Protein AF-0000000069315558 (afdb_homodimer)

Structure (mmCIF, N/CA/C/O backbone):
data_AF-0000000069315558-model_v1
#
loop_
_entity.id
_entity.type
_entity.pdbx_description
1 polymer 'Uncharacterized protein'
#
loop_
_atom_site.group_PDB
_atom_site.id
_atom_site.type_symbol
_atom_site.label_atom_id
_atom_site.label_alt_id
_atom_site.label_comp_id
_atom_site.label_asym_id
_atom_site.label_entity_id
_atom_site.label_seq_id
_atom_site.pdbx_PDB_ins_code
_atom_site.Cartn_x
_atom_site.Cartn_y
_atom_site.Cartn_z
_atom_site.occupancy
_atom_site.B_iso_or_equiv
_atom_site.auth_seq_id
_atom_site.auth_comp_id
_atom_site.auth_asym_id
_atom_site.auth_atom_id
_atom_site.pdbx_PDB_model_num
ATOM 1 N N . MET A 1 1 ? -27.031 -16.797 1.27 1 52.78 1 MET A N 1
ATOM 2 C CA . MET A 1 1 ? -25.75 -16.188 0.922 1 52.78 1 MET A CA 1
ATOM 3 C C . MET A 1 1 ? -25.75 -15.711 -0.525 1 52.78 1 MET A C 1
ATOM 5 O O . MET A 1 1 ? -26.234 -16.406 -1.415 1 52.78 1 MET A O 1
ATOM 9 N N . ARG A 1 2 ? -25.578 -14.453 -0.778 1 62.22 2 ARG A N 1
ATOM 10 C CA . ARG A 1 2 ? -25.625 -13.914 -2.133 1 62.22 2 ARG A CA 1
ATOM 11 C C . ARG A 1 2 ? -24.641 -14.641 -3.047 1 62.22 2 ARG A C 1
ATOM 13 O O . ARG A 1 2 ? -23.562 -15.023 -2.615 1 62.22 2 ARG A O 1
ATOM 20 N N . SER A 1 3 ? -25.109 -14.969 -4.176 1 79.94 3 SER A N 1
ATOM 21 C CA . SER A 1 3 ? -24.328 -15.586 -5.238 1 79.94 3 SER A CA 1
ATOM 22 C C . SER A 1 3 ? -23.109 -14.742 -5.578 1 79.94 3 SER A C 1
ATOM 24 O O . SER A 1 3 ? -23.156 -13.516 -5.547 1 79.94 3 SER A O 1
ATOM 26 N N . PRO A 1 4 ? -21.922 -15.477 -5.711 1 76.94 4 PRO A N 1
ATOM 27 C CA . PRO A 1 4 ? -20.703 -14.742 -6.102 1 76.94 4 PRO A CA 1
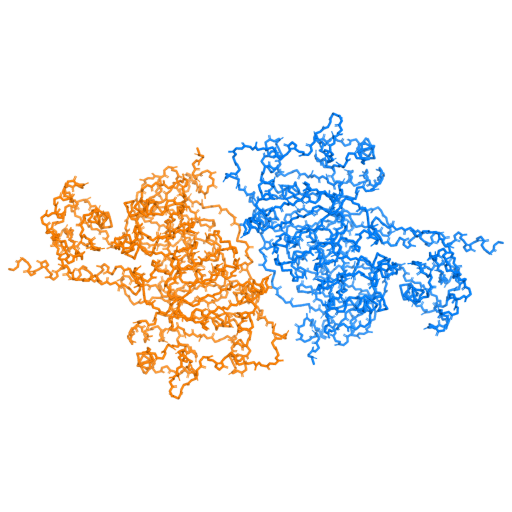ATOM 28 C C . PRO A 1 4 ? -20.938 -13.844 -7.312 1 76.94 4 PRO A C 1
ATOM 30 O O . PRO A 1 4 ? -20.25 -12.82 -7.461 1 76.94 4 PRO A O 1
ATOM 33 N N . ARG A 1 5 ? -21.859 -14.188 -8.172 1 81.06 5 ARG A N 1
ATOM 34 C CA . ARG A 1 5 ? -22.141 -13.438 -9.391 1 81.06 5 ARG A CA 1
ATOM 35 C C . ARG A 1 5 ? -22.641 -12.039 -9.062 1 81.06 5 ARG A C 1
ATOM 37 O O . ARG A 1 5 ? -22.562 -11.133 -9.898 1 81.06 5 ARG A O 1
ATOM 44 N N . ASP A 1 6 ? -23.031 -11.836 -7.918 1 79.81 6 ASP A N 1
ATOM 45 C CA . ASP A 1 6 ? -23.594 -10.539 -7.578 1 79.81 6 ASP A CA 1
ATOM 46 C C . ASP A 1 6 ? -22.656 -9.742 -6.676 1 79.81 6 ASP A C 1
ATOM 48 O O . ASP A 1 6 ? -22.969 -8.609 -6.293 1 79.81 6 ASP A O 1
ATOM 52 N N . ILE A 1 7 ? -21.562 -10.344 -6.41 1 82.31 7 ILE A N 1
ATOM 53 C CA . ILE A 1 7 ? -20.703 -9.68 -5.434 1 82.31 7 ILE A CA 1
ATOM 54 C C . ILE A 1 7 ? -19.281 -9.609 -5.973 1 82.31 7 ILE A C 1
ATOM 56 O O . ILE A 1 7 ? -18.609 -8.578 -5.852 1 82.31 7 ILE A O 1
ATOM 60 N N . PHE A 1 8 ? -18.859 -10.719 -6.629 1 85.94 8 PHE A N 1
ATOM 61 C CA . PHE A 1 8 ? -17.438 -10.828 -6.934 1 85.94 8 PHE A CA 1
ATOM 62 C C . PHE A 1 8 ? -17.219 -10.969 -8.438 1 85.94 8 PHE A C 1
ATOM 64 O O . PHE A 1 8 ? -16.141 -10.664 -8.945 1 85.94 8 PHE A O 1
ATOM 71 N N . THR A 1 9 ? -18.094 -11.555 -9.117 1 91.62 9 THR A N 1
ATOM 72 C CA . THR A 1 9 ? -18.047 -11.75 -10.562 1 91.62 9 THR A CA 1
ATOM 73 C C . THR A 1 9 ? -19.344 -11.258 -11.203 1 91.62 9 THR A C 1
ATOM 75 O O . THR A 1 9 ? -20.438 -11.453 -10.656 1 91.62 9 THR A O 1
ATOM 78 N N . PHE A 1 10 ? -19.188 -10.625 -12.367 1 93.5 10 PHE A N 1
ATOM 79 C CA . PHE A 1 10 ? -20.328 -10.023 -13.047 1 93.5 10 PHE A CA 1
ATOM 80 C C . PHE A 1 10 ? -20.406 -10.484 -14.492 1 93.5 10 PHE A C 1
ATOM 82 O O . PHE A 1 10 ? -19.375 -10.625 -15.156 1 93.5 10 PHE A O 1
ATOM 89 N N . TYR A 1 11 ? -21.641 -10.711 -14.938 1 96.06 11 TYR A N 1
ATOM 90 C CA . TYR A 1 11 ? -21.859 -11.203 -16.297 1 96.06 11 TYR A CA 1
ATOM 91 C C . TYR A 1 11 ? -22.672 -10.195 -17.109 1 96.06 11 TYR A C 1
ATOM 93 O O . TYR A 1 11 ? -23.703 -9.695 -16.641 1 96.06 11 TYR A O 1
ATOM 101 N N . ASP A 1 12 ? -22.219 -9.789 -18.281 1 95.88 12 ASP A N 1
ATOM 102 C CA . ASP A 1 12 ? -22.984 -9 -19.234 1 95.88 12 ASP A CA 1
ATOM 103 C C . ASP A 1 12 ? -23.641 -9.891 -20.281 1 95.88 12 ASP A C 1
ATOM 105 O O . ASP A 1 12 ? -22.984 -10.406 -21.188 1 95.88 12 ASP A O 1
ATOM 109 N N . PRO A 1 13 ? -24.938 -10.031 -20.219 1 94.69 13 PRO A N 1
ATOM 110 C CA . PRO A 1 13 ? -25.625 -10.961 -21.109 1 94.69 13 PRO A CA 1
ATOM 111 C C . PRO A 1 13 ? -25.562 -10.539 -22.578 1 94.69 13 PRO A C 1
ATOM 113 O O . PRO A 1 13 ? -25.75 -11.359 -23.484 1 94.69 13 PRO A O 1
ATOM 116 N N . THR A 1 14 ? -25.312 -9.281 -22.891 1 96.31 14 THR A N 1
ATOM 117 C CA . THR A 1 14 ? -25.234 -8.781 -24.25 1 96.31 14 THR A CA 1
ATOM 118 C C . THR A 1 14 ? -23.891 -9.164 -24.891 1 96.31 14 THR A C 1
ATOM 120 O O . THR A 1 14 ? -23.859 -9.727 -25.984 1 96.31 14 THR A O 1
ATOM 123 N N . THR A 1 15 ? -22.844 -8.953 -24.203 1 96.31 15 THR A N 1
ATOM 124 C CA . THR A 1 15 ? -21.516 -9.227 -24.734 1 96.31 15 THR A CA 1
ATOM 125 C C . THR A 1 15 ? -21.047 -10.625 -24.344 1 96.31 15 THR A C 1
ATOM 127 O O . THR A 1 15 ? -20.078 -11.141 -24.906 1 96.31 15 THR A O 1
ATOM 130 N N . LYS A 1 16 ? -21.703 -11.188 -23.297 1 97.62 16 LYS A N 1
ATOM 131 C CA . LYS A 1 16 ? -21.375 -12.492 -22.734 1 97.62 16 LYS A CA 1
ATOM 132 C C . LYS A 1 16 ? -19.984 -12.469 -22.078 1 97.62 16 LYS A C 1
ATOM 134 O O . LYS A 1 16 ? -19.281 -13.477 -22.094 1 97.62 16 LYS A O 1
ATOM 139 N N . ILE A 1 17 ? -19.578 -11.297 -21.656 1 97.75 17 ILE A N 1
ATOM 140 C CA . ILE A 1 17 ? -18.297 -11.109 -20.984 1 97.75 17 ILE A CA 1
ATOM 141 C C . ILE A 1 17 ? -18.5 -11.18 -19.469 1 97.75 17 ILE A C 1
ATOM 143 O O . ILE A 1 17 ? -19.469 -10.625 -18.938 1 97.75 17 ILE A O 1
ATOM 147 N N . TRP A 1 18 ? -17.641 -11.969 -18.844 1 97.69 18 TRP A N 1
ATOM 148 C CA . TRP A 1 18 ? -17.547 -12.008 -17.375 1 97.69 18 TRP A CA 1
ATOM 149 C C . TRP A 1 18 ? -16.484 -11.047 -16.875 1 97.69 18 TRP A C 1
ATOM 151 O O . TRP A 1 18 ? -15.422 -10.891 -17.5 1 97.69 18 TRP A O 1
ATOM 161 N N . ARG A 1 19 ? -16.766 -10.391 -15.766 1 95.88 19 ARG A N 1
ATOM 162 C CA . ARG A 1 19 ? -15.797 -9.461 -15.18 1 95.88 19 ARG A CA 1
ATOM 163 C C . ARG A 1 19 ? -15.719 -9.633 -13.672 1 95.88 19 ARG A C 1
ATOM 165 O O . ARG A 1 19 ? -16.734 -9.844 -13.008 1 95.88 19 ARG A O 1
ATOM 172 N N . GLY A 1 20 ? -14.438 -9.602 -13.109 1 93.75 20 GLY A N 1
ATOM 173 C CA . GLY A 1 20 ? -14.289 -9.445 -11.672 1 93.75 20 GLY A CA 1
ATOM 174 C C . GLY A 1 20 ? -14.57 -8.031 -11.195 1 93.75 20 GLY A C 1
ATOM 175 O O . GLY A 1 20 ? -15 -7.18 -11.977 1 93.75 20 GLY A O 1
ATOM 176 N N . THR A 1 21 ? -14.383 -7.816 -9.875 1 90.06 21 THR A N 1
ATOM 177 C CA . THR A 1 21 ? -14.57 -6.48 -9.32 1 90.06 21 THR A CA 1
ATOM 178 C C . THR A 1 21 ? -13.539 -5.508 -9.883 1 90.06 21 THR A C 1
ATOM 180 O O . THR A 1 21 ? -12.562 -5.922 -10.5 1 90.06 21 THR A O 1
ATOM 183 N N . ASN A 1 22 ? -13.82 -4.223 -9.758 1 89.56 22 ASN A N 1
ATOM 184 C CA . ASN A 1 22 ? -12.898 -3.195 -10.234 1 89.56 22 ASN A CA 1
ATOM 185 C C . ASN A 1 22 ? -12.047 -2.643 -9.094 1 89.56 22 ASN A C 1
ATOM 187 O O . ASN A 1 22 ? -11.578 -1.504 -9.156 1 89.56 22 ASN A O 1
ATOM 191 N N . THR A 1 23 ? -11.961 -3.494 -8.047 1 89.06 23 THR A N 1
ATOM 192 C CA . THR A 1 23 ? -11.148 -3.086 -6.906 1 89.06 23 THR A CA 1
ATOM 193 C C . THR A 1 23 ? -9.695 -2.863 -7.328 1 89.06 23 THR A C 1
ATOM 195 O O . THR A 1 23 ? -9.07 -3.75 -7.91 1 89.06 23 THR A O 1
ATOM 198 N N . GLN A 1 24 ? -9.156 -1.671 -7.012 1 92.31 24 GLN A N 1
ATOM 199 C CA . GLN A 1 24 ? -7.781 -1.321 -7.363 1 92.31 24 GLN A CA 1
ATOM 200 C C . GLN A 1 24 ? -6.789 -1.981 -6.414 1 92.31 24 GLN A C 1
ATOM 202 O O . GLN A 1 24 ? -7.125 -2.291 -5.27 1 92.31 24 GLN A O 1
ATOM 207 N N . PRO A 1 25 ? -5.578 -2.209 -6.953 1 93.81 25 PRO A N 1
ATOM 208 C CA . PRO A 1 25 ? -4.578 -2.787 -6.051 1 93.81 25 PRO A CA 1
ATOM 209 C C . PRO A 1 25 ? -4.262 -1.882 -4.863 1 93.81 25 PRO A C 1
ATOM 211 O O . PRO A 1 25 ? -4.25 -0.656 -5 1 93.81 25 PRO A O 1
ATOM 214 N N . LEU A 1 26 ? -3.984 -2.545 -3.76 1 94.75 26 LEU A N 1
ATOM 215 C CA . LEU A 1 26 ? -3.66 -1.837 -2.525 1 94.75 26 LEU A CA 1
ATOM 216 C C . LEU A 1 26 ? -2.424 -0.963 -2.707 1 94.75 26 LEU A C 1
ATOM 218 O O . LEU A 1 26 ? -2.432 0.216 -2.346 1 94.75 26 LEU A O 1
ATOM 222 N N . TYR A 1 27 ? -1.353 -1.533 -3.252 1 96.38 27 TYR A N 1
ATOM 223 C CA . TYR A 1 27 ? -0.1 -0.82 -3.475 1 96.38 27 TYR A CA 1
ATOM 224 C C . TYR A 1 27 ? -0.077 -0.174 -4.855 1 96.38 27 TYR A C 1
ATOM 226 O O . TYR A 1 27 ? -0.767 -0.628 -5.77 1 96.38 27 TYR A O 1
ATOM 234 N N . ASN A 1 28 ? 0.719 0.868 -4.988 1 96.38 28 ASN A N 1
ATOM 235 C CA . ASN A 1 28 ? 0.824 1.639 -6.223 1 96.38 28 ASN A CA 1
ATOM 236 C C . ASN A 1 28 ? 1.494 0.832 -7.332 1 96.38 28 ASN A C 1
ATOM 238 O O . ASN A 1 28 ? 2.682 0.515 -7.246 1 96.38 28 ASN A O 1
ATOM 242 N N . PRO A 1 29 ? 0.75 0.52 -8.414 1 96 29 PRO A N 1
ATOM 243 C CA . PRO A 1 29 ? 1.363 -0.253 -9.492 1 96 29 PRO A CA 1
ATOM 244 C C . PRO A 1 29 ? 2.359 0.566 -10.312 1 96 29 PRO A C 1
ATOM 246 O O . PRO A 1 29 ? 3.082 0.013 -11.148 1 96 29 PRO A O 1
ATOM 249 N N . ASN A 1 30 ? 2.482 1.852 -10.07 1 94.94 30 ASN A N 1
ATOM 250 C CA . ASN A 1 30 ? 3.393 2.721 -10.805 1 94.94 30 ASN A CA 1
ATOM 251 C C . ASN A 1 30 ? 4.688 2.961 -10.023 1 94.94 30 ASN A C 1
ATOM 253 O O . ASN A 1 30 ? 5.27 4.043 -10.109 1 94.94 30 ASN A O 1
ATOM 257 N N . GLN A 1 31 ? 5.105 2.002 -9.281 1 95.44 31 GLN A N 1
ATOM 258 C CA . GLN A 1 31 ? 6.395 2.041 -8.602 1 95.44 31 GLN A CA 1
ATOM 259 C C . GLN A 1 31 ? 7.211 0.785 -8.898 1 95.44 31 GLN A C 1
ATOM 261 O O . GLN A 1 31 ? 6.691 -0.178 -9.469 1 95.44 31 GLN A O 1
ATOM 266 N N . THR A 1 32 ? 8.492 0.788 -8.562 1 96.12 32 THR A N 1
ATOM 267 C CA . THR A 1 32 ? 9.312 -0.403 -8.758 1 96.12 32 THR A CA 1
ATOM 268 C C . THR A 1 32 ? 9.109 -1.395 -7.613 1 96.12 32 THR A C 1
ATOM 270 O O . THR A 1 32 ? 8.812 -0.997 -6.484 1 96.12 32 THR A O 1
ATOM 273 N N . LEU A 1 33 ? 9.289 -2.631 -7.906 1 97.38 33 LEU A N 1
ATOM 274 C CA . LEU A 1 33 ? 9.242 -3.656 -6.871 1 97.38 33 LEU A CA 1
ATOM 275 C C . LEU A 1 33 ? 10.273 -3.373 -5.781 1 97.38 33 LEU A C 1
ATOM 277 O O . LEU A 1 33 ? 10.016 -3.617 -4.602 1 97.38 33 LEU A O 1
ATOM 281 N N . GLY A 1 34 ? 11.438 -2.873 -6.227 1 96.88 34 GLY A N 1
ATOM 282 C CA . GLY A 1 34 ? 12.477 -2.543 -5.266 1 96.88 34 GLY A CA 1
ATOM 283 C C . GLY A 1 34 ? 12.039 -1.491 -4.262 1 96.88 34 GLY A C 1
ATOM 284 O O . GLY A 1 34 ? 12.266 -1.646 -3.059 1 96.88 34 GLY A O 1
ATOM 285 N N . ALA A 1 35 ? 11.438 -0.437 -4.773 1 95.44 35 ALA A N 1
ATOM 286 C CA . ALA A 1 35 ? 10.93 0.616 -3.895 1 95.44 35 ALA A CA 1
ATOM 287 C C . ALA A 1 35 ? 9.875 0.071 -2.936 1 95.44 35 ALA A C 1
ATOM 289 O O . ALA A 1 35 ? 9.906 0.363 -1.738 1 95.44 35 ALA A O 1
ATOM 290 N N . LEU A 1 36 ? 8.961 -0.723 -3.428 1 96.44 36 LEU A N 1
ATOM 291 C CA . LEU A 1 36 ? 7.887 -1.304 -2.623 1 96.44 36 LEU A CA 1
ATOM 292 C C . LEU A 1 36 ? 8.461 -2.197 -1.524 1 96.44 36 LEU A C 1
ATOM 294 O O . LEU A 1 36 ? 8.062 -2.086 -0.362 1 96.44 36 LEU A O 1
ATOM 298 N N . MET A 1 37 ? 9.414 -3.074 -1.869 1 97.38 37 MET A N 1
ATOM 299 C CA . MET A 1 37 ? 9.961 -4.012 -0.894 1 97.38 37 MET A CA 1
ATOM 300 C C . MET A 1 37 ? 10.719 -3.275 0.203 1 97.38 37 MET A C 1
ATOM 302 O O . MET A 1 37 ? 10.539 -3.562 1.389 1 97.38 37 MET A O 1
ATOM 306 N N . ILE A 1 38 ? 11.516 -2.346 -0.2 1 96.06 38 ILE A N 1
ATOM 307 C CA . ILE A 1 38 ? 12.305 -1.599 0.771 1 96.06 38 ILE A CA 1
ATOM 308 C C . ILE A 1 38 ? 11.383 -0.831 1.711 1 96.06 38 ILE A C 1
ATOM 310 O O . ILE A 1 38 ? 11.586 -0.827 2.928 1 96.06 38 ILE A O 1
ATOM 314 N N . ALA A 1 39 ? 10.367 -0.239 1.17 1 93.94 39 ALA A N 1
ATOM 315 C CA . ALA A 1 39 ? 9.43 0.529 1.981 1 93.94 39 ALA A CA 1
ATOM 316 C C . ALA A 1 39 ? 8.695 -0.373 2.967 1 93.94 39 ALA A C 1
ATOM 318 O O . ALA A 1 39 ? 8.531 -0.024 4.141 1 93.94 39 ALA A O 1
ATOM 319 N N . THR A 1 40 ? 8.203 -1.519 2.543 1 94.81 40 THR A N 1
ATOM 320 C CA . THR A 1 40 ? 7.426 -2.406 3.404 1 94.81 40 THR A CA 1
ATOM 321 C C . THR A 1 40 ? 8.312 -3.043 4.465 1 94.81 40 THR A C 1
ATOM 323 O O . THR A 1 40 ? 7.891 -3.23 5.609 1 94.81 40 THR A O 1
ATOM 326 N N . LEU A 1 41 ? 9.555 -3.365 4.102 1 96.5 41 LEU A N 1
ATOM 327 C CA . LEU A 1 41 ? 10.5 -3.906 5.074 1 96.5 41 LEU A CA 1
ATOM 328 C C . LEU A 1 41 ? 10.781 -2.895 6.18 1 96.5 41 LEU A C 1
ATOM 330 O O . LEU A 1 41 ? 11.07 -3.273 7.316 1 96.5 41 LEU A O 1
ATOM 334 N N . ASN A 1 42 ? 10.664 -1.7 5.832 1 93.12 42 ASN A N 1
ATOM 335 C CA . ASN A 1 42 ? 10.953 -0.636 6.785 1 93.12 42 ASN A CA 1
ATOM 336 C C . ASN A 1 42 ? 9.805 -0.435 7.77 1 93.12 42 ASN A C 1
ATOM 338 O O . ASN A 1 42 ? 9.969 0.226 8.797 1 93.12 42 ASN A O 1
ATOM 342 N N . ARG A 1 43 ? 8.641 -0.964 7.543 1 90.62 43 ARG A N 1
ATOM 343 C CA . ARG A 1 43 ? 7.441 -0.712 8.336 1 90.62 43 ARG A CA 1
ATOM 344 C C . ARG A 1 43 ? 7.535 -1.392 9.703 1 90.62 43 ARG A C 1
ATOM 346 O O . ARG A 1 43 ? 6.941 -0.926 10.672 1 90.62 43 ARG A O 1
ATOM 353 N N . ASN A 1 44 ? 8.156 -2.523 9.805 1 89.12 44 ASN A N 1
ATOM 354 C CA . ASN A 1 44 ? 8.375 -3.223 11.07 1 89.12 44 ASN A CA 1
ATOM 355 C C . ASN A 1 44 ? 9.75 -3.891 11.102 1 89.12 44 ASN A C 1
ATOM 357 O O . ASN A 1 44 ? 9.852 -5.113 10.977 1 89.12 44 ASN A O 1
ATOM 361 N N . PRO A 1 45 ? 10.742 -3.141 11.438 1 92.06 45 PRO A N 1
ATOM 362 C CA . PRO A 1 45 ? 12.117 -3.633 11.328 1 92.06 45 PRO A CA 1
ATOM 363 C C . PRO A 1 45 ? 12.398 -4.812 12.258 1 92.06 45 PRO A C 1
ATOM 365 O O . PRO A 1 45 ? 13.281 -5.629 11.977 1 92.06 45 PRO A O 1
ATOM 368 N N . GLN A 1 46 ? 11.656 -4.961 13.289 1 92.94 46 GLN A N 1
ATOM 369 C CA . GLN A 1 46 ? 11.953 -6 14.273 1 92.94 46 GLN A CA 1
ATOM 370 C C . GLN A 1 46 ? 11.203 -7.289 13.945 1 92.94 46 GLN A C 1
ATOM 372 O O . GLN A 1 46 ? 11.508 -8.344 14.508 1 92.94 46 GLN A O 1
ATOM 377 N N . GLN A 1 47 ? 10.266 -7.207 13.109 1 94.75 47 GLN A N 1
ATOM 378 C CA . GLN A 1 47 ? 9.508 -8.391 12.719 1 94.75 47 GLN A CA 1
ATOM 379 C C . GLN A 1 47 ? 10.367 -9.367 11.93 1 94.75 47 GLN A C 1
ATOM 381 O O . GLN A 1 47 ? 11.219 -8.953 11.141 1 94.75 47 GLN A O 1
ATOM 386 N N . ILE A 1 48 ? 10.141 -10.68 12.188 1 97.75 48 ILE A N 1
ATOM 387 C CA . ILE A 1 48 ? 10.883 -11.703 11.445 1 97.75 48 ILE A CA 1
ATOM 388 C C . ILE A 1 48 ? 10.328 -11.812 10.031 1 97.75 48 ILE A C 1
ATOM 390 O O . ILE A 1 48 ? 9.148 -12.102 9.836 1 97.75 48 ILE A O 1
ATOM 394 N N . ALA A 1 49 ? 11.164 -11.633 9.039 1 97.94 49 ALA A N 1
ATOM 395 C CA . ALA A 1 49 ? 10.766 -11.68 7.633 1 97.94 49 ALA A CA 1
ATOM 396 C C . ALA A 1 49 ? 10.938 -13.086 7.066 1 97.94 49 ALA A C 1
ATOM 398 O O . ALA A 1 49 ? 10.203 -13.492 6.164 1 97.94 49 ALA A O 1
ATOM 399 N N . GLN A 1 50 ? 11.914 -13.773 7.582 1 98.56 50 GLN A N 1
ATOM 400 C CA . GLN A 1 50 ? 12.266 -15.055 6.977 1 98.56 50 GLN A CA 1
ATOM 401 C C . GLN A 1 50 ? 12.945 -15.969 7.988 1 98.56 50 GLN A C 1
ATOM 403 O O . GLN A 1 50 ? 13.766 -15.516 8.789 1 98.56 50 GLN A O 1
ATOM 408 N N . ILE A 1 51 ? 12.641 -17.25 8 1 98.62 51 ILE A N 1
ATOM 409 C CA . ILE A 1 51 ? 13.305 -18.297 8.773 1 98.62 51 ILE A CA 1
ATOM 410 C C . ILE A 1 51 ? 13.766 -19.406 7.84 1 98.62 51 ILE A C 1
ATOM 412 O O . ILE A 1 51 ? 12.992 -19.891 7.008 1 98.62 51 ILE A O 1
ATOM 416 N N . SER A 1 52 ? 15.008 -19.781 7.883 1 98 52 SER A N 1
ATOM 417 C CA . SER A 1 52 ? 15.477 -20.969 7.18 1 98 52 SER A CA 1
ATOM 418 C C . SER A 1 52 ? 15.172 -22.234 7.973 1 98 52 SER A C 1
ATOM 420 O O . SER A 1 52 ? 15.688 -22.422 9.078 1 98 52 SER A O 1
ATOM 422 N N . ALA A 1 53 ? 14.359 -23.047 7.406 1 97.69 53 ALA A N 1
ATOM 423 C CA . ALA A 1 53 ? 14.07 -24.312 8.078 1 97.69 53 ALA A CA 1
ATOM 424 C C . ALA A 1 53 ? 15.312 -25.188 8.164 1 97.69 53 ALA A C 1
ATOM 426 O O . ALA A 1 53 ? 15.406 -26.062 9.031 1 97.69 53 ALA A O 1
ATOM 427 N N . ASP A 1 54 ? 16.234 -24.969 7.281 1 95.75 54 ASP A N 1
ATOM 428 C CA . ASP A 1 54 ? 17.469 -25.75 7.215 1 95.75 54 ASP A CA 1
ATOM 429 C C . ASP A 1 54 ? 18.422 -25.391 8.344 1 95.75 54 ASP A C 1
ATOM 431 O O . ASP A 1 54 ? 19.062 -26.266 8.938 1 95.75 54 ASP A O 1
ATOM 435 N N . THR A 1 55 ? 18.562 -24.109 8.664 1 95.38 55 THR A N 1
ATOM 436 C CA . THR A 1 55 ? 19.578 -23.625 9.586 1 95.38 55 THR A CA 1
ATOM 437 C C . THR A 1 55 ? 18.938 -22.969 10.805 1 95.38 55 THR A C 1
ATOM 439 O O . THR A 1 55 ? 19.625 -22.688 11.789 1 95.38 55 THR A O 1
ATOM 442 N N . CYS A 1 56 ? 17.688 -22.641 10.742 1 95.56 56 CYS A N 1
ATOM 443 C CA . CYS A 1 56 ? 16.906 -21.969 11.781 1 95.56 56 CYS A CA 1
ATOM 444 C C . CYS A 1 56 ? 17.328 -20.516 11.914 1 95.56 56 CYS A C 1
ATOM 446 O O . CYS A 1 56 ? 16.906 -19.828 12.852 1 95.56 56 CYS A O 1
ATOM 448 N N . VAL A 1 57 ? 18.125 -20.125 10.969 1 96.25 57 VAL A N 1
ATOM 449 C CA . VAL A 1 57 ? 18.5 -18.703 10.961 1 96.25 57 VAL A CA 1
ATOM 450 C C . VAL A 1 57 ? 17.25 -17.844 10.727 1 96.25 57 VAL A C 1
ATOM 452 O O . VAL A 1 57 ? 16.453 -18.141 9.836 1 96.25 57 VAL A O 1
ATOM 455 N N . ARG A 1 58 ? 17.141 -16.891 11.602 1 97.75 58 ARG A N 1
ATOM 456 C CA . ARG A 1 58 ? 16.047 -15.914 11.492 1 97.75 58 ARG A CA 1
ATOM 457 C C . ARG A 1 58 ? 16.562 -14.57 11.008 1 97.75 58 ARG A C 1
ATOM 459 O O . ARG A 1 58 ? 17.609 -14.094 11.469 1 97.75 58 ARG A O 1
ATOM 466 N N . VAL A 1 59 ? 15.898 -13.945 10.023 1 98.25 59 VAL A N 1
ATOM 467 C CA . VAL A 1 59 ? 16.234 -12.625 9.492 1 98.25 59 VAL A CA 1
ATOM 468 C C . VAL A 1 59 ? 15.055 -11.672 9.703 1 98.25 59 VAL A C 1
ATOM 470 O O . VAL A 1 59 ? 13.93 -11.969 9.289 1 98.25 59 VAL A O 1
ATOM 473 N N . THR A 1 60 ? 15.273 -10.539 10.398 1 98 60 THR A N 1
ATOM 474 C CA . THR A 1 60 ? 14.227 -9.547 10.625 1 98 60 THR A CA 1
ATOM 475 C C . THR A 1 60 ? 14.008 -8.695 9.375 1 98 60 THR A C 1
ATOM 477 O O . THR A 1 60 ? 14.82 -8.719 8.445 1 98 60 THR A O 1
ATOM 480 N N . CYS A 1 61 ? 12.906 -7.988 9.359 1 97.88 61 CYS A N 1
ATOM 481 C CA . CYS A 1 61 ? 12.625 -7.062 8.266 1 97.88 61 CYS A CA 1
ATOM 482 C C . CYS A 1 61 ? 13.734 -6.02 8.141 1 97.88 61 CYS A C 1
ATOM 484 O O . CYS A 1 61 ? 14.156 -5.695 7.031 1 97.88 61 CYS A O 1
ATOM 486 N N . GLY A 1 62 ? 14.203 -5.512 9.281 1 97.19 62 GLY A N 1
ATOM 487 C CA . GLY A 1 62 ? 15.289 -4.547 9.258 1 97.19 62 GLY A CA 1
ATOM 488 C C . GLY A 1 62 ? 16.578 -5.105 8.664 1 97.19 62 GLY A C 1
ATOM 489 O O . GLY A 1 62 ? 17.234 -4.438 7.875 1 97.19 62 GLY A O 1
ATOM 490 N N . GLU A 1 63 ? 16.922 -6.301 9.055 1 98.06 63 GLU A N 1
ATOM 491 C CA . GLU A 1 63 ? 18.094 -6.957 8.516 1 98.06 63 GLU A CA 1
ATOM 492 C C . GLU A 1 63 ? 17.953 -7.227 7.02 1 98.06 63 GLU A C 1
ATOM 494 O O . GLU A 1 63 ? 18.891 -7.035 6.246 1 98.06 63 GLU A O 1
ATOM 499 N N . MET A 1 64 ? 16.797 -7.73 6.621 1 98.44 64 MET A N 1
ATOM 500 C CA . MET A 1 64 ? 16.516 -7.977 5.211 1 98.44 64 MET A CA 1
ATOM 501 C C . MET A 1 64 ? 16.656 -6.695 4.395 1 98.44 64 MET A C 1
ATOM 503 O O . MET A 1 64 ? 17.234 -6.711 3.305 1 98.44 64 MET A O 1
ATOM 507 N N . ARG A 1 65 ? 16.156 -5.617 4.902 1 98.12 65 ARG A N 1
ATOM 508 C CA . ARG A 1 65 ? 16.266 -4.316 4.254 1 98.12 65 ARG A CA 1
ATOM 509 C C . ARG A 1 65 ? 17.719 -3.898 4.105 1 98.12 65 ARG A C 1
ATOM 511 O O . ARG A 1 65 ? 18.141 -3.447 3.039 1 98.12 65 ARG A O 1
ATOM 518 N N . LEU A 1 66 ? 18.453 -4.016 5.156 1 98.25 66 LEU A N 1
ATOM 519 C CA . LEU A 1 66 ? 19.859 -3.654 5.152 1 98.25 66 LEU A CA 1
ATOM 520 C C . LEU A 1 66 ? 20.625 -4.484 4.129 1 98.25 66 LEU A C 1
ATOM 522 O O . LEU A 1 66 ? 21.438 -3.947 3.363 1 98.25 66 LEU A O 1
ATOM 526 N N . ARG A 1 67 ? 20.406 -5.777 4.145 1 98.56 67 ARG A N 1
ATOM 527 C CA . ARG A 1 67 ? 21.047 -6.664 3.184 1 98.56 67 ARG A CA 1
ATOM 528 C C . ARG A 1 67 ? 20.688 -6.277 1.752 1 98.56 67 ARG A C 1
ATOM 530 O O . ARG A 1 67 ? 21.547 -6.309 0.862 1 98.56 67 ARG A O 1
ATOM 537 N N . THR A 1 68 ? 19.438 -5.953 1.504 1 98.62 68 THR A N 1
ATOM 538 C CA . THR A 1 68 ? 18.969 -5.508 0.192 1 98.62 68 THR A CA 1
ATOM 539 C C . THR A 1 68 ? 19.719 -4.258 -0.25 1 98.62 68 THR A C 1
ATOM 541 O O . THR A 1 68 ? 20.219 -4.195 -1.375 1 98.62 68 THR A O 1
ATOM 544 N N . ILE A 1 69 ? 19.844 -3.314 0.658 1 98.38 69 ILE A N 1
ATOM 545 C CA . ILE A 1 69 ? 20.5 -2.041 0.371 1 98.38 69 ILE A CA 1
ATOM 546 C C . ILE A 1 69 ? 21.984 -2.271 0.085 1 98.38 69 ILE A C 1
ATOM 548 O O . ILE A 1 69 ? 22.516 -1.742 -0.889 1 98.38 69 ILE A O 1
ATOM 552 N N . ARG A 1 70 ? 22.656 -3.08 0.876 1 98.75 70 ARG A N 1
ATOM 553 C CA . ARG A 1 70 ? 24.062 -3.395 0.668 1 98.75 70 ARG A CA 1
ATOM 554 C C . ARG A 1 70 ? 24.281 -4.07 -0.681 1 98.75 70 ARG A C 1
ATOM 556 O O . ARG A 1 70 ? 25.188 -3.699 -1.43 1 98.75 70 ARG A O 1
ATOM 563 N N . ALA A 1 71 ? 23.453 -5.051 -0.97 1 98.62 71 ALA A N 1
ATOM 564 C CA . ALA A 1 71 ? 23.562 -5.738 -2.256 1 98.62 71 ALA A CA 1
ATOM 565 C C . ALA A 1 71 ? 23.391 -4.762 -3.414 1 98.62 71 ALA A C 1
ATOM 567 O O . ALA A 1 71 ? 24.125 -4.812 -4.398 1 98.62 71 ALA A O 1
ATOM 568 N N . ALA A 1 72 ? 22.391 -3.879 -3.34 1 98.5 72 ALA A N 1
ATOM 569 C CA . ALA A 1 72 ? 22.141 -2.887 -4.379 1 98.5 72 ALA A CA 1
ATOM 570 C C . ALA A 1 72 ? 23.328 -1.958 -4.559 1 98.5 72 ALA A C 1
ATOM 572 O O . ALA A 1 72 ? 23.766 -1.701 -5.684 1 98.5 72 ALA A O 1
ATOM 573 N N . GLN A 1 73 ? 23.891 -1.484 -3.451 1 98.19 73 GLN A N 1
ATOM 574 C CA . GLN A 1 73 ? 25.016 -0.559 -3.498 1 98.19 73 GLN A CA 1
ATOM 575 C C . GLN A 1 73 ? 26.25 -1.233 -4.07 1 98.19 73 GLN A C 1
ATOM 577 O O . GLN A 1 73 ? 26.984 -0.632 -4.863 1 98.19 73 GLN A O 1
ATOM 582 N N . ASN A 1 74 ? 26.484 -2.434 -3.646 1 98.44 74 ASN A N 1
ATOM 583 C CA . ASN A 1 74 ? 27.641 -3.148 -4.164 1 98.44 74 ASN A CA 1
ATOM 584 C C . ASN A 1 74 ? 27.484 -3.482 -5.645 1 98.44 74 ASN A C 1
ATOM 586 O O . ASN A 1 74 ? 28.438 -3.377 -6.414 1 98.44 74 ASN A O 1
ATOM 590 N N . LEU A 1 75 ? 26.312 -3.912 -6.094 1 98.25 75 LEU A N 1
ATOM 591 C CA . LEU A 1 75 ? 26.062 -4.117 -7.516 1 98.25 75 LEU A CA 1
ATOM 592 C C . LEU A 1 75 ? 26.281 -2.83 -8.297 1 98.25 75 LEU A C 1
ATOM 594 O O . LEU A 1 75 ? 26.906 -2.844 -9.359 1 98.25 75 LEU A O 1
ATOM 598 N N . ALA A 1 76 ? 25.719 -1.742 -7.797 1 97.31 76 ALA A N 1
ATOM 599 C CA . ALA A 1 76 ? 25.891 -0.449 -8.453 1 97.31 76 ALA A CA 1
ATOM 600 C C . ALA A 1 76 ? 27.359 -0.075 -8.562 1 97.31 76 ALA A C 1
ATOM 602 O O . ALA A 1 76 ? 27.812 0.435 -9.594 1 97.31 76 ALA A O 1
ATOM 603 N N . ARG A 1 77 ? 28.156 -0.267 -7.52 1 96.56 77 ARG A N 1
ATOM 604 C CA . ARG A 1 77 ? 29.594 0.007 -7.504 1 96.56 77 ARG A CA 1
ATOM 605 C C . ARG A 1 77 ? 30.312 -0.801 -8.57 1 96.56 77 ARG A C 1
ATOM 607 O O . ARG A 1 77 ? 31.312 -0.346 -9.133 1 96.56 77 ARG A O 1
ATOM 614 N N . MET A 1 78 ? 29.812 -1.964 -8.812 1 96.81 78 MET A N 1
ATOM 615 C CA . MET A 1 78 ? 30.406 -2.834 -9.82 1 96.81 78 MET A CA 1
ATOM 616 C C . MET A 1 78 ? 30 -2.381 -11.227 1 96.81 78 MET A C 1
ATOM 618 O O . MET A 1 78 ? 30.469 -2.953 -12.219 1 96.81 78 MET A O 1
ATOM 622 N N . GLY A 1 79 ? 29.094 -1.389 -11.328 1 96.44 79 GLY A N 1
ATOM 623 C CA . GLY A 1 79 ? 28.734 -0.797 -12.609 1 96.44 79 GLY A CA 1
ATOM 624 C C . GLY A 1 79 ? 27.406 -1.302 -13.148 1 96.44 79 GLY A C 1
ATOM 625 O O . GLY A 1 79 ? 27.047 -1.026 -14.289 1 96.44 79 GLY A O 1
ATOM 626 N N . TYR A 1 80 ? 26.672 -2.035 -12.32 1 97.06 80 TYR A N 1
ATOM 627 C CA . TYR A 1 80 ? 25.406 -2.59 -12.789 1 97.06 80 TYR A CA 1
ATOM 628 C C . TYR A 1 80 ? 24.25 -1.651 -12.477 1 97.06 80 TYR A C 1
ATOM 630 O O . TYR A 1 80 ? 24.281 -0.931 -11.477 1 97.06 80 TYR A O 1
ATOM 638 N N . GLY A 1 81 ? 23.219 -1.647 -13.227 1 95.06 81 GLY A N 1
ATOM 639 C CA . GLY A 1 81 ? 22.047 -0.804 -13.086 1 95.06 81 GLY A CA 1
ATOM 640 C C . GLY A 1 81 ? 21.109 -0.87 -14.281 1 95.06 81 GLY A C 1
ATOM 641 O O . GLY A 1 81 ? 20.953 -1.931 -14.891 1 95.06 81 GLY A O 1
ATOM 642 N N . LYS A 1 82 ? 20.531 0.295 -14.547 1 90.94 82 LYS A N 1
ATOM 643 C CA . LYS A 1 82 ? 19.625 0.409 -15.688 1 90.94 82 LYS A CA 1
ATOM 644 C C . LYS A 1 82 ? 20.281 -0.103 -16.969 1 90.94 82 LYS A C 1
ATOM 646 O O . LYS A 1 82 ? 21.438 0.2 -17.234 1 90.94 82 LYS A O 1
ATOM 651 N N . GLY A 1 83 ? 19.547 -0.884 -17.719 1 91.81 83 GLY A N 1
ATOM 652 C CA . GLY A 1 83 ? 20.062 -1.417 -18.969 1 91.81 83 GLY A CA 1
ATOM 653 C C . GLY A 1 83 ? 20.578 -2.836 -18.844 1 91.81 83 GLY A C 1
ATOM 654 O O . GLY A 1 83 ? 20.766 -3.523 -19.844 1 91.81 83 GLY A O 1
ATOM 655 N N . ASN A 1 84 ? 20.828 -3.285 -17.688 1 96 84 ASN A N 1
ATOM 656 C CA . ASN A 1 84 ? 21.281 -4.656 -17.469 1 96 84 ASN A CA 1
ATOM 657 C C . ASN A 1 84 ? 20.109 -5.617 -17.328 1 96 84 ASN A C 1
ATOM 659 O O . ASN A 1 84 ? 18.984 -5.195 -17.031 1 96 84 ASN A O 1
ATOM 663 N N . ILE A 1 85 ? 20.375 -6.898 -17.562 1 97.38 85 ILE A N 1
ATOM 664 C CA . ILE A 1 85 ? 19.453 -8 -17.297 1 97.38 85 ILE A CA 1
ATOM 665 C C . ILE A 1 85 ? 20.219 -9.156 -16.641 1 97.38 85 ILE A C 1
ATOM 667 O O . ILE A 1 85 ? 21.344 -9.477 -17.062 1 97.38 85 ILE A O 1
ATOM 671 N N . PHE A 1 86 ? 19.734 -9.688 -15.609 1 98.5 86 PHE A N 1
ATOM 672 C CA . PHE A 1 86 ? 20.375 -10.773 -14.883 1 98.5 86 PHE A CA 1
ATOM 673 C C . PHE A 1 86 ? 19.562 -12.062 -15.008 1 98.5 86 PHE A C 1
ATOM 675 O O . PHE A 1 86 ? 18.406 -12.031 -15.414 1 98.5 86 PHE A O 1
ATOM 682 N N . THR A 1 87 ? 20.203 -13.188 -14.812 1 98 87 THR A N 1
ATOM 683 C CA . THR A 1 87 ? 19.547 -14.484 -14.695 1 98 87 THR A CA 1
ATOM 684 C C . THR A 1 87 ? 19.859 -15.125 -13.336 1 98 87 THR A C 1
ATOM 686 O O . THR A 1 87 ? 20.984 -15.062 -12.859 1 98 87 THR A O 1
ATOM 689 N N . MET A 1 88 ? 18.859 -15.633 -12.727 1 97.69 88 MET A N 1
ATOM 690 C CA . MET A 1 88 ? 19 -16.281 -11.422 1 97.69 88 MET A CA 1
ATOM 691 C C . MET A 1 88 ? 18.438 -17.703 -11.461 1 97.69 88 MET A C 1
ATOM 693 O O . MET A 1 88 ? 17.25 -17.891 -11.703 1 97.69 88 MET A O 1
ATOM 697 N N . ALA A 1 89 ? 19.266 -18.703 -11.336 1 95.75 89 ALA A N 1
ATOM 698 C CA . ALA A 1 89 ? 18.906 -20.109 -11.211 1 95.75 89 ALA A CA 1
ATOM 699 C C . ALA A 1 89 ? 19.344 -20.688 -9.867 1 95.75 89 ALA A C 1
ATOM 701 O O . ALA A 1 89 ? 20.359 -21.375 -9.781 1 95.75 89 ALA A O 1
ATOM 702 N N . VAL A 1 90 ? 18.531 -20.375 -8.883 1 96.25 90 VAL A N 1
ATOM 703 C CA . VAL A 1 90 ? 18.938 -20.703 -7.523 1 96.25 90 VAL A CA 1
ATOM 704 C C . VAL A 1 90 ? 17.75 -21.297 -6.766 1 96.25 90 VAL A C 1
ATOM 706 O O . VAL A 1 90 ? 16.609 -21.016 -7.078 1 96.25 90 VAL A O 1
ATOM 709 N N . ARG A 1 91 ? 18.016 -22.188 -5.809 1 93.75 91 ARG A N 1
ATOM 710 C CA . ARG A 1 91 ? 17.016 -22.688 -4.867 1 93.75 91 ARG A CA 1
ATOM 711 C C . ARG A 1 91 ? 16.734 -21.656 -3.775 1 93.75 91 ARG A C 1
ATOM 713 O O . ARG A 1 91 ? 17.359 -20.594 -3.742 1 93.75 91 ARG A O 1
ATOM 720 N N . ASN A 1 92 ? 15.68 -22 -2.947 1 94.56 92 ASN A N 1
ATOM 721 C CA . ASN A 1 92 ? 15.398 -21.125 -1.814 1 94.56 92 ASN A CA 1
ATOM 722 C C . ASN A 1 92 ? 16.547 -21.141 -0.804 1 94.56 92 ASN A C 1
ATOM 724 O O . ASN A 1 92 ? 16.906 -22.188 -0.278 1 94.56 92 ASN A O 1
ATOM 728 N N . GLU A 1 93 ? 17.062 -20.062 -0.616 1 94.31 93 GLU A N 1
ATOM 729 C CA . GLU A 1 93 ? 18.109 -19.938 0.397 1 94.31 93 GLU A CA 1
ATOM 730 C C . GLU A 1 93 ? 18.125 -18.516 0.973 1 94.31 93 GLU A C 1
ATOM 732 O O . GLU A 1 93 ? 17.484 -17.609 0.444 1 94.31 93 GLU A O 1
ATOM 737 N N . GLU A 1 94 ? 18.891 -18.297 1.99 1 94.81 94 GLU A N 1
ATOM 738 C CA . GLU A 1 94 ? 18.812 -17.156 2.893 1 94.81 94 GLU A CA 1
ATOM 739 C C . GLU A 1 94 ? 19.094 -15.852 2.156 1 94.81 94 GLU A C 1
ATOM 741 O O . GLU A 1 94 ? 18.484 -14.82 2.451 1 94.81 94 GLU A O 1
ATOM 746 N N . THR A 1 95 ? 19.938 -15.859 1.159 1 95.88 95 THR A N 1
ATOM 747 C CA . THR A 1 95 ? 20.422 -14.602 0.589 1 95.88 95 THR A CA 1
ATOM 748 C C . THR A 1 95 ? 19.703 -14.289 -0.716 1 95.88 95 THR A C 1
ATOM 750 O O . THR A 1 95 ? 19.922 -13.234 -1.313 1 95.88 95 THR A O 1
ATOM 753 N N . VAL A 1 96 ? 18.844 -15.133 -1.146 1 97.81 96 VAL A N 1
ATOM 754 C CA . VAL A 1 96 ? 18.188 -14.984 -2.441 1 97.81 96 VAL A CA 1
ATOM 755 C C . VAL A 1 96 ? 17.297 -13.75 -2.424 1 97.81 96 VAL A C 1
ATOM 757 O O . VAL A 1 96 ? 17.344 -12.914 -3.334 1 97.81 96 VAL A O 1
ATOM 760 N N . ALA A 1 97 ? 16.5 -13.555 -1.362 1 98.25 97 ALA A N 1
ATOM 761 C CA . ALA A 1 97 ? 15.523 -12.477 -1.292 1 98.25 97 ALA A CA 1
ATOM 762 C C . ALA A 1 97 ? 16.203 -11.109 -1.343 1 98.25 97 ALA A C 1
ATOM 764 O O . ALA A 1 97 ? 15.891 -10.289 -2.211 1 98.25 97 ALA A O 1
ATOM 765 N N . PRO A 1 98 ? 17.203 -10.859 -0.494 1 98.38 98 PRO A N 1
ATOM 766 C CA . PRO A 1 98 ? 17.812 -9.523 -0.523 1 98.38 98 PRO A CA 1
ATOM 767 C C . PRO A 1 98 ? 18.516 -9.219 -1.846 1 98.38 98 PRO A C 1
ATOM 769 O O . PRO A 1 98 ? 18.516 -8.07 -2.293 1 98.38 98 PRO A O 1
ATOM 772 N N . VAL A 1 99 ? 19.062 -10.234 -2.508 1 98.56 99 VAL A N 1
ATOM 773 C CA . VAL A 1 99 ? 19.75 -10.016 -3.779 1 98.56 99 VAL A CA 1
ATOM 774 C C . VAL A 1 99 ? 18.719 -9.711 -4.871 1 98.56 99 VAL A C 1
ATOM 776 O O . VAL A 1 99 ? 18.938 -8.82 -5.695 1 98.56 99 VAL A O 1
ATOM 779 N N . LEU A 1 100 ? 17.672 -10.469 -4.895 1 98.69 100 LEU A N 1
ATOM 780 C CA . LEU A 1 100 ? 16.609 -10.188 -5.859 1 98.69 100 LEU A CA 1
ATOM 781 C C . LEU A 1 100 ? 16.031 -8.789 -5.652 1 98.69 100 LEU A C 1
ATOM 783 O O . LEU A 1 100 ? 15.844 -8.047 -6.617 1 98.69 100 LEU A O 1
ATOM 787 N N . PHE A 1 101 ? 15.758 -8.43 -4.395 1 98.62 101 PHE A N 1
ATOM 788 C CA . PHE A 1 101 ? 15.227 -7.109 -4.086 1 98.62 101 PHE A CA 1
ATOM 789 C C . PHE A 1 101 ? 16.203 -6.02 -4.535 1 98.62 101 PHE A C 1
ATOM 791 O O . PHE A 1 101 ? 15.773 -4.957 -4.992 1 98.62 101 PHE A O 1
ATOM 798 N N . ALA A 1 102 ? 17.484 -6.293 -4.348 1 98.75 102 ALA A N 1
ATOM 799 C CA . ALA A 1 102 ? 18.516 -5.348 -4.781 1 98.75 102 ALA A CA 1
ATOM 800 C C . ALA A 1 102 ? 18.438 -5.117 -6.289 1 98.75 102 ALA A C 1
ATOM 802 O O . ALA A 1 102 ? 18.547 -3.98 -6.754 1 98.75 102 ALA A O 1
ATOM 803 N N . CYS A 1 103 ? 18.281 -6.207 -7.051 1 98.56 103 CYS A N 1
ATOM 804 C CA . CYS A 1 103 ? 18.125 -6.082 -8.492 1 98.56 103 CYS A CA 1
ATOM 805 C C . CYS A 1 103 ? 16.922 -5.207 -8.836 1 98.56 103 CYS A C 1
ATOM 807 O O . CYS A 1 103 ? 17.031 -4.281 -9.648 1 98.56 103 CYS A O 1
ATOM 809 N N . PHE A 1 104 ? 15.836 -5.414 -8.164 1 98 104 PHE A N 1
ATOM 810 C CA . PHE A 1 104 ? 14.633 -4.617 -8.383 1 98 104 PHE A CA 1
ATOM 811 C C . PHE A 1 104 ? 14.883 -3.156 -8.023 1 98 104 PHE A C 1
ATOM 813 O O . PHE A 1 104 ? 14.398 -2.256 -8.711 1 98 104 PHE A O 1
ATOM 820 N N . ALA A 1 105 ? 15.586 -2.951 -6.938 1 97.12 105 ALA A N 1
ATOM 821 C CA . ALA A 1 105 ? 15.844 -1.597 -6.457 1 97.12 105 ALA A CA 1
ATOM 822 C C . ALA A 1 105 ? 16.688 -0.81 -7.465 1 97.12 105 ALA A C 1
ATOM 824 O O . ALA A 1 105 ? 16.578 0.418 -7.535 1 97.12 105 ALA A O 1
ATOM 825 N N . LEU A 1 106 ? 17.469 -1.485 -8.227 1 97.25 106 LEU A N 1
ATOM 826 C CA . LEU A 1 106 ? 18.328 -0.86 -9.219 1 97.25 106 LEU A CA 1
ATOM 827 C C . LEU A 1 106 ? 17.656 -0.846 -10.594 1 97.25 106 LEU A C 1
ATOM 829 O O . LEU A 1 106 ? 18.234 -0.365 -11.57 1 97.25 106 LEU A O 1
ATOM 833 N N . GLY A 1 107 ? 16.406 -1.439 -10.664 1 96.5 107 GLY A N 1
ATOM 834 C CA . GLY A 1 107 ? 15.688 -1.494 -11.922 1 96.5 107 GLY A CA 1
ATOM 835 C C . GLY A 1 107 ? 16.219 -2.555 -12.867 1 96.5 107 GLY A C 1
ATOM 836 O O . GLY A 1 107 ? 16.078 -2.434 -14.086 1 96.5 107 GLY A O 1
ATOM 837 N N . ILE A 1 108 ? 16.859 -3.584 -12.352 1 98 108 ILE A N 1
ATOM 838 C CA . ILE A 1 108 ? 17.438 -4.656 -13.156 1 98 108 ILE A CA 1
ATOM 839 C C . ILE A 1 108 ? 16.438 -5.805 -13.266 1 98 108 ILE A C 1
ATOM 841 O O . ILE A 1 108 ? 16.109 -6.461 -12.273 1 98 108 ILE A O 1
ATOM 845 N N . PRO A 1 109 ? 15.898 -6.07 -14.453 1 98.06 109 PRO A N 1
ATOM 846 C CA . PRO A 1 109 ? 15.047 -7.25 -14.609 1 98.06 109 PRO A CA 1
ATOM 847 C C . PRO A 1 109 ? 15.805 -8.562 -14.398 1 98.06 109 PRO A C 1
ATOM 849 O O . PRO A 1 109 ? 16.984 -8.648 -14.727 1 98.06 109 PRO A O 1
ATOM 852 N N . VAL A 1 110 ? 15.109 -9.523 -13.914 1 98.5 110 VAL A N 1
ATOM 853 C CA . VAL A 1 110 ? 15.758 -10.797 -13.609 1 98.5 110 VAL A CA 1
ATOM 854 C C . VAL A 1 110 ? 15 -11.945 -14.266 1 98.5 110 VAL A C 1
ATOM 856 O O . VAL A 1 110 ? 13.781 -12.07 -14.102 1 98.5 110 VAL A O 1
ATOM 859 N N . ASN A 1 111 ? 15.742 -12.703 -15.062 1 97.75 111 ASN A N 1
ATOM 860 C CA . ASN A 1 111 ? 15.242 -13.969 -15.578 1 97.75 111 ASN A CA 1
ATOM 861 C C . ASN A 1 111 ? 15.391 -15.094 -14.555 1 97.75 111 ASN A C 1
ATOM 863 O O . ASN A 1 111 ? 16.516 -15.43 -14.156 1 97.75 111 ASN A O 1
ATOM 867 N N . LEU A 1 112 ? 14.289 -15.641 -14.156 1 96.25 112 LEU A N 1
ATOM 868 C CA . LEU A 1 112 ? 14.289 -16.672 -13.117 1 96.25 112 LEU A CA 1
ATOM 869 C C . LEU A 1 112 ? 14.188 -18.062 -13.727 1 96.25 112 LEU A C 1
ATOM 871 O O . LEU A 1 112 ? 13.219 -18.359 -14.43 1 96.25 112 LEU A O 1
ATOM 875 N N . LEU A 1 113 ? 15.148 -18.922 -13.383 1 92.06 113 LEU A N 1
ATOM 876 C CA . LEU A 1 113 ? 15.21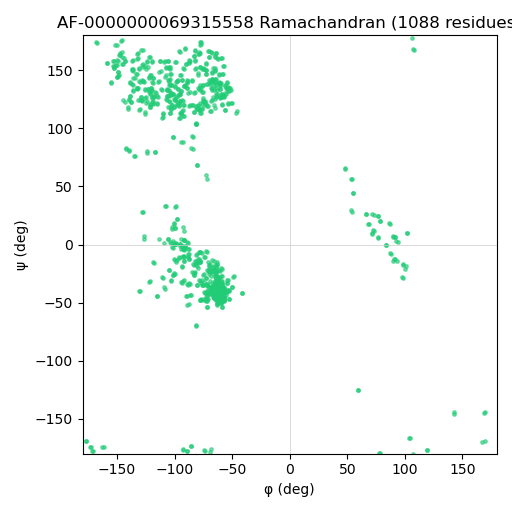1 -20.297 -13.891 1 92.06 113 LEU A CA 1
ATOM 877 C C . LEU A 1 113 ? 15.242 -21.297 -12.75 1 92.06 113 LEU A C 1
ATOM 879 O O . LEU A 1 113 ? 15.578 -20.953 -11.617 1 92.06 113 LEU A O 1
ATOM 883 N N . ASP A 1 114 ? 14.844 -22.516 -13.07 1 87.38 114 ASP A N 1
ATOM 884 C CA . ASP A 1 114 ? 14.906 -23.562 -12.062 1 87.38 114 ASP A CA 1
ATOM 885 C C . ASP A 1 114 ? 16.328 -24.078 -11.883 1 87.38 114 ASP A C 1
ATOM 887 O O . ASP A 1 114 ? 17.047 -24.281 -12.867 1 87.38 114 ASP A O 1
ATOM 891 N N . ALA A 1 115 ? 16.75 -24.203 -10.688 1 89.62 115 ALA A N 1
ATOM 892 C CA . ALA A 1 115 ? 18.094 -24.672 -10.391 1 89.62 115 ALA A CA 1
ATOM 893 C C . ALA A 1 115 ? 18.312 -26.109 -10.883 1 89.62 115 ALA A C 1
ATOM 895 O O . ALA A 1 115 ? 19.438 -26.531 -11.086 1 89.62 115 ALA A O 1
ATOM 896 N N . SER A 1 116 ? 17.234 -26.812 -11.141 1 82.5 116 SER A N 1
ATOM 897 C CA . SER A 1 116 ? 17.344 -28.219 -11.531 1 82.5 116 SER A CA 1
ATOM 898 C C . SER A 1 116 ? 17.406 -28.359 -13.047 1 82.5 116 SER A C 1
ATOM 900 O O . SER A 1 116 ? 17.562 -29.484 -13.555 1 82.5 116 SER A O 1
ATOM 902 N N . PHE A 1 117 ? 17.281 -27.281 -13.773 1 82.38 117 PHE A N 1
ATOM 903 C CA . PHE A 1 117 ? 17.359 -27.359 -15.227 1 82.38 117 PHE A CA 1
ATOM 904 C C . PHE A 1 117 ? 18.688 -27.953 -15.672 1 82.38 117 PHE A C 1
ATOM 906 O O . PHE A 1 117 ? 19.719 -27.734 -15.023 1 82.38 117 PHE A O 1
ATOM 913 N N . GLN A 1 118 ? 18.609 -28.656 -16.734 1 83.88 118 GLN A N 1
ATOM 914 C CA . GLN A 1 118 ? 19.844 -29.156 -17.359 1 83.88 118 GLN A CA 1
ATOM 915 C C . GLN A 1 118 ? 20.375 -28.172 -18.406 1 83.88 118 GLN A C 1
ATOM 917 O O . GLN A 1 118 ? 19.688 -27.203 -18.75 1 83.88 118 GLN A O 1
ATOM 922 N N . ARG A 1 119 ? 21.609 -28.453 -18.828 1 89.75 119 ARG A N 1
ATOM 923 C CA . ARG A 1 119 ? 22.359 -27.531 -19.656 1 89.75 119 ARG A CA 1
ATOM 924 C C . ARG A 1 119 ? 21.562 -27.125 -20.891 1 89.75 119 ARG A C 1
ATOM 926 O O . ARG A 1 119 ? 21.656 -25.984 -21.359 1 89.75 119 ARG A O 1
ATOM 933 N N . ASP A 1 120 ? 20.703 -27.953 -21.438 1 83.38 120 ASP A N 1
ATOM 934 C CA . ASP A 1 120 ? 19.953 -27.625 -22.641 1 83.38 120 ASP A CA 1
ATOM 935 C C . ASP A 1 120 ? 18.891 -26.578 -22.375 1 83.38 120 ASP A C 1
ATOM 937 O O . ASP A 1 120 ? 18.75 -25.625 -23.141 1 83.38 120 ASP A O 1
ATOM 941 N N . ASP A 1 121 ? 18.156 -26.828 -21.297 1 82.12 121 ASP A N 1
ATOM 942 C CA . ASP A 1 121 ? 17.141 -25.844 -20.922 1 82.12 121 ASP A CA 1
ATOM 943 C C . ASP A 1 121 ? 17.781 -24.516 -20.516 1 82.12 121 ASP A C 1
ATOM 945 O O . ASP A 1 121 ? 17.297 -23.453 -20.875 1 82.12 121 ASP A O 1
ATOM 949 N N . LEU A 1 122 ? 18.875 -24.641 -19.797 1 91.25 122 LEU A N 1
ATOM 950 C CA . LEU A 1 122 ? 19.594 -23.438 -19.391 1 91.25 122 LEU A CA 1
ATOM 951 C C . LEU A 1 122 ? 20.125 -22.672 -20.594 1 91.25 122 LEU A C 1
ATOM 953 O O . LEU A 1 122 ? 19.953 -21.453 -20.688 1 91.25 122 LEU A O 1
ATOM 957 N N . SER A 1 123 ? 20.75 -23.391 -21.547 1 92.44 123 SER A N 1
ATOM 958 C CA . SER A 1 123 ? 21.359 -22.766 -22.703 1 92.44 123 SER A CA 1
ATOM 959 C C . SER A 1 123 ? 20.297 -22.078 -23.578 1 92.44 123 SER A C 1
ATOM 961 O O . SER A 1 123 ? 20.562 -21.016 -24.156 1 92.44 123 SER A O 1
ATOM 963 N N . HIS A 1 124 ? 19.172 -22.703 -23.656 1 88.56 124 HIS A N 1
ATOM 964 C CA . HIS A 1 124 ? 18.094 -22.109 -24.438 1 88.56 124 HIS A CA 1
ATOM 965 C C . HIS A 1 124 ? 17.719 -20.734 -23.891 1 88.56 124 HIS A C 1
ATOM 967 O O . HIS A 1 124 ? 17.656 -19.75 -24.641 1 88.56 124 HIS A O 1
ATOM 973 N N . MET A 1 125 ? 17.484 -20.641 -22.625 1 91.75 125 MET A N 1
ATOM 974 C CA . MET A 1 125 ? 17.047 -19.391 -22.031 1 91.75 125 MET A CA 1
ATOM 975 C C . MET A 1 125 ? 18.188 -18.375 -21.984 1 91.75 125 MET A C 1
ATOM 977 O O . MET A 1 125 ? 17.969 -17.172 -22.156 1 91.75 125 MET A O 1
ATOM 981 N N . LEU A 1 126 ? 19.406 -18.859 -21.766 1 95.44 126 LEU A N 1
ATOM 982 C CA . LEU A 1 126 ? 20.562 -17.969 -21.781 1 95.44 126 LEU A CA 1
ATOM 983 C C . LEU A 1 126 ? 20.75 -17.344 -23.156 1 95.44 126 LEU A C 1
ATOM 985 O O . LEU A 1 126 ? 21.125 -16.188 -23.281 1 95.44 126 LEU A O 1
ATOM 989 N N . ASN A 1 127 ? 20.516 -18.125 -24.156 1 93.88 127 ASN A N 1
ATOM 990 C CA . ASN A 1 127 ? 20.609 -17.625 -25.516 1 93.88 127 ASN A CA 1
ATOM 991 C C . ASN A 1 127 ? 19.516 -16.609 -25.828 1 93.88 127 ASN A C 1
ATOM 993 O O . ASN A 1 127 ? 19.719 -15.688 -26.609 1 93.88 127 ASN A O 1
ATOM 997 N N . THR A 1 128 ? 18.406 -16.812 -25.234 1 91.94 128 THR A N 1
ATOM 998 C CA . THR A 1 128 ? 17.25 -15.945 -25.453 1 91.94 128 THR A CA 1
ATOM 999 C C . THR A 1 128 ? 17.453 -14.609 -24.734 1 91.94 128 THR A C 1
ATOM 1001 O O . THR A 1 128 ? 17.312 -13.547 -25.359 1 91.94 128 THR A O 1
ATOM 1004 N N . VAL A 1 129 ? 17.859 -14.609 -23.469 1 94.62 129 VAL A N 1
ATOM 1005 C CA . VAL A 1 129 ? 17.875 -13.43 -22.609 1 94.62 129 VAL A CA 1
ATOM 1006 C C . VAL A 1 129 ? 19.25 -12.773 -22.656 1 94.62 129 VAL A C 1
ATOM 1008 O O . VAL A 1 129 ? 19.359 -11.547 -22.547 1 94.62 129 VAL A O 1
ATOM 1011 N N . ARG A 1 130 ? 20.297 -13.516 -22.812 1 95.5 130 ARG A N 1
ATOM 1012 C CA . ARG A 1 130 ? 21.688 -13.102 -22.859 1 95.5 130 ARG A CA 1
ATOM 1013 C C . ARG A 1 130 ? 22.031 -12.164 -21.703 1 95.5 130 ARG A C 1
ATOM 1015 O O . ARG A 1 130 ? 22.375 -11 -21.922 1 95.5 130 ARG A O 1
ATOM 1022 N N . PRO A 1 131 ? 21.984 -12.641 -20.5 1 97.5 131 PRO A N 1
ATOM 1023 C CA . PRO A 1 131 ? 22.172 -11.82 -19.297 1 97.5 131 PRO A CA 1
ATOM 1024 C C . PRO A 1 131 ? 23.609 -11.398 -19.094 1 97.5 131 PRO A C 1
ATOM 1026 O O . PRO A 1 131 ? 24.531 -12.117 -19.484 1 97.5 131 PRO A O 1
ATOM 1029 N N . GLN A 1 132 ? 23.828 -10.242 -18.469 1 96.75 132 GLN A N 1
ATOM 1030 C CA . GLN A 1 132 ? 25.156 -9.773 -18.125 1 96.75 132 GLN A CA 1
ATOM 1031 C C . GLN A 1 132 ? 25.672 -10.469 -16.875 1 96.75 132 GLN A C 1
ATOM 1033 O O . GLN A 1 132 ? 26.891 -10.609 -16.688 1 96.75 132 GLN A O 1
ATOM 1038 N N . VAL A 1 133 ? 24.781 -10.844 -15.992 1 97.88 133 VAL A N 1
ATOM 1039 C CA . VAL A 1 133 ? 25.156 -11.5 -14.742 1 97.88 133 VAL A CA 1
ATOM 1040 C C . VAL A 1 133 ? 24.297 -12.75 -14.547 1 97.88 133 VAL A C 1
ATOM 1042 O O . VAL A 1 133 ? 23.109 -12.766 -14.898 1 97.88 133 VAL A O 1
ATOM 1045 N N . ILE A 1 134 ? 24.953 -13.812 -14.047 1 97.94 134 ILE A N 1
ATOM 1046 C CA . ILE A 1 134 ? 24.281 -15.055 -13.719 1 97.94 134 ILE A CA 1
ATOM 1047 C C . ILE A 1 134 ? 24.469 -15.383 -12.242 1 97.94 134 ILE A C 1
ATOM 1049 O O . ILE A 1 134 ? 25.578 -15.25 -11.711 1 97.94 134 ILE A O 1
ATOM 1053 N N . PHE A 1 135 ? 23.391 -15.664 -11.562 1 97.94 135 PHE A N 1
ATOM 1054 C CA . PHE A 1 135 ? 23.406 -16.219 -10.211 1 97.94 135 PHE A CA 1
ATOM 1055 C C . PHE A 1 135 ? 23.094 -17.719 -10.242 1 97.94 135 PHE A C 1
ATOM 1057 O O . PHE A 1 135 ? 22.109 -18.141 -10.852 1 97.94 135 PHE A O 1
ATOM 1064 N N . CYS A 1 136 ? 23.875 -18.547 -9.633 1 96.06 136 CYS A N 1
ATOM 1065 C CA . CYS A 1 136 ? 23.625 -19.984 -9.617 1 96.06 136 CYS A CA 1
ATOM 1066 C C . CYS A 1 136 ? 24.156 -20.625 -8.336 1 96.06 136 CYS A C 1
ATOM 1068 O O . CYS A 1 136 ? 24.953 -20 -7.617 1 96.06 136 CYS A O 1
ATOM 1070 N N . ASP A 1 137 ? 23.625 -21.781 -8.008 1 95.75 137 ASP A N 1
ATOM 1071 C CA . ASP A 1 137 ? 24.094 -22.516 -6.844 1 95.75 137 ASP A CA 1
ATOM 1072 C C . ASP A 1 137 ? 25.438 -23.203 -7.129 1 95.75 137 ASP A C 1
ATOM 1074 O O . ASP A 1 137 ? 25.703 -23.609 -8.266 1 95.75 137 ASP A O 1
ATOM 1078 N N . GLN A 1 138 ? 26.172 -23.359 -6.09 1 95.69 138 GLN A N 1
ATOM 1079 C CA . GLN A 1 138 ? 27.484 -23.984 -6.23 1 95.69 138 GLN A CA 1
ATOM 1080 C C . GLN A 1 138 ? 27.359 -25.406 -6.777 1 95.69 138 GLN A C 1
ATOM 1082 O O . GLN A 1 138 ? 28.188 -25.828 -7.59 1 95.69 138 GLN A O 1
ATOM 1087 N N . ASP A 1 139 ? 26.312 -26.109 -6.367 1 91.75 139 ASP A N 1
ATOM 1088 C CA . ASP A 1 139 ? 26.188 -27.516 -6.762 1 91.75 139 ASP A CA 1
ATOM 1089 C C . ASP A 1 139 ? 25.641 -27.641 -8.18 1 91.75 139 ASP A C 1
ATOM 1091 O O . ASP A 1 139 ? 25.766 -28.688 -8.805 1 91.75 139 ASP A O 1
ATOM 1095 N N . THR A 1 140 ? 25.031 -26.625 -8.711 1 92.12 140 THR A N 1
ATOM 1096 C CA . THR A 1 140 ? 24.484 -26.703 -10.055 1 92.12 140 THR A CA 1
ATOM 1097 C C . THR A 1 140 ? 25.375 -25.969 -11.055 1 92.12 140 THR A C 1
ATOM 1099 O O . THR A 1 140 ? 25.078 -25.953 -12.258 1 92.12 140 THR A O 1
ATOM 1102 N N . TRP A 1 141 ? 26.453 -25.422 -10.602 1 95 141 TRP A N 1
ATOM 1103 C CA . TRP A 1 141 ? 27.359 -24.641 -11.43 1 95 141 TRP A CA 1
ATOM 1104 C C . TRP A 1 141 ? 27.844 -25.438 -12.625 1 95 141 TRP A C 1
ATOM 1106 O O . TRP A 1 141 ? 27.906 -24.922 -13.75 1 95 141 TRP A O 1
ATOM 1116 N N . PRO A 1 142 ? 28.156 -26.719 -12.484 1 93.88 142 PRO A N 1
ATOM 1117 C CA . PRO A 1 142 ? 28.656 -27.469 -13.641 1 93.88 142 PRO A CA 1
ATOM 1118 C C . PRO A 1 142 ? 27.672 -27.453 -14.812 1 93.88 142 PRO A C 1
ATOM 1120 O O . PRO A 1 142 ? 28.078 -27.281 -15.969 1 93.88 142 PRO A O 1
ATOM 1123 N N . GLU A 1 143 ? 26.406 -27.656 -14.477 1 93 143 GLU A N 1
ATOM 1124 C CA . GLU A 1 143 ? 25.391 -27.609 -15.523 1 93 143 GLU A CA 1
ATOM 1125 C C . GLU A 1 143 ? 25.281 -26.203 -16.125 1 93 143 GLU A C 1
ATOM 1127 O O . GLU A 1 143 ? 25.141 -26.047 -17.344 1 93 143 GLU A O 1
ATOM 1132 N N . MET A 1 144 ? 25.328 -25.188 -15.328 1 95.94 144 MET A N 1
ATOM 1133 C CA . MET A 1 144 ? 25.266 -23.812 -15.773 1 95.94 144 MET A CA 1
ATOM 1134 C C . MET A 1 144 ? 26.469 -23.438 -16.625 1 95.94 144 MET A C 1
ATOM 1136 O O . MET A 1 144 ? 26.328 -22.812 -17.672 1 95.94 144 MET A O 1
ATOM 1140 N N . ALA A 1 145 ? 27.656 -23.828 -16.141 1 95.81 145 ALA A N 1
ATOM 1141 C CA . ALA A 1 145 ? 28.891 -23.562 -16.891 1 95.81 145 ALA A CA 1
ATOM 1142 C C . ALA A 1 145 ? 28.828 -24.172 -18.281 1 95.81 145 ALA A C 1
ATOM 1144 O O . ALA A 1 145 ? 29.25 -23.547 -19.266 1 95.81 145 ALA A O 1
ATOM 1145 N N . ALA A 1 146 ? 28.312 -25.359 -18.312 1 95.44 146 ALA A N 1
ATOM 1146 C CA . ALA A 1 146 ? 28.141 -26.031 -19.594 1 95.44 146 ALA A CA 1
ATOM 1147 C C . ALA A 1 146 ? 27.188 -25.25 -20.5 1 95.44 146 ALA A C 1
ATOM 1149 O O . ALA A 1 146 ? 27.438 -25.109 -21.703 1 95.44 146 ALA A O 1
ATOM 1150 N N . ALA A 1 147 ? 26.094 -24.828 -19.969 1 94.69 147 ALA A N 1
ATOM 1151 C CA . ALA A 1 147 ? 25.125 -24.062 -20.719 1 94.69 147 ALA A CA 1
ATOM 1152 C C . ALA A 1 147 ? 25.734 -22.766 -21.234 1 94.69 147 ALA A C 1
ATOM 1154 O O . ALA A 1 147 ? 25.484 -22.359 -22.375 1 94.69 147 ALA A O 1
ATOM 1155 N N . VAL A 1 148 ? 26.5 -22.078 -20.406 1 95.94 148 VAL A N 1
ATOM 1156 C CA . VAL A 1 148 ? 27.156 -20.828 -20.781 1 95.94 148 VAL A CA 1
ATOM 1157 C C . VAL A 1 148 ? 28.109 -21.094 -21.953 1 95.94 148 VAL A C 1
ATOM 1159 O O . VAL A 1 148 ? 28.141 -20.312 -22.906 1 95.94 148 VAL A O 1
ATOM 1162 N N . GLU A 1 149 ? 28.844 -22.094 -21.875 1 95.19 149 GLU A N 1
ATOM 1163 C CA . GLU A 1 149 ? 29.766 -22.469 -22.953 1 95.19 149 GLU A CA 1
ATOM 1164 C C . GLU A 1 149 ? 29.016 -22.75 -24.25 1 95.19 149 GLU A C 1
ATOM 1166 O O . GLU A 1 149 ? 29.453 -22.328 -25.328 1 95.19 149 GLU A O 1
ATOM 1171 N N . MET A 1 150 ? 27.938 -23.406 -24.094 1 94.25 150 MET A N 1
ATOM 1172 C CA . MET A 1 150 ? 27.141 -23.781 -25.266 1 94.25 150 MET A CA 1
ATOM 1173 C C . MET A 1 150 ? 26.625 -22.531 -25.984 1 94.25 150 MET A C 1
ATOM 1175 O O . MET A 1 150 ? 26.469 -22.562 -27.219 1 94.25 150 MET A O 1
ATOM 1179 N N . THR A 1 151 ? 26.344 -21.5 -25.297 1 93.81 151 THR A N 1
ATOM 1180 C CA . THR A 1 151 ? 25.734 -20.312 -25.859 1 93.81 151 THR A CA 1
ATOM 1181 C C . THR A 1 151 ? 26.812 -19.297 -26.266 1 93.81 151 THR A C 1
ATOM 1183 O O . THR A 1 151 ? 26.516 -18.297 -26.922 1 93.81 151 THR A O 1
ATOM 1186 N N . LYS A 1 152 ? 28.062 -19.438 -25.922 1 91.56 152 LYS A N 1
ATOM 1187 C CA . LYS A 1 152 ? 29.141 -18.469 -26.094 1 91.56 152 LYS A CA 1
ATOM 1188 C C . LYS A 1 152 ? 28.781 -17.125 -25.469 1 91.56 152 LYS A C 1
ATOM 1190 O O . LYS A 1 152 ? 29.094 -16.078 -26.047 1 91.56 152 LYS A O 1
ATOM 1195 N N . LEU A 1 153 ? 27.969 -17.297 -24.5 1 89.62 153 LEU A N 1
ATOM 1196 C CA . LEU A 1 153 ? 27.562 -16.109 -23.781 1 89.62 153 LEU A CA 1
ATOM 1197 C C . LEU A 1 153 ? 28.766 -15.461 -23.094 1 89.62 153 LEU A C 1
ATOM 1199 O O . LEU A 1 153 ? 29.594 -16.156 -22.484 1 89.62 153 LEU A O 1
ATOM 1203 N N . GLN A 1 154 ? 28.969 -14.172 -23.312 1 87.44 154 GLN A N 1
ATOM 1204 C CA . GLN A 1 154 ? 29.969 -13.398 -22.578 1 87.44 154 GLN A CA 1
ATOM 1205 C C . GLN A 1 154 ? 29.344 -12.703 -21.375 1 87.44 154 GLN A C 1
ATOM 1207 O O . GLN A 1 154 ? 28.859 -11.578 -21.484 1 87.44 154 GLN A O 1
ATOM 1212 N N . THR A 1 155 ? 29.328 -13.414 -20.266 1 84.06 155 THR A N 1
ATOM 1213 C CA . THR A 1 155 ? 28.797 -12.836 -19.031 1 84.06 155 THR A CA 1
ATOM 1214 C C . THR A 1 155 ? 29.875 -12.031 -18.312 1 84.06 155 THR A C 1
ATOM 1216 O O . THR A 1 155 ? 31.047 -12.406 -18.328 1 84.06 155 THR A O 1
ATOM 1219 N N . ASP A 1 156 ? 29.438 -10.906 -17.75 1 83.56 156 ASP A N 1
ATOM 1220 C CA . ASP A 1 156 ? 30.391 -10.07 -17.031 1 83.56 156 ASP A CA 1
ATOM 1221 C C . ASP A 1 156 ? 30.797 -10.711 -15.703 1 83.56 156 ASP A C 1
ATOM 1223 O O . ASP A 1 156 ? 31.984 -10.68 -15.336 1 83.56 156 ASP A O 1
ATOM 1227 N N . ASP A 1 157 ? 29.766 -11.266 -15.031 1 90.69 157 ASP A N 1
ATOM 1228 C CA . ASP A 1 157 ? 30.031 -11.867 -13.734 1 90.69 157 ASP A CA 1
ATOM 1229 C C . ASP A 1 157 ? 29.094 -13.039 -13.461 1 90.69 157 ASP A C 1
ATOM 1231 O O . ASP A 1 157 ? 27.984 -13.094 -14 1 90.69 157 ASP A O 1
ATOM 1235 N N . VAL A 1 158 ? 29.625 -13.961 -12.727 1 95.81 158 VAL A N 1
ATOM 1236 C CA . VAL A 1 158 ? 28.844 -15.062 -12.172 1 95.81 158 VAL A CA 1
ATOM 1237 C C . VAL A 1 158 ? 28.953 -15.062 -10.648 1 95.81 158 VAL A C 1
ATOM 1239 O O . VAL A 1 158 ? 30.062 -15.102 -10.102 1 95.81 158 VAL A O 1
ATOM 1242 N N . PHE A 1 159 ? 27.812 -14.938 -10.008 1 97.56 159 PHE A N 1
ATOM 1243 C CA . PHE A 1 159 ? 27.766 -15.023 -8.555 1 97.56 159 PHE A CA 1
ATOM 1244 C C . PHE A 1 159 ? 27.281 -16.391 -8.102 1 97.56 159 PHE A C 1
ATOM 1246 O O . PHE A 1 159 ? 26.203 -16.844 -8.516 1 97.56 159 PHE A O 1
ATOM 1253 N N . ILE A 1 160 ? 28.016 -16.984 -7.215 1 97.44 160 ILE A N 1
ATOM 1254 C CA . ILE A 1 160 ? 27.734 -18.328 -6.766 1 97.44 160 ILE A CA 1
ATOM 1255 C C . ILE A 1 160 ? 27.125 -18.297 -5.371 1 97.44 160 ILE A C 1
ATOM 1257 O O . ILE A 1 160 ? 27.656 -17.656 -4.461 1 97.44 160 ILE A O 1
ATOM 1261 N N . PHE A 1 161 ? 25.922 -18.906 -5.266 1 96.31 161 PHE A N 1
ATOM 1262 C CA . PHE A 1 161 ? 25.297 -19.141 -3.965 1 96.31 161 PHE A CA 1
ATOM 1263 C C . PHE A 1 161 ? 25.859 -20.406 -3.324 1 96.31 161 PHE A C 1
ATOM 1265 O O . PHE A 1 161 ? 26.328 -21.297 -4.023 1 96.31 161 PHE A O 1
ATOM 1272 N N . GLY A 1 162 ? 25.703 -20.469 -1.981 1 90.94 162 GLY A N 1
ATOM 1273 C CA . GLY A 1 162 ? 26.219 -21.609 -1.241 1 90.94 162 GLY A CA 1
ATOM 1274 C C . GLY A 1 162 ? 27.266 -21.234 -0.213 1 90.94 162 GLY A C 1
ATOM 1275 O O . GLY A 1 162 ? 27.562 -20.062 -0.02 1 90.94 162 GLY A O 1
ATOM 1276 N N . ASP A 1 163 ? 27.797 -22.234 0.411 1 85.19 163 ASP A N 1
ATOM 1277 C CA . ASP A 1 163 ? 28.672 -22 1.561 1 85.19 163 ASP A CA 1
ATOM 1278 C C . ASP A 1 163 ? 30.109 -21.766 1.12 1 85.19 163 ASP A C 1
ATOM 1280 O O . ASP A 1 163 ? 30.797 -20.891 1.658 1 85.19 163 ASP A O 1
ATOM 1284 N N . THR A 1 164 ? 30.609 -22.531 0.191 1 84.38 164 THR A N 1
ATOM 1285 C CA . THR A 1 164 ? 32.031 -22.531 -0.13 1 84.38 164 THR A CA 1
ATOM 1286 C C . THR A 1 164 ? 32.312 -21.719 -1.391 1 84.38 164 THR A C 1
ATOM 1288 O O . THR A 1 164 ? 33.406 -21.188 -1.566 1 84.38 164 THR A O 1
ATOM 1291 N N . GLY A 1 165 ? 31.422 -21.594 -2.24 1 88 165 GLY A N 1
ATOM 1292 C CA . GLY A 1 165 ? 31.641 -20.922 -3.514 1 88 165 GLY A CA 1
ATOM 1293 C C . GLY A 1 165 ? 32.375 -21.781 -4.527 1 88 165 GLY A C 1
ATOM 1294 O O . GLY A 1 165 ? 32.531 -22.984 -4.316 1 88 165 GLY A O 1
ATOM 1295 N N . VAL A 1 166 ? 32.625 -21.234 -5.734 1 91.75 166 VAL A N 1
ATOM 1296 C CA . VAL A 1 166 ? 33.375 -21.875 -6.812 1 91.75 166 VAL A CA 1
ATOM 1297 C C . VAL A 1 166 ? 34.594 -21.016 -7.191 1 91.75 166 VAL A C 1
ATOM 1299 O O . VAL A 1 166 ? 34.469 -19.797 -7.367 1 91.75 166 VAL A O 1
ATOM 1302 N N . GLU A 1 167 ? 35.719 -21.703 -7.273 1 90.88 167 GLU A N 1
ATOM 1303 C CA . GLU A 1 167 ? 36.938 -20.984 -7.613 1 90.88 167 GLU A CA 1
ATOM 1304 C C . GLU A 1 167 ? 36.781 -20.234 -8.93 1 90.88 167 GLU A C 1
ATOM 1306 O O . GLU A 1 167 ? 36.25 -20.75 -9.898 1 90.88 167 GLU A O 1
ATOM 1311 N N . GLY A 1 168 ? 37.281 -18.969 -8.977 1 91.88 168 GLY A N 1
ATOM 1312 C CA . GLY A 1 168 ? 37.281 -18.172 -10.195 1 91.88 168 GLY A CA 1
ATOM 1313 C C . GLY A 1 168 ? 36 -17.391 -10.383 1 91.88 168 GLY A C 1
ATOM 1314 O O . GLY A 1 168 ? 35.875 -16.609 -11.328 1 91.88 168 GLY A O 1
ATOM 1315 N N . HIS A 1 169 ? 35.062 -17.641 -9.562 1 94.5 169 HIS A N 1
ATOM 1316 C CA . HIS A 1 169 ? 33.812 -16.906 -9.648 1 94.5 169 HIS A CA 1
ATOM 1317 C C . HIS A 1 169 ? 33.5 -16.172 -8.344 1 94.5 169 HIS A C 1
ATOM 1319 O O . HIS A 1 169 ? 34.094 -16.5 -7.297 1 94.5 169 HIS A O 1
ATOM 1325 N N . ARG A 1 170 ? 32.656 -15.234 -8.406 1 95.94 170 ARG A N 1
ATOM 1326 C CA . ARG A 1 170 ? 32.312 -14.438 -7.23 1 95.94 170 ARG A CA 1
ATOM 1327 C C . ARG A 1 170 ? 31.328 -15.18 -6.336 1 95.94 170 ARG A C 1
ATOM 1329 O O . ARG A 1 170 ? 30.516 -15.969 -6.82 1 95.94 170 ARG A O 1
ATOM 1336 N N . HIS A 1 171 ? 31.453 -14.93 -5.059 1 97.19 171 HIS A N 1
ATOM 1337 C CA . HIS A 1 171 ? 30.469 -15.43 -4.105 1 97.19 171 HIS A CA 1
ATOM 1338 C C . HIS A 1 171 ? 29.406 -14.383 -3.805 1 97.19 171 HIS A C 1
ATOM 1340 O O . HIS A 1 171 ? 29.719 -13.195 -3.701 1 97.19 171 HIS A O 1
ATOM 1346 N N . VAL A 1 172 ? 28.203 -14.805 -3.576 1 97.5 172 VAL A N 1
ATOM 1347 C CA . VAL A 1 172 ? 27.078 -13.898 -3.412 1 97.5 172 VAL A CA 1
ATOM 1348 C C . VAL A 1 172 ? 27.281 -13.031 -2.172 1 97.5 172 VAL A C 1
ATOM 1350 O O . VAL A 1 172 ? 26.828 -11.883 -2.123 1 97.5 172 VAL A O 1
ATOM 1353 N N . ASN A 1 173 ? 27.969 -13.5 -1.17 1 96.81 173 ASN A N 1
ATOM 1354 C CA . ASN A 1 173 ? 28.219 -12.773 0.072 1 96.81 173 ASN A CA 1
ATOM 1355 C C . ASN A 1 173 ? 28.984 -11.477 -0.178 1 96.81 173 ASN A C 1
ATOM 1357 O O . ASN A 1 173 ? 28.953 -10.562 0.65 1 96.81 173 ASN A O 1
ATOM 1361 N N . GLU A 1 174 ? 29.688 -11.422 -1.272 1 96.94 174 GLU A N 1
ATOM 1362 C CA . GLU A 1 174 ? 30.391 -10.195 -1.634 1 96.94 174 GLU A CA 1
ATOM 1363 C C . GLU A 1 174 ? 29.422 -9.023 -1.784 1 96.94 174 GLU A C 1
ATOM 1365 O O . GLU A 1 174 ? 29.797 -7.871 -1.555 1 96.94 174 GLU A O 1
ATOM 1370 N N . LEU A 1 175 ? 28.25 -9.359 -2.107 1 98 175 LEU A N 1
ATOM 1371 C CA . LEU A 1 175 ? 27.25 -8.328 -2.332 1 98 175 LEU A CA 1
ATOM 1372 C C . LEU A 1 175 ? 26.688 -7.812 -1.009 1 98 175 LEU A C 1
ATOM 1374 O O . LEU A 1 175 ? 26.047 -6.766 -0.967 1 98 175 LEU A O 1
ATOM 1378 N N . LEU A 1 176 ? 26.891 -8.492 0.075 1 97.62 176 LEU A N 1
ATOM 1379 C CA . LEU A 1 176 ? 26.25 -8.172 1.345 1 97.62 176 LEU A CA 1
ATOM 1380 C C . LEU A 1 176 ? 27.219 -7.402 2.254 1 97.62 176 LEU A C 1
ATOM 1382 O O . LEU A 1 176 ? 26.844 -7.004 3.359 1 97.62 176 LEU A O 1
ATOM 1386 N N . VAL A 1 177 ? 28.391 -7.156 1.787 1 97.62 177 VAL A N 1
ATOM 1387 C CA . VAL A 1 177 ? 29.406 -6.461 2.578 1 97.62 177 VAL A CA 1
ATOM 1388 C C . VAL A 1 177 ? 28.953 -5.023 2.83 1 97.62 177 VAL A C 1
ATOM 1390 O O . VAL A 1 177 ? 28.406 -4.367 1.938 1 97.62 177 VAL A O 1
ATOM 1393 N N . ALA A 1 178 ? 29.219 -4.52 4.035 1 97.5 178 ALA A N 1
ATOM 1394 C CA . ALA A 1 178 ? 28.859 -3.156 4.422 1 97.5 178 ALA A CA 1
ATOM 1395 C C . ALA A 1 178 ? 29.547 -2.133 3.531 1 97.5 178 ALA A C 1
ATOM 1397 O O . ALA A 1 178 ? 30.734 -2.295 3.191 1 97.5 178 ALA A O 1
ATOM 1398 N N . THR A 1 179 ? 28.797 -1.125 3.172 1 96.38 179 THR A N 1
ATOM 1399 C CA . THR A 1 179 ? 29.344 -0.092 2.301 1 96.38 179 THR A CA 1
ATOM 1400 C C . THR A 1 179 ? 29.656 1.174 3.094 1 96.38 179 THR A C 1
ATOM 1402 O O . THR A 1 179 ? 30.406 2.029 2.633 1 96.38 179 THR A O 1
ATOM 1405 N N . GLY A 1 180 ? 29.047 1.391 4.246 1 93.62 180 GLY A N 1
ATOM 1406 C CA . GLY A 1 180 ? 29.172 2.6 5.043 1 93.62 180 GLY A CA 1
ATOM 1407 C C . GLY A 1 180 ? 28.25 3.717 4.594 1 93.62 180 GLY A C 1
ATOM 1408 O O . GLY A 1 180 ? 28.234 4.789 5.203 1 93.62 180 GLY A O 1
ATOM 1409 N N . LYS A 1 181 ? 27.5 3.482 3.59 1 91.5 181 LYS A N 1
ATOM 1410 C CA . LYS A 1 181 ? 26.625 4.508 3.037 1 91.5 181 LYS A CA 1
ATOM 1411 C C . LYS A 1 181 ? 25.188 4 2.916 1 91.5 181 LYS A C 1
ATOM 1413 O O . LYS A 1 181 ? 24.469 4.398 2.006 1 91.5 181 LYS A O 1
ATOM 1418 N N . GLU A 1 182 ? 24.828 3.074 3.76 1 93.88 182 GLU A N 1
ATOM 1419 C CA . GLU A 1 182 ? 23.516 2.436 3.65 1 93.88 182 GLU A CA 1
ATOM 1420 C C . GLU A 1 182 ? 22.391 3.445 3.854 1 93.88 182 GLU A C 1
ATOM 1422 O O . GLU A 1 182 ? 21.359 3.365 3.193 1 93.88 182 GLU A O 1
ATOM 1427 N N . ASP A 1 183 ? 22.547 4.441 4.656 1 84 183 ASP A N 1
ATOM 1428 C CA . ASP A 1 183 ? 21.516 5.414 5.016 1 84 183 ASP A CA 1
ATOM 1429 C C . ASP A 1 183 ? 21.25 6.387 3.867 1 84 183 ASP A C 1
ATOM 1431 O O . ASP A 1 183 ? 20.25 7.117 3.881 1 84 183 ASP A O 1
ATOM 1435 N N . GLU A 1 184 ? 22.094 6.332 2.898 1 83.56 184 GLU A N 1
ATOM 1436 C CA . GLU A 1 184 ? 21.984 7.254 1.773 1 83.56 184 GLU A CA 1
ATOM 1437 C C . GLU A 1 184 ? 21.297 6.586 0.581 1 83.56 184 GLU A C 1
ATOM 1439 O O . GLU A 1 184 ? 21.062 7.227 -0.447 1 83.56 184 GLU A O 1
ATOM 1444 N N . PHE A 1 185 ? 20.953 5.414 0.75 1 90.06 185 PHE A N 1
ATOM 1445 C CA . PHE A 1 185 ? 20.438 4.664 -0.39 1 90.06 185 PHE A CA 1
ATOM 1446 C C . PHE A 1 185 ? 19.016 5.09 -0.712 1 90.06 185 PHE A C 1
ATOM 1448 O O . PHE A 1 185 ? 18.172 5.195 0.184 1 90.06 185 PHE A O 1
ATOM 1455 N N . VAL A 1 186 ? 18.781 5.355 -1.961 1 85.31 186 VAL A N 1
ATOM 1456 C CA . VAL A 1 186 ? 17.453 5.594 -2.512 1 85.31 186 VAL A CA 1
ATOM 1457 C C . VAL A 1 186 ? 17.234 4.719 -3.744 1 85.31 186 VAL A C 1
ATOM 1459 O O . VAL A 1 186 ? 18.078 4.691 -4.648 1 85.31 186 VAL A O 1
ATOM 1462 N N . PRO A 1 187 ? 16.109 3.963 -3.697 1 90.19 187 PRO A N 1
ATOM 1463 C CA . PRO A 1 187 ? 15.852 3.172 -4.902 1 90.19 187 PRO A CA 1
ATOM 1464 C C . PRO A 1 187 ? 15.75 4.031 -6.16 1 90.19 187 PRO A C 1
ATOM 1466 O O . PRO A 1 187 ? 15.312 5.184 -6.094 1 90.19 187 PRO A O 1
ATOM 1469 N N . GLU A 1 188 ? 16.062 3.434 -7.301 1 87.56 188 GLU A N 1
ATOM 1470 C CA . GLU A 1 188 ? 16.016 4.148 -8.57 1 87.56 188 GLU A CA 1
ATOM 1471 C C . GLU A 1 188 ? 14.578 4.504 -8.953 1 87.56 188 GLU A C 1
ATOM 1473 O O . GLU A 1 188 ? 13.664 3.713 -8.727 1 87.56 188 GLU A O 1
ATOM 1478 N N . TYR A 1 189 ? 14.516 5.656 -9.477 1 85 189 TYR A N 1
ATOM 1479 C CA . TYR A 1 189 ? 13.227 6.133 -9.961 1 85 189 TYR A CA 1
ATOM 1480 C C . TYR A 1 189 ? 13.133 6.016 -11.477 1 85 189 TYR A C 1
ATOM 1482 O O . TYR A 1 189 ? 14.102 6.285 -12.188 1 85 189 TYR A O 1
ATOM 1490 N N . PHE A 1 190 ? 11.945 5.551 -11.922 1 91.12 190 PHE A N 1
ATOM 1491 C CA . PHE A 1 190 ? 11.641 5.504 -13.352 1 91.12 190 PHE A CA 1
ATOM 1492 C C . PHE A 1 190 ? 10.258 6.094 -13.625 1 91.12 190 PHE A C 1
ATOM 1494 O O . PHE A 1 190 ? 9.289 5.762 -12.938 1 91.12 190 PHE A O 1
ATOM 1501 N N . GLU A 1 191 ? 10.125 6.918 -14.602 1 87.94 191 GLU A N 1
ATOM 1502 C CA . GLU A 1 191 ? 8.836 7.488 -14.984 1 87.94 191 GLU A CA 1
ATOM 1503 C C . GLU A 1 191 ? 7.863 6.402 -15.438 1 87.94 191 GLU A C 1
ATOM 1505 O O . GLU A 1 191 ? 6.66 6.496 -15.188 1 87.94 191 GLU A O 1
ATOM 1510 N N . ASP A 1 192 ? 8.445 5.398 -16 1 92.94 192 ASP A N 1
ATOM 1511 C CA . ASP A 1 192 ? 7.633 4.305 -16.531 1 92.94 192 ASP A CA 1
ATOM 1512 C C . ASP A 1 192 ? 7.762 3.055 -15.664 1 92.94 192 ASP A C 1
ATOM 1514 O O . ASP A 1 192 ? 7.781 1.935 -16.172 1 92.94 192 ASP A O 1
ATOM 1518 N N . ALA A 1 193 ? 7.938 3.277 -14.328 1 93.38 193 ALA A N 1
ATOM 1519 C CA . ALA A 1 193 ? 8.219 2.164 -13.43 1 93.38 193 ALA A CA 1
ATOM 1520 C C . ALA A 1 193 ? 7.184 1.057 -13.578 1 93.38 193 ALA A C 1
ATOM 1522 O O . ALA A 1 193 ? 7.527 -0.127 -13.602 1 93.38 193 ALA A O 1
ATOM 1523 N N . GLY A 1 194 ? 5.93 1.392 -13.742 1 94.81 194 GLY A N 1
ATOM 1524 C CA . GLY A 1 194 ? 4.859 0.411 -13.828 1 94.81 194 GLY A CA 1
ATOM 1525 C C . GLY A 1 194 ? 4.988 -0.511 -15.031 1 94.81 194 GLY A C 1
ATOM 1526 O O . GLY A 1 194 ? 4.754 -1.717 -14.914 1 94.81 194 GLY A O 1
ATOM 1527 N N . SER A 1 195 ? 5.387 0.007 -16.172 1 95.75 195 SER A N 1
ATOM 1528 C CA . SER A 1 195 ? 5.434 -0.767 -17.406 1 95.75 195 SER A CA 1
ATOM 1529 C C . SER A 1 195 ? 6.809 -1.391 -17.609 1 95.75 195 SER A C 1
ATOM 1531 O O . SER A 1 195 ? 6.992 -2.207 -18.516 1 95.75 195 SER A O 1
ATOM 1533 N N . ARG A 1 196 ? 7.73 -1.102 -16.75 1 96.19 196 ARG A N 1
ATOM 1534 C CA . ARG A 1 196 ? 9.094 -1.597 -16.906 1 96.19 196 ARG A CA 1
ATOM 1535 C C . ARG A 1 196 ? 9.18 -3.076 -16.547 1 96.19 196 ARG A C 1
ATOM 1537 O O . ARG A 1 196 ? 8.586 -3.521 -15.562 1 96.19 196 ARG A O 1
ATOM 1544 N N . LEU A 1 197 ? 9.945 -3.82 -17.406 1 97.69 197 LEU A N 1
ATOM 1545 C CA . LEU A 1 197 ? 10.18 -5.246 -17.188 1 97.69 197 LEU A CA 1
ATOM 1546 C C . LEU A 1 197 ? 10.859 -5.484 -15.844 1 97.69 197 LEU A C 1
ATOM 1548 O O . LEU A 1 197 ? 11.836 -4.809 -15.508 1 97.69 197 LEU A O 1
ATOM 1552 N N . ALA A 1 198 ? 10.344 -6.363 -15.055 1 97.62 198 ALA A N 1
ATOM 1553 C CA . ALA A 1 198 ? 10.93 -6.68 -13.75 1 97.62 198 ALA A CA 1
ATOM 1554 C C . ALA A 1 198 ? 11.43 -8.125 -13.711 1 97.62 198 ALA A C 1
ATOM 1556 O O . ALA A 1 198 ? 12.531 -8.391 -13.234 1 97.62 198 ALA A O 1
ATOM 1557 N N . VAL A 1 199 ? 10.57 -9.023 -14.242 1 97.94 199 VAL A N 1
ATOM 1558 C CA . VAL A 1 199 ? 10.875 -10.445 -14.117 1 97.94 199 VAL A CA 1
ATOM 1559 C C . VAL A 1 199 ? 10.539 -11.164 -15.43 1 97.94 199 VAL A C 1
ATOM 1561 O O . VAL A 1 199 ? 9.57 -10.812 -16.109 1 97.94 199 VAL A O 1
ATOM 1564 N N . ILE A 1 200 ? 11.375 -12.07 -15.82 1 96.69 200 ILE A N 1
ATOM 1565 C CA . ILE A 1 200 ? 11.102 -13.023 -16.891 1 96.69 200 ILE A CA 1
ATOM 1566 C C . ILE A 1 200 ? 10.961 -14.43 -16.297 1 96.69 200 ILE A C 1
ATOM 1568 O O . ILE A 1 200 ? 11.93 -15 -15.805 1 96.69 200 ILE A O 1
ATOM 1572 N N . VAL A 1 201 ? 9.734 -14.938 -16.297 1 92.5 201 VAL A N 1
ATOM 1573 C CA . VAL A 1 201 ? 9.508 -16.297 -15.836 1 92.5 201 VAL A CA 1
ATOM 1574 C C . VAL A 1 201 ? 9.281 -17.234 -17.031 1 92.5 201 VAL A C 1
ATOM 1576 O O . VAL A 1 201 ? 8.898 -16.781 -18.109 1 92.5 201 VAL A O 1
ATOM 1579 N N . CYS A 1 202 ? 9.617 -18.5 -16.812 1 82.06 202 CYS A N 1
ATOM 1580 C CA . CYS A 1 202 ? 9.539 -19.406 -17.953 1 82.06 202 CYS A CA 1
ATOM 1581 C C . CYS A 1 202 ? 8.242 -20.203 -17.922 1 82.06 202 CYS A C 1
ATOM 1583 O O . CYS A 1 202 ? 7.773 -20.594 -16.844 1 82.06 202 CYS A O 1
ATOM 1585 N N . SER A 1 203 ? 7.516 -20.172 -19.016 1 74.19 203 SER A N 1
ATOM 1586 C CA . SER A 1 203 ? 6.324 -21 -19.156 1 74.19 203 SER A CA 1
ATOM 1587 C C . SER A 1 203 ? 6.652 -22.328 -19.844 1 74.19 203 SER A C 1
ATOM 1589 O O . SER A 1 203 ? 7.523 -22.375 -20.719 1 74.19 203 SER A O 1
ATOM 1591 N N . SER A 1 204 ? 6.324 -23.531 -19.203 1 55.38 204 SER A N 1
ATOM 1592 C CA . SER A 1 204 ? 6.625 -24.875 -19.719 1 55.38 204 SER A CA 1
ATOM 1593 C C . SER A 1 204 ? 5.734 -25.219 -20.891 1 55.38 204 SER A C 1
ATOM 1595 O O . SER A 1 204 ? 4.523 -25.406 -20.734 1 55.38 204 SER A O 1
ATOM 1597 N N . GLY A 1 205 ? 5.727 -24.531 -21.938 1 48.19 205 GLY A N 1
ATOM 1598 C CA . GLY A 1 205 ? 4.77 -24.859 -22.984 1 48.19 205 GLY A CA 1
ATOM 1599 C C . GLY A 1 205 ? 4.84 -26.312 -23.422 1 48.19 205 GLY A C 1
ATOM 1600 O O . GLY A 1 205 ? 5.887 -26.953 -23.297 1 48.19 205 GLY A O 1
ATOM 1601 N N . THR A 1 206 ? 3.725 -27.094 -23.297 1 40.34 206 THR A N 1
ATOM 1602 C CA . THR A 1 206 ? 3.566 -28.484 -23.703 1 40.34 206 THR A CA 1
ATOM 1603 C C . THR A 1 206 ? 4.234 -28.734 -25.062 1 40.34 206 THR A C 1
ATOM 1605 O O . THR A 1 206 ? 4.707 -29.844 -25.328 1 40.34 206 THR A O 1
ATOM 1608 N N . THR A 1 207 ? 4 -27.688 -25.953 1 43.31 207 THR A N 1
ATOM 1609 C CA . THR A 1 207 ? 4.273 -27.906 -27.359 1 43.31 207 THR A CA 1
ATOM 1610 C C . THR A 1 207 ? 5.695 -27.484 -27.719 1 43.31 207 THR A C 1
ATOM 1612 O O . THR A 1 207 ? 6.125 -27.609 -28.859 1 43.31 207 THR A O 1
ATOM 1615 N N . GLY A 1 208 ? 6.648 -27.188 -26.656 1 57.22 208 GLY A N 1
ATOM 1616 C CA . GLY A 1 208 ? 7.91 -26.703 -27.188 1 57.22 208 GLY A CA 1
ATOM 1617 C C . GLY A 1 208 ? 8.836 -26.156 -26.125 1 57.22 208 GLY A C 1
ATOM 1618 O O . GLY A 1 208 ? 8.641 -26.406 -24.938 1 57.22 208 GLY A O 1
ATOM 1619 N N . ARG A 1 209 ? 9.883 -25.5 -26.484 1 67.12 209 ARG A N 1
ATOM 1620 C CA . ARG A 1 209 ? 10.906 -24.875 -25.656 1 67.12 209 ARG A CA 1
ATOM 1621 C C . ARG A 1 209 ? 10.305 -23.766 -24.781 1 67.12 209 ARG A C 1
ATOM 1623 O O . ARG A 1 209 ? 9.391 -23.062 -25.203 1 67.12 209 ARG A O 1
ATOM 1630 N N . PRO A 1 210 ? 10.75 -23.719 -23.547 1 75.38 210 PRO A N 1
ATOM 1631 C CA . PRO A 1 210 ? 10.227 -22.703 -22.609 1 75.38 210 PRO A CA 1
ATOM 1632 C C . PRO A 1 210 ? 10.289 -21.297 -23.188 1 75.38 210 PRO A C 1
ATOM 1634 O O . PRO A 1 210 ? 11.227 -20.953 -23.906 1 75.38 210 PRO A O 1
ATOM 1637 N N . LYS A 1 211 ? 9.18 -20.5 -23.078 1 86.12 211 LYS A N 1
ATOM 1638 C CA . LYS A 1 211 ? 9.133 -19.094 -23.453 1 86.12 211 LYS A CA 1
ATOM 1639 C C . LYS A 1 211 ? 9.289 -18.188 -22.219 1 86.12 211 LYS A C 1
ATOM 1641 O O . LYS A 1 211 ? 8.805 -18.531 -21.141 1 86.12 211 LYS A O 1
ATOM 1646 N N . GLY A 1 212 ? 10.008 -17.141 -22.359 1 92.31 212 GLY A N 1
ATOM 1647 C CA . GLY A 1 212 ? 10.18 -16.172 -21.281 1 92.31 212 GLY A CA 1
ATOM 1648 C C . GLY A 1 212 ? 9.023 -15.203 -21.172 1 92.31 212 GLY A C 1
ATOM 1649 O O . GLY A 1 212 ? 8.914 -14.266 -21.953 1 92.31 212 GLY A O 1
ATOM 1650 N N . VAL A 1 213 ? 8.148 -15.406 -20.172 1 94.94 213 VAL A N 1
ATOM 1651 C CA . VAL A 1 213 ? 7.012 -14.523 -19.906 1 94.94 213 VAL A CA 1
ATOM 1652 C C . VAL A 1 213 ? 7.496 -13.25 -19.219 1 94.94 213 VAL A C 1
ATOM 1654 O O . VAL A 1 213 ? 8.023 -13.305 -18.094 1 94.94 213 VAL A O 1
ATOM 1657 N N . CYS A 1 214 ? 7.301 -12.109 -19.891 1 97.56 214 CYS A N 1
ATOM 1658 C CA . CYS A 1 214 ? 7.766 -10.828 -19.359 1 97.56 214 CYS A CA 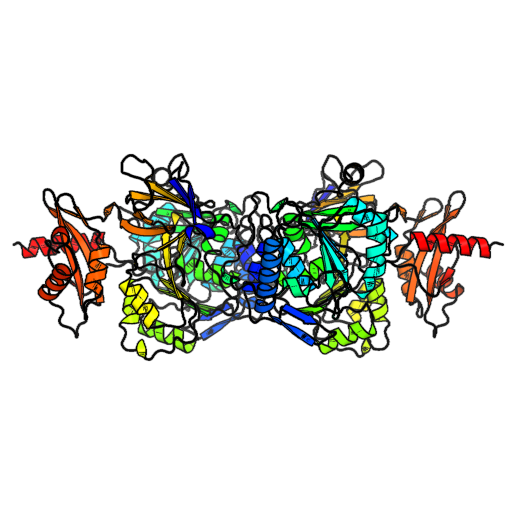1
ATOM 1659 C C . CYS A 1 214 ? 6.715 -10.203 -18.453 1 97.56 214 CYS A C 1
ATOM 1661 O O . CYS A 1 214 ? 5.59 -9.945 -18.875 1 97.56 214 CYS A O 1
ATOM 1663 N N . LEU A 1 215 ? 7.094 -10.016 -17.203 1 97.5 215 LEU A N 1
ATOM 1664 C CA . LEU A 1 215 ? 6.215 -9.383 -16.234 1 97.5 215 LEU A CA 1
ATOM 1665 C C . LEU A 1 215 ? 6.785 -8.047 -15.766 1 97.5 215 LEU A C 1
ATOM 1667 O O . LEU A 1 215 ? 7.953 -7.969 -15.383 1 97.5 215 LEU A O 1
ATOM 1671 N N . SER A 1 216 ? 5.973 -7.031 -15.867 1 97.81 216 SER A N 1
ATOM 1672 C CA . SER A 1 216 ? 6.379 -5.691 -15.453 1 97.81 216 SER A CA 1
ATOM 1673 C C . SER A 1 216 ? 6.219 -5.512 -13.945 1 97.81 216 SER A C 1
ATOM 1675 O O . SER A 1 216 ? 5.586 -6.332 -13.281 1 97.81 216 SER A O 1
ATOM 1677 N N . ASN A 1 217 ? 6.848 -4.371 -13.391 1 97.69 217 ASN A N 1
ATOM 1678 C CA . ASN A 1 217 ? 6.609 -4.016 -12 1 97.69 217 ASN A CA 1
ATOM 1679 C C . ASN A 1 217 ? 5.121 -3.924 -11.688 1 97.69 217 ASN A C 1
ATOM 1681 O O . ASN A 1 217 ? 4.645 -4.527 -10.719 1 97.69 217 ASN A O 1
ATOM 1685 N N . GLY A 1 218 ? 4.426 -3.254 -12.555 1 97.12 218 GLY A N 1
ATOM 1686 C CA . GLY A 1 218 ? 3.01 -3.008 -12.328 1 97.12 218 GLY A CA 1
ATOM 1687 C C . GLY A 1 218 ? 2.176 -4.277 -12.328 1 97.12 218 GLY A C 1
ATOM 1688 O O . GLY A 1 218 ? 1.293 -4.445 -11.484 1 97.12 218 GLY A O 1
ATOM 1689 N N . SER A 1 219 ? 2.426 -5.172 -13.266 1 96.69 219 SER A N 1
ATOM 1690 C CA . SER A 1 219 ? 1.66 -6.414 -13.328 1 96.69 219 SER A CA 1
ATOM 1691 C C . SER A 1 219 ? 1.901 -7.277 -12.094 1 96.69 219 SER A C 1
ATOM 1693 O O . SER A 1 219 ? 0.977 -7.914 -11.586 1 96.69 219 SER A O 1
ATOM 1695 N N . ILE A 1 220 ? 3.131 -7.293 -11.602 1 97.06 220 ILE A N 1
ATOM 1696 C CA . ILE A 1 220 ? 3.447 -8.094 -10.422 1 97.06 220 ILE A CA 1
ATOM 1697 C C . ILE A 1 220 ? 2.793 -7.473 -9.188 1 97.06 220 ILE A C 1
ATOM 1699 O O . ILE A 1 220 ? 2.193 -8.18 -8.375 1 97.06 220 ILE A O 1
ATOM 1703 N N . ILE A 1 221 ? 2.852 -6.168 -9.07 1 97 221 ILE A N 1
ATOM 1704 C CA . ILE A 1 221 ? 2.277 -5.488 -7.91 1 97 221 ILE A CA 1
ATOM 1705 C C . ILE A 1 221 ? 0.765 -5.688 -7.895 1 97 221 ILE A C 1
ATOM 1707 O O . ILE A 1 221 ? 0.186 -6.004 -6.852 1 97 221 ILE A O 1
ATOM 1711 N N . ALA A 1 222 ? 0.154 -5.617 -9.016 1 95.88 222 ALA A N 1
ATOM 1712 C CA . ALA A 1 222 ? -1.303 -5.641 -9.109 1 95.88 222 ALA A CA 1
ATOM 1713 C C . ALA A 1 222 ? -1.836 -7.066 -9.016 1 95.88 222 ALA A C 1
ATOM 1715 O O . ALA A 1 222 ? -2.908 -7.301 -8.453 1 95.88 222 ALA A O 1
ATOM 1716 N N . ASN A 1 223 ? -1.071 -7.98 -9.562 1 94.44 223 ASN A N 1
ATOM 1717 C CA . ASN A 1 223 ? -1.645 -9.312 -9.734 1 94.44 223 ASN A CA 1
ATOM 1718 C C . ASN A 1 223 ? -1.029 -10.312 -8.766 1 94.44 223 ASN A C 1
ATOM 1720 O O . ASN A 1 223 ? -1.721 -11.203 -8.266 1 94.44 223 ASN A O 1
ATOM 1724 N N . VAL A 1 224 ? 0.242 -10.203 -8.523 1 91.75 224 VAL A N 1
ATOM 1725 C CA . VAL A 1 224 ? 0.93 -11.188 -7.691 1 91.75 224 VAL A CA 1
ATOM 1726 C C . VAL A 1 224 ? 0.829 -10.773 -6.223 1 91.75 224 VAL A C 1
ATOM 1728 O O . VAL A 1 224 ? 0.309 -11.531 -5.398 1 91.75 224 VAL A O 1
ATOM 1731 N N . ILE A 1 225 ? 1.17 -9.602 -5.922 1 92.81 225 ILE A N 1
ATOM 1732 C CA . ILE A 1 225 ? 1.244 -9.148 -4.539 1 92.81 225 ILE A CA 1
ATOM 1733 C C . ILE A 1 225 ? -0.164 -8.977 -3.973 1 92.81 225 ILE A C 1
ATOM 1735 O O . ILE A 1 225 ? -0.403 -9.242 -2.793 1 92.81 225 ILE A O 1
ATOM 1739 N N . SER A 1 226 ? -1.128 -8.68 -4.809 1 85.12 226 SER A N 1
ATOM 1740 C CA . SER A 1 226 ? -2.488 -8.383 -4.371 1 85.12 226 SER A CA 1
ATOM 1741 C C . SER A 1 226 ? -3.402 -9.594 -4.551 1 85.12 226 SER A C 1
ATOM 1743 O O . SER A 1 226 ? -4.629 -9.461 -4.543 1 85.12 226 SER A O 1
ATOM 1745 N N . MET A 1 227 ? -2.875 -10.75 -4.699 1 81.19 227 MET A N 1
ATOM 1746 C CA . MET A 1 227 ? -3.623 -11.961 -5.043 1 81.19 227 MET A CA 1
ATOM 1747 C C . MET A 1 227 ? -4.574 -12.352 -3.916 1 81.19 227 MET A C 1
ATOM 1749 O O . MET A 1 227 ? -5.707 -12.758 -4.168 1 81.19 227 MET A O 1
ATOM 1753 N N . THR A 1 228 ? -4.098 -12.297 -2.736 1 80.69 228 THR A N 1
ATOM 1754 C CA . THR A 1 228 ? -4.883 -12.734 -1.584 1 80.69 228 THR A CA 1
ATOM 1755 C C . THR A 1 228 ? -4.535 -11.898 -0.351 1 80.69 228 THR A C 1
ATOM 1757 O O . THR A 1 228 ? -3.574 -11.133 -0.366 1 80.69 228 THR A O 1
ATOM 1760 N N . GLU A 1 229 ? -5.41 -12.062 0.523 1 84.44 229 GLU A N 1
ATOM 1761 C CA . GLU A 1 229 ? -5.172 -11.391 1.795 1 84.44 229 GLU A CA 1
ATOM 1762 C C . GLU A 1 229 ? -4.07 -12.086 2.59 1 84.44 229 GLU A C 1
ATOM 1764 O O . GLU A 1 229 ? -4.09 -13.305 2.752 1 84.44 229 GLU A O 1
ATOM 1769 N N . ASN A 1 230 ? -3.105 -11.367 2.908 1 91.31 230 ASN A N 1
ATOM 1770 C CA . ASN A 1 230 ? -2.021 -11.812 3.779 1 91.31 230 ASN A CA 1
ATOM 1771 C C . ASN A 1 230 ? -1.931 -10.953 5.039 1 91.31 230 ASN A C 1
ATOM 1773 O O . ASN A 1 230 ? -2.15 -9.742 4.988 1 91.31 230 ASN A O 1
ATOM 1777 N N . TYR A 1 231 ? -1.676 -11.617 6.141 1 93.25 231 TYR A N 1
ATOM 1778 C CA . TYR A 1 231 ? -1.562 -10.93 7.422 1 93.25 231 TYR A CA 1
ATOM 1779 C C . TYR A 1 231 ? -0.104 -10.82 7.852 1 93.25 231 TYR A C 1
ATOM 1781 O O . TYR A 1 231 ? 0.731 -11.633 7.457 1 93.25 231 TYR A O 1
ATOM 1789 N N . SER A 1 232 ? 0.212 -9.797 8.609 1 92.75 232 SER A N 1
ATOM 1790 C CA . SER A 1 232 ? 1.56 -9.656 9.156 1 92.75 232 SER A CA 1
ATOM 1791 C C . SER A 1 232 ? 1.891 -10.789 10.117 1 92.75 232 SER A C 1
ATOM 1793 O O . SER A 1 232 ? 3.062 -11.078 10.367 1 92.75 232 SER A O 1
ATOM 1795 N N . SER A 1 233 ? 0.842 -11.461 10.633 1 93.5 233 SER A N 1
ATOM 1796 C CA . SER A 1 233 ? 1.025 -12.555 11.578 1 93.5 233 SER A CA 1
ATOM 1797 C C . SER A 1 233 ? 1.224 -13.883 10.859 1 93.5 233 SER A C 1
ATOM 1799 O O . SER A 1 233 ? 1.476 -14.914 11.492 1 93.5 233 SER A O 1
ATOM 1801 N N . ASP A 1 234 ? 1.123 -13.852 9.539 1 96.81 234 ASP A N 1
ATOM 1802 C CA . ASP A 1 234 ? 1.21 -15.102 8.797 1 96.81 234 ASP A CA 1
ATOM 1803 C C . ASP A 1 234 ? 2.627 -15.664 8.836 1 96.81 234 ASP A C 1
ATOM 1805 O O . ASP A 1 234 ? 3.604 -14.914 8.836 1 96.81 234 ASP A O 1
ATOM 1809 N N . VAL A 1 235 ? 2.689 -16.969 8.953 1 98.38 235 VAL A N 1
ATOM 1810 C CA . VAL A 1 235 ? 3.873 -17.781 8.703 1 98.38 235 VAL A CA 1
ATOM 1811 C C . VAL A 1 235 ? 3.67 -18.609 7.438 1 98.38 235 VAL A C 1
ATOM 1813 O O . VAL A 1 235 ? 2.865 -19.547 7.426 1 98.38 235 VAL A O 1
ATOM 1816 N N . MET A 1 236 ? 4.453 -18.297 6.371 1 98.38 236 MET A N 1
ATOM 1817 C CA . MET A 1 236 ? 4.129 -18.766 5.027 1 98.38 236 MET A CA 1
ATOM 1818 C C . MET A 1 236 ? 5.145 -19.797 4.551 1 98.38 236 MET A C 1
ATOM 1820 O O . MET A 1 236 ? 6.352 -19.594 4.66 1 98.38 236 MET A O 1
ATOM 1824 N N . LEU A 1 237 ? 4.641 -20.891 4 1 98.38 237 LEU A N 1
ATOM 1825 C CA . LEU A 1 237 ? 5.496 -21.969 3.498 1 98.38 237 LEU A CA 1
ATOM 1826 C C . LEU A 1 237 ? 5.199 -22.25 2.031 1 98.38 237 LEU A C 1
ATOM 1828 O O . LEU A 1 237 ? 4.051 -22.5 1.663 1 98.38 237 LEU A O 1
ATOM 1832 N N . CYS A 1 238 ? 6.199 -22.156 1.233 1 95.19 238 CYS A N 1
ATOM 1833 C CA . CYS A 1 238 ? 6.164 -22.547 -0.173 1 95.19 238 CYS A CA 1
ATOM 1834 C C . CYS A 1 238 ? 7.5 -23.141 -0.607 1 95.19 238 CYS A C 1
ATOM 1836 O O . CYS A 1 238 ? 8.547 -22.516 -0.438 1 95.19 238 CYS A O 1
ATOM 1838 N N . PHE A 1 239 ? 7.465 -24.344 -1.13 1 93.44 239 PHE A N 1
ATOM 1839 C CA . PHE A 1 239 ? 8.688 -25.031 -1.541 1 93.44 239 PHE A CA 1
ATOM 1840 C C . PHE A 1 239 ? 9.125 -24.578 -2.924 1 93.44 239 PHE A C 1
ATOM 1842 O O . PHE A 1 239 ? 10.258 -24.828 -3.336 1 93.44 239 PHE A O 1
ATOM 1849 N N . SER A 1 240 ? 8.25 -23.906 -3.637 1 90.62 240 SER A N 1
ATOM 1850 C CA . SER A 1 240 ? 8.562 -23.469 -4.996 1 90.62 240 SER A CA 1
ATOM 1851 C C . SER A 1 240 ? 9.719 -22.484 -5.012 1 90.62 240 SER A C 1
ATOM 1853 O O . SER A 1 240 ? 9.797 -21.594 -4.168 1 90.62 240 SER A O 1
ATOM 1855 N N . SER A 1 241 ? 10.688 -22.719 -5.941 1 89.44 241 SER A N 1
ATOM 1856 C CA . SER A 1 241 ? 11.695 -21.688 -6.188 1 89.44 241 SER A CA 1
ATOM 1857 C C . SER A 1 241 ? 11.086 -20.469 -6.859 1 89.44 241 SER A C 1
ATOM 1859 O O . SER A 1 241 ? 9.875 -20.391 -7.055 1 89.44 241 SER A O 1
ATOM 1861 N N . LEU A 1 242 ? 11.938 -19.484 -7.211 1 92.5 242 LEU A N 1
ATOM 1862 C CA . LEU A 1 242 ? 11.461 -18.25 -7.824 1 92.5 242 LEU A CA 1
ATOM 1863 C C . LEU A 1 242 ? 11.172 -18.453 -9.305 1 92.5 242 LEU A C 1
ATOM 1865 O O . LEU A 1 242 ? 10.617 -17.578 -9.961 1 92.5 242 LEU A O 1
ATOM 1869 N N . TYR A 1 243 ? 11.523 -19.656 -9.797 1 88.19 243 TYR A N 1
ATOM 1870 C CA . TYR A 1 243 ? 11.164 -20.031 -11.156 1 88.19 243 TYR A CA 1
ATOM 1871 C C . TYR A 1 243 ? 9.648 -20.062 -11.336 1 88.19 243 TYR A C 1
ATOM 1873 O O . TYR A 1 243 ? 9.141 -19.719 -12.406 1 88.19 243 TYR A O 1
ATOM 1881 N N . TRP A 1 244 ? 8.992 -20.344 -10.234 1 86.19 244 TRP A N 1
ATOM 1882 C CA . TRP A 1 244 ? 7.539 -20.453 -10.266 1 86.19 244 TRP A CA 1
ATOM 1883 C C . TRP A 1 244 ? 6.891 -19.203 -9.664 1 86.19 244 TRP A C 1
ATOM 1885 O O . TRP A 1 244 ? 7.379 -18.656 -8.672 1 86.19 244 TRP A O 1
ATOM 1895 N N . LEU A 1 245 ? 5.715 -18.875 -10.234 1 90.44 245 LEU A N 1
ATOM 1896 C CA . LEU A 1 245 ? 5.016 -17.688 -9.75 1 90.44 245 LEU A CA 1
ATOM 1897 C C . LEU A 1 245 ? 4.605 -17.859 -8.289 1 90.44 245 LEU A C 1
ATOM 1899 O O . LEU A 1 245 ? 4.52 -16.891 -7.543 1 90.44 245 LEU A O 1
ATOM 1903 N N . SER A 1 246 ? 4.309 -19.141 -7.898 1 91.19 246 SER A N 1
ATOM 1904 C CA . SER A 1 246 ? 3.967 -19.391 -6.5 1 91.19 246 SER A CA 1
ATOM 1905 C C . SER A 1 246 ? 5.098 -18.953 -5.574 1 91.19 246 SER A C 1
ATOM 1907 O O . SER A 1 246 ? 4.852 -18.375 -4.512 1 91.19 246 SER A O 1
ATOM 1909 N N . GLY A 1 247 ? 6.34 -19.266 -5.988 1 93.5 247 GLY A N 1
ATOM 1910 C CA . GLY A 1 247 ? 7.484 -18.812 -5.215 1 93.5 247 GLY A CA 1
ATOM 1911 C C . GLY A 1 247 ? 7.598 -17.297 -5.141 1 93.5 247 GLY A C 1
ATOM 1912 O O . GLY A 1 247 ? 7.891 -16.75 -4.078 1 93.5 247 GLY A O 1
ATOM 1913 N N . LEU A 1 248 ? 7.383 -16.641 -6.285 1 94.62 248 LEU A N 1
ATOM 1914 C CA . LEU A 1 248 ? 7.418 -15.188 -6.328 1 94.62 248 LEU A CA 1
ATOM 1915 C C . LEU A 1 248 ? 6.324 -14.594 -5.449 1 94.62 248 LEU A C 1
ATOM 1917 O O . LEU A 1 248 ? 6.559 -13.609 -4.742 1 94.62 248 LEU A O 1
ATOM 1921 N N . PHE A 1 249 ? 5.164 -15.164 -5.48 1 93.75 249 PHE A N 1
ATOM 1922 C CA . PHE A 1 249 ? 4.047 -14.703 -4.664 1 93.75 249 PHE A CA 1
ATOM 1923 C C . PHE A 1 249 ? 4.402 -14.75 -3.184 1 93.75 249 PHE A C 1
ATOM 1925 O O . PHE A 1 249 ? 4.262 -13.75 -2.475 1 93.75 249 PHE A O 1
ATOM 1932 N N . PHE A 1 250 ? 4.84 -15.875 -2.717 1 96.38 250 PHE A N 1
ATOM 1933 C CA . PHE A 1 250 ? 5.121 -16.062 -1.299 1 96.38 250 PHE A CA 1
ATOM 1934 C C . PHE A 1 250 ? 6.254 -15.141 -0.852 1 96.38 250 PHE A C 1
ATOM 1936 O O . PHE A 1 250 ? 6.254 -14.648 0.278 1 96.38 250 PHE A O 1
ATOM 1943 N N . LEU A 1 251 ? 7.176 -14.922 -1.766 1 97.56 251 LEU A N 1
ATOM 1944 C CA . LEU A 1 251 ? 8.258 -14 -1.419 1 97.56 251 LEU A CA 1
ATOM 1945 C C . LEU A 1 251 ? 7.754 -12.562 -1.374 1 97.56 251 LEU A C 1
ATOM 1947 O O . LEU A 1 251 ? 7.879 -11.891 -0.35 1 97.56 251 LEU A O 1
ATOM 1951 N N . LEU A 1 252 ? 7.129 -12.117 -2.453 1 97.88 252 LEU A N 1
ATOM 1952 C CA . LEU A 1 252 ? 6.812 -10.703 -2.609 1 97.88 252 LEU A CA 1
ATOM 1953 C C . LEU A 1 252 ? 5.59 -10.32 -1.785 1 97.88 252 LEU A C 1
ATOM 1955 O O . LEU A 1 252 ? 5.602 -9.312 -1.08 1 97.88 252 LEU A O 1
ATOM 1959 N N . ALA A 1 253 ? 4.52 -11.102 -1.868 1 96.75 253 ALA A N 1
ATOM 1960 C CA . ALA A 1 253 ? 3.311 -10.812 -1.105 1 96.75 253 ALA A CA 1
ATOM 1961 C C . ALA A 1 253 ? 3.557 -10.961 0.394 1 96.75 253 ALA A C 1
ATOM 1963 O O . ALA A 1 253 ? 3.039 -10.172 1.194 1 96.75 253 ALA A O 1
ATOM 1964 N N . GLY A 1 254 ? 4.316 -12.016 0.775 1 96.75 254 GLY A N 1
ATOM 1965 C CA . GLY A 1 254 ? 4.68 -12.172 2.174 1 96.75 254 GLY A CA 1
ATOM 1966 C C . GLY A 1 254 ? 5.461 -10.992 2.727 1 96.75 254 GLY A C 1
ATOM 1967 O O . GLY A 1 254 ? 5.148 -10.484 3.805 1 96.75 254 GLY A O 1
ATOM 1968 N N . THR A 1 255 ? 6.453 -10.57 1.932 1 97.19 255 THR A N 1
ATOM 1969 C CA . THR A 1 255 ? 7.266 -9.438 2.355 1 97.19 255 THR A CA 1
ATOM 1970 C C . THR A 1 255 ? 6.422 -8.164 2.451 1 97.19 255 THR A C 1
ATOM 1972 O O . THR A 1 255 ? 6.496 -7.434 3.439 1 97.19 255 THR A O 1
ATOM 1975 N N . ALA A 1 256 ? 5.578 -7.938 1.483 1 95.88 256 ALA A N 1
ATOM 1976 C CA . ALA A 1 256 ? 4.734 -6.746 1.46 1 95.88 256 ALA A CA 1
ATOM 1977 C C . ALA A 1 256 ? 3.783 -6.723 2.652 1 95.88 256 ALA A C 1
ATOM 1979 O O . ALA A 1 256 ? 3.459 -5.656 3.178 1 95.88 256 ALA A O 1
ATOM 1980 N N . ALA A 1 257 ? 3.369 -7.879 3.152 1 94.69 257 ALA A N 1
ATOM 1981 C CA . ALA A 1 257 ? 2.412 -7.988 4.25 1 94.69 257 ALA A CA 1
ATOM 1982 C C . ALA A 1 257 ? 3.119 -7.949 5.602 1 94.69 257 ALA A C 1
ATOM 1984 O O . ALA A 1 257 ? 2.473 -7.801 6.641 1 94.69 257 ALA A O 1
ATOM 1985 N N . GLY A 1 258 ? 4.426 -8.086 5.562 1 94.44 258 GLY A N 1
ATOM 1986 C CA . GLY A 1 258 ? 5.168 -8.203 6.809 1 94.44 258 GLY A CA 1
ATOM 1987 C C . GLY A 1 258 ? 5.086 -9.594 7.418 1 94.44 258 GLY A C 1
ATOM 1988 O O . GLY A 1 258 ? 5.316 -9.766 8.617 1 94.44 258 GLY A O 1
ATOM 1989 N N . ALA A 1 259 ? 4.75 -10.586 6.625 1 96.31 259 ALA A N 1
ATOM 1990 C CA . ALA A 1 259 ? 4.641 -11.961 7.094 1 96.31 259 ALA A CA 1
ATOM 1991 C C . ALA A 1 259 ? 6.016 -12.617 7.207 1 96.31 259 ALA A C 1
ATOM 1993 O O . ALA A 1 259 ? 7.012 -12.055 6.746 1 96.31 259 ALA A O 1
ATOM 1994 N N . THR A 1 260 ? 6.055 -13.719 7.922 1 98.19 260 THR A N 1
ATOM 1995 C CA . THR A 1 260 ? 7.273 -14.516 8.039 1 98.19 260 THR A CA 1
ATOM 1996 C C . THR A 1 260 ? 7.281 -15.648 7.02 1 98.19 260 THR A C 1
ATOM 1998 O O . THR A 1 260 ? 6.348 -16.453 6.973 1 98.19 260 THR A O 1
ATOM 2001 N N . ARG A 1 261 ? 8.273 -15.695 6.219 1 98.25 261 ARG A N 1
ATOM 2002 C CA . ARG A 1 261 ? 8.43 -16.812 5.281 1 98.25 261 ARG A CA 1
ATOM 2003 C C . ARG A 1 261 ? 9.352 -17.875 5.848 1 98.25 261 ARG A C 1
ATOM 2005 O O . ARG A 1 261 ? 10.43 -17.562 6.367 1 98.25 261 ARG A O 1
ATOM 2012 N N . VAL A 1 262 ? 8.93 -19.078 5.824 1 98.75 262 VAL A N 1
ATOM 2013 C CA . VAL A 1 262 ? 9.797 -20.203 6.125 1 98.75 262 VAL A CA 1
ATOM 2014 C C . VAL A 1 262 ? 10.32 -20.812 4.828 1 98.75 262 VAL A C 1
ATOM 2016 O O . VAL A 1 262 ? 9.539 -21.234 3.969 1 98.75 262 VAL A O 1
ATOM 2019 N N . ILE A 1 263 ? 11.633 -20.875 4.695 1 97.94 263 ILE A N 1
ATOM 2020 C CA . ILE A 1 263 ? 12.203 -21.359 3.445 1 97.94 263 ILE A CA 1
ATOM 2021 C C . ILE A 1 263 ? 13.055 -22.594 3.711 1 97.94 263 ILE A C 1
ATOM 2023 O O . ILE A 1 263 ? 13.477 -22.828 4.848 1 97.94 263 ILE A O 1
ATOM 2027 N N . THR A 1 264 ? 13.258 -23.391 2.682 1 96.69 264 THR A N 1
ATOM 2028 C CA . THR A 1 264 ? 14.18 -24.531 2.693 1 96.69 264 THR A CA 1
ATOM 2029 C C . THR A 1 264 ? 14.773 -24.75 1.308 1 96.69 264 THR A C 1
ATOM 2031 O O . THR A 1 264 ? 14.102 -24.531 0.296 1 96.69 264 THR A O 1
ATOM 2034 N N . LYS A 1 265 ? 16 -25.172 1.263 1 92.62 265 LYS A N 1
ATOM 2035 C CA . LYS A 1 265 ? 16.672 -25.5 0.005 1 92.62 265 LYS A CA 1
ATOM 2036 C C . LYS A 1 265 ? 16.25 -26.891 -0.492 1 92.62 265 LYS A C 1
ATOM 2038 O O . LYS A 1 265 ? 16.5 -27.234 -1.65 1 92.62 265 LYS A O 1
ATOM 2043 N N . GLU A 1 266 ? 15.625 -27.625 0.329 1 90.56 266 GLU A N 1
ATOM 2044 C CA . GLU A 1 266 ? 15.227 -28.984 -0.011 1 90.56 266 GLU A CA 1
ATOM 2045 C C . GLU A 1 266 ? 14.07 -28.984 -1.005 1 90.56 266 GLU A C 1
ATOM 2047 O O . GLU A 1 266 ? 13.258 -28.062 -1.024 1 90.56 266 GLU A O 1
ATOM 2052 N N .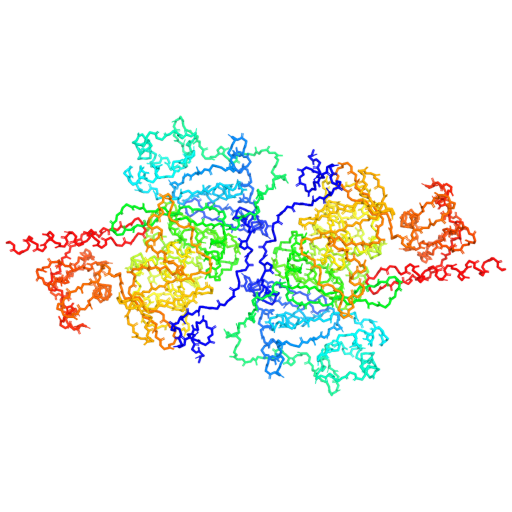 VAL A 1 267 ? 14.125 -30 -1.845 1 85.38 267 VAL A N 1
ATOM 2053 C CA . VAL A 1 267 ? 12.969 -30.234 -2.705 1 85.38 267 VAL A CA 1
ATOM 2054 C C . VAL A 1 267 ? 11.797 -30.75 -1.869 1 85.38 267 VAL A C 1
ATOM 2056 O O . VAL A 1 267 ? 11.992 -31.219 -0.745 1 85.38 267 VAL A O 1
ATOM 2059 N N . PHE A 1 268 ? 10.695 -30.672 -2.334 1 88.06 268 PHE A N 1
ATOM 2060 C CA . PHE A 1 268 ? 9.508 -31.094 -1.597 1 88.06 268 PHE A CA 1
ATOM 2061 C C . PHE A 1 268 ? 9.633 -32.531 -1.131 1 88.06 268 PHE A C 1
ATOM 2063 O O . PHE A 1 268 ? 10.062 -33.406 -1.896 1 88.06 268 PHE A O 1
ATOM 2070 N N . ASN A 1 269 ? 9.383 -32.656 0.047 1 86.31 269 ASN A N 1
ATOM 2071 C CA . ASN A 1 269 ? 9.258 -33.906 0.812 1 86.31 269 ASN A CA 1
ATOM 2072 C C . ASN A 1 269 ? 8.109 -33.812 1.816 1 86.31 269 ASN A C 1
ATOM 2074 O O . ASN A 1 269 ? 8.102 -32.938 2.693 1 86.31 269 ASN A O 1
ATOM 2078 N N . PRO A 1 270 ? 7.066 -34.812 1.543 1 91.69 270 PRO A N 1
ATOM 2079 C CA . PRO A 1 270 ? 5.898 -34.656 2.414 1 91.69 270 PRO A CA 1
ATOM 2080 C C . PRO A 1 270 ? 6.254 -34.719 3.896 1 91.69 270 PRO A C 1
ATOM 2082 O O . PRO A 1 270 ? 5.656 -34 4.711 1 91.69 270 PRO A O 1
ATOM 2085 N N . ALA A 1 271 ? 7.199 -35.594 4.234 1 95.44 271 ALA A N 1
ATOM 2086 C CA . ALA A 1 271 ? 7.621 -35.688 5.629 1 95.44 271 ALA A CA 1
ATOM 2087 C C . ALA A 1 271 ? 8.203 -34.344 6.109 1 95.44 271 ALA A C 1
ATOM 2089 O O . ALA A 1 271 ? 7.898 -33.906 7.215 1 95.44 271 ALA A O 1
ATOM 2090 N N . LEU A 1 272 ? 9.016 -33.781 5.312 1 96.25 272 LEU A N 1
ATOM 2091 C CA . LEU A 1 272 ? 9.633 -32.5 5.648 1 96.25 272 LEU A CA 1
ATOM 2092 C C . LEU A 1 272 ? 8.578 -31.391 5.75 1 96.25 272 LEU A C 1
ATOM 2094 O O . LEU A 1 272 ? 8.633 -30.562 6.652 1 96.25 272 LEU A O 1
ATOM 2098 N N . ALA A 1 273 ? 7.68 -31.375 4.84 1 97.44 273 ALA A N 1
ATOM 2099 C CA . ALA A 1 273 ? 6.609 -30.391 4.848 1 97.44 273 ALA A CA 1
ATOM 2100 C C . ALA A 1 273 ? 5.812 -30.453 6.148 1 97.44 273 ALA A C 1
ATOM 2102 O O . ALA A 1 273 ? 5.547 -29.422 6.773 1 97.44 273 ALA A O 1
ATOM 2103 N N . LEU A 1 274 ? 5.438 -31.656 6.551 1 98.06 274 LEU A N 1
ATOM 2104 C CA . LEU A 1 274 ? 4.668 -31.859 7.773 1 98.06 274 LEU A CA 1
ATOM 2105 C C . LEU A 1 274 ? 5.469 -31.406 8.992 1 98.06 274 LEU A C 1
ATOM 2107 O O . LEU A 1 274 ? 4.918 -30.781 9.906 1 98.06 274 LEU A O 1
ATOM 2111 N N . GLU A 1 275 ? 6.703 -31.688 8.969 1 98 275 GLU A N 1
ATOM 2112 C CA . GLU A 1 275 ? 7.582 -31.266 10.055 1 98 275 GLU A CA 1
ATOM 2113 C C . GLU A 1 275 ? 7.656 -29.75 10.156 1 98 275 GLU A C 1
ATOM 2115 O O . GLU A 1 275 ? 7.555 -29.188 11.242 1 98 275 GLU A O 1
ATOM 2120 N N . ILE A 1 276 ? 7.871 -29.078 9.07 1 98.38 276 ILE A N 1
ATOM 2121 C CA . ILE A 1 276 ? 7.992 -27.625 9.031 1 98.38 276 ILE A CA 1
ATOM 2122 C C . ILE A 1 276 ? 6.684 -26.984 9.492 1 98.38 276 ILE A C 1
ATOM 2124 O O . ILE A 1 276 ? 6.691 -26.031 10.273 1 98.38 276 ILE A O 1
ATOM 2128 N N . ILE A 1 277 ? 5.551 -27.484 9.023 1 98.25 277 ILE A N 1
ATOM 2129 C CA . ILE A 1 277 ? 4.234 -26.953 9.359 1 98.25 277 ILE A CA 1
ATOM 2130 C C . ILE A 1 277 ? 4.043 -26.984 10.875 1 98.25 277 ILE A C 1
ATOM 2132 O O . ILE A 1 277 ? 3.617 -25.984 11.477 1 98.25 277 ILE A O 1
ATOM 2136 N N . GLU A 1 278 ? 4.398 -28.094 11.469 1 97.69 278 GLU A N 1
ATOM 2137 C CA . GLU A 1 278 ? 4.223 -28.25 12.906 1 97.69 278 GLU A CA 1
ATOM 2138 C C . GLU A 1 278 ? 5.23 -27.406 13.688 1 97.69 278 GLU A C 1
ATOM 2140 O O . GLU A 1 278 ? 4.855 -26.672 14.602 1 97.69 278 GLU A O 1
ATOM 2145 N N . LYS A 1 279 ? 6.469 -27.484 13.344 1 97.88 279 LYS A N 1
ATOM 2146 C CA . LYS A 1 279 ? 7.562 -26.859 14.078 1 97.88 279 LYS A CA 1
ATOM 2147 C C . LYS A 1 279 ? 7.438 -25.328 14.07 1 97.88 279 LYS A C 1
ATOM 2149 O O . LYS A 1 279 ? 7.664 -24.672 15.086 1 97.88 279 LYS A O 1
ATOM 2154 N N . PHE A 1 280 ? 7.074 -24.781 12.938 1 98.38 280 PHE A N 1
ATOM 2155 C CA . PHE A 1 280 ? 7.09 -23.328 12.797 1 98.38 280 PHE A CA 1
ATOM 2156 C C . PHE A 1 280 ? 5.676 -22.766 12.828 1 98.38 280 PHE A C 1
ATOM 2158 O O . PHE A 1 280 ? 5.469 -21.562 12.602 1 98.38 280 PHE A O 1
ATOM 2165 N N . ARG A 1 281 ? 4.75 -23.609 13.055 1 98.12 281 ARG A N 1
ATOM 2166 C CA . ARG A 1 281 ? 3.348 -23.219 13.148 1 98.12 281 ARG A CA 1
ATOM 2167 C C . ARG A 1 281 ? 2.922 -22.422 11.922 1 98.12 281 ARG A C 1
ATOM 2169 O O . ARG A 1 281 ? 2.41 -21.312 12.039 1 98.12 281 ARG A O 1
ATOM 2176 N N . VAL A 1 282 ? 3.111 -23.031 10.766 1 98.5 282 VAL A N 1
ATOM 2177 C CA . VAL A 1 282 ? 2.795 -22.422 9.477 1 98.5 282 VAL A CA 1
ATOM 2178 C C . VAL A 1 282 ? 1.306 -22.094 9.414 1 98.5 282 VAL A C 1
ATOM 2180 O O . VAL A 1 282 ? 0.468 -22.891 9.836 1 98.5 282 VAL A O 1
ATOM 2183 N N . THR A 1 283 ? 0.987 -20.844 8.945 1 97.88 283 THR A N 1
ATOM 2184 C CA . THR A 1 283 ? -0.408 -20.422 8.867 1 97.88 283 THR A CA 1
ATOM 2185 C C . THR A 1 283 ? -0.915 -20.484 7.43 1 97.88 283 THR A C 1
ATOM 2187 O O . THR A 1 283 ? -2.121 -20.578 7.195 1 97.88 283 THR A O 1
ATOM 2190 N N . THR A 1 284 ? -0.059 -20.281 6.465 1 97.5 284 THR A N 1
ATOM 2191 C CA . THR A 1 284 ? -0.387 -20.281 5.043 1 97.5 284 THR A CA 1
ATOM 2192 C C . THR A 1 284 ? 0.618 -21.125 4.258 1 97.5 284 THR A C 1
ATOM 2194 O O . THR A 1 284 ? 1.828 -21 4.453 1 97.5 284 THR A O 1
ATOM 2197 N N . ALA A 1 285 ? 0.144 -21.938 3.391 1 97.62 285 ALA A N 1
ATOM 2198 C CA . ALA A 1 285 ? 1.03 -22.766 2.584 1 97.62 285 ALA A CA 1
ATOM 2199 C C . ALA A 1 285 ? 0.465 -22.969 1.182 1 97.62 285 ALA A C 1
ATOM 2201 O O . ALA A 1 285 ? -0.715 -22.719 0.937 1 97.62 285 ALA A O 1
ATOM 2202 N N . PHE A 1 286 ? 1.33 -23.344 0.309 1 95.88 286 PHE A N 1
ATOM 2203 C CA . PHE A 1 286 ? 0.951 -23.703 -1.052 1 95.88 286 PHE A CA 1
ATOM 2204 C C . PHE A 1 286 ? 1.464 -25.094 -1.404 1 95.88 286 PHE A C 1
ATOM 2206 O O . PHE A 1 286 ? 2.641 -25.391 -1.197 1 95.88 286 PHE A O 1
ATOM 2213 N N . PHE A 1 287 ? 0.567 -25.906 -1.997 1 93.06 287 PHE A N 1
ATOM 2214 C CA . PHE A 1 287 ? 0.931 -27.203 -2.562 1 93.06 287 PHE A CA 1
ATOM 2215 C C . PHE A 1 287 ? 0.203 -27.438 -3.881 1 93.06 287 PHE A C 1
ATOM 2217 O O . PHE A 1 287 ? -1.026 -27.375 -3.938 1 93.06 287 PHE A O 1
ATOM 2224 N N . PRO A 1 288 ? 1.014 -27.734 -4.973 1 87.19 288 PRO A N 1
ATOM 2225 C CA . PRO A 1 288 ? 0.324 -28.25 -6.156 1 87.19 288 PRO A CA 1
ATOM 2226 C C . PRO A 1 288 ? -0.44 -29.547 -5.871 1 87.19 288 PRO A C 1
ATOM 2228 O O . PRO A 1 288 ? -0.155 -30.234 -4.887 1 87.19 288 PRO A O 1
ATOM 2231 N N . PRO A 1 289 ? -1.373 -29.875 -6.684 1 85.69 289 PRO A N 1
ATOM 2232 C CA . PRO A 1 289 ? -2.215 -31.047 -6.418 1 85.69 289 PRO A CA 1
ATOM 2233 C C . PRO A 1 289 ? -1.4 -32.312 -6.203 1 85.69 289 PRO A C 1
ATOM 2235 O O . PRO A 1 289 ? -1.701 -33.094 -5.301 1 85.69 289 PRO A O 1
ATOM 2238 N N . ALA A 1 290 ? -0.356 -32.531 -6.977 1 76.56 290 ALA A N 1
ATOM 2239 C CA . ALA A 1 290 ? 0.461 -33.719 -6.848 1 76.56 290 ALA A CA 1
ATOM 2240 C C . ALA A 1 290 ? 1.129 -33.781 -5.477 1 76.56 290 ALA A C 1
ATOM 2242 O O . ALA A 1 290 ? 1.152 -34.844 -4.84 1 76.56 290 ALA A O 1
ATOM 2243 N N . THR A 1 291 ? 1.651 -32.688 -5.004 1 85.44 291 THR A N 1
ATOM 2244 C CA . THR A 1 291 ? 2.33 -32.656 -3.715 1 85.44 291 THR A CA 1
ATOM 2245 C C . THR A 1 291 ? 1.319 -32.656 -2.57 1 85.44 291 THR A C 1
ATOM 2247 O O . THR A 1 291 ? 1.581 -33.219 -1.509 1 85.44 291 THR A O 1
ATOM 2250 N N . ALA A 1 292 ? 0.181 -32.031 -2.797 1 91.62 292 ALA A N 1
ATOM 2251 C CA . ALA A 1 292 ? -0.891 -32.062 -1.806 1 91.62 292 ALA A CA 1
ATOM 2252 C C . ALA A 1 292 ? -1.362 -33.5 -1.562 1 91.62 292 ALA A C 1
ATOM 2254 O O . ALA A 1 292 ? -1.629 -33.875 -0.421 1 91.62 292 ALA A O 1
ATOM 2255 N N . LEU A 1 293 ? -1.478 -34.219 -2.641 1 84.69 293 LEU A N 1
ATOM 2256 C CA . LEU A 1 293 ? -1.893 -35.625 -2.543 1 84.69 293 LEU A CA 1
ATOM 2257 C C . LEU A 1 293 ? -0.871 -36.438 -1.761 1 84.69 293 LEU A C 1
ATOM 2259 O O . LEU A 1 293 ? -1.241 -37.281 -0.942 1 84.69 293 LEU A O 1
ATOM 2263 N N . GLN A 1 294 ? 0.398 -36.156 -2.021 1 82.81 294 GLN A N 1
ATOM 2264 C CA . GLN A 1 294 ? 1.456 -36.844 -1.282 1 82.81 294 GLN A CA 1
ATOM 2265 C C . GLN A 1 294 ? 1.384 -36.531 0.207 1 82.81 294 GLN A C 1
ATOM 2267 O O . GLN A 1 294 ? 1.589 -37.406 1.051 1 82.81 294 GLN A O 1
ATOM 2272 N N . LEU A 1 295 ? 1.128 -35.312 0.485 1 89.44 295 LEU A N 1
ATOM 2273 C CA . LEU A 1 295 ? 0.988 -34.875 1.869 1 89.44 295 LEU A CA 1
ATOM 2274 C C . LEU A 1 295 ? -0.178 -35.562 2.549 1 89.44 295 LEU A C 1
ATOM 2276 O O . LEU A 1 295 ? -0.039 -36.062 3.668 1 89.44 295 LEU A O 1
ATOM 2280 N N . LEU A 1 296 ? -1.276 -35.656 1.894 1 90.62 296 LEU A N 1
ATOM 2281 C CA . LEU A 1 296 ? -2.508 -36.25 2.393 1 90.62 296 LEU A CA 1
ATOM 2282 C C . LEU A 1 296 ? -2.301 -37.75 2.707 1 90.62 296 LEU A C 1
ATOM 2284 O O . LEU A 1 296 ? -2.84 -38.25 3.691 1 90.62 296 LEU A O 1
ATOM 2288 N N . LYS A 1 297 ? -1.567 -38.375 1.962 1 86.5 297 LYS A N 1
ATOM 2289 C CA . LYS A 1 297 ? -1.428 -39.812 2.045 1 86.5 297 LYS A CA 1
ATOM 2290 C C . LYS A 1 297 ? -0.279 -40.219 2.969 1 86.5 297 LYS A C 1
ATOM 2292 O O . LYS A 1 297 ? -0.116 -41.375 3.305 1 86.5 297 LYS A O 1
ATOM 2297 N N . HIS A 1 298 ? 0.464 -39.25 3.314 1 90.06 298 HIS A N 1
ATOM 2298 C CA . HIS A 1 298 ? 1.591 -39.531 4.191 1 90.06 298 HIS A CA 1
ATOM 2299 C C . HIS A 1 298 ? 1.113 -40.031 5.547 1 90.06 298 HIS A C 1
ATOM 2301 O O . HIS A 1 298 ? 0.134 -39.531 6.094 1 90.06 298 HIS A O 1
ATOM 2307 N N . ARG A 1 299 ? 1.829 -40.969 6.117 1 92.31 299 ARG A N 1
ATOM 2308 C CA . ARG A 1 299 ? 1.431 -41.688 7.34 1 92.31 299 ARG A CA 1
ATOM 2309 C C . ARG A 1 299 ? 1.362 -40.719 8.516 1 92.31 299 ARG A C 1
ATOM 2311 O O . ARG A 1 299 ? 0.574 -40.906 9.445 1 92.31 299 ARG A O 1
ATOM 2318 N N . ARG A 1 300 ? 2.109 -39.656 8.484 1 94.75 300 ARG A N 1
ATOM 2319 C CA . ARG A 1 300 ? 2.189 -38.719 9.602 1 94.75 300 ARG A CA 1
ATOM 2320 C C . ARG A 1 300 ? 1.121 -37.656 9.484 1 94.75 300 ARG A C 1
ATOM 2322 O O . ARG A 1 300 ? 0.887 -36.906 10.438 1 94.75 300 ARG A O 1
ATOM 2329 N N . ALA A 1 301 ? 0.453 -37.531 8.43 1 94.69 301 ALA A N 1
ATOM 2330 C CA . ALA A 1 301 ? -0.465 -36.438 8.156 1 94.69 301 ALA A CA 1
ATOM 2331 C C . ALA A 1 301 ? -1.56 -36.344 9.211 1 94.69 301 ALA A C 1
ATOM 2333 O O . ALA A 1 301 ? -1.803 -35.281 9.781 1 94.69 301 ALA A O 1
ATOM 2334 N N . PRO A 1 302 ? -2.137 -37.5 9.609 1 93.56 302 PRO A N 1
ATOM 2335 C CA . PRO A 1 302 ? -3.225 -37.438 10.586 1 93.56 302 PRO A CA 1
ATOM 2336 C C . PRO A 1 302 ? -2.748 -37 11.969 1 93.56 302 PRO A C 1
ATOM 2338 O O . PRO A 1 302 ? -3.537 -36.469 12.766 1 93.56 302 PRO A O 1
ATOM 2341 N N . GLU A 1 303 ? -1.49 -37.188 12.234 1 95.38 303 GLU A N 1
ATOM 2342 C CA . GLU A 1 303 ? -0.955 -36.875 13.562 1 95.38 303 GLU A CA 1
ATOM 2343 C C . GLU A 1 303 ? -0.329 -35.5 13.602 1 95.38 303 GLU A C 1
ATOM 2345 O O . GLU A 1 303 ? 0.022 -35 14.68 1 95.38 303 GLU A O 1
ATOM 2350 N N . THR A 1 304 ? -0.172 -34.938 12.516 1 96.5 304 THR A N 1
ATOM 2351 C CA . THR A 1 304 ? 0.451 -33.625 12.43 1 96.5 304 THR A CA 1
ATOM 2352 C C . THR A 1 304 ? -0.491 -32.531 12.961 1 96.5 304 THR A C 1
ATOM 2354 O O . THR A 1 304 ? -1.698 -32.594 12.719 1 96.5 304 THR A O 1
ATOM 2357 N N . ASP A 1 305 ? 0.034 -31.594 13.719 1 97.62 305 ASP A N 1
ATOM 2358 C CA . ASP A 1 305 ? -0.749 -30.469 14.242 1 97.62 305 ASP A CA 1
ATOM 2359 C C . ASP A 1 305 ? -0.904 -29.375 13.203 1 97.62 305 ASP A C 1
ATOM 2361 O O . ASP A 1 305 ? -0.009 -28.547 13.031 1 97.62 305 ASP A O 1
ATOM 2365 N N . PHE A 1 306 ? -2.047 -29.266 12.594 1 97.5 306 PHE A N 1
ATOM 2366 C CA . PHE A 1 306 ? -2.34 -28.266 11.578 1 97.5 306 PHE A CA 1
ATOM 2367 C C . PHE A 1 306 ? -3.111 -27.094 12.18 1 97.5 306 PHE A C 1
ATOM 2369 O O . PHE A 1 306 ? -3.674 -26.266 11.453 1 97.5 306 PHE A O 1
ATOM 2376 N N . SER A 1 307 ? -3.191 -26.922 13.492 1 96.81 307 SER A N 1
ATOM 2377 C CA . SER A 1 307 ? -4.098 -25.984 14.156 1 96.81 307 SER A CA 1
ATOM 2378 C C . SER A 1 307 ? -3.73 -24.531 13.844 1 96.81 307 SER A C 1
ATOM 2380 O O . SER A 1 307 ? -4.551 -23.641 14.008 1 96.81 307 SER A O 1
ATOM 2382 N N . SER A 1 308 ? -2.484 -24.297 13.398 1 97.06 308 SER A N 1
ATOM 2383 C CA . SER A 1 308 ? -2.057 -22.938 13.07 1 97.06 308 SER A CA 1
ATOM 2384 C C . SER A 1 308 ? -2.48 -22.562 11.656 1 97.06 308 SER A C 1
ATOM 2386 O O . SER A 1 308 ? -2.439 -21.375 11.289 1 97.06 308 SER A O 1
ATOM 2388 N N . MET A 1 309 ? -2.834 -23.5 10.828 1 97 309 MET A N 1
ATOM 2389 C CA . MET A 1 309 ? -3.084 -23.281 9.406 1 97 309 MET A CA 1
ATOM 2390 C C . MET A 1 309 ? -4.434 -22.594 9.195 1 97 309 MET A C 1
ATOM 2392 O O . MET A 1 309 ? -5.465 -23.094 9.648 1 97 309 MET A O 1
ATOM 2396 N N . ARG A 1 310 ? -4.41 -21.469 8.523 1 94.31 310 ARG A N 1
ATOM 2397 C CA . ARG A 1 310 ? -5.668 -20.797 8.211 1 94.31 310 ARG A CA 1
ATOM 2398 C C . ARG A 1 310 ? -5.977 -20.875 6.723 1 94.31 310 ARG A C 1
ATOM 2400 O O . ARG A 1 310 ? -7.145 -20.844 6.324 1 94.31 310 ARG A O 1
ATOM 2407 N N . LEU A 1 311 ? -4.855 -20.953 5.902 1 95.38 311 LEU A N 1
ATOM 2408 C CA . LEU A 1 311 ? -5.039 -20.906 4.457 1 95.38 311 LEU A CA 1
ATOM 2409 C C . LEU A 1 311 ? -4.125 -21.922 3.764 1 95.38 311 LEU A C 1
ATOM 2411 O O . LEU A 1 311 ? -2.92 -21.953 4.023 1 95.38 311 LEU A O 1
ATOM 2415 N N . LEU A 1 312 ? -4.672 -22.719 2.949 1 96.06 312 LEU A N 1
ATOM 2416 C CA . LEU A 1 312 ? -3.934 -23.641 2.082 1 96.06 312 LEU A CA 1
ATOM 2417 C C . LEU A 1 312 ? -4.262 -23.375 0.615 1 96.06 312 LEU A C 1
ATOM 2419 O O . LEU A 1 312 ? -5.426 -23.453 0.211 1 96.06 312 LEU A O 1
ATOM 2423 N N . PHE A 1 313 ? -3.279 -23.016 -0.138 1 95 313 PHE A N 1
ATOM 2424 C CA . PHE A 1 313 ? -3.459 -22.828 -1.571 1 95 313 PHE A CA 1
ATOM 2425 C C . PHE A 1 313 ? -3.154 -24.109 -2.336 1 95 313 PHE A C 1
ATOM 2427 O O . PHE A 1 313 ? -2.193 -24.812 -2.021 1 95 313 PHE A O 1
ATOM 2434 N N . CYS A 1 314 ? -3.947 -24.406 -3.246 1 93.44 314 CYS A N 1
ATOM 2435 C CA . CYS A 1 314 ? -3.742 -25.531 -4.141 1 93.44 314 CYS A CA 1
ATOM 2436 C C . CYS A 1 314 ? -4.078 -25.156 -5.582 1 93.44 314 CYS A C 1
ATOM 2438 O O . CYS A 1 314 ? -5.168 -24.656 -5.855 1 93.44 314 CYS A O 1
ATOM 2440 N N . GLY A 1 315 ? -3.15 -25.312 -6.391 1 89.88 315 GLY A N 1
ATOM 2441 C CA . GLY A 1 315 ? -3.303 -24.953 -7.793 1 89.88 315 GLY A CA 1
ATOM 2442 C C . GLY A 1 315 ? -2.078 -25.281 -8.625 1 89.88 315 GLY A C 1
ATOM 2443 O O . GLY A 1 315 ? -1.189 -26 -8.18 1 89.88 315 GLY A O 1
ATOM 2444 N N . GLY A 1 316 ? -2.027 -24.766 -9.906 1 81.88 316 GLY A N 1
ATOM 2445 C CA . GLY A 1 316 ? -0.957 -25.062 -10.844 1 81.88 316 GLY A CA 1
ATOM 2446 C C . GLY A 1 31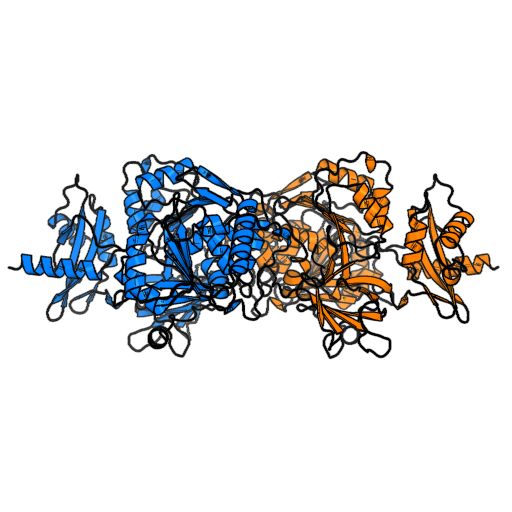6 ? -1.312 -26.156 -11.82 1 81.88 316 GLY A C 1
ATOM 2447 O O . GLY A 1 316 ? -0.695 -26.281 -12.883 1 81.88 316 GLY A O 1
ATOM 2448 N N . SER A 1 317 ? -2.131 -27 -11.43 1 79.88 317 SER A N 1
ATOM 2449 C CA . SER A 1 317 ? -2.799 -28.016 -12.242 1 79.88 317 SER A CA 1
ATOM 2450 C C . SER A 1 317 ? -4.211 -28.297 -11.734 1 79.88 317 SER A C 1
ATOM 2452 O O . SER A 1 317 ? -4.672 -27.656 -10.789 1 79.88 317 SER A O 1
ATOM 2454 N N . ALA A 1 318 ? -4.926 -29.141 -12.477 1 81.75 318 ALA A N 1
ATOM 2455 C CA . ALA A 1 318 ? -6.316 -29.406 -12.117 1 81.75 318 ALA A CA 1
ATOM 2456 C C . ALA A 1 318 ? -6.426 -29.922 -10.688 1 81.75 318 ALA A C 1
ATOM 2458 O O . ALA A 1 318 ? -5.684 -30.828 -10.289 1 81.75 318 ALA A O 1
ATOM 2459 N N . VAL A 1 319 ? -7.27 -29.281 -9.922 1 87.5 319 VAL A N 1
ATOM 2460 C CA . VAL A 1 319 ? -7.57 -29.719 -8.562 1 87.5 319 VAL A CA 1
ATOM 2461 C C . VAL A 1 319 ? -8.945 -30.391 -8.531 1 87.5 319 VAL A C 1
ATOM 2463 O O . VAL A 1 319 ? -9.969 -29.719 -8.703 1 87.5 319 VAL A O 1
ATOM 2466 N N . SER A 1 320 ? -8.953 -31.703 -8.266 1 85.56 320 SER A N 1
ATOM 2467 C CA . SER A 1 320 ? -10.227 -32.406 -8.219 1 85.56 320 SER A CA 1
ATOM 2468 C C . SER A 1 320 ? -11.023 -32.062 -6.973 1 85.56 320 SER A C 1
ATOM 2470 O O . SER A 1 320 ? -10.453 -31.609 -5.973 1 85.56 320 SER A O 1
ATOM 2472 N N . ALA A 1 321 ? -12.375 -32.219 -7.078 1 90.06 321 ALA A N 1
ATOM 2473 C CA . ALA A 1 321 ? -13.234 -32 -5.91 1 90.06 321 ALA A CA 1
ATOM 2474 C C . ALA A 1 321 ? -12.828 -32.938 -4.766 1 90.06 321 ALA A C 1
ATOM 2476 O O . ALA A 1 321 ? -12.82 -32.531 -3.602 1 90.06 321 ALA A O 1
ATOM 2477 N N . GLU A 1 322 ? -12.461 -34.156 -5.129 1 86.38 322 GLU A N 1
ATOM 2478 C CA . GLU A 1 322 ? -12.086 -35.156 -4.137 1 86.38 322 GLU A CA 1
ATOM 2479 C C . GLU A 1 322 ? -10.859 -34.719 -3.346 1 86.38 322 GLU A C 1
ATOM 2481 O O . GLU A 1 322 ? -10.828 -34.812 -2.119 1 86.38 322 GLU A O 1
ATOM 2486 N N . LEU A 1 323 ? -9.883 -34.219 -4.074 1 88.5 323 LEU A N 1
ATOM 2487 C CA . LEU A 1 323 ? -8.68 -33.75 -3.412 1 88.5 323 LEU A CA 1
ATOM 2488 C C . LEU A 1 323 ? -8.992 -32.594 -2.49 1 88.5 323 LEU A C 1
ATOM 2490 O O . LEU A 1 323 ? -8.562 -32.562 -1.335 1 88.5 323 LEU A O 1
ATOM 2494 N N . LYS A 1 324 ? -9.727 -31.641 -2.967 1 94.12 324 LYS A N 1
ATOM 2495 C CA . LYS A 1 324 ? -10.094 -30.453 -2.193 1 94.12 324 LYS A CA 1
ATOM 2496 C C . LYS A 1 324 ? -10.82 -30.844 -0.91 1 94.12 324 LYS A C 1
ATOM 2498 O O . LYS A 1 324 ? -10.484 -30.359 0.173 1 94.12 324 LYS A O 1
ATOM 2503 N N . TYR A 1 325 ? -11.781 -31.688 -0.983 1 93.06 325 TYR A N 1
ATOM 2504 C CA . TYR A 1 325 ? -12.555 -32.094 0.181 1 93.06 325 TYR A CA 1
ATOM 2505 C C . TYR A 1 325 ? -11.695 -32.906 1.156 1 93.06 325 TYR A C 1
ATOM 2507 O O . TYR A 1 325 ? -11.875 -32.812 2.373 1 93.06 325 TYR A O 1
ATOM 2515 N N . ALA A 1 326 ? -10.82 -33.719 0.608 1 92.69 326 ALA A N 1
ATOM 2516 C CA . ALA A 1 326 ? -9.906 -34.469 1.467 1 92.69 326 ALA A CA 1
ATOM 2517 C C . ALA A 1 326 ? -9 -33.531 2.252 1 92.69 326 ALA A C 1
ATOM 2519 O O . ALA A 1 326 ? -8.719 -33.781 3.43 1 92.69 326 ALA A O 1
ATOM 2520 N N . LEU A 1 327 ? -8.523 -32.5 1.636 1 94.75 327 LEU A N 1
ATOM 2521 C CA . LEU A 1 327 ? -7.688 -31.5 2.295 1 94.75 327 LEU A CA 1
ATOM 2522 C C . LEU A 1 327 ? -8.469 -30.75 3.365 1 94.75 327 LEU A C 1
ATOM 2524 O O . LEU A 1 327 ? -7.949 -30.484 4.449 1 94.75 327 LEU A O 1
ATOM 2528 N N . ASP A 1 328 ? -9.719 -30.438 3.057 1 94.94 328 ASP A N 1
ATOM 2529 C CA . ASP A 1 328 ? -10.586 -29.781 4.039 1 94.94 328 ASP A CA 1
ATOM 2530 C C . ASP A 1 328 ? -10.75 -30.656 5.285 1 94.94 328 ASP A C 1
ATOM 2532 O O . ASP A 1 328 ? -10.812 -30.141 6.402 1 94.94 328 ASP A O 1
ATOM 2536 N N . LYS A 1 329 ? -10.875 -31.875 5.059 1 94.5 329 LYS A N 1
ATOM 2537 C CA . LYS A 1 329 ? -11.039 -32.812 6.168 1 94.5 329 LYS A CA 1
ATOM 2538 C C . LYS A 1 329 ? -9.766 -32.906 6.996 1 94.5 329 LYS A C 1
ATOM 2540 O O . LYS A 1 329 ? -9.82 -33.031 8.227 1 94.5 329 LYS A O 1
ATOM 2545 N N . LEU A 1 330 ? -8.648 -32.969 6.324 1 94.56 330 LEU A N 1
ATOM 2546 C CA . LEU A 1 330 ? -7.363 -33.062 7.008 1 94.56 330 LEU A CA 1
ATOM 2547 C C . LEU A 1 330 ? -7.086 -31.844 7.863 1 94.56 330 LEU A C 1
ATOM 2549 O O . LEU A 1 330 ? -6.52 -31.953 8.953 1 94.56 330 LEU A O 1
ATOM 2553 N N . ILE A 1 331 ? -7.406 -30.672 7.348 1 95.5 331 ILE A N 1
ATOM 2554 C CA . ILE A 1 331 ? -7.145 -29.406 8.023 1 95.5 331 ILE A CA 1
ATOM 2555 C C . ILE A 1 331 ? -8.445 -28.625 8.18 1 95.5 331 ILE A C 1
ATOM 2557 O O . ILE A 1 331 ? -8.633 -27.594 7.527 1 95.5 331 ILE A O 1
ATOM 2561 N N . PRO A 1 332 ? -9.25 -28.891 9.062 1 91.75 332 PRO A N 1
ATOM 2562 C CA . PRO A 1 332 ? -10.617 -28.359 9.125 1 91.75 332 PRO A CA 1
ATOM 2563 C C . PRO A 1 332 ? -10.656 -26.875 9.469 1 91.75 332 PRO A C 1
ATOM 2565 O O . PRO A 1 332 ? -11.633 -26.188 9.141 1 91.75 332 PRO A O 1
ATOM 2568 N N . GLN A 1 333 ? -9.68 -26.391 10.07 1 91.19 333 GLN A N 1
ATOM 2569 C CA . GLN A 1 333 ? -9.711 -24.984 10.469 1 91.19 333 GLN A CA 1
ATOM 2570 C C . GLN A 1 333 ? -9.203 -24.078 9.352 1 91.19 333 GLN A C 1
ATOM 2572 O O . GLN A 1 333 ? -9.273 -22.859 9.453 1 91.19 333 GLN A O 1
ATOM 2577 N N . SER A 1 334 ? -8.688 -24.672 8.336 1 91.5 334 SER A N 1
ATOM 2578 C CA . SER A 1 334 ? -8.141 -23.906 7.219 1 91.5 334 SER A CA 1
ATOM 2579 C C . SER A 1 334 ? -9.125 -23.828 6.059 1 91.5 334 SER A C 1
ATOM 2581 O O . SER A 1 334 ? -10.062 -24.641 5.977 1 91.5 334 SER A O 1
ATOM 2583 N N . THR A 1 335 ? -8.914 -22.797 5.27 1 90.69 335 THR A N 1
ATOM 2584 C CA . THR A 1 335 ? -9.578 -22.75 3.973 1 90.69 335 THR A CA 1
ATOM 2585 C C . THR A 1 335 ? -8.625 -23.172 2.859 1 90.69 335 THR A C 1
ATOM 2587 O O . THR A 1 335 ? -7.562 -22.578 2.682 1 90.69 335 THR A O 1
ATOM 2590 N N . CYS A 1 336 ? -8.969 -24.234 2.188 1 93.62 336 CYS A N 1
ATOM 2591 C CA . CYS A 1 336 ? -8.227 -24.609 0.99 1 93.62 336 CYS A CA 1
ATOM 2592 C C . CYS A 1 336 ? -8.719 -23.828 -0.225 1 93.62 336 CYS A C 1
ATOM 2594 O O . CYS A 1 336 ? -9.859 -24.016 -0.667 1 93.62 336 CYS A O 1
ATOM 2596 N N . MET A 1 337 ? -7.914 -23.031 -0.728 1 94.75 337 MET A N 1
ATOM 2597 C CA . MET A 1 337 ? -8.266 -22.203 -1.877 1 94.75 337 MET A CA 1
ATOM 2598 C C . MET A 1 337 ? -7.715 -22.797 -3.168 1 94.75 337 MET A C 1
ATOM 2600 O O . MET A 1 337 ? -6.508 -23.031 -3.289 1 94.75 337 MET A O 1
ATOM 2604 N N . VAL A 1 338 ? -8.602 -23.016 -4.078 1 95.12 338 VAL A N 1
ATOM 2605 C CA . VAL A 1 338 ? -8.227 -23.5 -5.398 1 95.12 338 VAL A CA 1
ATOM 2606 C C . VAL A 1 338 ? -8.086 -22.328 -6.371 1 95.12 338 VAL A C 1
ATOM 2608 O O . VAL A 1 338 ? -8.977 -21.484 -6.461 1 95.12 338 VAL A O 1
ATOM 2611 N N . GLY A 1 339 ? -6.941 -22.312 -7.055 1 93.44 339 GLY A N 1
ATOM 2612 C CA . GLY A 1 339 ? -6.68 -21.219 -7.969 1 93.44 339 GLY A CA 1
ATOM 2613 C C . GLY A 1 339 ? -6.418 -21.672 -9.391 1 93.44 339 GLY A C 1
ATOM 2614 O O . GLY A 1 339 ? -5.859 -22.75 -9.609 1 93.44 339 GLY A O 1
ATOM 2615 N N . TYR A 1 340 ? -6.895 -20.859 -10.359 1 94.31 340 TYR A N 1
ATOM 2616 C CA . TYR A 1 340 ? -6.602 -21.031 -11.781 1 94.31 340 TYR A CA 1
ATOM 2617 C C . TYR A 1 340 ? -5.895 -19.797 -12.336 1 94.31 340 TYR A C 1
ATOM 2619 O O . TYR A 1 340 ? -6.328 -18.672 -12.109 1 94.31 340 TYR A O 1
ATOM 2627 N N . GLY A 1 341 ? -4.812 -20.062 -12.938 1 91.19 341 GLY A N 1
ATOM 2628 C CA . GLY A 1 341 ? -4.055 -18.984 -13.547 1 91.19 341 GLY A CA 1
ATOM 2629 C C . GLY A 1 341 ? -2.9 -19.484 -14.398 1 91.19 341 GLY A C 1
ATOM 2630 O O . GLY A 1 341 ? -2.795 -20.672 -14.68 1 91.19 341 GLY A O 1
ATOM 2631 N N . MET A 1 342 ? -2.162 -18.594 -14.93 1 88.44 342 MET A N 1
ATOM 2632 C CA . MET A 1 342 ? -0.975 -18.828 -15.742 1 88.44 342 MET A CA 1
ATOM 2633 C C . MET A 1 342 ? -0.008 -17.656 -15.656 1 88.44 342 MET A C 1
ATOM 2635 O O . MET A 1 342 ? -0.393 -16.562 -15.25 1 88.44 342 MET A O 1
ATOM 2639 N N . SER A 1 343 ? 1.213 -17.922 -15.953 1 89.5 343 SER A N 1
ATOM 2640 C CA . SER A 1 343 ? 2.246 -16.891 -15.844 1 89.5 343 SER A CA 1
ATOM 2641 C C . SER A 1 343 ? 1.875 -15.648 -16.641 1 89.5 343 SER A C 1
ATOM 2643 O O . SER A 1 343 ? 2.178 -14.523 -16.234 1 89.5 343 SER A O 1
ATOM 2645 N N . GLU A 1 344 ? 1.169 -15.883 -17.781 1 91.56 344 GLU A N 1
ATOM 2646 C CA . GLU A 1 344 ? 0.84 -14.797 -18.703 1 91.56 344 GLU A CA 1
ATOM 2647 C C . GLU A 1 344 ? -0.196 -13.859 -18.109 1 91.56 344 GLU A C 1
ATOM 2649 O O . GLU A 1 344 ? -0.35 -12.719 -18.562 1 91.56 344 GLU A O 1
ATOM 2654 N N . VAL A 1 345 ? -0.914 -14.289 -17.078 1 90.12 345 VAL A N 1
ATOM 2655 C CA . VAL A 1 345 ? -1.858 -13.422 -16.375 1 90.12 345 VAL A CA 1
ATOM 2656 C C . VAL A 1 345 ? -1.188 -12.805 -15.156 1 90.12 345 VAL A C 1
ATOM 2658 O O . VAL A 1 345 ? -1.784 -11.969 -14.461 1 90.12 345 VAL A O 1
ATOM 2661 N N . ALA A 1 346 ? 0.105 -13.133 -14.945 1 86.56 346 ALA A N 1
ATOM 2662 C CA . ALA A 1 346 ? 0.892 -12.68 -13.805 1 86.56 346 ALA A CA 1
ATOM 2663 C C . ALA A 1 346 ? 0.208 -13.039 -12.492 1 86.56 346 ALA A C 1
ATOM 2665 O O . ALA A 1 346 ? 0.036 -12.18 -11.617 1 86.56 346 ALA A O 1
ATOM 2666 N N . GLY A 1 347 ? -0.26 -14.234 -12.453 1 88 347 GLY A N 1
ATOM 2667 C CA . GLY A 1 347 ? -0.925 -14.672 -11.234 1 88 347 GLY A CA 1
ATOM 2668 C C . GLY A 1 347 ? -2.123 -15.57 -11.5 1 88 347 GLY A C 1
ATOM 2669 O O . GLY A 1 347 ? -2.061 -16.469 -12.336 1 88 347 GLY A O 1
ATOM 2670 N N . VAL A 1 348 ? -3.137 -15.383 -10.625 1 91.94 348 VAL A N 1
ATOM 2671 C CA . VAL A 1 348 ? -4.332 -16.219 -10.719 1 91.94 348 VAL A CA 1
ATOM 2672 C C . VAL A 1 348 ? -5.484 -15.398 -11.305 1 91.94 348 VAL A C 1
ATOM 2674 O O . VAL A 1 348 ? -5.613 -14.203 -11.023 1 91.94 348 VAL A O 1
ATOM 2677 N N . ALA A 1 349 ? -6.25 -16.062 -12.141 1 94.62 349 ALA A N 1
ATOM 2678 C CA . ALA A 1 349 ? -7.438 -15.438 -12.727 1 94.62 349 ALA A CA 1
ATOM 2679 C C . ALA A 1 349 ? -8.664 -15.656 -11.844 1 94.62 349 ALA A C 1
ATOM 2681 O O . ALA A 1 349 ? -9.562 -14.82 -11.805 1 94.62 349 ALA A O 1
ATOM 2682 N N . THR A 1 350 ? -8.703 -16.812 -11.203 1 95.19 350 THR A N 1
ATOM 2683 C CA . THR A 1 350 ? -9.805 -17.125 -10.289 1 95.19 350 THR A CA 1
ATOM 2684 C C . THR A 1 350 ? -9.281 -17.766 -9.008 1 95.19 350 THR A C 1
ATOM 2686 O O . THR A 1 350 ? -8.211 -18.375 -9.008 1 95.19 350 THR A O 1
ATOM 2689 N N . PHE A 1 351 ? -10 -17.562 -7.949 1 92.56 351 PHE A N 1
ATOM 2690 C CA . PHE A 1 351 ? -9.781 -18.234 -6.676 1 92.56 351 PHE A CA 1
ATOM 2691 C C . PHE A 1 351 ? -11.102 -18.688 -6.07 1 92.56 351 PHE A C 1
ATOM 2693 O O . PHE A 1 351 ? -12.102 -17.984 -6.156 1 92.56 351 PHE A O 1
ATOM 2700 N N . SER A 1 352 ? -10.992 -19.828 -5.461 1 91.5 352 SER A N 1
ATOM 2701 C CA . SER A 1 352 ? -12.156 -20.266 -4.715 1 91.5 352 SER A CA 1
ATOM 2702 C C . SER A 1 352 ? -12.203 -19.641 -3.324 1 91.5 352 SER A C 1
ATOM 2704 O O . SER A 1 352 ? -11.242 -19 -2.896 1 91.5 352 SER A O 1
ATOM 2706 N N . ASP A 1 353 ? -13.305 -19.672 -2.732 1 82.88 353 ASP A N 1
ATOM 2707 C CA . ASP A 1 353 ? -13.445 -19.25 -1.34 1 82.88 353 ASP A CA 1
ATOM 2708 C C . ASP A 1 353 ? -14.227 -20.297 -0.537 1 82.88 353 ASP A C 1
ATOM 2710 O O . ASP A 1 353 ? -14.836 -21.203 -1.11 1 82.88 353 ASP A O 1
ATOM 2714 N N . ALA A 1 354 ? -14.125 -20.156 0.766 1 78.44 354 ALA A N 1
ATOM 2715 C CA . ALA A 1 354 ? -14.688 -21.172 1.665 1 78.44 354 ALA A CA 1
ATOM 2716 C C . ALA A 1 354 ? -16.203 -21.203 1.559 1 78.44 354 ALA A C 1
ATOM 2718 O O . ALA A 1 354 ? -16.828 -22.266 1.735 1 78.44 354 ALA A O 1
ATOM 2719 N N . HIS A 1 355 ? -16.766 -20.125 1.176 1 79.44 355 HIS A N 1
ATOM 2720 C CA . HIS A 1 355 ? -18.219 -20.047 1.317 1 79.44 355 HIS A CA 1
ATOM 2721 C C . HIS A 1 355 ? -18.922 -20.312 -0.009 1 79.44 355 HIS A C 1
ATOM 2723 O O . HIS A 1 355 ? -20.094 -20.672 -0.031 1 79.44 355 HIS A O 1
ATOM 2729 N N . THR A 1 356 ? -18.141 -20.297 -1.075 1 83.5 356 THR A N 1
ATOM 2730 C CA . THR A 1 356 ? -18.844 -20.375 -2.357 1 83.5 356 THR A CA 1
ATOM 2731 C C . THR A 1 356 ? -18.281 -21.516 -3.205 1 83.5 356 THR A C 1
ATOM 2733 O O . THR A 1 356 ? -18.688 -21.672 -4.359 1 83.5 356 THR A O 1
ATOM 2736 N N . TYR A 1 357 ? -17.453 -22.266 -2.633 1 91.31 357 TYR A N 1
ATOM 2737 C CA . TYR A 1 357 ? -16.812 -23.328 -3.406 1 91.31 357 TYR A CA 1
ATOM 2738 C C . TYR A 1 357 ? -17.828 -24.375 -3.809 1 91.31 357 TYR A C 1
ATOM 2740 O O . TYR A 1 357 ? -18.641 -24.812 -2.988 1 91.31 357 TYR A O 1
ATOM 2748 N N . LYS A 1 358 ? -17.828 -24.797 -5.07 1 93.75 358 LYS A N 1
ATOM 2749 C CA . LYS A 1 358 ? -18.516 -25.969 -5.625 1 93.75 358 LYS A CA 1
ATOM 2750 C C . LYS A 1 358 ? -17.516 -26.953 -6.211 1 93.75 358 LYS A C 1
ATOM 2752 O O . LYS A 1 358 ? -16.5 -26.562 -6.793 1 93.75 358 LYS A O 1
ATOM 2757 N N . GLY A 1 359 ? -17.812 -28.203 -6.043 1 91.62 359 GLY A N 1
ATOM 2758 C CA . GLY A 1 359 ? -16.891 -29.234 -6.453 1 91.62 359 GLY A CA 1
ATOM 2759 C C . GLY A 1 359 ? -16.391 -29.078 -7.875 1 91.62 359 GLY A C 1
ATOM 2760 O O . GLY A 1 359 ? -17.188 -28.984 -8.812 1 91.62 359 GLY A O 1
ATOM 2761 N N . GLY A 1 360 ? -14.992 -28.984 -7.973 1 90.25 360 GLY A N 1
ATOM 2762 C CA . GLY A 1 360 ? -14.359 -28.922 -9.281 1 90.25 360 GLY A CA 1
ATOM 2763 C C . GLY A 1 360 ? -14.172 -27.5 -9.789 1 90.25 360 GLY A C 1
ATOM 2764 O O . GLY A 1 360 ? -13.5 -27.281 -10.797 1 90.25 360 GLY A O 1
ATOM 2765 N N . SER A 1 361 ? -14.82 -26.547 -9.133 1 94.25 361 SER A N 1
ATOM 2766 C CA . SER A 1 361 ? -14.695 -25.156 -9.555 1 94.25 361 SER A CA 1
ATOM 2767 C C . SER A 1 361 ? -13.336 -24.578 -9.156 1 94.25 361 SER A C 1
ATOM 2769 O O . SER A 1 361 ? -12.711 -25.047 -8.211 1 94.25 361 SER A O 1
ATOM 2771 N N . THR A 1 362 ? -12.898 -23.625 -9.945 1 95.31 362 THR A N 1
ATOM 2772 C CA . THR A 1 362 ? -11.68 -22.891 -9.602 1 95.31 362 THR A CA 1
ATOM 2773 C C . THR A 1 362 ? -12.008 -21.547 -8.953 1 95.31 362 THR A C 1
ATOM 2775 O O . THR A 1 362 ? -11.109 -20.766 -8.656 1 95.31 362 THR A O 1
ATOM 2778 N N . GLY A 1 363 ? -13.266 -21.266 -8.805 1 95.19 363 GLY A N 1
ATOM 2779 C CA . GLY A 1 363 ? -13.68 -20.078 -8.07 1 95.19 363 GLY A CA 1
ATOM 2780 C C . GLY A 1 363 ? -14.141 -18.938 -8.961 1 95.19 363 GLY A C 1
ATOM 2781 O O . GLY A 1 363 ? -14.562 -19.172 -10.094 1 95.19 363 GLY A O 1
ATOM 2782 N N . TYR A 1 364 ? -14.281 -17.734 -8.414 1 94.25 364 TYR A N 1
ATOM 2783 C CA . TYR A 1 364 ? -14.758 -16.562 -9.125 1 94.25 364 TYR A CA 1
ATOM 2784 C C . TYR A 1 364 ? -13.586 -15.727 -9.633 1 94.25 364 TYR A C 1
ATOM 2786 O O . TYR A 1 364 ? -12.445 -15.945 -9.234 1 94.25 364 TYR A O 1
ATOM 2794 N N . LEU A 1 365 ? -13.836 -14.797 -10.5 1 95.38 365 LEU A N 1
ATOM 2795 C CA . LEU A 1 365 ? -12.805 -13.977 -11.133 1 95.38 365 LEU A CA 1
ATOM 2796 C C . LEU A 1 365 ? -12.18 -13.023 -10.117 1 95.38 365 LEU A C 1
ATOM 2798 O O . LEU A 1 365 ? -12.883 -12.438 -9.289 1 95.38 365 LEU A O 1
ATOM 2802 N N . ARG A 1 366 ? -10.914 -12.891 -10.195 1 93.38 366 ARG A N 1
ATOM 2803 C CA . ARG A 1 366 ? -10.211 -11.883 -9.406 1 93.38 366 ARG A CA 1
ATOM 2804 C C . ARG A 1 366 ? -10.562 -10.477 -9.883 1 93.38 366 ARG A C 1
ATOM 2806 O O . ARG A 1 366 ? -11.07 -10.297 -10.992 1 93.38 366 ARG A O 1
ATOM 2813 N N . SER A 1 367 ? -10.203 -9.523 -9.016 1 91.19 367 SER A N 1
ATOM 2814 C CA . SER A 1 367 ? -10.43 -8.125 -9.375 1 91.19 367 SER A CA 1
ATOM 2815 C C . SER A 1 367 ? -9.672 -7.75 -10.641 1 91.19 367 SER A C 1
ATOM 2817 O O . SER A 1 367 ? -8.531 -8.18 -10.836 1 91.19 367 SER A O 1
ATOM 2819 N N . MET A 1 368 ? -10.312 -7.023 -11.5 1 92.12 368 MET A N 1
ATOM 2820 C CA . MET A 1 368 ? -9.727 -6.375 -12.672 1 92.12 368 MET A CA 1
ATOM 2821 C C . MET A 1 368 ? -9.367 -7.402 -13.734 1 92.12 368 MET A C 1
ATOM 2823 O O . MET A 1 368 ? -8.414 -7.203 -14.5 1 92.12 368 MET A O 1
ATOM 2827 N N . VAL A 1 369 ? -10.047 -8.516 -13.727 1 95.38 369 VAL A N 1
ATOM 2828 C CA . VAL A 1 369 ? -9.883 -9.539 -14.758 1 95.38 369 VAL A CA 1
ATOM 2829 C C . VAL A 1 369 ? -11.219 -9.766 -15.469 1 95.38 369 VAL A C 1
ATOM 2831 O O . VAL A 1 369 ? -12.266 -9.836 -14.828 1 95.38 369 VAL A O 1
ATOM 2834 N N . GLN A 1 370 ? -11.172 -9.797 -16.766 1 97.31 370 GLN A N 1
ATOM 2835 C CA . GLN A 1 370 ? -12.312 -10.18 -17.609 1 97.31 370 GLN A CA 1
ATOM 2836 C C . GLN A 1 370 ? -12.102 -11.555 -18.219 1 97.31 370 GLN A C 1
ATOM 2838 O O . GLN A 1 370 ? -10.969 -12.008 -18.375 1 97.31 370 GLN A O 1
ATOM 2843 N N . ALA A 1 371 ? -13.195 -12.188 -18.469 1 98.06 371 ALA A N 1
ATOM 2844 C CA . ALA A 1 371 ? -13.133 -13.5 -19.109 1 98.06 371 ALA A CA 1
ATOM 2845 C C . ALA A 1 371 ? -14.312 -13.695 -20.062 1 98.06 371 ALA A C 1
ATOM 2847 O O . ALA A 1 371 ? -15.359 -13.055 -19.906 1 98.06 371 ALA A O 1
ATOM 2848 N N . LYS A 1 372 ? -14.156 -14.523 -21 1 98.25 372 LYS A N 1
ATOM 2849 C CA . LYS A 1 372 ? -15.25 -15.047 -21.812 1 98.25 372 LYS A CA 1
ATOM 2850 C C . LYS A 1 372 ? -14.938 -16.453 -22.312 1 98.25 372 LYS A C 1
ATOM 2852 O O . LYS A 1 372 ? -13.781 -16.875 -22.312 1 98.25 372 LYS A O 1
ATOM 2857 N N . ILE A 1 373 ? -16 -17.172 -22.562 1 98.19 373 ILE A N 1
ATOM 2858 C CA . ILE A 1 373 ? -15.906 -18.516 -23.141 1 98.19 373 ILE A CA 1
ATOM 2859 C C . ILE A 1 373 ? -16.281 -18.453 -24.625 1 98.19 373 ILE A C 1
ATOM 2861 O O . ILE A 1 373 ? -17.312 -17.891 -25 1 98.19 373 ILE A O 1
ATOM 2865 N N . VAL A 1 374 ? -15.398 -19.047 -25.422 1 97.44 374 VAL A N 1
ATOM 2866 C CA . VAL A 1 374 ? -15.688 -18.922 -26.844 1 97.44 374 VAL A CA 1
ATOM 2867 C C . VAL A 1 374 ? -15.727 -20.297 -27.5 1 97.44 374 VAL A C 1
ATOM 2869 O O . VAL A 1 374 ? -15.055 -21.234 -27.031 1 97.44 374 VAL A O 1
ATOM 2872 N N . ASP A 1 375 ? -16.453 -20.406 -28.547 1 95.19 375 ASP A N 1
ATOM 2873 C CA . ASP A 1 375 ? -16.469 -21.625 -29.344 1 95.19 375 ASP A CA 1
ATOM 2874 C C . ASP A 1 375 ? -15.352 -21.625 -30.375 1 95.19 375 ASP A C 1
ATOM 2876 O O . ASP A 1 375 ? -14.469 -20.766 -30.344 1 95.19 375 ASP A O 1
ATOM 2880 N N . SER A 1 376 ? -15.344 -22.609 -31.234 1 89.94 376 SER A N 1
ATOM 2881 C CA . SER A 1 376 ? -14.273 -22.781 -32.219 1 89.94 376 SER A CA 1
ATOM 2882 C C . SER A 1 376 ? -14.258 -21.641 -33.219 1 89.94 376 SER A C 1
ATOM 2884 O O . SER A 1 376 ? -13.219 -21.359 -33.844 1 89.94 376 SER A O 1
ATOM 2886 N N . ASP A 1 377 ? -15.352 -20.953 -33.375 1 92.38 377 ASP A N 1
ATOM 2887 C CA . ASP A 1 377 ? -15.461 -19.859 -34.344 1 92.38 377 ASP A CA 1
ATOM 2888 C C . ASP A 1 377 ? -15.156 -18.516 -33.656 1 92.38 377 ASP A C 1
ATOM 2890 O O . ASP A 1 377 ? -15.18 -17.469 -34.312 1 92.38 377 ASP A O 1
ATOM 2894 N N . GLY A 1 378 ? -14.945 -18.578 -32.406 1 93.19 378 GLY A N 1
ATOM 2895 C CA . GLY A 1 378 ? -14.578 -17.359 -31.688 1 93.19 378 GLY A CA 1
ATOM 2896 C C . GLY A 1 378 ? -15.773 -16.641 -31.078 1 93.19 378 GLY A C 1
ATOM 2897 O O . GLY A 1 378 ? -15.625 -15.539 -30.531 1 93.19 378 GLY A O 1
ATOM 2898 N N . ASN A 1 379 ? -16.922 -17.203 -31.219 1 95.38 379 ASN A N 1
ATOM 2899 C CA . ASN A 1 379 ? -18.109 -16.578 -30.656 1 95.38 379 ASN A CA 1
ATOM 2900 C C . ASN A 1 379 ? -18.203 -16.812 -29.156 1 95.38 379 ASN A C 1
ATOM 2902 O O . ASN A 1 379 ? -17.984 -17.938 -28.688 1 95.38 379 ASN A O 1
ATOM 2906 N N . ALA A 1 380 ? -18.531 -15.742 -28.453 1 97.5 380 ALA A N 1
ATOM 2907 C CA . ALA A 1 380 ? -18.734 -15.867 -27.016 1 97.5 380 ALA A CA 1
ATOM 2908 C C . ALA A 1 380 ? -19.938 -16.75 -26.703 1 97.5 380 ALA A C 1
ATOM 2910 O O . ALA A 1 380 ? -20.969 -16.672 -27.375 1 97.5 380 ALA A O 1
ATOM 2911 N N . LEU A 1 381 ? -19.828 -17.562 -25.734 1 97.69 381 LEU A N 1
ATOM 2912 C CA . LEU A 1 381 ? -20.844 -18.547 -25.375 1 97.69 381 LEU A CA 1
ATOM 2913 C C . LEU A 1 381 ? -21.594 -18.125 -24.125 1 97.69 381 LEU A C 1
ATOM 2915 O O . LEU A 1 381 ? -21.094 -17.344 -23.328 1 97.69 381 LEU A O 1
ATOM 2919 N N . ASP A 1 382 ? -22.781 -18.703 -24.016 1 96.94 382 ASP A N 1
ATOM 2920 C CA . ASP A 1 382 ? -23.625 -18.422 -22.859 1 96.94 382 ASP A CA 1
ATOM 2921 C C . ASP A 1 382 ? -23.156 -19.188 -21.625 1 96.94 382 ASP A C 1
ATOM 2923 O O . ASP A 1 382 ? -22.25 -20.016 -21.719 1 96.94 382 ASP A O 1
ATOM 2927 N N . ILE A 1 383 ? -23.812 -18.875 -20.547 1 96.56 383 ILE A N 1
ATOM 2928 C CA . ILE A 1 383 ? -23.562 -19.531 -19.281 1 96.56 383 ILE A CA 1
ATOM 2929 C C . ILE A 1 383 ? -23.703 -21.047 -19.438 1 96.56 383 ILE A C 1
ATOM 2931 O O . ILE A 1 383 ? -24.578 -21.531 -20.156 1 96.56 383 ILE A O 1
ATOM 2935 N N . ASP A 1 384 ? -22.828 -21.828 -18.812 1 95.62 384 ASP A N 1
ATOM 2936 C CA . ASP A 1 384 ? -22.812 -23.281 -18.688 1 95.62 384 ASP A CA 1
ATOM 2937 C C . ASP A 1 384 ? -22.422 -23.938 -20.016 1 95.62 384 ASP A C 1
ATOM 2939 O O . ASP A 1 384 ? -22.531 -25.156 -20.172 1 95.62 384 ASP A O 1
ATOM 2943 N N . ARG A 1 385 ? -21.953 -23.125 -20.922 1 95.31 385 ARG A N 1
ATOM 2944 C CA . ARG A 1 385 ? -21.453 -23.672 -22.172 1 95.31 385 ARG A CA 1
ATOM 2945 C C . ARG A 1 385 ? -19.922 -23.766 -22.172 1 95.31 385 ARG A C 1
ATOM 2947 O O . ARG A 1 385 ? -19.25 -22.828 -21.766 1 95.31 385 ARG A O 1
ATOM 2954 N N . GLU A 1 386 ? -19.438 -24.891 -22.641 1 93.38 386 GLU A N 1
ATOM 2955 C CA . GLU A 1 386 ? -18 -25.141 -22.609 1 93.38 386 GLU A CA 1
ATOM 2956 C C . GLU A 1 386 ? -17.328 -24.625 -23.875 1 93.38 386 GLU A C 1
ATOM 2958 O O . GLU A 1 386 ? -17.875 -24.75 -24.969 1 93.38 386 GLU A O 1
ATOM 2963 N N . GLY A 1 387 ? -16.25 -24.078 -23.766 1 95.5 387 GLY A N 1
ATOM 2964 C CA . GLY A 1 387 ? -15.391 -23.547 -24.812 1 95.5 387 GLY A CA 1
ATOM 2965 C C . GLY A 1 387 ? -14.047 -23.078 -24.312 1 95.5 387 GLY A C 1
ATOM 2966 O O . GLY A 1 387 ? -13.672 -23.344 -23.156 1 95.5 387 GLY A O 1
ATOM 2967 N N . GLU A 1 388 ? -13.273 -22.484 -25.188 1 96.06 388 GLU A N 1
ATOM 2968 C CA . GLU A 1 388 ? -11.977 -21.984 -24.766 1 96.06 388 GLU A CA 1
ATOM 2969 C C . GLU A 1 388 ? -12.133 -20.797 -23.812 1 96.06 388 GLU A C 1
ATOM 2971 O O . GLU A 1 388 ? -12.938 -19.891 -24.078 1 96.06 388 GLU A O 1
ATOM 2976 N N . ILE A 1 389 ? -11.391 -20.828 -22.766 1 97.5 389 ILE A N 1
ATOM 2977 C CA . ILE A 1 389 ? -11.359 -19.703 -21.828 1 97.5 389 ILE A CA 1
ATOM 2978 C C . ILE A 1 389 ? -10.461 -18.594 -22.359 1 97.5 389 ILE A C 1
ATOM 2980 O O . ILE A 1 389 ? -9.281 -18.828 -22.641 1 97.5 389 ILE A O 1
ATOM 2984 N N . LEU A 1 390 ? -10.969 -17.438 -22.578 1 97.88 390 LEU A N 1
ATOM 2985 C CA . LEU A 1 390 ? -10.172 -16.234 -22.844 1 97.88 390 LEU A CA 1
ATOM 2986 C C . LEU A 1 390 ? -10.141 -15.328 -21.625 1 97.88 390 LEU A C 1
ATOM 2988 O O . LEU A 1 390 ? -11.148 -15.172 -20.938 1 97.88 390 LEU A O 1
ATOM 2992 N N . LEU A 1 391 ? -9.023 -14.812 -21.328 1 97.75 391 LEU A N 1
ATOM 2993 C CA . LEU A 1 391 ? -8.828 -13.922 -20.188 1 97.75 391 LEU A CA 1
ATOM 2994 C C . LEU A 1 391 ? -8.305 -12.562 -20.641 1 97.75 391 LEU A C 1
ATOM 2996 O O . LEU A 1 391 ? -7.582 -12.477 -21.641 1 97.75 391 LEU A O 1
ATOM 3000 N N . LYS A 1 392 ? -8.688 -11.547 -20 1 96.25 392 LYS A N 1
ATOM 3001 C CA . LYS A 1 392 ? -8.195 -10.195 -20.25 1 96.25 392 LYS A CA 1
ATOM 3002 C C . LYS A 1 392 ? -7.984 -9.445 -18.938 1 96.25 392 LYS A C 1
ATOM 3004 O O . LYS A 1 392 ? -8.828 -8.648 -18.516 1 96.25 392 LYS A O 1
ATOM 3009 N N . PRO A 1 393 ? -6.867 -9.672 -18.25 1 95.31 393 PRO A N 1
ATOM 3010 C CA . PRO A 1 393 ? -6.52 -8.867 -17.078 1 95.31 393 PRO A CA 1
ATOM 3011 C C . PRO A 1 393 ? -6.199 -7.418 -17.422 1 95.31 393 PRO A C 1
ATOM 3013 O O . PRO A 1 393 ? -5.668 -7.141 -18.5 1 95.31 393 PRO A O 1
ATOM 3016 N N . GLU A 1 394 ? -6.516 -6.473 -16.5 1 93.19 394 GLU A N 1
ATOM 3017 C CA . GLU A 1 394 ? -6.156 -5.07 -16.688 1 93.19 394 GLU A CA 1
ATOM 3018 C C . GLU A 1 394 ? -4.641 -4.895 -16.766 1 93.19 394 GLU A C 1
ATOM 3020 O O . GLU A 1 394 ? -4.141 -4.129 -17.578 1 93.19 394 GLU A O 1
ATOM 3025 N N . PHE A 1 395 ? -3.951 -5.594 -15.922 1 93.56 395 PHE A N 1
ATOM 3026 C CA . PHE A 1 395 ? -2.494 -5.582 -15.906 1 93.56 395 PHE A CA 1
ATOM 3027 C C . PHE A 1 395 ? -1.938 -6.824 -16.594 1 93.56 395 PHE A C 1
ATOM 3029 O O . PHE A 1 395 ? -1.711 -7.848 -15.938 1 93.56 395 PHE A O 1
ATOM 3036 N N . LYS A 1 396 ? -1.668 -6.727 -17.844 1 90.38 396 LYS A N 1
ATOM 3037 C CA . LYS A 1 396 ? -1.251 -7.848 -18.672 1 90.38 396 LYS A CA 1
ATOM 3038 C C . LYS A 1 396 ? 0.262 -8.039 -18.625 1 90.38 396 LYS A C 1
ATOM 3040 O O . LYS A 1 396 ? 0.994 -7.141 -18.203 1 90.38 396 LYS A O 1
ATOM 3045 N N . PHE A 1 397 ? 0.64 -9.281 -18.938 1 93.38 397 PHE A N 1
ATOM 3046 C CA . PHE A 1 397 ? 2.072 -9.469 -19.141 1 93.38 397 PHE A CA 1
ATOM 3047 C C . PHE A 1 397 ? 2.557 -8.656 -20.344 1 93.38 397 PHE A C 1
ATOM 3049 O O . PHE A 1 397 ? 1.751 -8.195 -21.156 1 93.38 397 PHE A O 1
ATOM 3056 N N . SER A 1 398 ? 3.84 -8.469 -20.484 1 94.62 398 SER A N 1
ATOM 3057 C CA . SER A 1 398 ? 4.41 -7.594 -21.5 1 94.62 398 SER A CA 1
ATOM 3058 C C . SER A 1 398 ? 4.734 -8.367 -22.766 1 94.62 398 SER A C 1
ATOM 3060 O O . SER A 1 398 ? 5.305 -7.809 -23.719 1 94.62 398 SER A O 1
ATOM 3062 N N . GLY A 1 399 ? 4.395 -9.617 -22.797 1 95.44 399 GLY A N 1
ATOM 3063 C CA . GLY A 1 399 ? 4.719 -10.477 -23.938 1 95.44 399 GLY A CA 1
ATOM 3064 C C . GLY A 1 399 ? 5.832 -11.461 -23.625 1 95.44 399 GLY A C 1
ATOM 3065 O O . GLY A 1 399 ? 6.285 -11.562 -22.484 1 95.44 399 GLY A O 1
ATOM 3066 N N . TYR A 1 400 ? 6.125 -12.258 -24.703 1 94.88 400 TYR A N 1
ATOM 3067 C CA . TYR A 1 400 ? 7.234 -13.195 -24.578 1 94.88 400 TYR A CA 1
ATOM 3068 C C . TYR A 1 400 ? 8.547 -12.547 -24.984 1 94.88 400 TYR A C 1
ATOM 3070 O O . TYR A 1 400 ? 8.625 -11.883 -26.016 1 94.88 400 TYR A O 1
ATOM 3078 N N . TYR A 1 401 ? 9.531 -12.719 -24.109 1 96.25 401 TYR A N 1
ATOM 3079 C CA . TYR A 1 401 ? 10.812 -12.062 -24.328 1 96.25 401 TYR A CA 1
ATOM 3080 C C . TYR A 1 401 ? 11.391 -12.438 -25.688 1 96.25 401 TYR A C 1
ATOM 3082 O O . TYR A 1 401 ? 11.648 -13.609 -25.969 1 96.25 401 TYR A O 1
ATOM 3090 N N . GLY A 1 402 ? 11.547 -11.5 -26.594 1 93.31 402 GLY A N 1
ATOM 3091 C CA . GLY A 1 402 ? 12.141 -11.711 -27.906 1 93.31 402 GLY A CA 1
ATOM 3092 C C . GLY A 1 402 ? 11.289 -12.57 -28.812 1 93.31 402 GLY A C 1
ATOM 3093 O O . GLY A 1 402 ? 11.797 -13.18 -29.766 1 93.31 402 GLY A O 1
ATOM 3094 N N . ASN A 1 403 ? 10.117 -12.727 -28.531 1 93.25 403 ASN A N 1
ATOM 3095 C CA . ASN A 1 403 ? 9.25 -13.609 -29.297 1 93.25 403 ASN A CA 1
ATOM 3096 C C . ASN A 1 403 ? 7.906 -12.953 -29.609 1 93.25 403 ASN A C 1
ATOM 3098 O O . ASN A 1 403 ? 6.867 -13.383 -29.094 1 93.25 403 ASN A O 1
ATOM 3102 N N . ALA A 1 404 ? 7.895 -12.086 -30.516 1 94 404 ALA A N 1
ATOM 3103 C CA . ALA A 1 404 ? 6.711 -11.312 -30.875 1 94 404 ALA A CA 1
ATOM 3104 C C . ALA A 1 404 ? 5.645 -12.203 -31.5 1 94 404 ALA A C 1
ATOM 3106 O O . ALA A 1 404 ? 4.445 -11.984 -31.297 1 94 404 ALA A O 1
ATOM 3107 N N . ALA A 1 405 ? 6.109 -13.141 -32.219 1 92.75 405 ALA A N 1
ATOM 3108 C CA . ALA A 1 405 ? 5.176 -14.039 -32.906 1 92.75 405 ALA A CA 1
ATOM 3109 C C . ALA A 1 405 ? 4.336 -14.812 -31.891 1 92.75 405 ALA A C 1
ATOM 3111 O O . ALA A 1 405 ? 3.107 -14.859 -32 1 92.75 405 ALA A O 1
ATOM 3112 N N . ALA A 1 406 ? 4.988 -15.43 -30.922 1 90.25 406 ALA A N 1
ATOM 3113 C CA . ALA A 1 406 ? 4.273 -16.172 -29.891 1 90.25 406 ALA A CA 1
ATOM 3114 C C . ALA A 1 406 ? 3.354 -15.258 -29.078 1 90.25 406 ALA A C 1
ATOM 3116 O O . ALA A 1 406 ? 2.273 -15.664 -28.656 1 90.25 406 ALA A O 1
ATOM 3117 N N . THR A 1 407 ? 3.773 -14.031 -28.922 1 94.5 407 THR A N 1
ATOM 3118 C CA . THR A 1 407 ? 2.965 -13.062 -28.188 1 94.5 407 THR A CA 1
ATOM 3119 C C . THR A 1 407 ? 1.673 -12.758 -28.953 1 94.5 407 THR A C 1
ATOM 3121 O O . THR A 1 407 ? 0.595 -12.719 -28.344 1 94.5 407 THR A O 1
ATOM 3124 N N . ALA A 1 408 ? 1.819 -12.609 -30.219 1 93.69 408 ALA A N 1
ATOM 3125 C CA . ALA A 1 408 ? 0.664 -12.289 -31.047 1 93.69 408 ALA A CA 1
ATOM 3126 C C . ALA A 1 408 ? -0.292 -13.477 -31.141 1 93.69 408 ALA A C 1
ATOM 3128 O O . ALA A 1 408 ? -1.491 -13.305 -31.359 1 93.69 408 ALA A O 1
ATOM 3129 N N . GLU A 1 409 ? 0.259 -14.617 -30.969 1 91 409 GLU A N 1
ATOM 3130 C CA . GLU A 1 409 ? -0.551 -15.828 -31.031 1 91 409 GLU A CA 1
ATOM 3131 C C . GLU A 1 409 ? -1.447 -15.953 -29.797 1 91 409 GLU A C 1
ATOM 3133 O O . GLU A 1 409 ? -2.609 -16.344 -29.906 1 91 409 GLU A O 1
ATOM 3138 N N . ILE A 1 410 ? -0.947 -15.633 -28.703 1 92.5 410 ILE A N 1
ATOM 3139 C CA . ILE A 1 410 ? -1.704 -15.836 -27.469 1 92.5 410 ILE A CA 1
ATOM 3140 C C . ILE A 1 410 ? -2.596 -14.617 -27.203 1 92.5 410 ILE A C 1
ATOM 3142 O O . ILE A 1 410 ? -3.691 -14.758 -26.656 1 92.5 410 ILE A O 1
ATOM 3146 N N . LEU A 1 411 ? -2.135 -13.438 -27.562 1 94.38 411 LEU A N 1
ATOM 3147 C CA . LEU A 1 411 ? -2.887 -12.203 -27.406 1 94.38 411 LEU A CA 1
ATOM 3148 C C . LEU A 1 411 ? -3.49 -11.742 -28.719 1 94.38 411 LEU A C 1
ATOM 3150 O O . LEU A 1 411 ? -2.76 -11.422 -29.656 1 94.38 411 LEU A O 1
ATOM 3154 N N . ASP A 1 412 ? -4.77 -11.633 -28.75 1 94 412 ASP A N 1
ATOM 3155 C CA . ASP A 1 412 ? -5.379 -11.227 -30.016 1 94 412 ASP A CA 1
ATOM 3156 C C . ASP A 1 412 ? -5.492 -9.703 -30.109 1 94 412 ASP A C 1
ATOM 3158 O O . ASP A 1 412 ? -5.039 -8.984 -29.203 1 94 412 ASP A O 1
ATOM 3162 N N . GLU A 1 413 ? -6.039 -9.195 -31.125 1 92.5 413 GLU A N 1
ATOM 3163 C CA . GLU A 1 413 ? -6.051 -7.766 -31.422 1 92.5 413 GLU A CA 1
ATOM 3164 C C . GLU A 1 413 ? -6.918 -6.996 -30.438 1 92.5 413 GLU A C 1
ATOM 3166 O O . GLU A 1 413 ? -6.711 -5.797 -30.219 1 92.5 413 GLU A O 1
ATOM 3171 N N . GLU A 1 414 ? -7.848 -7.715 -29.844 1 93.69 414 GLU A N 1
ATOM 3172 C CA . GLU A 1 414 ? -8.719 -7.059 -28.875 1 93.69 414 GLU A CA 1
ATOM 3173 C C . GLU A 1 414 ? -8.141 -7.152 -27.453 1 93.69 414 GLU A C 1
ATOM 3175 O O . GLU A 1 414 ? -8.719 -6.617 -26.516 1 93.69 414 GLU A O 1
ATOM 3180 N N . GLY A 1 415 ? -7.043 -7.793 -27.344 1 93.94 415 GLY A N 1
ATOM 3181 C CA . GLY A 1 415 ? -6.375 -7.879 -26.062 1 93.94 415 GLY A CA 1
ATOM 3182 C C . GLY A 1 415 ? -6.777 -9.102 -25.25 1 93.94 415 GLY A C 1
ATOM 3183 O O . GLY A 1 415 ? -6.422 -9.227 -24.078 1 93.94 415 GLY A O 1
ATOM 3184 N N . TRP A 1 416 ? -7.551 -9.984 -25.828 1 96.94 416 TRP A N 1
ATOM 3185 C CA . TRP A 1 416 ? -7.922 -11.227 -25.172 1 96.94 416 TRP A CA 1
ATOM 3186 C C . TRP A 1 416 ? -6.789 -12.25 -25.266 1 96.94 416 TRP A C 1
ATOM 3188 O O . TRP A 1 416 ? -6.172 -12.414 -26.312 1 96.94 416 TRP A O 1
ATOM 3198 N N . MET A 1 417 ? -6.512 -12.875 -24.203 1 96.38 417 MET A N 1
ATOM 3199 C CA . MET A 1 417 ? -5.508 -13.938 -24.141 1 96.38 417 MET A CA 1
ATOM 3200 C C . MET A 1 417 ? -6.152 -15.305 -24.359 1 96.38 417 MET A C 1
ATOM 3202 O O . MET A 1 417 ? -7.031 -15.711 -23.594 1 96.38 417 MET A O 1
ATOM 3206 N N . HIS A 1 418 ? -5.73 -15.93 -25.328 1 94.75 418 HIS A N 1
ATOM 3207 C CA . HIS A 1 418 ? -6.137 -17.312 -25.562 1 94.75 418 HIS A CA 1
ATOM 3208 C C . HIS A 1 418 ? -5.383 -18.266 -24.656 1 94.75 418 HIS A C 1
ATOM 3210 O O . HIS A 1 418 ? -4.18 -18.484 -24.828 1 94.75 418 HIS A O 1
ATOM 3216 N N . THR A 1 419 ? -6.133 -18.891 -23.719 1 93.44 419 THR A N 1
ATOM 3217 C CA . THR A 1 419 ? -5.465 -19.688 -22.703 1 93.44 419 THR A CA 1
ATOM 3218 C C . THR A 1 419 ? -5.133 -21.078 -23.219 1 93.44 419 THR A C 1
ATOM 3220 O O . THR A 1 419 ? -4.262 -21.75 -22.672 1 93.44 419 THR A O 1
ATOM 3223 N N . GLY A 1 420 ? -5.859 -21.516 -24.203 1 90.62 420 GLY A N 1
ATOM 3224 C CA . GLY A 1 420 ? -5.742 -22.891 -24.656 1 90.62 420 GLY A CA 1
ATOM 3225 C C . GLY A 1 420 ? -6.426 -23.875 -23.734 1 90.62 420 GLY A C 1
ATOM 3226 O O . GLY A 1 420 ? -6.332 -25.094 -23.938 1 90.62 420 GLY A O 1
ATOM 3227 N N . ASP A 1 421 ? -7.145 -23.391 -22.719 1 91.25 421 ASP A N 1
ATOM 3228 C CA . ASP A 1 421 ? -7.902 -24.219 -21.797 1 91.25 421 ASP A CA 1
ATOM 3229 C C . ASP A 1 421 ? -9.398 -24.156 -22.094 1 91.25 421 ASP A C 1
ATOM 3231 O O . ASP A 1 421 ? -9.922 -23.109 -22.453 1 91.25 421 ASP A O 1
ATOM 3235 N N . ILE A 1 422 ? -9.992 -25.312 -21.922 1 92.31 422 ILE A N 1
ATOM 3236 C CA . ILE A 1 422 ? -11.438 -25.406 -22.109 1 92.31 422 ILE A CA 1
ATOM 3237 C C . ILE A 1 422 ? -12.141 -25.312 -20.75 1 92.31 422 ILE A C 1
ATOM 3239 O O . ILE A 1 422 ? -11.695 -25.938 -19.781 1 92.31 422 ILE A O 1
ATOM 3243 N N . GLY A 1 423 ? -13.172 -24.5 -20.703 1 95.31 423 GLY A N 1
ATOM 3244 C CA . GLY A 1 423 ? -13.914 -24.375 -19.453 1 95.31 423 GLY A CA 1
ATOM 3245 C C . GLY A 1 423 ? -15.281 -23.75 -19.641 1 95.31 423 GLY A C 1
ATOM 3246 O O . GLY A 1 423 ? -15.773 -23.641 -20.766 1 95.31 423 GLY A O 1
ATOM 3247 N N . ARG A 1 424 ? -15.969 -23.5 -18.547 1 96.19 424 ARG A N 1
ATOM 3248 C CA . ARG A 1 424 ? -17.281 -22.875 -18.516 1 96.19 424 ARG A CA 1
ATOM 3249 C C . ARG A 1 424 ? -17.516 -22.141 -17.203 1 96.19 424 ARG A C 1
ATOM 3251 O O . ARG A 1 424 ? -16.906 -22.469 -16.188 1 96.19 424 ARG A O 1
ATOM 3258 N N . PHE A 1 425 ? -18.344 -21.094 -17.25 1 96.88 425 PHE A N 1
ATOM 3259 C CA . PHE A 1 425 ? -18.875 -20.469 -16.047 1 96.88 425 PHE A CA 1
ATOM 3260 C C . PHE A 1 425 ? -20.266 -21.016 -15.742 1 96.88 425 PHE A C 1
ATOM 3262 O O . PHE A 1 425 ? -21.078 -21.219 -16.656 1 96.88 425 PHE A O 1
ATOM 3269 N N . ASP A 1 426 ? -20.547 -21.219 -14.469 1 95.88 426 ASP A N 1
ATOM 3270 C CA . ASP A 1 426 ? -21.906 -21.609 -14.102 1 95.88 426 ASP A CA 1
ATOM 3271 C C . ASP A 1 426 ? -22.766 -20.391 -13.75 1 95.88 426 ASP A C 1
ATOM 3273 O O . ASP A 1 426 ? -22.328 -19.25 -13.93 1 95.88 426 ASP A O 1
ATOM 3277 N N . GLU A 1 427 ? -23.984 -20.625 -13.344 1 94.31 427 GLU A N 1
ATOM 3278 C CA . GLU A 1 427 ? -24.969 -19.562 -13.078 1 94.31 427 GLU A CA 1
ATOM 3279 C C . GLU A 1 427 ? -24.516 -18.688 -11.914 1 94.31 427 GLU A C 1
ATOM 3281 O O . GLU A 1 427 ? -24.906 -17.516 -11.836 1 94.31 427 GLU A O 1
ATOM 3286 N N . ASP A 1 428 ? -23.688 -19.266 -11.086 1 93.94 428 ASP A N 1
ATOM 3287 C CA . ASP A 1 428 ? -23.234 -18.531 -9.906 1 93.94 428 ASP A CA 1
ATOM 3288 C C . ASP A 1 428 ? -21.953 -17.766 -10.195 1 93.94 428 ASP A C 1
ATOM 3290 O O . ASP A 1 428 ? -21.422 -17.078 -9.32 1 93.94 428 ASP A O 1
ATOM 3294 N N . GLY A 1 429 ? -21.422 -17.906 -11.398 1 94.94 429 GLY A N 1
ATOM 3295 C CA . GLY A 1 429 ? -20.25 -17.172 -11.797 1 94.94 429 GLY A CA 1
ATOM 3296 C C . GLY A 1 429 ? -18.953 -17.859 -11.43 1 94.94 429 GLY A C 1
ATOM 3297 O O . GLY A 1 429 ? -17.906 -17.219 -11.312 1 94.94 429 GLY A O 1
ATOM 3298 N N . LEU A 1 430 ? -19.062 -19.125 -11.156 1 96.19 430 LEU A N 1
ATOM 3299 C CA . LEU A 1 430 ? -17.875 -19.922 -10.852 1 96.19 430 LEU A CA 1
ATOM 3300 C C . LEU A 1 430 ? -17.297 -20.547 -12.117 1 96.19 430 LEU A C 1
ATOM 3302 O O . LEU A 1 430 ? -18.047 -21.047 -12.961 1 96.19 430 LEU A O 1
ATOM 3306 N N . LEU A 1 431 ? -16.016 -20.484 -12.234 1 96.94 431 LEU A N 1
ATOM 3307 C CA . LEU A 1 431 ? -15.344 -21.062 -13.391 1 96.94 431 LEU A CA 1
ATOM 3308 C C . LEU A 1 431 ? -14.984 -22.516 -13.141 1 96.94 431 LEU A C 1
ATOM 3310 O O . LEU A 1 431 ? -14.516 -22.875 -12.062 1 96.94 431 LEU A O 1
ATOM 3314 N N . TYR A 1 432 ? -15.258 -23.328 -14.102 1 94.88 432 TYR A N 1
ATOM 3315 C CA . TYR A 1 432 ? -14.82 -24.719 -14.172 1 94.88 432 TYR A CA 1
ATOM 3316 C C . TYR A 1 432 ? -13.867 -24.938 -15.336 1 94.88 432 TYR A C 1
ATOM 3318 O O . TYR A 1 432 ? -14.195 -24.625 -16.484 1 94.88 432 TYR A O 1
ATOM 3326 N N . VAL A 1 433 ? -12.68 -25.391 -15.047 1 92.5 433 VAL A N 1
ATOM 3327 C CA . VAL A 1 433 ? -11.703 -25.703 -16.078 1 92.5 433 VAL A CA 1
ATOM 3328 C C . VAL A 1 433 ? -11.719 -27.203 -16.375 1 92.5 433 VAL A C 1
ATOM 3330 O O . VAL A 1 433 ? -11.523 -28.031 -15.477 1 92.5 433 VAL A O 1
ATOM 3333 N N . VAL A 1 434 ? -11.984 -27.547 -17.531 1 83.19 434 VAL A N 1
ATOM 3334 C CA . VAL A 1 434 ? -12.094 -28.938 -17.938 1 83.19 434 VAL A CA 1
ATOM 3335 C C . VAL A 1 434 ? -10.703 -29.516 -18.203 1 83.19 434 VAL A C 1
ATOM 3337 O O . VAL A 1 434 ? -10.258 -30.422 -17.5 1 83.19 434 VAL A O 1
ATOM 3340 N N . ASP A 1 435 ? -10.047 -29.094 -19.234 1 82.56 435 ASP A N 1
ATOM 3341 C CA . ASP A 1 435 ? -8.68 -29.5 -19.562 1 82.56 435 ASP A CA 1
ATOM 3342 C C . ASP A 1 435 ? -8.102 -28.609 -20.656 1 82.56 435 ASP A C 1
ATOM 3344 O O . ASP A 1 435 ? -8.781 -27.703 -21.156 1 82.56 435 ASP A O 1
ATOM 3348 N N . ARG A 1 436 ? -6.793 -28.875 -20.906 1 83.56 436 ARG A N 1
ATOM 3349 C CA . ARG A 1 436 ? -6.168 -28.188 -22.031 1 83.56 436 ARG A CA 1
ATOM 3350 C C . ARG A 1 436 ? -6.793 -28.625 -23.344 1 83.56 436 ARG A C 1
ATOM 3352 O O . ARG A 1 436 ? -7.102 -29.812 -23.531 1 83.56 436 ARG A O 1
ATOM 3359 N N . LYS A 1 437 ? -7.004 -27.656 -24.141 1 77.12 437 LYS A N 1
ATOM 3360 C CA . LYS A 1 437 ? -7.566 -27.938 -25.469 1 77.12 437 LYS A CA 1
ATOM 3361 C C . LYS A 1 437 ? -6.789 -29.031 -26.172 1 77.12 437 LYS A C 1
ATOM 3363 O O . LYS A 1 437 ? -7.383 -29.938 -26.781 1 77.12 437 LYS A O 1
ATOM 3368 N N . LYS A 1 438 ? -5.508 -28.984 -25.938 1 74.31 438 LYS A N 1
ATOM 3369 C CA . LYS A 1 438 ? -4.641 -29.922 -26.656 1 74.31 438 LYS A CA 1
ATOM 3370 C C . LYS A 1 438 ? -4.641 -31.297 -25.969 1 74.31 438 LYS A C 1
ATOM 3372 O O . LYS A 1 438 ? -4.223 -32.281 -26.578 1 74.31 438 LYS A O 1
ATOM 3377 N N . ASP A 1 439 ? -5.09 -31.344 -24.781 1 78.94 439 ASP A N 1
ATOM 3378 C CA . ASP A 1 439 ? -5.02 -32.562 -24 1 78.94 439 ASP A CA 1
ATOM 3379 C C . ASP A 1 439 ? -6.355 -33.312 -24.031 1 78.94 439 ASP A C 1
ATOM 3381 O O . ASP A 1 439 ? -6.43 -34.5 -23.672 1 78.94 439 ASP A O 1
ATOM 3385 N N . ILE A 1 440 ? -7.285 -32.625 -24.438 1 77.44 440 ILE A N 1
ATOM 3386 C CA . ILE A 1 440 ? -8.602 -33.25 -24.484 1 77.44 440 ILE A CA 1
ATOM 3387 C C . ILE A 1 440 ? -8.562 -34.469 -25.375 1 77.44 440 ILE A C 1
ATOM 3389 O O . ILE A 1 440 ? -7.965 -34.469 -26.453 1 77.44 440 ILE A O 1
ATOM 3393 N N . ILE A 1 441 ? -9.055 -35.656 -24.844 1 84.06 441 ILE A N 1
ATOM 3394 C CA . ILE A 1 441 ? -9.094 -36.906 -25.578 1 84.06 441 ILE A CA 1
ATOM 3395 C C . ILE A 1 441 ? -10.359 -36.969 -26.422 1 84.06 441 ILE A C 1
ATOM 3397 O O . ILE A 1 441 ? -11.469 -36.812 -25.922 1 84.06 441 ILE A O 1
ATOM 3401 N N . LYS A 1 442 ? -10.148 -37.094 -27.719 1 83.94 442 LYS A N 1
ATOM 3402 C CA . LYS A 1 442 ? -11.273 -37.219 -28.641 1 83.94 442 LYS A CA 1
ATOM 3403 C C . LYS A 1 442 ? -11.578 -38.656 -28.953 1 83.94 442 LYS A C 1
ATOM 3405 O O . LYS A 1 442 ? -10.758 -39.375 -29.562 1 83.94 442 LYS A O 1
ATOM 3410 N N . TYR A 1 443 ? -12.719 -39.156 -28.531 1 81.44 443 TYR A N 1
ATOM 3411 C CA . TYR A 1 443 ? -13.156 -40.531 -28.766 1 81.44 443 TYR A CA 1
ATOM 3412 C C . TYR A 1 443 ? -14.578 -40.562 -29.312 1 81.44 443 TYR A C 1
ATOM 3414 O O . TYR A 1 443 ? -15.531 -40.219 -28.609 1 81.44 443 TYR A O 1
ATOM 3422 N N . GLY A 1 444 ? -14.711 -41.031 -30.5 1 73.69 444 GLY A N 1
ATOM 3423 C CA . GLY A 1 444 ? -16 -40.875 -31.156 1 73.69 444 GLY A CA 1
ATOM 3424 C C . GLY A 1 444 ? -16.453 -39.438 -31.312 1 73.69 444 GLY A C 1
ATOM 3425 O O . GLY A 1 444 ? -15.703 -38.625 -31.828 1 73.69 444 GLY A O 1
ATOM 3426 N N . ASN A 1 445 ? -17.609 -39.125 -30.844 1 68.5 445 ASN A N 1
ATOM 3427 C CA . ASN A 1 445 ? -18.141 -37.75 -30.859 1 68.5 445 ASN A CA 1
ATOM 3428 C C . ASN A 1 445 ? -18.016 -37.094 -29.484 1 68.5 445 ASN A C 1
ATOM 3430 O O . ASN A 1 445 ? -18.672 -36.094 -29.219 1 68.5 445 ASN A O 1
ATOM 3434 N N . TYR A 1 446 ? -17.156 -37.812 -28.672 1 72.44 446 TYR A N 1
ATOM 3435 C CA . TYR A 1 446 ? -17.047 -37.344 -27.297 1 72.44 446 TYR A CA 1
ATOM 3436 C C . TYR A 1 446 ? -15.695 -36.688 -27.062 1 72.44 446 TYR A C 1
ATOM 3438 O O . TYR A 1 446 ? -14.711 -37.031 -27.719 1 72.44 446 TYR A O 1
ATOM 3446 N N . GLN A 1 447 ? -15.719 -35.688 -26.266 1 78.12 447 GLN A N 1
ATOM 3447 C CA . GLN A 1 447 ? -14.508 -35.094 -25.688 1 78.12 447 GLN A CA 1
ATOM 3448 C C . GLN A 1 447 ? -14.352 -35.5 -24.219 1 78.12 447 GLN A C 1
ATOM 3450 O O . GLN A 1 447 ? -15.273 -35.312 -23.422 1 78.12 447 GLN A O 1
ATOM 3455 N N . ILE A 1 448 ? -13.234 -36.188 -23.984 1 79.75 448 ILE A N 1
ATOM 3456 C CA . ILE A 1 448 ? -13 -36.75 -22.641 1 79.75 448 ILE A CA 1
ATOM 3457 C C . ILE A 1 448 ? -11.906 -35.938 -21.953 1 79.75 448 ILE A C 1
ATOM 3459 O O . ILE A 1 448 ? -10.836 -35.719 -22.516 1 79.75 448 ILE A O 1
ATOM 3463 N N . SER A 1 449 ? -12.18 -35.438 -20.812 1 81.06 449 SER A N 1
ATOM 3464 C CA . SER A 1 449 ? -11.203 -34.719 -19.984 1 81.06 449 SER A CA 1
ATOM 3465 C C . SER A 1 449 ? -10.289 -35.688 -19.25 1 81.06 449 SER A C 1
ATOM 3467 O O . SER A 1 449 ? -10.734 -36.438 -18.375 1 81.06 449 SER A O 1
ATOM 3469 N N . PRO A 1 450 ? -8.969 -35.625 -19.609 1 88.75 450 PRO A N 1
ATOM 3470 C CA . PRO A 1 450 ? -8.062 -36.531 -18.875 1 88.75 450 PRO A CA 1
ATOM 3471 C C . PRO A 1 450 ? -8.078 -36.281 -17.375 1 88.75 450 PRO A C 1
ATOM 3473 O O . PRO A 1 450 ? -8.016 -37.219 -16.578 1 88.75 450 PRO A O 1
ATOM 3476 N N . SER A 1 451 ? -8.219 -35.062 -16.984 1 85.19 451 SER A N 1
ATOM 3477 C CA . SER A 1 451 ? -8.172 -34.688 -15.57 1 85.19 451 SER A CA 1
ATOM 3478 C C . SER A 1 451 ? -9.359 -35.312 -14.82 1 85.19 451 SER A C 1
ATOM 3480 O O . SER A 1 451 ? -9.234 -35.656 -13.641 1 85.19 451 SER A O 1
ATOM 3482 N N . GLU A 1 452 ? -10.484 -35.344 -15.406 1 79.25 452 GLU A N 1
ATOM 3483 C CA . GLU A 1 452 ? -11.641 -36 -14.797 1 79.25 452 GLU A CA 1
ATOM 3484 C C . GLU A 1 452 ? -11.344 -37.469 -14.477 1 79.25 452 GLU A C 1
ATOM 3486 O O . GLU A 1 452 ? -11.648 -37.938 -13.383 1 79.25 452 GLU A O 1
ATOM 3491 N N . LEU A 1 453 ? -10.742 -38.125 -15.43 1 87.75 453 LEU A N 1
ATOM 3492 C CA . LEU A 1 453 ? -10.383 -39.531 -15.227 1 87.75 453 LEU A CA 1
ATOM 3493 C C . LEU A 1 453 ? -9.352 -39.656 -14.117 1 87.75 453 LEU A C 1
ATOM 3495 O O . LEU A 1 453 ? -9.453 -40.562 -13.273 1 87.75 453 LEU A O 1
ATOM 3499 N N . GLU A 1 454 ? -8.422 -38.781 -14.164 1 90.19 454 GLU A N 1
ATOM 3500 C CA . GLU A 1 454 ? -7.383 -38.781 -13.141 1 90.19 454 GLU A CA 1
ATOM 3501 C C . GLU A 1 454 ? -7.977 -38.594 -11.75 1 90.19 454 GLU A C 1
ATOM 3503 O O . GLU A 1 454 ? -7.555 -39.25 -10.789 1 90.19 454 GLU A O 1
ATOM 3508 N N . GLY A 1 455 ? -8.898 -37.75 -11.609 1 84.81 455 GLY A N 1
ATOM 3509 C CA . GLY A 1 455 ? -9.562 -37.5 -10.336 1 84.81 455 GLY A CA 1
ATOM 3510 C C . GLY A 1 455 ? -10.203 -38.781 -9.773 1 84.81 455 GLY A C 1
ATOM 3511 O O . GLY A 1 455 ? -10.109 -39.031 -8.57 1 84.81 455 GLY A O 1
ATOM 3512 N N . VAL A 1 456 ? -10.859 -39.562 -10.609 1 84.06 456 VAL A N 1
ATOM 3513 C CA . VAL A 1 456 ? -11.508 -40.781 -10.203 1 84.06 456 VAL A CA 1
ATOM 3514 C C . VAL A 1 456 ? -10.453 -41.844 -9.828 1 84.06 456 VAL A C 1
ATOM 3516 O O . VAL A 1 456 ? -10.57 -42.5 -8.797 1 84.06 456 VAL A O 1
ATOM 3519 N N . ILE A 1 457 ? -9.391 -41.875 -10.609 1 91 457 ILE A N 1
ATOM 3520 C CA . ILE A 1 457 ? -8.344 -42.875 -10.383 1 91 457 ILE A CA 1
ATOM 3521 C C . ILE A 1 457 ? -7.656 -42.594 -9.047 1 91 457 ILE A C 1
ATOM 3523 O O . ILE A 1 457 ? -7.309 -43.531 -8.32 1 91 457 ILE A O 1
ATOM 3527 N N . GLN A 1 458 ? -7.527 -41.375 -8.758 1 88 458 GLN A N 1
ATOM 3528 C CA . GLN A 1 458 ? -6.801 -40.969 -7.559 1 88 458 GLN A CA 1
ATOM 3529 C C . GLN A 1 458 ? -7.562 -41.344 -6.293 1 88 458 GLN A C 1
ATOM 3531 O O . GLN A 1 458 ? -6.988 -41.375 -5.207 1 88 458 GLN A O 1
ATOM 3536 N N . THR A 1 459 ? -8.867 -41.656 -6.375 1 83.62 459 THR A N 1
ATOM 3537 C CA . THR A 1 459 ? -9.656 -42.062 -5.219 1 83.62 459 THR A CA 1
ATOM 3538 C C . THR A 1 459 ? -9.375 -43.5 -4.848 1 83.62 459 THR A C 1
ATOM 3540 O O . THR A 1 459 ? -9.734 -43.969 -3.76 1 83.62 459 THR A O 1
ATOM 3543 N N . ILE A 1 460 ? -8.742 -44.25 -5.691 1 86.94 460 ILE A N 1
ATOM 3544 C CA . ILE A 1 460 ? -8.438 -45.656 -5.453 1 86.94 460 ILE A CA 1
ATOM 3545 C C . ILE A 1 460 ? -7.316 -45.781 -4.422 1 86.94 460 ILE A C 1
ATOM 3547 O O . ILE A 1 460 ? -6.227 -45.219 -4.613 1 86.94 460 ILE A O 1
ATOM 3551 N N . PRO A 1 461 ? -7.633 -46.438 -3.328 1 86.19 461 PRO A N 1
ATOM 3552 C CA . PRO A 1 461 ? -6.559 -46.656 -2.354 1 86.19 461 PRO A CA 1
ATOM 3553 C C . PRO A 1 461 ? -5.316 -47.312 -2.973 1 86.19 461 PRO A C 1
ATOM 3555 O O . PRO A 1 461 ? -5.43 -48.25 -3.748 1 86.19 461 PRO A O 1
ATOM 3558 N N . GLY A 1 462 ? -4.195 -46.75 -2.689 1 87.5 462 GLY A N 1
ATOM 3559 C CA . GLY A 1 462 ? -2.943 -47.281 -3.195 1 87.5 462 GLY A CA 1
ATOM 3560 C C . GLY A 1 462 ? -2.398 -46.531 -4.383 1 87.5 462 GLY A C 1
ATOM 3561 O O . GLY A 1 462 ? -1.226 -46.656 -4.734 1 87.5 462 GLY A O 1
ATOM 3562 N N . VAL A 1 463 ? -3.26 -45.75 -5.055 1 90.44 463 VAL A N 1
ATOM 3563 C CA . VAL A 1 463 ? -2.789 -44.906 -6.141 1 90.44 463 VAL A CA 1
ATOM 3564 C C . VAL A 1 463 ? -2.115 -43.656 -5.57 1 90.44 463 VAL A C 1
ATOM 3566 O O . VAL A 1 463 ? -2.734 -42.906 -4.82 1 90.44 463 VAL A O 1
ATOM 3569 N N . VAL A 1 464 ? -0.866 -43.469 -5.926 1 85.56 464 VAL A N 1
ATOM 3570 C CA . VAL A 1 464 ? -0.077 -42.344 -5.449 1 85.56 464 VAL A CA 1
ATOM 3571 C C . VAL A 1 464 ? -0.237 -41.156 -6.406 1 85.56 464 VAL A C 1
ATOM 3573 O O . VAL A 1 464 ? -0.315 -40.031 -5.973 1 85.56 464 VAL A O 1
ATOM 3576 N N . ASN A 1 465 ? -0.179 -41.438 -7.668 1 88.75 465 ASN A N 1
ATOM 3577 C CA . ASN A 1 465 ? -0.295 -40.438 -8.742 1 88.75 465 ASN A CA 1
ATOM 3578 C C . ASN A 1 465 ? -0.704 -41.094 -10.055 1 88.75 465 ASN A C 1
ATOM 3580 O O . ASN A 1 465 ? -0.626 -42.312 -10.195 1 88.75 465 ASN A O 1
ATOM 3584 N N . CYS A 1 466 ? -1.273 -40.375 -10.914 1 91 466 CYS A N 1
ATOM 3585 C CA . CYS A 1 466 ? -1.637 -40.969 -12.203 1 91 466 CYS A CA 1
ATOM 3586 C C . CYS A 1 466 ? -1.682 -39.906 -13.289 1 91 466 CYS A C 1
ATOM 3588 O O . CYS A 1 466 ? -1.786 -38.719 -12.984 1 91 466 CYS A O 1
ATOM 3590 N N . CYS A 1 467 ? -1.484 -40.219 -14.438 1 92.75 467 CYS A N 1
ATOM 3591 C CA . CYS A 1 467 ? -1.613 -39.406 -15.641 1 92.75 467 CYS A CA 1
ATOM 3592 C C . CYS A 1 467 ? -2.434 -40.125 -16.703 1 92.75 467 CYS A C 1
ATOM 3594 O O . CYS A 1 467 ? -2.148 -41.281 -17.047 1 92.75 467 CYS A O 1
ATOM 3596 N N . VAL A 1 468 ? -3.479 -39.5 -17.156 1 92.38 468 VAL A N 1
ATOM 3597 C CA . VAL A 1 468 ? -4.301 -40.031 -18.234 1 92.38 468 VAL A CA 1
ATOM 3598 C C . VAL A 1 468 ? -4.039 -39.281 -19.531 1 92.38 468 VAL A C 1
ATOM 3600 O O . VAL A 1 468 ? -3.914 -38.031 -19.516 1 92.38 468 VAL A O 1
ATOM 3603 N N . ALA A 1 469 ? -3.865 -39.938 -20.547 1 93.12 469 ALA A N 1
ATOM 3604 C CA . ALA A 1 469 ? -3.688 -39.344 -21.875 1 93.12 469 ALA A CA 1
ATOM 3605 C C . ALA A 1 469 ? -4.363 -40.188 -22.953 1 93.12 469 ALA A C 1
ATOM 3607 O O . ALA A 1 469 ? -4.695 -41.344 -22.719 1 93.12 469 ALA A O 1
ATOM 3608 N N . GLY A 1 470 ? -4.656 -39.531 -24.094 1 92.38 470 GLY A N 1
ATOM 3609 C CA . GLY A 1 470 ? -5.289 -40.219 -25.219 1 92.38 470 GLY A CA 1
ATOM 3610 C C . GLY A 1 470 ? -4.297 -40.781 -26.219 1 92.38 470 GLY A C 1
ATOM 3611 O O . GLY A 1 470 ? -3.645 -40 -26.938 1 92.38 470 GLY A O 1
ATOM 3612 N N . ILE A 1 471 ? -4.199 -42.094 -26.281 1 92.38 471 ILE A N 1
ATOM 3613 C CA . ILE A 1 471 ? -3.352 -42.719 -27.297 1 92.38 471 ILE A CA 1
ATOM 3614 C C . ILE A 1 471 ? -3.992 -42.562 -28.672 1 92.38 471 ILE A C 1
ATOM 3616 O O . ILE A 1 471 ? -5.113 -43.031 -28.891 1 92.38 471 ILE A O 1
ATOM 3620 N N . PRO A 1 472 ? -3.303 -41.906 -29.562 1 91.12 472 PRO A N 1
ATOM 3621 C CA . PRO A 1 472 ? -3.895 -41.688 -30.875 1 91.12 472 PRO A CA 1
ATOM 3622 C C . PRO A 1 472 ? -4.047 -43 -31.672 1 91.12 472 PRO A C 1
ATOM 3624 O O . PRO A 1 472 ? -3.084 -43.75 -31.828 1 91.12 472 PRO A O 1
ATOM 3627 N N . VAL A 1 473 ? -5.281 -43.312 -32.125 1 86 473 VAL A N 1
ATOM 3628 C CA . VAL A 1 473 ? -5.586 -44.375 -33.094 1 86 473 VAL A CA 1
ATOM 3629 C C . VAL A 1 473 ? -6.438 -43.812 -34.219 1 86 473 VAL A C 1
ATOM 3631 O O . VAL A 1 473 ? -6.961 -42.688 -34.125 1 86 473 VAL A O 1
ATOM 3634 N N . PRO A 1 474 ? -6.34 -44.469 -35.375 1 79.5 474 PRO A N 1
ATOM 3635 C CA . PRO A 1 474 ? -7.109 -43.938 -36.5 1 79.5 474 PRO A CA 1
ATOM 3636 C C . PRO A 1 474 ? -8.547 -43.594 -36.094 1 79.5 474 PRO A C 1
ATOM 3638 O O . PRO A 1 474 ? -9.312 -44.469 -35.688 1 79.5 474 PRO A O 1
ATOM 3641 N N . GLY A 1 475 ? -8.922 -42.375 -36.125 1 75.31 475 GLY A N 1
ATOM 3642 C CA . GLY A 1 475 ? -10.273 -41.875 -35.906 1 75.31 475 GLY A CA 1
ATOM 3643 C C . GLY A 1 475 ? -10.586 -41.562 -34.469 1 75.31 475 GLY A C 1
ATOM 3644 O O . GLY A 1 475 ? -11.656 -41.031 -34.156 1 75.31 475 GLY A O 1
ATOM 3645 N N . ASN A 1 476 ? -9.703 -42.062 -33.5 1 84.06 476 ASN A N 1
ATOM 3646 C CA . ASN A 1 476 ? -10.008 -41.844 -32.094 1 84.06 476 ASN A CA 1
ATOM 3647 C C . ASN A 1 476 ? -8.742 -41.688 -31.25 1 84.06 476 ASN A C 1
ATOM 3649 O O . ASN A 1 476 ? -7.637 -41.938 -31.734 1 84.06 476 ASN A O 1
ATOM 3653 N N . ASP A 1 477 ? -8.914 -41.156 -30.047 1 91.25 477 ASP A N 1
ATOM 3654 C CA . ASP A 1 477 ? -7.945 -41.281 -28.969 1 91.25 477 ASP A CA 1
ATOM 3655 C C . ASP A 1 477 ? -8.438 -42.25 -27.891 1 91.25 477 ASP A C 1
ATOM 3657 O O . ASP A 1 477 ? -9.594 -42.188 -27.469 1 91.25 477 ASP A O 1
ATOM 3661 N N . LEU A 1 478 ? -7.629 -43.188 -27.562 1 91.88 478 LEU A N 1
ATOM 3662 C CA . LEU A 1 478 ? -7.988 -44.156 -26.531 1 91.88 478 LEU A CA 1
ATOM 3663 C C . LEU A 1 478 ? -7.469 -43.688 -25.172 1 91.88 478 LEU A C 1
ATOM 3665 O O . LEU A 1 478 ? -6.258 -43.625 -24.953 1 91.88 478 LEU A O 1
ATOM 3669 N N . PRO A 1 479 ? -8.344 -43.406 -24.266 1 93.75 479 PRO A N 1
ATOM 3670 C CA . PRO A 1 479 ? -7.875 -43.031 -22.938 1 93.75 479 PRO A CA 1
ATOM 3671 C C . PRO A 1 479 ? -7.039 -44.125 -22.266 1 93.75 479 PRO A C 1
ATOM 3673 O O . PRO A 1 479 ? -7.449 -45.281 -22.234 1 93.75 479 PRO A O 1
ATOM 3676 N N . ALA A 1 480 ? -5.879 -43.75 -21.828 1 95.25 480 ALA A N 1
ATOM 3677 C CA . ALA A 1 480 ? -4.973 -44.656 -21.125 1 95.25 480 ALA A CA 1
ATOM 3678 C C . ALA A 1 480 ? -4.418 -44 -19.875 1 95.25 480 ALA A C 1
ATOM 3680 O O . ALA A 1 480 ? -4.285 -42.781 -19.812 1 95.25 480 ALA A O 1
ATOM 3681 N N . ALA A 1 481 ? -4.191 -44.812 -18.875 1 95.69 481 ALA A N 1
ATOM 3682 C CA . ALA A 1 481 ? -3.701 -44.281 -17.594 1 95.69 481 ALA A CA 1
ATOM 3683 C C . ALA A 1 481 ? -2.312 -44.812 -17.281 1 95.69 481 ALA A C 1
ATOM 3685 O O . ALA A 1 481 ? -2.041 -46 -17.484 1 95.69 481 ALA A O 1
ATOM 3686 N N . LEU A 1 482 ? -1.499 -43.969 -16.969 1 94.62 482 LEU A N 1
ATOM 3687 C CA . LEU A 1 482 ? -0.208 -44.281 -16.359 1 94.62 482 LEU A CA 1
ATOM 3688 C C . LEU A 1 482 ? -0.229 -44 -14.859 1 94.62 482 LEU A C 1
ATOM 3690 O O . LEU A 1 482 ? -0.416 -42.875 -14.445 1 94.62 482 LEU A O 1
ATOM 3694 N N . ILE A 1 483 ? -0.048 -45.062 -13.992 1 94.31 483 ILE A N 1
ATOM 3695 C CA . ILE A 1 483 ? -0.362 -44.938 -12.57 1 94.31 483 ILE A CA 1
ATOM 3696 C C . ILE A 1 483 ? 0.873 -45.281 -11.742 1 94.31 483 ILE A C 1
ATOM 3698 O O . ILE A 1 483 ? 1.586 -46.25 -12.047 1 94.31 483 ILE A O 1
ATOM 3702 N N . VAL A 1 484 ? 1.128 -44.438 -10.766 1 91.5 484 VAL A N 1
ATOM 3703 C CA . VAL A 1 484 ? 2.098 -44.75 -9.719 1 91.5 484 VAL A CA 1
ATOM 3704 C C . VAL A 1 484 ? 1.376 -45.312 -8.492 1 91.5 484 VAL A C 1
ATOM 3706 O O . VAL A 1 484 ? 0.485 -44.656 -7.941 1 91.5 484 VAL A O 1
ATOM 3709 N N . ARG A 1 485 ? 1.645 -46.531 -8.07 1 88.62 485 ARG A N 1
ATOM 3710 C CA . ARG A 1 485 ? 0.979 -47.156 -6.926 1 88.62 485 ARG A CA 1
ATOM 3711 C C . ARG A 1 485 ? 1.954 -47.344 -5.77 1 88.62 485 ARG A C 1
ATOM 3713 O O . ARG A 1 485 ? 3.17 -47.375 -5.969 1 88.62 485 ARG A O 1
ATOM 3720 N N . ASN A 1 486 ? 1.425 -47.281 -4.566 1 81.5 486 ASN A N 1
ATOM 3721 C CA . ASN A 1 486 ? 2.193 -47.531 -3.357 1 81.5 486 ASN A CA 1
ATOM 3722 C C . ASN A 1 486 ? 2.74 -48.969 -3.352 1 81.5 486 ASN A C 1
ATOM 3724 O O . ASN A 1 486 ? 2.082 -49.906 -3.836 1 81.5 486 ASN A O 1
ATOM 3728 N N . SER A 1 487 ? 3.949 -49.188 -2.928 1 69.56 487 SER A N 1
ATOM 3729 C CA . SER A 1 487 ? 4.602 -50.469 -2.902 1 69.56 487 SER A CA 1
ATOM 3730 C C . SER A 1 487 ? 3.82 -51.469 -2.051 1 69.56 487 SER A C 1
ATOM 3732 O O . SER A 1 487 ? 3.85 -52.688 -2.309 1 69.56 487 SER A O 1
ATOM 3734 N N . GLU A 1 488 ? 3.203 -50.938 -1.102 1 67.19 488 GLU A N 1
ATOM 3735 C CA . GLU A 1 488 ? 2.561 -51.812 -0.123 1 67.19 488 GLU A CA 1
ATOM 3736 C C . GLU A 1 488 ? 1.181 -52.281 -0.6 1 67.19 488 GLU A C 1
ATOM 3738 O O . GLU A 1 488 ? 0.631 -53.25 -0.099 1 67.19 488 GLU A O 1
ATOM 3743 N N . GLU A 1 489 ? 0.587 -51.438 -1.464 1 67.06 489 GLU A N 1
ATOM 3744 C CA . GLU A 1 489 ? -0.781 -51.719 -1.874 1 67.06 489 GLU A CA 1
ATOM 3745 C C . GLU A 1 489 ? -0.824 -52.281 -3.299 1 67.06 489 GLU A C 1
ATOM 3747 O O . GLU A 1 489 ? -0.036 -51.844 -4.152 1 67.06 489 GLU A O 1
ATOM 3752 N N . LYS A 1 490 ? -1.465 -53.375 -3.492 1 77.62 490 LYS A N 1
ATOM 3753 C CA . LYS A 1 490 ? -1.542 -53.969 -4.82 1 77.62 490 LYS A CA 1
ATOM 3754 C C . LYS A 1 490 ? -2.688 -53.375 -5.629 1 77.62 490 LYS A C 1
ATOM 3756 O O . LYS A 1 490 ? -3.846 -53.75 -5.453 1 77.62 490 LYS A O 1
ATOM 3761 N N . VAL A 1 491 ? -2.523 -52.25 -6.262 1 86.62 491 VAL A N 1
ATOM 3762 C CA . VAL A 1 491 ? -3.477 -51.75 -7.242 1 86.62 491 VAL A CA 1
ATOM 3763 C C . VAL A 1 491 ? -3.279 -52.438 -8.578 1 86.62 491 VAL A C 1
ATOM 3765 O O . VAL A 1 491 ? -2.162 -52.5 -9.102 1 86.62 491 VAL A O 1
ATOM 3768 N N . ILE A 1 492 ? -4.32 -53.156 -9.016 1 90.38 492 ILE A N 1
ATOM 3769 C CA . ILE A 1 492 ? -4.203 -53.844 -10.289 1 90.38 492 ILE A CA 1
ATOM 3770 C C . ILE A 1 492 ? -5.074 -53.156 -11.336 1 90.38 492 ILE A C 1
ATOM 3772 O O . ILE A 1 492 ? -5.996 -52.406 -10.992 1 90.38 492 ILE A O 1
ATOM 3776 N N . ALA A 1 493 ? -4.734 -53.375 -12.57 1 93 493 ALA A N 1
ATOM 3777 C CA . ALA A 1 493 ? -5.41 -52.688 -13.688 1 93 493 ALA A CA 1
ATOM 3778 C C . ALA A 1 493 ? -6.914 -52.969 -13.648 1 93 493 ALA A C 1
ATOM 3780 O O . ALA A 1 493 ? -7.711 -52.062 -13.945 1 93 493 ALA A O 1
ATOM 3781 N N . GLU A 1 494 ? -7.258 -54.125 -13.281 1 92.19 494 GLU A N 1
ATOM 3782 C CA . GLU A 1 494 ? -8.664 -54.531 -13.242 1 92.19 494 GLU A CA 1
ATOM 3783 C C . GLU A 1 494 ? -9.445 -53.656 -12.258 1 92.19 494 GLU A C 1
ATOM 3785 O O . GLU A 1 494 ? -10.594 -53.281 -12.531 1 92.19 494 GLU A O 1
ATOM 3790 N N . GLU A 1 495 ? -8.812 -53.375 -11.203 1 92.5 495 GLU A N 1
ATOM 3791 C CA . GLU A 1 495 ? -9.445 -52.531 -10.195 1 92.5 495 GLU A CA 1
ATOM 3792 C C . GLU A 1 495 ? -9.672 -51.125 -10.719 1 92.5 495 GLU A C 1
ATOM 3794 O O . GLU A 1 495 ? -10.719 -50.531 -10.469 1 92.5 495 GLU A O 1
ATOM 3799 N N . VAL A 1 496 ? -8.719 -50.656 -11.43 1 94.75 496 VAL A N 1
ATOM 3800 C CA . VAL A 1 496 ? -8.812 -49.312 -11.992 1 94.75 496 VAL A CA 1
ATOM 3801 C C . VAL A 1 496 ? -9.938 -49.25 -13.023 1 94.75 496 VAL A C 1
ATOM 3803 O O . VAL A 1 496 ? -10.766 -48.344 -13.008 1 94.75 496 VAL A O 1
ATOM 3806 N N . HIS A 1 497 ? -9.977 -50.25 -13.852 1 94 497 HIS A N 1
ATOM 3807 C CA . HIS A 1 497 ? -11.047 -50.344 -14.836 1 94 497 HIS A CA 1
ATOM 3808 C C . HIS A 1 497 ? -12.414 -50.375 -14.164 1 94 497 HIS A C 1
ATOM 3810 O O . HIS A 1 497 ? -13.352 -49.719 -14.602 1 94 497 HIS A O 1
ATOM 3816 N N . LYS A 1 498 ? -12.469 -51.156 -13.195 1 92.25 498 LYS A N 1
ATOM 3817 C CA . LYS A 1 498 ? -13.727 -51.312 -12.484 1 92.25 498 LYS A CA 1
ATOM 3818 C C . LYS A 1 498 ? -14.211 -50 -11.914 1 92.25 498 LYS A C 1
ATOM 3820 O O . LYS A 1 498 ? -15.391 -49.656 -12.039 1 92.25 498 LYS A O 1
ATOM 3825 N N . VAL A 1 499 ? -13.32 -49.312 -11.312 1 92.56 499 VAL A N 1
ATOM 3826 C CA . VAL A 1 499 ? -13.68 -48.062 -10.68 1 92.56 499 VAL A CA 1
ATOM 3827 C C . VAL A 1 499 ? -14.102 -47.031 -11.75 1 92.56 499 VAL A C 1
ATOM 3829 O O . VAL A 1 499 ? -15.094 -46.344 -11.594 1 92.56 499 VAL A O 1
ATOM 3832 N N . ILE A 1 500 ? -13.359 -46.969 -12.82 1 91.56 500 ILE A N 1
ATOM 3833 C CA . ILE A 1 500 ? -13.672 -46.062 -13.906 1 91.56 500 ILE A CA 1
ATOM 3834 C C . ILE A 1 500 ? -15 -46.438 -14.547 1 91.56 500 ILE A C 1
ATOM 3836 O O . ILE A 1 500 ? -15.844 -45.562 -14.805 1 91.56 500 ILE A O 1
ATOM 3840 N N . ASN A 1 501 ? -15.211 -47.719 -14.727 1 87.25 501 ASN A N 1
ATOM 3841 C CA . ASN A 1 501 ? -16.422 -48.219 -15.359 1 87.25 501 ASN A CA 1
ATOM 3842 C C . ASN A 1 501 ? -17.656 -47.906 -14.508 1 87.25 501 ASN A C 1
ATOM 3844 O O . ASN A 1 501 ? -18.734 -47.656 -15.047 1 87.25 501 ASN A O 1
ATOM 3848 N N . SER A 1 502 ? -17.453 -47.938 -13.312 1 88.56 502 SER A N 1
ATOM 3849 C CA . SER A 1 502 ? -18.578 -47.719 -12.398 1 88.56 502 SER A CA 1
ATOM 3850 C C . SER A 1 502 ? -18.859 -46.25 -12.18 1 88.56 502 SER A C 1
ATOM 3852 O O . SER A 1 502 ? -19.984 -45.875 -11.859 1 88.56 502 SER A O 1
ATOM 3854 N N . SER A 1 503 ? -17.875 -45.469 -12.375 1 86.31 503 SER A N 1
ATOM 3855 C CA . SER A 1 503 ? -17.969 -44.094 -11.992 1 86.31 503 SER A CA 1
ATOM 3856 C C . SER A 1 503 ? -18.281 -43.188 -13.203 1 86.31 503 SER A C 1
ATOM 3858 O O . SER A 1 503 ? -18.797 -42.094 -13.055 1 86.31 503 SER A O 1
ATOM 3860 N N . LEU A 1 504 ? -17.891 -43.688 -14.375 1 86 504 LEU A N 1
ATOM 3861 C CA . LEU A 1 504 ? -17.969 -42.812 -15.539 1 86 504 LEU A CA 1
ATOM 3862 C C . LEU A 1 504 ? -18.641 -43.5 -16.719 1 86 504 LEU A C 1
ATOM 3864 O O . LEU A 1 504 ? -18.75 -44.75 -16.719 1 86 504 LEU A O 1
ATOM 3868 N N . GLY A 1 505 ? -19.125 -42.75 -17.672 1 77.19 505 GLY A N 1
ATOM 3869 C CA . GLY A 1 505 ? -19.797 -43.281 -18.844 1 77.19 505 GLY A CA 1
ATOM 3870 C C . GLY A 1 505 ? -18.891 -44.156 -19.719 1 77.19 505 GLY A C 1
ATOM 3871 O O . GLY A 1 505 ? -17.672 -44.062 -19.609 1 77.19 505 GLY A O 1
ATOM 3872 N N . ASN A 1 506 ? -19.5 -44.969 -20.531 1 81.62 506 ASN A N 1
ATOM 3873 C CA . ASN A 1 506 ? -18.812 -45.938 -21.359 1 81.62 506 ASN A CA 1
ATOM 3874 C C . ASN A 1 506 ? -17.766 -45.281 -22.25 1 81.62 506 ASN A C 1
ATOM 3876 O O . ASN A 1 506 ? -16.703 -45.844 -22.5 1 81.62 506 ASN A O 1
ATOM 3880 N N . TYR A 1 507 ? -18.094 -44.125 -22.781 1 79.12 507 TYR A N 1
ATOM 3881 C CA . TYR A 1 507 ? -17.188 -43.438 -23.719 1 79.12 507 TYR A CA 1
ATOM 3882 C C . TYR A 1 507 ? -15.93 -42.969 -23 1 79.12 507 TYR A C 1
ATOM 3884 O O . TYR A 1 507 ? -14.938 -42.625 -23.656 1 79.12 507 TYR A O 1
ATOM 3892 N N . LYS A 1 508 ? -15.82 -42.938 -21.672 1 86.94 508 LYS A N 1
ATOM 3893 C CA . LYS A 1 508 ? -14.688 -42.438 -20.891 1 86.94 508 LYS A CA 1
ATOM 3894 C C . LYS A 1 508 ? -13.828 -43.594 -20.391 1 86.94 508 LYS A C 1
ATOM 3896 O O . LYS A 1 508 ? -12.891 -43.375 -19.609 1 86.94 508 LYS A O 1
ATOM 3901 N N . GLN A 1 509 ? -14.18 -44.781 -20.781 1 89.25 509 GLN A N 1
ATOM 3902 C CA . GLN A 1 509 ? -13.469 -45.938 -20.266 1 89.25 509 GLN A CA 1
ATOM 3903 C C . GLN A 1 509 ? -12.016 -45.969 -20.75 1 89.25 509 GLN A C 1
ATOM 3905 O O . GLN A 1 509 ? -11.719 -45.469 -21.828 1 89.25 509 GLN A O 1
ATOM 3910 N N . LEU A 1 510 ? -11.078 -46.531 -20.047 1 94.56 510 LEU A N 1
ATOM 3911 C CA . LEU A 1 510 ? -9.648 -46.562 -20.328 1 94.56 510 LEU A CA 1
ATOM 3912 C C . LEU A 1 510 ? -9.336 -47.656 -21.359 1 94.56 510 LEU A C 1
ATOM 3914 O O . LEU A 1 510 ? -8.594 -48.594 -21.078 1 94.56 510 LEU A O 1
ATOM 3918 N N . ARG A 1 511 ? -9.805 -47.375 -22.547 1 91.31 511 ARG A N 1
ATOM 3919 C CA . ARG A 1 511 ? -9.688 -48.312 -23.641 1 91.31 511 ARG A CA 1
ATOM 3920 C C . ARG A 1 511 ? -8.234 -48.469 -24.094 1 91.31 511 ARG A C 1
ATOM 3922 O O . ARG A 1 511 ? -7.867 -49.469 -24.719 1 91.31 511 ARG A O 1
ATOM 3929 N N . GLY A 1 512 ? -7.441 -47.438 -23.797 1 93.19 512 GLY A N 1
ATOM 3930 C CA . GLY A 1 512 ? -6.023 -47.5 -24.109 1 93.19 512 GLY A CA 1
ATOM 3931 C C . GLY A 1 512 ? -5.215 -48.281 -23.094 1 93.19 512 GLY A C 1
ATOM 3932 O O . GLY A 1 512 ? -4.023 -48.531 -23.297 1 93.19 512 GLY A O 1
ATOM 3933 N N . GLY A 1 513 ? -5.844 -48.656 -22 1 93.44 513 GLY A N 1
ATOM 3934 C CA . GLY A 1 513 ? -5.18 -49.5 -21.016 1 93.44 513 GLY A CA 1
ATOM 3935 C C . GLY A 1 513 ? -4.801 -48.75 -19.75 1 93.44 513 GLY A C 1
ATOM 3936 O O . GLY A 1 513 ? -4.965 -47.531 -19.656 1 93.44 513 GLY A O 1
ATOM 3937 N N . VAL A 1 514 ? -4.43 -49.562 -18.766 1 95.62 514 VAL A N 1
ATOM 3938 C CA . VAL A 1 514 ? -3.9 -49.094 -17.484 1 95.62 514 VAL A CA 1
ATOM 3939 C C . VAL A 1 514 ? -2.486 -49.625 -17.281 1 95.62 514 VAL A C 1
ATOM 3941 O O . VAL A 1 514 ? -2.266 -50.844 -17.344 1 95.62 514 VAL A O 1
ATOM 3944 N N . PHE A 1 515 ? -1.615 -48.75 -17.141 1 95 515 PHE A N 1
ATOM 3945 C CA . PHE A 1 515 ? -0.217 -49.125 -16.969 1 95 515 PHE A CA 1
ATOM 3946 C C . PHE A 1 515 ? 0.355 -48.562 -15.688 1 95 515 PHE A C 1
ATOM 3948 O O . PHE A 1 515 ? -0.167 -47.562 -15.156 1 95 515 PHE A O 1
ATOM 3955 N N . PHE A 1 516 ? 1.34 -49.219 -15.141 1 93.5 516 PHE A N 1
ATOM 3956 C CA . PHE A 1 516 ? 1.943 -48.812 -13.883 1 93.5 516 PHE A CA 1
ATOM 3957 C C . PHE A 1 516 ? 3.393 -48.375 -14.094 1 93.5 516 PHE A C 1
ATOM 3959 O O . PHE A 1 516 ? 4.086 -48.938 -14.953 1 93.5 516 PHE A O 1
ATOM 3966 N N . THR A 1 517 ? 3.752 -47.375 -13.438 1 92.31 517 THR A N 1
ATOM 3967 C CA . THR A 1 517 ? 5.121 -46.844 -13.477 1 92.31 517 THR A CA 1
ATOM 3968 C C . THR A 1 517 ? 5.598 -46.469 -12.078 1 92.31 517 THR A C 1
ATOM 3970 O O . THR A 1 517 ? 4.793 -46.344 -11.156 1 92.31 517 THR A O 1
ATOM 3973 N N . LYS A 1 518 ? 6.883 -46.406 -11.875 1 88.75 518 LYS A N 1
ATOM 3974 C CA . LYS A 1 518 ? 7.457 -46.062 -10.578 1 88.75 518 LYS A CA 1
ATOM 3975 C C . LYS A 1 518 ? 7.328 -44.562 -10.32 1 88.75 518 LYS A C 1
ATOM 3977 O O . LYS A 1 518 ? 7.188 -44.125 -9.172 1 88.75 518 LYS A O 1
ATOM 3982 N N . GLN A 1 519 ? 7.445 -43.844 -11.398 1 89.38 519 GLN A N 1
ATOM 3983 C CA . GLN A 1 519 ? 7.352 -42.375 -11.281 1 89.38 519 GLN A CA 1
ATOM 3984 C C . GLN A 1 519 ? 6.781 -41.75 -12.555 1 89.38 519 GLN A C 1
ATOM 3986 O O . GLN A 1 519 ? 6.961 -42.312 -13.648 1 89.38 519 GLN A O 1
ATOM 3991 N N . LEU A 1 520 ? 6.012 -40.719 -12.375 1 90.62 520 LEU A N 1
ATOM 3992 C CA . LEU A 1 520 ? 5.535 -39.969 -13.523 1 90.62 520 LEU A CA 1
ATOM 3993 C C . LEU A 1 520 ? 6.523 -38.844 -13.883 1 90.62 520 LEU A C 1
ATOM 3995 O O . LEU A 1 520 ? 7.156 -38.281 -13 1 90.62 520 LEU A O 1
ATOM 3999 N N . PRO A 1 521 ? 6.645 -38.688 -15.203 1 86.94 521 PRO A N 1
ATOM 4000 C CA . PRO A 1 521 ? 7.402 -37.469 -15.57 1 86.94 521 PRO A CA 1
ATOM 4001 C C . PRO A 1 521 ? 6.777 -36.188 -15.031 1 86.94 521 PRO A C 1
ATOM 4003 O O . PRO A 1 521 ? 5.605 -35.906 -15.289 1 86.94 521 PRO A O 1
ATOM 4006 N N . MET A 1 522 ? 7.523 -35.531 -14.273 1 81.75 522 MET A N 1
ATOM 4007 C CA . MET A 1 522 ? 7.016 -34.312 -13.672 1 81.75 522 MET A CA 1
ATOM 4008 C C . MET A 1 522 ? 8 -33.156 -13.852 1 81.75 522 MET A C 1
ATOM 4010 O O . MET A 1 522 ? 9.211 -33.406 -13.961 1 81.75 522 MET A O 1
ATOM 4014 N N . THR A 1 523 ? 7.418 -32 -13.906 1 72.5 523 THR A N 1
ATOM 4015 C CA . THR A 1 523 ? 8.266 -30.828 -13.852 1 72.5 523 THR A CA 1
ATOM 4016 C C . THR A 1 523 ? 8.867 -30.656 -12.461 1 72.5 523 THR A C 1
ATOM 4018 O O . THR A 1 523 ? 8.43 -31.297 -11.508 1 72.5 523 THR A O 1
ATOM 4021 N N . PRO A 1 524 ? 9.805 -29.828 -12.445 1 62.62 524 PRO A N 1
ATOM 4022 C CA . PRO A 1 524 ? 10.391 -29.562 -11.133 1 62.62 524 PRO A CA 1
ATOM 4023 C C . PRO A 1 524 ? 9.383 -29.031 -10.125 1 62.62 524 PRO A C 1
ATOM 4025 O O . PRO A 1 524 ? 9.562 -29.172 -8.914 1 62.62 524 PRO A O 1
ATOM 4028 N N . SER A 1 525 ? 8.352 -28.516 -10.664 1 60.38 525 SER A N 1
ATOM 4029 C CA . SER A 1 525 ? 7.336 -27.938 -9.789 1 60.38 525 SER A CA 1
ATOM 4030 C C . SER A 1 525 ? 6.312 -28.984 -9.367 1 60.38 525 SER A C 1
ATOM 4032 O O . SER A 1 525 ? 5.383 -28.688 -8.609 1 60.38 525 SER A O 1
ATOM 4034 N N . GLY A 1 526 ? 6.547 -30.188 -9.836 1 66.31 526 GLY A N 1
ATOM 4035 C CA . GLY A 1 526 ? 5.645 -31.266 -9.445 1 66.31 526 GLY A CA 1
ATOM 4036 C C . GLY A 1 526 ? 4.465 -31.422 -10.391 1 66.31 526 GLY A C 1
ATOM 4037 O O . GLY A 1 526 ? 3.518 -32.156 -10.094 1 66.31 526 GLY A O 1
ATOM 4038 N N . LYS A 1 527 ? 4.539 -30.672 -11.484 1 75.62 527 LYS A N 1
ATOM 4039 C CA . LYS A 1 527 ? 3.457 -30.812 -12.453 1 75.62 527 LYS A CA 1
ATOM 4040 C C . LYS A 1 527 ? 3.695 -32 -13.367 1 75.62 527 LYS A C 1
ATOM 4042 O O . LYS A 1 527 ? 4.809 -32.219 -13.859 1 75.62 527 LYS A O 1
ATOM 4047 N N . VAL A 1 528 ? 2.732 -32.844 -13.539 1 81.06 528 VAL A N 1
ATOM 4048 C CA . VAL A 1 528 ? 2.832 -34 -14.406 1 81.06 528 VAL A CA 1
ATOM 4049 C C . VAL A 1 528 ? 2.986 -33.562 -15.859 1 81.06 528 VAL A C 1
ATOM 4051 O O . VAL A 1 528 ? 2.281 -32.656 -16.312 1 81.06 528 VAL A O 1
ATOM 4054 N N . GLN A 1 529 ? 4.004 -34.031 -16.516 1 83.56 529 GLN A N 1
ATOM 4055 C CA . GLN A 1 529 ? 4.207 -33.781 -17.938 1 83.56 529 GLN A CA 1
ATOM 4056 C C . GLN A 1 529 ? 3.428 -34.75 -18.797 1 83.56 529 GLN A C 1
ATOM 4058 O O . GLN A 1 529 ? 3.955 -35.812 -19.188 1 83.56 529 GLN A O 1
ATOM 4063 N N . ARG A 1 530 ? 2.213 -34.375 -19.188 1 87.06 530 ARG A N 1
ATOM 4064 C CA . ARG A 1 530 ? 1.278 -35.281 -19.844 1 87.06 530 ARG A CA 1
ATOM 4065 C C . ARG A 1 530 ? 1.796 -35.719 -21.203 1 87.06 530 ARG A C 1
ATOM 4067 O O . ARG A 1 530 ? 1.562 -36.875 -21.625 1 87.06 530 ARG A O 1
ATOM 4074 N N . ARG A 1 531 ? 2.482 -34.875 -21.891 1 84.81 531 ARG A N 1
ATOM 4075 C CA . ARG A 1 531 ? 3.025 -35.25 -23.203 1 84.81 531 ARG A CA 1
ATOM 4076 C C . ARG A 1 531 ? 3.977 -36.438 -23.078 1 84.81 531 ARG A C 1
ATOM 4078 O O . ARG A 1 531 ? 3.916 -37.375 -23.891 1 84.81 531 ARG A O 1
ATOM 4085 N N . LEU A 1 532 ? 4.82 -36.312 -22.078 1 89.19 532 LEU A N 1
ATOM 4086 C CA . LEU A 1 532 ? 5.766 -37.406 -21.859 1 89.19 532 LEU A CA 1
ATOM 4087 C C . LEU A 1 532 ? 5.047 -38.656 -21.391 1 89.19 532 LEU A C 1
ATOM 4089 O O . LEU A 1 532 ? 5.422 -39.75 -21.781 1 89.19 532 LEU A O 1
ATOM 4093 N N . CYS A 1 533 ? 4.07 -38.5 -20.609 1 92.31 533 CYS A N 1
ATOM 4094 C CA . CYS A 1 533 ? 3.266 -39.656 -20.188 1 92.31 533 CYS A CA 1
ATOM 4095 C C . CYS A 1 533 ? 2.617 -40.344 -21.391 1 92.31 533 CYS A C 1
ATOM 4097 O O . CYS A 1 533 ? 2.547 -41.562 -21.453 1 92.31 533 CYS A O 1
ATOM 4099 N N . LEU A 1 534 ? 2.139 -39.469 -22.312 1 91.69 534 LEU A N 1
ATOM 4100 C CA . LEU A 1 534 ? 1.509 -40 -23.5 1 91.69 534 LEU A CA 1
ATOM 4101 C C . LEU A 1 534 ? 2.498 -40.844 -24.312 1 91.69 534 LEU A C 1
ATOM 4103 O O . LEU A 1 534 ? 2.15 -41.938 -24.797 1 91.69 534 LEU A O 1
ATOM 4107 N N . GLU A 1 535 ? 3.734 -40.312 -24.422 1 92.38 535 GLU A N 1
ATOM 4108 C CA . GLU A 1 535 ? 4.758 -41.094 -25.125 1 92.38 535 GLU A CA 1
ATOM 4109 C C . GLU A 1 535 ? 4.988 -42.438 -24.484 1 92.38 535 GLU A C 1
ATOM 4111 O O . GLU A 1 535 ? 5.082 -43.469 -25.172 1 92.38 535 GLU A O 1
ATOM 4116 N N . ILE A 1 536 ? 5.055 -42.469 -23.219 1 93.44 536 ILE A N 1
ATOM 4117 C CA . ILE A 1 536 ? 5.23 -43.688 -22.453 1 93.44 536 ILE A CA 1
ATOM 4118 C C . ILE A 1 536 ? 4.035 -44.625 -22.703 1 93.44 536 ILE A C 1
ATOM 4120 O O . ILE A 1 536 ? 4.207 -45.812 -22.938 1 93.44 536 ILE A O 1
ATOM 4124 N N . LEU A 1 537 ? 2.912 -44 -22.656 1 94.06 537 LEU A N 1
ATOM 4125 C CA . LEU A 1 537 ? 1.683 -44.781 -22.812 1 94.06 537 LEU A CA 1
ATOM 4126 C C . LEU A 1 537 ? 1.606 -45.406 -24.203 1 94.06 537 LEU A C 1
ATOM 4128 O O . LEU A 1 537 ? 1.179 -46.562 -24.359 1 94.06 537 LEU A O 1
ATOM 4132 N N . ILE A 1 538 ? 2.023 -44.656 -25.203 1 93.25 538 ILE A N 1
ATOM 4133 C CA . ILE A 1 538 ? 2.014 -45.156 -26.578 1 93.25 538 ILE A CA 1
ATOM 4134 C C . ILE A 1 538 ? 2.943 -46.375 -26.688 1 93.25 538 ILE A C 1
ATOM 4136 O O . ILE A 1 538 ? 2.574 -47.406 -27.266 1 93.25 538 ILE A O 1
ATOM 4140 N N . ASP A 1 539 ? 4.129 -46.219 -26.078 1 93.19 539 ASP A N 1
ATOM 4141 C CA . ASP A 1 539 ? 5.102 -47.312 -26.109 1 93.19 539 ASP A CA 1
ATOM 4142 C C . ASP A 1 539 ? 4.555 -48.531 -25.406 1 93.19 539 ASP A C 1
ATOM 4144 O O . ASP A 1 539 ? 4.691 -49.656 -25.906 1 93.19 539 ASP A O 1
ATOM 4148 N N . LEU A 1 540 ? 3.979 -48.344 -24.281 1 92.5 540 LEU A N 1
ATOM 4149 C CA . LEU A 1 540 ? 3.441 -49.469 -23.484 1 92.5 540 LEU A CA 1
ATOM 4150 C C . LEU A 1 540 ? 2.256 -50.094 -24.203 1 92.5 540 LEU A C 1
ATOM 4152 O O . LEU A 1 540 ? 2.109 -51.344 -24.188 1 92.5 540 LEU A O 1
ATOM 4156 N N . TYR A 1 541 ? 1.463 -49.25 -24.75 1 91.5 541 TYR A N 1
ATOM 4157 C CA . TYR A 1 541 ? 0.301 -49.75 -25.5 1 91.5 541 TYR A CA 1
ATOM 4158 C C . TYR A 1 541 ? 0.725 -50.594 -26.688 1 91.5 541 TYR A C 1
ATOM 4160 O O . TYR A 1 541 ? 0.155 -51.656 -26.922 1 91.5 541 TYR A O 1
ATOM 4168 N N . ASN A 1 542 ? 1.721 -50.094 -27.453 1 89.75 542 ASN A N 1
ATOM 4169 C CA . ASN A 1 542 ? 2.217 -50.812 -28.625 1 89.75 542 ASN A CA 1
ATOM 4170 C C . ASN A 1 542 ? 2.869 -52.125 -28.234 1 89.75 542 ASN A C 1
ATOM 4172 O O . ASN A 1 542 ? 2.775 -53.125 -28.984 1 89.75 542 ASN A O 1
ATOM 4176 N N . ASN A 1 543 ? 3.492 -52.094 -27.094 1 87.56 543 ASN A N 1
ATOM 4177 C CA . ASN A 1 543 ? 4.156 -53.312 -26.625 1 87.56 543 ASN A CA 1
ATOM 4178 C C . ASN A 1 543 ? 3.15 -54.344 -26.109 1 87.56 543 ASN A C 1
ATOM 4180 O O . ASN A 1 543 ? 3.43 -55.531 -26.094 1 87.56 543 ASN A O 1
ATOM 4184 N N . SER A 1 544 ? 2.127 -53.812 -25.578 1 78.44 544 SER A N 1
ATOM 4185 C CA . SER A 1 544 ? 1.105 -54.719 -25.062 1 78.44 544 SER A CA 1
ATOM 4186 C C . SER A 1 544 ? 0.303 -55.344 -26.188 1 78.44 544 SER A C 1
ATOM 4188 O O . SER A 1 544 ? -0.318 -56.406 -26 1 78.44 544 SER A O 1
ATOM 4190 N N . ASN A 1 545 ? 0.215 -54.719 -27.328 1 65.44 545 ASN A N 1
ATOM 4191 C CA . ASN A 1 545 ? -0.543 -55.219 -28.469 1 65.44 545 ASN A CA 1
ATOM 4192 C C . ASN A 1 545 ? 0.34 -56 -29.422 1 65.44 545 ASN A C 1
ATOM 4194 O O . ASN A 1 545 ? -0.081 -56.344 -30.531 1 65.44 545 ASN A O 1
ATOM 4198 N N . ILE A 1 546 ? 1.617 -56.219 -29.078 1 55.41 546 ILE A N 1
ATOM 4199 C CA . ILE A 1 546 ? 2.465 -57.188 -29.781 1 55.41 546 ILE A CA 1
ATOM 4200 C C . ILE A 1 546 ? 2.418 -58.531 -29.078 1 55.41 546 ILE A C 1
ATOM 4202 O O . ILE A 1 546 ? 2.498 -58.594 -27.859 1 55.41 546 ILE A O 1
ATOM 4206 N N . MET B 1 1 ? 28.828 13.938 4.84 1 52.34 1 MET B N 1
ATOM 4207 C CA . MET B 1 1 ? 27.453 13.586 4.547 1 52.34 1 MET B CA 1
ATOM 4208 C C . MET B 1 1 ? 26.938 14.328 3.316 1 52.34 1 MET B C 1
ATOM 4210 O O . MET B 1 1 ? 27.203 15.523 3.162 1 52.34 1 MET B O 1
ATOM 4214 N N . ARG B 1 2 ? 26.578 13.648 2.271 1 61.72 2 ARG B N 1
ATOM 4215 C CA . ARG B 1 2 ? 26.156 14.297 1.037 1 61.72 2 ARG B CA 1
ATOM 4216 C C . ARG B 1 2 ? 25.031 15.297 1.309 1 61.72 2 ARG B C 1
ATOM 4218 O O . ARG B 1 2 ? 24.188 15.07 2.178 1 61.72 2 ARG B O 1
ATOM 4225 N N . SER B 1 3 ? 25.172 16.422 0.721 1 79.56 3 SER B N 1
ATOM 4226 C CA . SER B 1 3 ? 24.188 17.484 0.762 1 79.56 3 SER B CA 1
ATOM 4227 C C . SER B 1 3 ? 22.812 17 0.312 1 79.56 3 SER B C 1
ATOM 4229 O O . SER B 1 3 ? 22.719 16.156 -0.585 1 79.56 3 SER B O 1
ATOM 4231 N N . PRO B 1 4 ? 21.766 17.391 1.121 1 77 4 PRO B N 1
ATOM 4232 C CA . PRO B 1 4 ? 20.406 17.016 0.715 1 77 4 PRO B CA 1
ATOM 4233 C C . PRO B 1 4 ? 20.109 17.344 -0.747 1 77 4 PRO B C 1
ATOM 4235 O O . PRO B 1 4 ? 19.281 16.688 -1.378 1 77 4 PRO B O 1
ATOM 4238 N N . ARG B 1 5 ? 20.781 18.344 -1.295 1 80.69 5 ARG B N 1
ATOM 4239 C CA . ARG B 1 5 ? 20.547 18.797 -2.662 1 80.69 5 ARG B CA 1
ATOM 4240 C C . ARG B 1 5 ? 20.891 17.703 -3.666 1 80.69 5 ARG B C 1
ATOM 4242 O O . ARG B 1 5 ? 20.406 17.703 -4.797 1 80.69 5 ARG B O 1
ATOM 4249 N N . ASP B 1 6 ? 21.562 16.75 -3.264 1 79.5 6 ASP B N 1
ATOM 4250 C CA . ASP B 1 6 ? 21.969 15.734 -4.227 1 79.5 6 ASP B CA 1
ATOM 4251 C C . ASP B 1 6 ? 21.297 14.398 -3.938 1 79.5 6 ASP B C 1
ATOM 4253 O O . ASP B 1 6 ? 21.562 13.406 -4.613 1 79.5 6 ASP B O 1
ATOM 4257 N N . ILE B 1 7 ? 20.469 14.461 -2.998 1 82.38 7 ILE B N 1
ATOM 4258 C CA . ILE B 1 7 ? 19.875 13.188 -2.615 1 82.38 7 ILE B CA 1
ATOM 4259 C C . ILE B 1 7 ? 18.359 13.328 -2.545 1 82.38 7 ILE B C 1
ATOM 4261 O O . ILE B 1 7 ? 17.625 12.453 -3.021 1 82.38 7 ILE B O 1
ATOM 4265 N N . PHE B 1 8 ? 17.922 14.5 -2.008 1 85.81 8 PHE B N 1
ATOM 4266 C CA . PHE B 1 8 ? 16.5 14.602 -1.688 1 85.81 8 PHE B CA 1
ATOM 4267 C C . PHE B 1 8 ? 15.867 15.773 -2.42 1 85.81 8 PHE B C 1
ATOM 4269 O O . PHE B 1 8 ? 14.648 15.789 -2.641 1 85.81 8 PHE B O 1
ATOM 4276 N N . THR B 1 9 ? 16.562 16.781 -2.65 1 91.38 9 THR B N 1
ATOM 4277 C CA . THR B 1 9 ? 16.125 17.969 -3.371 1 91.38 9 THR B CA 1
ATOM 4278 C C . THR B 1 9 ? 17.078 18.297 -4.52 1 91.38 9 THR B C 1
ATOM 4280 O O . THR B 1 9 ? 18.297 18.156 -4.383 1 91.38 9 THR B O 1
ATOM 4283 N N . PHE B 1 10 ? 16.469 18.703 -5.645 1 93.44 10 PHE B N 1
ATOM 4284 C CA . PHE B 1 10 ? 17.25 18.953 -6.848 1 93.44 10 PHE B CA 1
ATOM 4285 C C . PHE B 1 10 ? 16.953 20.344 -7.402 1 93.44 10 PHE B C 1
ATOM 4287 O O . PHE B 1 10 ? 15.797 20.797 -7.379 1 93.44 10 PHE B O 1
ATOM 4294 N N . TYR B 1 11 ? 18 20.984 -7.875 1 95.94 11 TYR B N 1
ATOM 4295 C CA . TYR B 1 11 ? 17.875 22.344 -8.398 1 95.94 11 TYR B CA 1
ATOM 4296 C C . TYR B 1 11 ? 18.25 22.406 -9.875 1 95.94 11 TYR B C 1
ATOM 4298 O O . TYR B 1 11 ? 19.281 21.859 -10.281 1 95.94 11 TYR B O 1
ATOM 4306 N N . ASP B 1 12 ? 17.406 22.938 -10.742 1 95.81 12 ASP B N 1
ATOM 4307 C CA . ASP B 1 12 ? 17.719 23.234 -12.141 1 95.81 12 ASP B CA 1
ATOM 4308 C C . ASP B 1 12 ? 18.156 24.688 -12.305 1 95.81 12 ASP B C 1
ATOM 4310 O O . ASP B 1 12 ? 17.328 25.594 -12.266 1 95.81 12 ASP B O 1
ATOM 4314 N N . PRO B 1 13 ? 19.406 24.906 -12.57 1 94.62 13 PRO B N 1
ATOM 4315 C CA . PRO B 1 13 ? 19.922 26.281 -12.633 1 94.62 13 PRO B CA 1
ATOM 4316 C C . PRO B 1 13 ? 19.344 27.078 -13.805 1 94.62 13 PRO B C 1
ATOM 4318 O O . PRO B 1 13 ? 19.359 28.312 -13.789 1 94.62 13 PRO B O 1
ATOM 4321 N N . THR B 1 14 ? 18.844 26.438 -14.836 1 96.12 14 THR B N 1
ATOM 4322 C CA . THR B 1 14 ? 18.281 27.109 -16 1 96.12 14 THR B CA 1
ATOM 4323 C C . THR B 1 14 ? 16.875 27.656 -15.703 1 96.12 14 THR B C 1
ATOM 4325 O O . THR B 1 14 ? 16.594 28.828 -15.938 1 96.12 14 THR B O 1
ATOM 4328 N N . THR B 1 15 ? 16.062 26.844 -15.109 1 96.19 15 THR B N 1
ATOM 4329 C CA . THR B 1 15 ? 14.695 27.234 -14.828 1 96.19 15 THR B CA 1
ATOM 4330 C C . THR B 1 15 ? 14.57 27.812 -13.422 1 96.19 15 THR B C 1
ATOM 4332 O O . THR B 1 15 ? 13.555 28.422 -13.078 1 96.19 15 THR B O 1
ATOM 4335 N N . LYS B 1 16 ? 15.578 27.5 -12.57 1 97.56 16 LYS B N 1
ATOM 4336 C CA . LYS B 1 16 ? 15.625 27.891 -11.164 1 97.56 16 LYS B CA 1
ATOM 4337 C C . LYS B 1 16 ? 14.523 27.203 -10.367 1 97.56 16 LYS B C 1
ATOM 4339 O O . LYS B 1 16 ? 13.992 27.781 -9.414 1 97.56 16 LYS B O 1
ATOM 4344 N N . ILE B 1 17 ? 14.102 26.062 -10.852 1 97.75 17 ILE B N 1
ATOM 4345 C CA . ILE B 1 17 ? 13.078 25.266 -10.195 1 97.75 17 ILE B CA 1
ATOM 4346 C C . ILE B 1 17 ? 13.742 24.219 -9.297 1 97.75 17 ILE B C 1
ATOM 4348 O O . ILE B 1 17 ? 14.734 23.594 -9.688 1 97.75 17 ILE B O 1
ATOM 4352 N N . TRP B 1 18 ? 13.234 24.156 -8.07 1 97.69 18 TRP B N 1
ATOM 4353 C CA . TRP B 1 18 ? 13.602 23.094 -7.137 1 97.69 18 TRP B CA 1
ATOM 4354 C C . TRP B 1 18 ? 12.617 21.938 -7.215 1 97.69 18 TRP B C 1
ATOM 4356 O O . TRP B 1 18 ? 11.406 22.141 -7.375 1 97.69 18 TRP B O 1
ATOM 4366 N N . ARG B 1 19 ? 13.125 20.719 -7.121 1 95.81 19 ARG B N 1
ATOM 4367 C CA . ARG B 1 19 ? 12.266 19.547 -7.164 1 95.81 19 ARG B CA 1
ATOM 4368 C C . ARG B 1 19 ? 12.672 18.531 -6.105 1 95.81 19 ARG B C 1
ATOM 4370 O O . ARG B 1 19 ? 13.859 18.328 -5.855 1 95.81 19 ARG B O 1
ATOM 4377 N N . GLY B 1 20 ? 11.633 17.922 -5.395 1 93.69 20 GLY B N 1
ATOM 4378 C CA . GLY B 1 20 ? 11.898 16.734 -4.598 1 93.69 20 GLY B CA 1
ATOM 4379 C C . GLY B 1 20 ? 12.109 15.484 -5.434 1 93.69 20 GLY B C 1
ATOM 4380 O O . GLY B 1 20 ? 12.156 15.555 -6.664 1 93.69 20 GLY B O 1
ATOM 4381 N N . THR B 1 21 ? 12.305 14.336 -4.734 1 90.12 21 THR B N 1
ATOM 4382 C CA . THR B 1 21 ? 12.469 13.07 -5.441 1 90.12 21 THR B CA 1
ATOM 4383 C C . THR B 1 21 ? 11.195 12.695 -6.191 1 90.12 21 THR B C 1
ATOM 4385 O O . THR B 1 21 ? 10.133 13.289 -5.957 1 90.12 21 THR B O 1
ATOM 4388 N N . ASN B 1 22 ? 11.32 11.797 -7.152 1 89.75 22 ASN B N 1
ATOM 4389 C CA . ASN B 1 22 ? 10.164 11.336 -7.918 1 89.75 22 ASN B CA 1
ATOM 4390 C C . ASN B 1 22 ? 9.625 10.016 -7.375 1 89.75 22 ASN B C 1
ATOM 4392 O O . ASN B 1 22 ? 8.992 9.25 -8.109 1 89.75 22 ASN B O 1
ATOM 4396 N N . THR B 1 23 ? 9.977 9.797 -6.09 1 89.19 23 THR B N 1
ATOM 4397 C CA . THR B 1 23 ? 9.5 8.57 -5.457 1 89.19 23 THR B CA 1
ATOM 4398 C C . THR B 1 23 ? 7.977 8.531 -5.434 1 89.19 23 THR B C 1
ATOM 4400 O O . THR B 1 23 ? 7.332 9.461 -4.941 1 89.19 23 THR B O 1
ATOM 4403 N N . GLN B 1 24 ? 7.402 7.434 -5.957 1 92.31 24 GLN B N 1
ATOM 4404 C CA . GLN B 1 24 ? 5.953 7.27 -6.008 1 92.31 24 GLN B CA 1
ATOM 4405 C C . GLN B 1 24 ? 5.398 6.867 -4.648 1 92.31 24 GLN B C 1
ATOM 4407 O O . GLN B 1 24 ? 6.105 6.273 -3.832 1 92.31 24 GLN B O 1
ATOM 4412 N N . PRO B 1 25 ? 4.117 7.25 -4.438 1 93.81 25 PRO B N 1
ATOM 4413 C CA . PRO B 1 25 ? 3.527 6.824 -3.168 1 93.81 25 PRO B CA 1
ATOM 4414 C C . PRO B 1 25 ? 3.471 5.305 -3.027 1 93.81 25 PRO B C 1
ATOM 4416 O O . PRO B 1 25 ? 3.248 4.598 -4.012 1 93.81 25 PRO B O 1
ATOM 4419 N N . LEU B 1 26 ? 3.643 4.891 -1.785 1 94.81 26 LEU B N 1
ATOM 4420 C CA . LEU B 1 26 ? 3.617 3.465 -1.469 1 94.81 26 LEU B CA 1
ATOM 4421 C C . LEU B 1 26 ? 2.275 2.848 -1.848 1 94.81 26 LEU B C 1
ATOM 4423 O O . LEU B 1 26 ? 2.23 1.807 -2.506 1 94.81 26 LEU B O 1
ATOM 4427 N N . TYR B 1 27 ? 1.178 3.469 -1.426 1 96.44 27 TYR B N 1
ATOM 4428 C CA . TYR B 1 27 ? -0.17 2.984 -1.705 1 96.44 27 TYR B CA 1
ATOM 4429 C C . TYR B 1 27 ? -0.702 3.572 -3.006 1 96.44 27 TYR B C 1
ATOM 4431 O O . TYR B 1 27 ? -0.272 4.648 -3.432 1 96.44 27 TYR B O 1
ATOM 4439 N N . ASN B 1 28 ? -1.633 2.871 -3.617 1 96.38 28 ASN B N 1
ATOM 4440 C CA . ASN B 1 28 ? -2.217 3.26 -4.895 1 96.38 28 ASN B CA 1
ATOM 4441 C C . ASN B 1 28 ? -3.07 4.516 -4.762 1 96.38 28 ASN B C 1
ATOM 4443 O O . ASN B 1 28 ? -4.117 4.496 -4.113 1 96.38 28 ASN B O 1
ATOM 4447 N N . PRO B 1 29 ? -2.65 5.621 -5.402 1 96 29 PRO B N 1
ATOM 4448 C CA . PRO B 1 29 ? -3.449 6.844 -5.293 1 96 29 PRO B CA 1
ATOM 4449 C C . PRO B 1 29 ? -4.754 6.766 -6.082 1 96 29 PRO B C 1
ATOM 4451 O O . PRO B 1 29 ? -5.613 7.641 -5.953 1 96 29 PRO B O 1
ATOM 4454 N N . ASN B 1 30 ? -4.98 5.727 -6.859 1 94.88 30 ASN B N 1
ATOM 4455 C CA . ASN B 1 30 ? -6.191 5.562 -7.66 1 94.88 30 ASN B CA 1
ATOM 4456 C C . ASN B 1 30 ? -7.199 4.652 -6.969 1 94.88 30 ASN B C 1
ATOM 4458 O O . ASN B 1 30 ? -7.914 3.895 -7.633 1 94.88 30 ASN B O 1
ATOM 4462 N N . GLN B 1 31 ? -7.238 4.695 -5.688 1 95.44 31 GLN B N 1
ATOM 4463 C CA . GLN B 1 31 ? -8.242 3.979 -4.91 1 95.44 31 GLN B CA 1
ATOM 4464 C C . GLN B 1 31 ? -8.93 4.906 -3.908 1 95.44 31 GLN B C 1
ATOM 4466 O O . GLN B 1 31 ? -8.492 6.039 -3.705 1 95.44 31 GLN B O 1
ATOM 4471 N N . THR B 1 32 ? -10.031 4.465 -3.305 1 96.12 32 THR B N 1
ATOM 4472 C CA . THR B 1 32 ? -10.703 5.277 -2.293 1 96.12 32 THR B CA 1
ATOM 4473 C C . THR B 1 32 ? -10.023 5.113 -0.936 1 96.12 32 THR B C 1
ATOM 4475 O O . THR B 1 32 ? -9.453 4.062 -0.642 1 96.12 32 THR B O 1
ATOM 4478 N N . LEU B 1 33 ? -10.109 6.121 -0.148 1 97.38 33 LEU B N 1
ATOM 4479 C CA . LEU B 1 33 ? -9.609 6.039 1.221 1 97.38 33 LEU B CA 1
ATOM 4480 C C . LEU B 1 33 ? -10.289 4.902 1.978 1 97.38 33 LEU B C 1
ATOM 4482 O O . LEU B 1 33 ? -9.656 4.227 2.793 1 97.38 33 LEU B O 1
ATOM 4486 N N . GLY B 1 34 ? -11.586 4.738 1.695 1 96.88 34 GLY B N 1
ATOM 4487 C CA . GLY B 1 34 ? -12.32 3.664 2.344 1 96.88 34 GLY B CA 1
ATOM 4488 C C . GLY B 1 34 ? -11.75 2.289 2.041 1 96.88 34 GLY B C 1
ATOM 4489 O O . GLY B 1 34 ? -11.578 1.474 2.949 1 96.88 34 GLY B O 1
ATOM 4490 N N . ALA B 1 35 ? -11.484 2.059 0.765 1 95.38 35 ALA B N 1
ATOM 4491 C CA . ALA B 1 35 ? -10.891 0.789 0.364 1 95.38 35 ALA B CA 1
ATOM 4492 C C . ALA B 1 35 ? -9.523 0.593 1.021 1 95.38 35 ALA B C 1
ATOM 4494 O O . ALA B 1 35 ? -9.227 -0.487 1.537 1 95.38 35 ALA B O 1
ATOM 4495 N N . LEU B 1 36 ? -8.703 1.61 1.033 1 96.44 36 LEU B N 1
ATOM 4496 C CA . LEU B 1 36 ? -7.367 1.554 1.619 1 96.44 36 LEU B CA 1
ATOM 4497 C C . LEU B 1 36 ? -7.441 1.252 3.111 1 96.44 36 LEU B C 1
ATOM 4499 O O . LEU B 1 36 ? -6.727 0.376 3.609 1 96.44 36 LEU B O 1
ATOM 4503 N N . MET B 1 37 ? -8.32 1.945 3.848 1 97.44 37 MET B N 1
ATOM 4504 C CA . MET B 1 37 ? -8.406 1.765 5.293 1 97.44 37 MET B CA 1
ATOM 4505 C C . MET B 1 37 ? -8.891 0.359 5.641 1 97.44 37 MET B C 1
ATOM 4507 O O . MET B 1 37 ? -8.312 -0.302 6.504 1 97.44 37 MET B O 1
ATOM 4511 N N . ILE B 1 38 ? -9.891 -0.062 4.961 1 96 38 ILE B N 1
ATOM 4512 C CA . ILE B 1 38 ? -10.445 -1.384 5.234 1 96 38 ILE B CA 1
ATOM 4513 C C . ILE B 1 38 ? -9.391 -2.453 4.949 1 96 38 ILE B C 1
ATOM 4515 O O . ILE B 1 38 ? -9.211 -3.383 5.738 1 96 38 ILE B O 1
ATOM 4519 N N . ALA B 1 39 ? -8.695 -2.301 3.869 1 93.88 39 ALA B N 1
ATOM 4520 C CA . ALA B 1 39 ? -7.668 -3.273 3.5 1 93.88 39 ALA B CA 1
ATOM 4521 C C . ALA B 1 39 ? -6.543 -3.303 4.531 1 93.88 39 ALA B C 1
ATOM 4523 O O . ALA B 1 39 ? -6.086 -4.379 4.93 1 93.88 39 ALA B O 1
ATOM 4524 N N . THR B 1 40 ? -6.043 -2.168 4.977 1 94.81 40 THR B N 1
ATOM 4525 C CA . THR B 1 40 ? -4.926 -2.109 5.91 1 94.81 40 THR B CA 1
ATOM 4526 C C . THR B 1 40 ? -5.348 -2.6 7.289 1 94.81 40 THR B C 1
ATOM 4528 O O . THR B 1 40 ? -4.574 -3.262 7.984 1 94.81 40 THR B O 1
ATOM 4531 N N . LEU B 1 41 ? -6.586 -2.289 7.695 1 96.5 41 LEU B N 1
ATOM 4532 C CA . LEU B 1 41 ? -7.098 -2.783 8.969 1 96.5 41 LEU B CA 1
ATOM 4533 C C . LEU B 1 41 ? -7.172 -4.305 8.969 1 96.5 41 LEU B C 1
ATOM 4535 O O . LEU B 1 41 ? -7.039 -4.938 10.023 1 96.5 41 LEU B O 1
ATOM 4539 N N . ASN B 1 42 ? -7.34 -4.812 7.844 1 93.12 42 ASN B N 1
ATOM 4540 C CA . ASN B 1 42 ? -7.477 -6.258 7.719 1 93.12 42 ASN B CA 1
ATOM 4541 C C . ASN B 1 42 ? -6.121 -6.957 7.812 1 93.12 42 ASN B C 1
ATOM 4543 O O . ASN B 1 42 ? -6.059 -8.172 7.996 1 93.12 42 ASN B O 1
ATOM 4547 N N . ARG B 1 43 ? -5.02 -6.289 7.699 1 90.62 43 ARG B N 1
ATOM 4548 C CA . ARG B 1 43 ? -3.688 -6.875 7.621 1 90.62 43 ARG B CA 1
ATOM 4549 C C . ARG B 1 43 ? -3.26 -7.441 8.977 1 90.62 43 ARG B C 1
ATOM 4551 O O . ARG B 1 43 ? -2.467 -8.383 9.031 1 90.62 43 ARG B O 1
ATOM 4558 N N . ASN B 1 44 ? -3.646 -6.852 10.062 1 89.19 44 ASN B N 1
ATOM 4559 C CA . ASN B 1 44 ? -3.365 -7.348 11.406 1 89.19 44 ASN B CA 1
ATOM 4560 C C . ASN B 1 44 ? -4.551 -7.129 12.344 1 89.19 44 ASN B C 1
ATOM 4562 O O . ASN B 1 44 ? -4.508 -6.25 13.203 1 89.19 44 ASN B O 1
ATOM 4566 N N . PRO B 1 45 ? -5.496 -8 12.297 1 92 45 PRO B N 1
ATOM 4567 C CA . PRO B 1 45 ? -6.754 -7.793 13.023 1 92 45 PRO B CA 1
ATOM 4568 C C . PRO B 1 45 ? -6.562 -7.738 14.539 1 92 45 PRO B C 1
ATOM 4570 O O . PRO B 1 45 ? -7.363 -7.121 15.242 1 92 45 PRO B O 1
ATOM 4573 N N . GLN B 1 46 ? -5.523 -8.297 15.039 1 92.88 46 GLN B N 1
ATOM 4574 C CA . GLN B 1 46 ? -5.355 -8.383 16.484 1 92.88 46 GLN B CA 1
ATOM 4575 C C . GLN B 1 46 ? -4.566 -7.188 17.016 1 92.88 46 GLN B C 1
ATOM 4577 O O . GLN B 1 46 ? -4.531 -6.949 18.219 1 92.88 46 GLN B O 1
ATOM 4582 N N . GLN B 1 47 ? -3.951 -6.492 16.156 1 94.75 47 GLN B N 1
ATOM 4583 C CA . GLN B 1 47 ? -3.184 -5.32 16.562 1 94.75 47 GLN B CA 1
ATOM 4584 C C . GLN B 1 47 ? -4.098 -4.215 17.078 1 94.75 47 GLN B C 1
ATOM 4586 O O . GLN B 1 47 ? -5.195 -4.016 16.547 1 94.75 47 GLN B O 1
ATOM 4591 N N . ILE B 1 48 ? -3.625 -3.5 18.141 1 97.75 48 ILE B N 1
ATOM 4592 C CA . ILE B 1 48 ? -4.398 -2.389 18.672 1 97.75 48 ILE B CA 1
ATOM 4593 C C . ILE B 1 48 ? -4.297 -1.188 17.734 1 97.75 48 ILE B C 1
ATOM 4595 O O . ILE B 1 48 ? -3.201 -0.687 17.484 1 97.75 48 ILE B O 1
ATOM 4599 N N . ALA B 1 49 ? -5.414 -0.696 17.25 1 97.88 49 ALA B N 1
ATOM 4600 C CA . ALA B 1 49 ? -5.457 0.433 16.328 1 97.88 49 ALA B CA 1
ATOM 4601 C C . ALA B 1 49 ? -5.598 1.754 17.078 1 97.88 49 ALA B C 1
ATOM 4603 O O . ALA B 1 49 ? -5.133 2.795 16.609 1 97.88 49 ALA B O 1
ATOM 4604 N N . GLN B 1 50 ? -6.258 1.683 18.203 1 98.56 50 GLN B N 1
ATOM 4605 C CA . GLN B 1 50 ? -6.598 2.924 18.891 1 98.56 50 GLN B CA 1
ATOM 4606 C C . GLN B 1 50 ? -6.797 2.686 20.391 1 98.56 50 GLN B C 1
ATOM 4608 O O . GLN B 1 50 ? -7.383 1.679 20.781 1 98.56 50 GLN B O 1
ATOM 4613 N N . ILE B 1 51 ? -6.324 3.564 21.234 1 98.69 51 ILE B N 1
ATOM 4614 C CA . ILE B 1 51 ? -6.559 3.59 22.672 1 98.69 51 ILE B CA 1
ATOM 4615 C C . ILE B 1 51 ? -7.117 4.953 23.078 1 98.69 51 ILE B C 1
ATOM 4617 O O . ILE B 1 51 ? -6.57 5.992 22.703 1 98.69 51 ILE B O 1
ATOM 4621 N N . SER B 1 52 ? -8.227 4.996 23.75 1 98 52 SER B N 1
ATOM 4622 C CA . SER B 1 52 ? -8.711 6.234 24.359 1 98 52 SER B CA 1
ATOM 4623 C C . SER B 1 52 ? -8 6.523 25.672 1 98 52 SER B C 1
ATOM 4625 O O . SER B 1 52 ? -8.125 5.762 26.641 1 98 52 SER B O 1
ATOM 4627 N N . ALA B 1 53 ? -7.293 7.594 25.688 1 97.69 53 ALA B N 1
ATOM 4628 C CA . ALA B 1 53 ? -6.637 7.977 26.922 1 97.69 53 ALA B CA 1
ATOM 4629 C C . ALA B 1 53 ? -7.66 8.305 28.016 1 97.69 53 ALA B C 1
ATOM 4631 O O . ALA B 1 53 ? -7.359 8.219 29.203 1 97.69 53 ALA B O 1
ATOM 4632 N N . ASP B 1 54 ? -8.836 8.68 27.594 1 95.75 54 ASP B N 1
ATOM 4633 C CA . ASP B 1 54 ? -9.898 9.078 28.516 1 95.75 54 ASP B CA 1
ATOM 4634 C C . ASP B 1 54 ? -10.5 7.867 29.219 1 95.75 54 ASP B C 1
ATOM 4636 O O . ASP B 1 54 ? -10.797 7.918 30.422 1 95.75 54 ASP B O 1
ATOM 4640 N N . THR B 1 55 ? -10.711 6.773 28.5 1 95.38 55 THR B N 1
ATOM 4641 C CA . THR B 1 55 ? -11.461 5.633 29.016 1 95.38 55 THR B CA 1
ATOM 4642 C C . THR B 1 55 ? -10.586 4.387 29.062 1 95.38 55 THR B C 1
ATOM 4644 O O . THR B 1 55 ? -10.969 3.375 29.656 1 95.38 55 THR B O 1
ATOM 4647 N N . CYS B 1 56 ? -9.477 4.387 28.406 1 95.62 56 CYS B N 1
ATOM 4648 C CA . CYS B 1 56 ? -8.523 3.285 28.297 1 95.62 56 CYS B CA 1
ATOM 4649 C C . CYS B 1 56 ? -9.086 2.17 27.422 1 95.62 56 CYS B C 1
ATOM 4651 O O . CYS B 1 56 ? -8.508 1.082 27.344 1 95.62 56 CYS B O 1
ATOM 4653 N N . VAL B 1 57 ? -10.188 2.494 26.812 1 96.19 57 VAL B N 1
ATOM 4654 C CA . VAL B 1 57 ? -10.734 1.521 25.875 1 96.19 57 VAL B CA 1
ATOM 4655 C C . VAL B 1 57 ? -9.758 1.302 24.719 1 96.19 57 VAL B C 1
ATOM 4657 O O . VAL B 1 57 ? -9.219 2.262 24.156 1 96.19 57 VAL B O 1
ATOM 4660 N N . ARG B 1 58 ? -9.523 0.035 24.5 1 97.75 58 ARG B N 1
ATOM 4661 C CA . ARG B 1 58 ? -8.664 -0.374 23.391 1 97.75 58 ARG B CA 1
ATOM 4662 C C . ARG B 1 58 ? -9.484 -0.981 22.266 1 97.75 58 ARG B C 1
ATOM 4664 O O . ARG B 1 58 ? -10.391 -1.785 22.5 1 97.75 58 ARG B O 1
ATOM 4671 N N . VAL B 1 59 ? -9.242 -0.568 21.016 1 98.25 59 VAL B N 1
ATOM 4672 C CA . VAL B 1 59 ? -9.898 -1.094 19.812 1 98.25 59 VAL B CA 1
ATOM 4673 C C . VAL B 1 59 ? -8.859 -1.71 18.891 1 98.25 59 VAL B C 1
ATOM 4675 O O . VAL B 1 59 ? -7.883 -1.053 18.516 1 98.25 59 VAL B O 1
ATOM 4678 N N . THR B 1 60 ? -9.016 -3 18.516 1 98 60 THR B N 1
ATOM 4679 C CA . THR B 1 60 ? -8.102 -3.67 17.609 1 98 60 THR B CA 1
ATOM 4680 C C . THR B 1 60 ? -8.398 -3.283 16.156 1 98 60 THR B C 1
ATOM 4682 O O . THR B 1 60 ? -9.445 -2.699 15.875 1 98 60 THR B O 1
ATOM 4685 N N . CYS B 1 61 ? -7.469 -3.584 15.289 1 97.88 61 CYS B N 1
ATOM 4686 C CA . CYS B 1 61 ? -7.676 -3.352 13.867 1 97.88 61 CYS B CA 1
ATOM 4687 C C . CYS B 1 61 ? -8.906 -4.098 13.367 1 97.88 61 CYS B C 1
ATOM 4689 O O . CYS B 1 61 ? -9.695 -3.555 12.586 1 97.88 61 CYS B O 1
ATOM 4691 N N . GLY B 1 62 ? -9.07 -5.34 13.82 1 97.19 62 GLY B N 1
ATOM 4692 C CA . GLY B 1 62 ? -10.242 -6.117 13.43 1 97.19 62 GLY B CA 1
ATOM 4693 C C . GLY B 1 62 ? -11.547 -5.488 13.883 1 97.19 62 GLY B C 1
ATOM 4694 O O . GLY B 1 62 ? -12.516 -5.445 13.125 1 97.19 62 GLY B O 1
ATOM 4695 N N . GLU B 1 63 ? -11.578 -5.031 15.102 1 98.06 63 GLU B N 1
ATOM 4696 C CA . GLU B 1 63 ? -12.758 -4.363 15.625 1 98.06 63 GLU B CA 1
ATOM 4697 C C . GLU B 1 63 ? -13.039 -3.062 14.883 1 98.06 63 GLU B C 1
ATOM 4699 O O . GLU B 1 63 ? -14.188 -2.754 14.562 1 98.06 63 GLU B O 1
ATOM 4704 N N . MET B 1 64 ? -12 -2.279 14.656 1 98.44 64 MET B N 1
ATOM 4705 C CA . MET B 1 64 ? -12.133 -1.035 13.906 1 98.44 64 MET B CA 1
ATOM 4706 C C . MET B 1 64 ? -12.711 -1.299 12.516 1 98.44 64 MET B C 1
ATOM 4708 O O . MET B 1 64 ? -13.586 -0.565 12.055 1 98.44 64 MET B O 1
ATOM 4712 N N . ARG B 1 65 ? -12.227 -2.316 11.875 1 98.12 65 ARG B N 1
ATOM 4713 C CA . ARG B 1 65 ? -12.719 -2.709 10.555 1 98.12 65 ARG B CA 1
ATOM 4714 C C . ARG B 1 65 ? -14.195 -3.08 10.609 1 98.12 65 ARG B C 1
ATOM 4716 O O . ARG B 1 65 ? -14.984 -2.648 9.766 1 98.12 65 ARG B O 1
ATOM 4723 N N . LEU B 1 66 ? -14.547 -3.883 11.555 1 98.25 66 LEU B N 1
ATOM 4724 C CA . LEU B 1 66 ? -15.93 -4.316 11.719 1 98.25 66 LEU B CA 1
ATOM 4725 C C . LEU B 1 66 ? -16.844 -3.121 11.961 1 98.25 66 LEU B C 1
ATOM 4727 O O . LEU B 1 66 ? -17.906 -3.021 11.352 1 98.25 66 LEU B O 1
ATOM 4731 N N . ARG B 1 67 ? -16.438 -2.246 12.852 1 98.56 67 ARG B N 1
ATOM 4732 C CA . ARG B 1 67 ? -17.219 -1.041 13.125 1 98.56 67 ARG B CA 1
ATOM 4733 C C . ARG B 1 67 ? -17.375 -0.192 11.867 1 98.56 67 ARG B C 1
ATOM 4735 O O . ARG B 1 67 ? -18.438 0.367 11.625 1 98.56 67 ARG B O 1
ATOM 4742 N N . THR B 1 68 ? -16.312 -0.044 11.102 1 98.62 68 THR B N 1
ATOM 4743 C CA . THR B 1 68 ? -16.344 0.695 9.844 1 98.62 68 THR B CA 1
ATOM 4744 C C . THR B 1 68 ? -17.375 0.09 8.891 1 98.62 68 THR B C 1
ATOM 4746 O O . THR B 1 68 ? -18.203 0.808 8.32 1 98.62 68 THR B O 1
ATOM 4749 N N . ILE B 1 69 ? -17.359 -1.222 8.773 1 98.38 69 ILE B N 1
ATOM 4750 C CA . ILE B 1 69 ? -18.234 -1.941 7.863 1 98.38 69 ILE B CA 1
ATOM 4751 C C . ILE B 1 69 ? -19.688 -1.786 8.32 1 98.38 69 ILE B C 1
ATOM 4753 O O . ILE B 1 69 ? -20.562 -1.49 7.512 1 98.38 69 ILE B O 1
ATOM 4757 N N . ARG B 1 70 ? -19.953 -1.935 9.594 1 98.75 70 ARG B N 1
ATOM 4758 C CA . ARG B 1 70 ? -21.297 -1.769 10.141 1 98.75 70 ARG B CA 1
ATOM 4759 C C . ARG B 1 70 ? -21.828 -0.356 9.891 1 98.75 70 ARG B C 1
ATOM 4761 O O . ARG B 1 70 ? -22.953 -0.174 9.453 1 98.75 70 ARG B O 1
ATOM 4768 N N . ALA B 1 71 ? -20.984 0.624 10.188 1 98.69 71 ALA B N 1
ATOM 4769 C CA . ALA B 1 71 ? -21.391 2.01 9.953 1 98.69 71 ALA B CA 1
ATOM 4770 C C . ALA B 1 71 ? -21.719 2.246 8.484 1 98.69 71 ALA B C 1
ATOM 4772 O O . ALA B 1 71 ? -22.703 2.904 8.156 1 98.69 71 ALA B O 1
ATOM 4773 N N . ALA B 1 72 ? -20.875 1.747 7.578 1 98.5 72 ALA B N 1
ATOM 4774 C CA . ALA B 1 72 ? -21.109 1.896 6.141 1 98.5 72 ALA B CA 1
ATOM 4775 C C . ALA B 1 72 ? -22.422 1.246 5.723 1 98.5 72 ALA B C 1
ATOM 4777 O O . ALA B 1 72 ? -23.219 1.846 4.988 1 98.5 72 ALA B O 1
ATOM 4778 N N . GLN B 1 73 ? -22.672 0.044 6.207 1 98.19 73 GLN B N 1
ATOM 4779 C CA . GLN B 1 73 ? -23.875 -0.69 5.844 1 98.19 73 GLN B CA 1
ATOM 4780 C C . GLN B 1 73 ? -25.125 0.006 6.379 1 98.19 73 GLN B C 1
ATOM 4782 O O . GLN B 1 73 ? -26.141 0.091 5.684 1 98.19 73 GLN B O 1
ATOM 4787 N N . ASN B 1 74 ? -25.031 0.452 7.59 1 98.44 74 ASN B N 1
ATOM 4788 C CA . ASN B 1 74 ? -26.188 1.146 8.164 1 98.44 74 ASN B CA 1
ATOM 4789 C C . ASN B 1 74 ? -26.438 2.48 7.465 1 98.44 74 ASN B C 1
ATOM 4791 O O . ASN B 1 74 ? -27.594 2.846 7.215 1 98.44 74 ASN B O 1
ATOM 4795 N N . LEU B 1 75 ? -25.422 3.252 7.141 1 98.25 75 LEU B N 1
ATOM 4796 C CA . LEU B 1 75 ? -25.578 4.469 6.355 1 98.25 75 LEU B CA 1
ATOM 4797 C C . LEU B 1 75 ? -26.219 4.164 5.004 1 98.25 75 LEU B C 1
ATOM 4799 O O . LEU B 1 75 ? -27.125 4.867 4.566 1 98.25 75 LEU B O 1
ATOM 4803 N N . ALA B 1 76 ? -25.688 3.158 4.336 1 97.31 76 ALA B N 1
ATOM 4804 C CA . ALA B 1 76 ? -26.234 2.764 3.039 1 97.31 76 ALA B CA 1
ATOM 4805 C C . ALA B 1 76 ? -27.703 2.389 3.156 1 97.31 76 ALA B C 1
ATOM 4807 O O . ALA B 1 76 ? -28.516 2.752 2.299 1 97.31 76 ALA B O 1
ATOM 4808 N N . ARG B 1 77 ? -28.109 1.637 4.164 1 96.56 77 ARG B N 1
ATOM 4809 C CA . ARG B 1 77 ? -29.484 1.243 4.414 1 96.56 77 ARG B CA 1
ATOM 4810 C C . ARG B 1 77 ? -30.391 2.467 4.586 1 96.56 77 ARG B C 1
ATOM 4812 O O . ARG B 1 77 ? -31.562 2.438 4.223 1 96.56 77 ARG B O 1
ATOM 4819 N N . MET B 1 78 ? -29.828 3.482 5.145 1 96.81 78 MET B N 1
ATOM 4820 C CA . MET B 1 78 ? -30.562 4.727 5.352 1 96.81 78 MET B CA 1
ATOM 4821 C C . MET B 1 78 ? -30.688 5.512 4.051 1 96.81 78 MET B C 1
ATOM 4823 O O . MET B 1 78 ? -31.328 6.562 4.012 1 96.81 78 MET B O 1
ATOM 4827 N N . GLY B 1 79 ? -30 5.055 2.975 1 96.38 79 GLY B N 1
ATOM 4828 C CA . GLY B 1 79 ? -30.141 5.652 1.657 1 96.38 79 GLY B CA 1
ATOM 4829 C C . GLY B 1 79 ? -28.984 6.566 1.296 1 96.38 79 GLY B C 1
ATOM 4830 O O . GLY B 1 79 ? -29.031 7.273 0.288 1 96.38 79 GLY B O 1
ATOM 4831 N N . TYR B 1 80 ? -27.922 6.547 2.107 1 97.06 80 TYR B N 1
ATOM 4832 C CA . TYR B 1 80 ? -26.797 7.438 1.844 1 97.06 80 TYR B CA 1
ATOM 4833 C C . TYR B 1 80 ? -25.75 6.75 0.986 1 97.06 80 TYR B C 1
ATOM 4835 O O . TYR B 1 80 ? -25.562 5.531 1.07 1 97.06 80 TYR B O 1
ATOM 4843 N N . GLY B 1 81 ? -25 7.441 0.213 1 95 81 GLY B N 1
ATOM 4844 C CA . GLY B 1 81 ? -23.969 6.945 -0.685 1 95 81 GLY B CA 1
ATOM 4845 C C . GLY B 1 81 ? -23.469 8 -1.647 1 95 81 GLY B C 1
ATOM 4846 O O . GLY B 1 81 ? -23.344 9.172 -1.285 1 95 81 GLY B O 1
ATOM 4847 N N . LYS B 1 82 ? -23.156 7.5 -2.836 1 90.88 82 LYS B N 1
ATOM 4848 C CA . LYS B 1 82 ? -22.672 8.383 -3.889 1 90.88 82 LYS B CA 1
ATOM 4849 C C . LYS B 1 82 ? -23.609 9.57 -4.082 1 90.88 82 LYS B C 1
ATOM 4851 O O . LYS B 1 82 ? -24.828 9.406 -4.109 1 90.88 82 LYS B O 1
ATOM 4856 N N . GLY B 1 83 ? -23.031 10.758 -4.199 1 91.69 83 GLY B N 1
ATOM 4857 C CA . GLY B 1 83 ? -23.828 11.961 -4.406 1 91.69 83 GLY B CA 1
ATOM 4858 C C . GLY B 1 83 ? -24.078 12.734 -3.127 1 91.69 83 GLY B C 1
ATOM 4859 O O . GLY B 1 83 ? -24.469 13.906 -3.172 1 91.69 83 GLY B O 1
ATOM 4860 N N . ASN B 1 84 ? -23.891 12.141 -2.006 1 95.94 84 ASN B N 1
ATOM 4861 C CA . ASN B 1 84 ? -24.047 12.82 -0.728 1 95.94 84 ASN B CA 1
ATOM 4862 C C . ASN B 1 84 ? -22.766 13.523 -0.298 1 95.94 84 ASN B C 1
ATOM 4864 O O . ASN B 1 84 ? -21.672 13.18 -0.771 1 95.94 84 ASN B O 1
ATOM 4868 N N . ILE B 1 85 ? -22.922 14.516 0.583 1 97.38 85 ILE B N 1
ATOM 4869 C CA . ILE B 1 85 ? -21.812 15.164 1.278 1 97.38 85 ILE B CA 1
ATOM 4870 C C . ILE B 1 85 ? -22.172 15.352 2.752 1 97.38 85 ILE B C 1
ATOM 4872 O O . ILE B 1 85 ? -23.297 15.711 3.082 1 97.38 85 ILE B O 1
ATOM 4876 N N . PHE B 1 86 ? -21.312 15.008 3.623 1 98.44 86 PHE B N 1
ATOM 4877 C CA . PHE B 1 86 ? -21.531 15.109 5.059 1 98.44 86 PHE B CA 1
ATOM 4878 C C . PHE B 1 86 ? -20.625 16.156 5.684 1 98.44 86 PHE B C 1
ATOM 4880 O O . PHE B 1 86 ? -19.672 16.609 5.051 1 98.44 86 PHE B O 1
ATOM 4887 N N . THR B 1 87 ? -21 16.656 6.832 1 98 87 THR B N 1
ATOM 4888 C CA . THR B 1 87 ? -20.172 17.516 7.664 1 98 87 THR B CA 1
ATOM 4889 C C . THR B 1 87 ? -19.953 16.891 9.039 1 98 87 THR B C 1
ATOM 4891 O O . THR B 1 87 ? -20.875 16.344 9.625 1 98 87 THR B O 1
ATOM 4894 N N . MET B 1 88 ? -18.734 16.922 9.484 1 97.69 88 MET B N 1
ATOM 4895 C CA . MET B 1 88 ? -18.391 16.375 10.789 1 97.69 88 MET B CA 1
ATOM 4896 C C . MET B 1 88 ? -17.672 17.422 11.641 1 97.69 88 MET B C 1
ATOM 4898 O O . MET B 1 88 ? -16.594 17.906 11.258 1 97.69 88 MET B O 1
ATOM 4902 N N . ALA B 1 89 ? -18.25 17.875 12.719 1 95.62 89 ALA B N 1
ATOM 4903 C CA . ALA B 1 89 ? -17.672 18.766 13.719 1 95.62 89 ALA B CA 1
ATOM 4904 C C . ALA B 1 89 ? -17.594 18.078 15.078 1 95.62 89 ALA B C 1
ATOM 4906 O O . ALA B 1 89 ? -18.438 18.328 15.953 1 95.62 89 ALA B O 1
ATOM 4907 N N . VAL B 1 90 ? -16.578 17.266 15.195 1 96.19 90 VAL B N 1
ATOM 4908 C CA . VAL B 1 90 ? -16.5 16.438 16.391 1 96.19 90 VAL B CA 1
ATOM 4909 C C . VAL B 1 90 ? -15.07 16.422 16.922 1 96.19 90 VAL B C 1
ATOM 4911 O O . VAL B 1 90 ? -14.117 16.625 16.172 1 96.19 90 VAL B O 1
ATOM 4914 N N . ARG B 1 91 ? -14.906 16.25 18.234 1 93.56 91 ARG B N 1
ATOM 4915 C CA . ARG B 1 91 ? -13.609 16.031 18.875 1 93.56 91 ARG B CA 1
ATOM 4916 C C . ARG B 1 91 ? -13.148 14.586 18.688 1 93.56 91 ARG B C 1
ATOM 4918 O O . ARG B 1 91 ? -13.875 13.773 18.109 1 93.56 91 ARG B O 1
ATOM 4925 N N . ASN B 1 92 ? -11.852 14.359 19.109 1 94.5 92 ASN B N 1
ATOM 4926 C CA . ASN B 1 92 ? -11.359 12.984 19.062 1 94.5 92 ASN B CA 1
ATOM 4927 C C . ASN B 1 92 ? -12.117 12.078 20.031 1 94.5 92 ASN B C 1
ATOM 4929 O O . ASN B 1 92 ? -12.133 12.328 21.234 1 94.5 92 ASN B O 1
ATOM 4933 N N . GLU B 1 93 ? -12.719 11.18 19.516 1 94.25 93 GLU B N 1
ATOM 4934 C CA . GLU B 1 93 ? -13.398 10.195 20.344 1 94.25 93 GLU B CA 1
ATOM 4935 C C . GLU B 1 93 ? -13.461 8.836 19.656 1 94.25 93 GLU B C 1
ATOM 4937 O O . GLU B 1 93 ? -13.133 8.719 18.469 1 94.25 93 GLU B O 1
ATOM 4942 N N . GLU B 1 94 ? -13.898 7.82 20.344 1 94.88 94 GLU B N 1
ATOM 4943 C CA . GLU B 1 94 ? -13.703 6.41 20 1 94.88 94 GLU B CA 1
ATOM 4944 C C . GLU B 1 94 ? -14.383 6.055 18.688 1 94.88 94 GLU B C 1
ATOM 4946 O O . GLU B 1 94 ? -13.867 5.246 17.922 1 94.88 94 GLU B O 1
ATOM 4951 N N . THR B 1 95 ? -15.484 6.68 18.359 1 95.94 95 THR B N 1
ATOM 4952 C CA . THR B 1 95 ? -16.297 6.211 17.234 1 95.94 95 THR B CA 1
ATOM 4953 C C . THR B 1 95 ? -16.047 7.066 15.992 1 95.94 95 THR B C 1
ATOM 4955 O O . THR B 1 95 ? -16.578 6.777 14.914 1 95.94 95 THR B O 1
ATOM 4958 N N . VAL B 1 96 ? -15.258 8.062 16.094 1 97.81 96 VAL B N 1
ATOM 4959 C CA . VAL B 1 96 ? -15.055 9.008 15 1 97.81 96 VAL B CA 1
ATOM 4960 C C . VAL B 1 96 ? -14.383 8.305 13.828 1 97.81 96 VAL B C 1
ATOM 4962 O O . VAL B 1 96 ? -14.836 8.422 12.688 1 97.81 96 VAL B O 1
ATOM 4965 N N . ALA B 1 97 ? -13.344 7.496 14.078 1 98.25 97 ALA B N 1
ATOM 4966 C CA . ALA B 1 97 ? -12.547 6.867 13.023 1 98.25 97 ALA B CA 1
ATOM 4967 C C . ALA B 1 97 ? -13.398 5.91 12.195 1 98.25 97 ALA B C 1
ATOM 4969 O O . ALA B 1 97 ? -13.492 6.055 10.969 1 98.25 97 ALA B O 1
ATOM 4970 N N . PRO B 1 98 ? -14.125 4.988 12.836 1 98.38 98 PRO B N 1
ATOM 4971 C CA . PRO B 1 98 ? -14.891 4.043 12.016 1 98.38 98 PRO B CA 1
ATOM 4972 C C . PRO B 1 98 ? -16 4.723 11.211 1 98.38 98 PRO B C 1
ATOM 4974 O O . PRO B 1 98 ? -16.297 4.293 10.094 1 98.38 98 PRO B O 1
ATOM 4977 N N . VAL B 1 99 ? -16.578 5.793 11.734 1 98.56 99 VAL B N 1
ATOM 4978 C CA . VAL B 1 99 ? -17.641 6.492 11.016 1 98.56 99 VAL B CA 1
ATOM 4979 C C . VAL B 1 99 ? -17.062 7.242 9.82 1 98.56 99 VAL B C 1
ATOM 4981 O O . VAL B 1 99 ? -17.641 7.23 8.734 1 98.56 99 VAL B O 1
ATOM 4984 N N . LEU B 1 100 ? -15.969 7.902 10.031 1 98.69 100 LEU B N 1
ATOM 4985 C CA . LEU B 1 100 ? -15.312 8.586 8.922 1 98.69 100 LEU B CA 1
ATOM 4986 C C . LEU B 1 100 ? -14.906 7.59 7.84 1 98.69 100 LEU B C 1
ATOM 4988 O O . LEU B 1 100 ? -15.125 7.832 6.648 1 98.69 100 LEU B O 1
ATOM 4992 N N . PHE B 1 101 ? -14.305 6.461 8.242 1 98.62 101 PHE B N 1
ATOM 4993 C CA . PHE B 1 101 ? -13.898 5.434 7.293 1 98.62 101 PHE B CA 1
ATOM 4994 C C . PHE B 1 101 ? -15.102 4.91 6.52 1 98.62 101 PHE B C 1
ATOM 4996 O O . PHE B 1 101 ? -15 4.602 5.328 1 98.62 101 PHE B O 1
ATOM 5003 N N . ALA B 1 102 ? -16.219 4.773 7.227 1 98.75 102 ALA B N 1
ATOM 5004 C CA . ALA B 1 102 ? -17.453 4.324 6.586 1 98.75 102 ALA B CA 1
ATOM 5005 C C . ALA B 1 102 ? -17.875 5.297 5.488 1 98.75 102 ALA B C 1
ATOM 5007 O O . ALA B 1 102 ? -18.281 4.871 4.402 1 98.75 102 ALA B O 1
ATOM 5008 N N . CYS B 1 103 ? -17.812 6.59 5.781 1 98.56 103 CYS B N 1
ATOM 5009 C CA . CYS B 1 103 ? -18.125 7.598 4.77 1 98.56 103 CYS B CA 1
ATOM 5010 C C . CYS B 1 103 ? -17.219 7.438 3.551 1 98.56 103 CYS B C 1
ATOM 5012 O O . CYS B 1 103 ? -17.703 7.406 2.418 1 98.56 103 CYS B O 1
ATOM 5014 N N . PHE B 1 104 ? -15.961 7.23 3.77 1 98 104 PHE B N 1
ATOM 5015 C CA . PHE B 1 104 ? -15.016 7.035 2.682 1 98 104 PHE B CA 1
ATOM 5016 C C . PHE B 1 104 ? -15.344 5.773 1.894 1 98 104 PHE B C 1
ATOM 5018 O O . PHE B 1 104 ? -15.227 5.754 0.667 1 98 104 PHE B O 1
ATOM 5025 N N . ALA B 1 105 ? -15.703 4.742 2.623 1 97.12 105 ALA B N 1
ATOM 5026 C CA . ALA B 1 105 ? -15.992 3.455 1.991 1 97.12 105 ALA B CA 1
ATOM 5027 C C . ALA B 1 105 ? -17.203 3.559 1.064 1 97.12 105 ALA B C 1
ATOM 5029 O O . ALA B 1 105 ? -17.312 2.816 0.086 1 97.12 105 ALA B O 1
ATOM 5030 N N . LEU B 1 106 ? -18.094 4.453 1.349 1 97.31 106 LEU B N 1
ATOM 5031 C CA . LEU B 1 106 ? -19.297 4.656 0.552 1 97.31 106 LEU B CA 1
ATOM 5032 C C . LEU B 1 106 ? -19.078 5.746 -0.491 1 97.31 106 LEU B C 1
ATOM 5034 O O . LEU B 1 106 ? -19.984 6.066 -1.257 1 97.31 106 LEU B O 1
ATOM 5038 N N . GLY B 1 107 ? -17.844 6.363 -0.488 1 96.5 107 GLY B N 1
ATOM 5039 C CA . GLY B 1 107 ? -17.531 7.43 -1.432 1 96.5 107 GLY B CA 1
ATOM 5040 C C . GLY B 1 107 ? -18.172 8.758 -1.059 1 96.5 107 GLY B C 1
ATOM 5041 O O . GLY B 1 107 ? -18.438 9.586 -1.928 1 96.5 107 GLY B O 1
ATOM 5042 N N . ILE B 1 108 ? -18.469 8.961 0.213 1 98 108 ILE B N 1
ATOM 5043 C CA . ILE B 1 108 ? -19.109 10.188 0.69 1 98 108 ILE B CA 1
ATOM 5044 C C . ILE B 1 108 ? -18.031 11.172 1.161 1 98 108 ILE B C 1
ATOM 5046 O O . ILE B 1 108 ? -17.344 10.914 2.148 1 98 108 ILE B O 1
ATOM 5050 N N . PRO B 1 109 ? -17.859 12.297 0.474 1 98.06 109 PRO B N 1
ATOM 5051 C CA . PRO B 1 109 ? -16.938 13.305 0.991 1 98.06 109 PRO B CA 1
ATOM 5052 C C . PRO B 1 109 ? -17.406 13.914 2.312 1 98.06 109 PRO B C 1
ATOM 5054 O O . PRO B 1 109 ? -18.609 14.047 2.541 1 98.06 109 PRO B O 1
ATOM 5057 N N . VAL B 1 110 ? -16.469 14.305 3.109 1 98.44 110 VAL B N 1
ATOM 5058 C CA . VAL B 1 110 ? -16.797 14.82 4.43 1 98.44 110 VAL B CA 1
ATOM 5059 C C . VAL B 1 110 ? -16.125 16.172 4.645 1 98.44 110 VAL B C 1
ATOM 5061 O O . VAL B 1 110 ? -14.914 16.297 4.465 1 98.44 110 VAL B O 1
ATOM 5064 N N . ASN B 1 111 ? -16.969 17.156 4.949 1 97.69 111 ASN B N 1
ATOM 5065 C CA . ASN B 1 111 ? -16.469 18.438 5.418 1 97.69 111 ASN B CA 1
ATOM 5066 C C . ASN B 1 111 ? -16.141 18.406 6.906 1 97.69 111 ASN B C 1
ATOM 5068 O O . ASN B 1 111 ? -17.016 18.172 7.738 1 97.69 111 ASN B O 1
ATOM 5072 N N . LEU B 1 112 ? -14.898 18.641 7.223 1 96.19 112 LEU B N 1
ATOM 5073 C CA . LEU B 1 112 ? -14.43 18.547 8.602 1 96.19 112 LEU B CA 1
ATOM 5074 C C . LEU B 1 112 ? -14.32 19.938 9.234 1 96.19 112 LEU B C 1
ATOM 5076 O O . LEU B 1 112 ? -13.578 20.781 8.742 1 96.19 112 LEU B O 1
ATOM 5080 N N . LEU B 1 113 ? -14.992 20.109 10.375 1 91.94 113 LEU B N 1
ATOM 5081 C CA . LEU B 1 113 ? -15.016 21.375 11.094 1 91.94 113 LEU B CA 1
ATOM 5082 C C . LEU B 1 113 ? -14.539 21.188 12.531 1 91.94 113 LEU B C 1
ATOM 5084 O O . LEU B 1 113 ? -14.562 20.078 13.055 1 91.94 113 LEU B O 1
ATOM 5088 N N . ASP B 1 114 ? -14.086 22.266 13.109 1 87.19 114 ASP B N 1
ATOM 5089 C CA . ASP B 1 114 ? -13.672 22.203 14.508 1 87.19 114 ASP B CA 1
ATOM 5090 C C . ASP B 1 114 ? -14.891 22.203 15.438 1 87.19 114 ASP B C 1
ATOM 5092 O O . ASP B 1 114 ? -15.836 22.969 15.227 1 87.19 114 ASP B O 1
ATOM 5096 N N . ALA B 1 115 ? -14.891 21.375 16.391 1 89.5 115 ALA B N 1
ATOM 5097 C CA . ALA B 1 115 ? -16 21.266 17.328 1 89.5 115 ALA B CA 1
ATOM 5098 C C . ALA B 1 115 ? -16.141 22.547 18.156 1 89.5 115 ALA B C 1
ATOM 5100 O O . ALA B 1 115 ? -17.219 22.828 18.703 1 89.5 115 ALA B O 1
ATOM 5101 N N . SER B 1 116 ? -15.109 23.359 18.188 1 82.44 116 SER B N 1
ATOM 5102 C CA . SER B 1 116 ? -15.117 24.547 19.016 1 82.44 116 SER B CA 1
ATOM 5103 C C . SER B 1 116 ? -15.633 25.766 18.25 1 82.44 116 SER B C 1
ATOM 5105 O O . SER B 1 116 ? -15.781 26.844 18.797 1 82.44 116 SER B O 1
ATOM 5107 N N . PHE B 1 117 ? -15.898 25.594 16.969 1 82.19 117 PHE B N 1
ATOM 5108 C CA . PHE B 1 117 ? -16.406 26.719 16.172 1 82.19 117 PHE B CA 1
ATOM 5109 C C . PHE B 1 117 ? -17.703 27.25 16.75 1 82.19 117 PHE B C 1
ATOM 5111 O O . PHE B 1 117 ? -18.5 26.484 17.297 1 82.19 117 PHE B O 1
ATOM 5118 N N . GLN B 1 118 ? -17.859 28.516 16.609 1 83.69 118 GLN B N 1
ATOM 5119 C CA . GLN B 1 118 ? -19.125 29.125 16.984 1 83.69 118 GLN B CA 1
ATOM 5120 C C . GLN B 1 118 ? -20.078 29.172 15.797 1 83.69 118 GLN B C 1
ATOM 5122 O O . GLN B 1 118 ? -19.703 28.875 14.664 1 83.69 118 GLN B O 1
ATOM 5127 N N . ARG B 1 119 ? -21.344 29.516 16.125 1 89.62 119 ARG B N 1
ATOM 5128 C CA . ARG B 1 119 ? -22.438 29.406 15.18 1 89.62 119 ARG B CA 1
ATOM 5129 C C . ARG B 1 119 ? -22.125 30.156 13.891 1 89.62 119 ARG B C 1
ATOM 5131 O O . ARG B 1 119 ? -22.516 29.734 12.805 1 89.62 119 ARG B O 1
ATOM 5138 N N . ASP B 1 120 ? -21.359 31.234 13.914 1 83.38 120 ASP B N 1
ATOM 5139 C CA . ASP B 1 120 ? -21.094 32.031 12.719 1 83.38 120 ASP B CA 1
ATOM 5140 C C . ASP B 1 120 ? -20.156 31.266 11.773 1 83.38 120 ASP B C 1
ATOM 5142 O O . ASP B 1 120 ? -20.391 31.234 10.562 1 83.38 120 ASP B O 1
ATOM 5146 N N . ASP B 1 121 ? -19.094 30.734 12.367 1 82.06 121 ASP B N 1
ATOM 5147 C CA . ASP B 1 121 ? -18.172 29.953 11.562 1 82.06 121 ASP B CA 1
ATOM 5148 C C . ASP B 1 121 ? -18.828 28.688 11.023 1 82.06 121 ASP B C 1
ATOM 5150 O O . ASP B 1 121 ? -18.641 28.328 9.859 1 82.06 121 ASP B O 1
ATOM 5154 N N . LEU B 1 122 ? -19.641 28.094 11.875 1 91.19 122 LEU B N 1
ATOM 5155 C CA . LEU B 1 122 ? -20.359 26.891 11.461 1 91.19 122 LEU B CA 1
ATOM 5156 C C . LEU B 1 122 ? -21.328 27.219 10.336 1 91.19 122 LEU B C 1
ATOM 5158 O O . LEU B 1 122 ? -21.375 26.5 9.328 1 91.19 122 LEU B O 1
ATOM 5162 N N . SER B 1 123 ? -22.094 28.297 10.5 1 92.38 123 SER B N 1
ATOM 5163 C CA . SER B 1 123 ? -23.125 28.656 9.523 1 92.38 123 SER B CA 1
ATOM 5164 C C . SER B 1 123 ? -22.5 29 8.172 1 92.38 123 SER B C 1
ATOM 5166 O O . SER B 1 123 ? -23.078 28.688 7.129 1 92.38 123 SER B O 1
ATOM 5168 N N . HIS B 1 124 ? -21.375 29.625 8.219 1 88.44 124 HIS B N 1
ATOM 5169 C CA . HIS B 1 124 ? -20.688 29.953 6.98 1 88.44 124 HIS B CA 1
ATOM 5170 C C . HIS B 1 124 ? -20.359 28.703 6.176 1 88.44 124 HIS B C 1
ATOM 5172 O O . HIS B 1 124 ? -20.688 28.625 4.988 1 88.44 124 HIS B O 1
ATOM 5178 N N . MET B 1 125 ? -19.766 27.75 6.797 1 91.75 125 MET B N 1
ATOM 5179 C CA . MET B 1 125 ? -19.344 26.531 6.102 1 91.75 125 MET B CA 1
ATOM 5180 C C . MET B 1 125 ? -20.562 25.672 5.734 1 91.75 125 MET B C 1
ATOM 5182 O O . MET B 1 125 ? -20.578 25.031 4.676 1 91.75 125 MET B O 1
ATOM 5186 N N . LEU B 1 126 ? -21.562 25.656 6.594 1 95.44 126 LEU B N 1
ATOM 5187 C CA . LEU B 1 126 ? -22.797 24.922 6.285 1 95.44 126 LEU B CA 1
ATOM 5188 C C . LEU B 1 126 ? -23.484 25.5 5.059 1 95.44 126 LEU B C 1
ATOM 5190 O O . LEU B 1 126 ? -24.047 24.766 4.246 1 95.44 126 LEU B O 1
ATOM 5194 N N . ASN B 1 127 ? -23.438 26.781 4.961 1 93.88 127 ASN B N 1
ATOM 5195 C CA . ASN B 1 127 ? -24.031 27.438 3.801 1 93.88 127 ASN B CA 1
ATOM 5196 C C . ASN B 1 127 ? -23.234 27.156 2.529 1 93.88 127 ASN B C 1
ATOM 5198 O O . ASN B 1 127 ? -23.812 27.109 1.437 1 93.88 127 ASN B O 1
ATOM 5202 N N . THR B 1 128 ? -21.984 27 2.688 1 91.88 128 THR B N 1
ATOM 5203 C CA . THR B 1 128 ? -21.094 26.75 1.558 1 91.88 128 THR B CA 1
ATOM 5204 C C . THR B 1 128 ? -21.25 25.312 1.061 1 91.88 128 THR B C 1
ATOM 5206 O O . THR B 1 128 ? -21.469 25.078 -0.13 1 91.88 128 THR B O 1
ATOM 5209 N N . VAL B 1 129 ? -21.25 24.312 1.954 1 94.62 129 VAL B N 1
ATOM 5210 C CA . VAL B 1 129 ? -21.172 22.891 1.609 1 94.62 129 VAL B CA 1
ATOM 5211 C C . VAL B 1 129 ? -22.578 22.297 1.521 1 94.62 129 VAL B C 1
ATOM 5213 O O . VAL B 1 129 ? -22.812 21.406 0.715 1 94.62 129 VAL B O 1
ATOM 5216 N N . ARG B 1 130 ? -23.5 22.766 2.289 1 95.56 130 ARG B N 1
ATOM 5217 C CA . ARG B 1 130 ? -24.891 22.328 2.377 1 95.56 130 ARG B CA 1
ATOM 5218 C C . ARG B 1 130 ? -24.984 20.812 2.49 1 95.56 130 ARG B C 1
ATOM 5220 O O . ARG B 1 130 ? -25.531 20.156 1.611 1 95.56 130 ARG B O 1
ATOM 5227 N N . PRO B 1 131 ? -24.5 20.25 3.559 1 97.44 131 PRO B N 1
ATOM 5228 C CA . PRO B 1 131 ? -24.422 18.797 3.732 1 97.44 131 PRO B CA 1
ATOM 5229 C C . PRO B 1 131 ? -25.781 18.156 3.988 1 97.44 131 PRO B C 1
ATOM 5231 O O . PRO B 1 131 ? -26.672 18.797 4.574 1 97.44 131 PRO B O 1
ATOM 5234 N N . GLN B 1 132 ? -25.953 16.922 3.578 1 96.75 132 GLN B N 1
ATOM 5235 C CA . GLN B 1 132 ? -27.172 16.156 3.855 1 96.75 132 GLN B CA 1
ATOM 5236 C C . GLN B 1 132 ? -27.172 15.625 5.285 1 96.75 132 GLN B C 1
ATOM 5238 O O . GLN B 1 132 ? -28.234 15.398 5.867 1 96.75 132 GLN B O 1
ATOM 5243 N N . VAL B 1 133 ? -26.016 15.344 5.809 1 97.81 133 VAL B N 1
ATOM 5244 C CA . VAL B 1 133 ? -25.875 14.797 7.156 1 97.81 133 VAL B CA 1
ATOM 5245 C C . VAL B 1 133 ? -24.844 15.602 7.938 1 97.81 133 VAL B C 1
ATOM 5247 O O . VAL B 1 133 ? -23.828 16.031 7.375 1 97.81 133 VAL B O 1
ATOM 5250 N N . ILE B 1 134 ? -25.156 15.844 9.227 1 97.94 134 ILE B N 1
ATOM 5251 C CA . ILE B 1 134 ? -24.234 16.516 10.125 1 97.94 134 ILE B CA 1
ATOM 5252 C C . ILE B 1 134 ? -23.922 15.617 11.312 1 97.94 134 ILE B C 1
ATOM 5254 O O . ILE B 1 134 ? -24.812 14.992 11.883 1 97.94 134 ILE B O 1
ATOM 5258 N N . PHE B 1 135 ? -22.641 15.445 11.609 1 97.94 135 PHE B N 1
ATOM 5259 C CA . PHE B 1 135 ? -22.172 14.82 12.836 1 97.94 135 PHE B CA 1
ATOM 5260 C C . PHE B 1 135 ? -21.672 15.875 13.82 1 97.94 135 PHE B C 1
ATOM 5262 O O . PHE B 1 135 ? -20.859 16.734 13.461 1 97.94 135 PHE B O 1
ATOM 5269 N N . CYS B 1 136 ? -22.109 15.859 15.039 1 96.06 136 CYS B N 1
ATOM 5270 C CA . CYS B 1 136 ? -21.672 16.844 16.031 1 96.06 136 CYS B CA 1
ATOM 5271 C C . CYS B 1 136 ? -21.672 16.25 17.422 1 96.06 136 CYS B C 1
ATOM 5273 O O . CYS B 1 136 ? -22.297 15.203 17.656 1 96.06 136 CYS B O 1
ATOM 5275 N N . ASP B 1 137 ? -20.891 16.844 18.312 1 95.69 137 ASP B N 1
ATOM 5276 C CA . ASP B 1 137 ? -20.875 16.406 19.703 1 95.69 137 ASP B CA 1
ATOM 5277 C C . ASP B 1 137 ? -22.109 16.875 20.453 1 95.69 137 ASP B C 1
ATOM 5279 O O . ASP B 1 137 ? -22.656 17.953 20.156 1 95.69 137 ASP B O 1
ATOM 5283 N N . GLN B 1 138 ? -22.469 16.125 21.438 1 95.69 138 GLN B N 1
ATOM 5284 C CA . GLN B 1 138 ? -23.641 16.469 22.219 1 95.69 138 GLN B CA 1
ATOM 5285 C C . GLN B 1 138 ? -23.469 17.828 22.906 1 95.69 138 GLN B C 1
ATOM 5287 O O . GLN B 1 138 ? -24.422 18.594 23 1 95.69 138 GLN B O 1
ATOM 5292 N N . ASP B 1 139 ? -22.266 18.125 23.328 1 91.62 139 ASP B N 1
ATOM 5293 C CA . ASP B 1 139 ? -22.031 19.359 24.094 1 91.62 139 ASP B CA 1
ATOM 5294 C C . ASP B 1 139 ? -21.953 20.562 23.156 1 91.62 139 ASP B C 1
ATOM 5296 O O . ASP B 1 139 ? -22.141 21.703 23.609 1 91.62 139 ASP B O 1
ATOM 5300 N N . THR B 1 140 ? -21.703 20.359 21.906 1 92 140 THR B N 1
ATOM 5301 C CA . THR B 1 140 ? -21.594 21.5 21 1 92 140 THR B CA 1
ATOM 5302 C C . THR B 1 140 ? -22.844 21.625 20.141 1 92 140 THR B C 1
ATOM 5304 O O . THR B 1 140 ? -22.938 22.531 19.312 1 92 140 THR B O 1
ATOM 5307 N N . TRP B 1 141 ? -23.797 20.781 20.344 1 94.94 141 TRP B N 1
ATOM 5308 C CA . TRP B 1 141 ? -25.031 20.734 19.562 1 94.94 141 TRP B CA 1
ATOM 5309 C C . TRP B 1 141 ? -25.734 22.078 19.578 1 94.94 141 TRP B C 1
ATOM 5311 O O . TRP B 1 141 ? -26.203 22.562 18.531 1 94.94 141 TRP B O 1
ATOM 5321 N N . PRO B 1 142 ? -25.797 22.781 20.703 1 93.94 142 PRO B N 1
ATOM 5322 C CA . PRO B 1 142 ? -26.516 24.062 20.703 1 93.94 142 PRO B CA 1
ATOM 5323 C C . PRO B 1 142 ? -25.953 25.047 19.688 1 93.94 142 PRO B C 1
ATOM 5325 O O . PRO B 1 142 ? -26.719 25.719 18.984 1 93.94 142 PRO B O 1
ATOM 5328 N N . GLU B 1 143 ? -24.625 25.109 19.641 1 92.88 143 GLU B N 1
ATOM 5329 C CA . GLU B 1 143 ? -24 26 18.656 1 92.88 143 GLU B CA 1
ATOM 5330 C C . GLU B 1 143 ? -24.297 25.531 17.234 1 92.88 143 GLU B C 1
ATOM 5332 O O . GLU B 1 143 ? -24.547 26.344 16.359 1 92.88 143 GLU B O 1
ATOM 5337 N N . MET B 1 144 ? -24.25 24.266 16.984 1 95.88 144 MET B N 1
ATOM 5338 C CA . MET B 1 144 ? -24.516 23.688 15.672 1 95.88 144 MET B CA 1
ATOM 5339 C C . MET B 1 144 ? -25.969 23.906 15.266 1 95.88 144 MET B C 1
ATOM 5341 O O . MET B 1 144 ? -26.25 24.266 14.133 1 95.88 144 MET B O 1
ATOM 5345 N N . ALA B 1 145 ? -26.875 23.641 16.219 1 95.81 145 ALA B N 1
ATOM 5346 C CA . ALA B 1 145 ? -28.297 23.844 15.953 1 95.81 145 ALA B CA 1
ATOM 5347 C C . ALA B 1 145 ? -28.594 25.281 15.539 1 95.81 145 ALA B C 1
ATOM 5349 O O . ALA B 1 145 ? -29.375 25.531 14.617 1 95.81 145 ALA B O 1
ATOM 5350 N N . ALA B 1 146 ? -27.938 26.156 16.234 1 95.44 146 ALA B N 1
ATOM 5351 C CA . ALA B 1 146 ? -28.078 27.578 15.898 1 95.44 146 ALA B CA 1
ATOM 5352 C C . ALA B 1 146 ? -27.578 27.859 14.484 1 95.44 146 ALA B C 1
ATOM 5354 O O . ALA B 1 146 ? -28.203 28.625 13.742 1 95.44 146 ALA B O 1
ATOM 5355 N N . ALA B 1 147 ? -26.438 27.328 14.164 1 94.62 147 ALA B N 1
ATOM 5356 C CA . ALA B 1 147 ? -25.875 27.516 12.836 1 94.62 147 ALA B CA 1
ATOM 5357 C C . ALA B 1 147 ? -26.797 26.953 11.758 1 94.62 147 ALA B C 1
ATOM 5359 O O . ALA B 1 147 ? -26.969 27.562 10.703 1 94.62 147 ALA B O 1
ATOM 5360 N N . VAL B 1 148 ? -27.359 25.781 11.984 1 95.88 148 VAL B N 1
ATOM 5361 C CA . VAL B 1 148 ? -28.281 25.141 11.055 1 95.88 148 VAL B CA 1
ATOM 5362 C C . VAL B 1 148 ? -29.484 26.047 10.836 1 95.88 148 VAL B C 1
ATOM 5364 O O . VAL B 1 148 ? -29.938 26.234 9.703 1 95.88 148 VAL B O 1
ATOM 5367 N N . GLU B 1 149 ? -30 26.547 11.844 1 95.12 149 GLU B N 1
ATOM 5368 C CA . GLU B 1 149 ? -31.156 27.453 11.758 1 95.12 149 GLU B CA 1
ATOM 5369 C C . GLU B 1 149 ? -30.812 28.703 10.953 1 95.12 149 GLU B C 1
ATOM 5371 O O . GLU B 1 149 ? -31.609 29.156 10.141 1 95.12 149 GLU B O 1
ATOM 5376 N N . MET B 1 150 ? -29.656 29.188 11.18 1 94.25 150 MET B N 1
ATOM 5377 C CA . MET B 1 150 ? -29.203 30.391 10.508 1 94.25 150 MET B CA 1
ATOM 5378 C C . MET B 1 150 ? -29.141 30.188 9 1 94.25 150 MET B C 1
ATOM 5380 O O . MET B 1 150 ? -29.359 31.125 8.234 1 94.25 150 MET B O 1
ATOM 5384 N N . THR B 1 151 ? -28.797 29.031 8.57 1 93.81 151 THR B N 1
ATOM 5385 C CA . THR B 1 151 ? -28.578 28.75 7.156 1 93.81 151 THR B CA 1
ATOM 5386 C C . THR B 1 151 ? -29.859 28.219 6.504 1 93.81 151 THR B C 1
ATOM 5388 O O . THR B 1 151 ? -29.922 28.078 5.281 1 93.81 151 THR B O 1
ATOM 5391 N N . LYS B 1 152 ? -30.891 27.891 7.188 1 91.56 152 LYS B N 1
ATOM 5392 C CA . LYS B 1 152 ? -32.094 27.219 6.715 1 91.56 152 LYS B CA 1
ATOM 5393 C C . LYS B 1 152 ? -31.781 25.938 5.977 1 91.56 152 LYS B C 1
ATOM 5395 O O . LYS B 1 152 ? -32.375 25.625 4.953 1 91.56 152 LYS B O 1
ATOM 5400 N N . LEU B 1 153 ? -30.688 25.438 6.449 1 89.62 153 LEU B N 1
ATOM 5401 C CA . LEU B 1 153 ? -30.266 24.172 5.879 1 89.62 153 LEU B CA 1
ATOM 5402 C C . LEU B 1 153 ? -31.266 23.062 6.184 1 89.62 153 LEU B C 1
ATOM 5404 O O . LEU B 1 153 ? -31.75 22.953 7.309 1 89.62 153 LEU B O 1
ATOM 5408 N N . GLN B 1 154 ? -31.719 22.359 5.164 1 87.44 154 GLN B N 1
ATOM 5409 C CA . GLN B 1 154 ? -32.531 21.156 5.344 1 87.44 154 GLN B CA 1
ATOM 5410 C C . GLN B 1 154 ? -31.688 19.906 5.367 1 87.44 154 GLN B C 1
ATOM 5412 O O . GLN B 1 154 ? -31.422 19.297 4.32 1 87.44 154 GLN B O 1
ATOM 5417 N N . THR B 1 155 ? -31.234 19.562 6.539 1 84.12 155 THR B N 1
ATOM 5418 C CA . THR B 1 155 ? -30.438 18.344 6.695 1 84.12 155 THR B CA 1
ATOM 5419 C C . THR B 1 155 ? -31.344 17.125 6.871 1 84.12 155 THR B C 1
ATOM 5421 O O . THR B 1 155 ? -32.406 17.219 7.496 1 84.12 155 THR B O 1
ATOM 5424 N N . ASP B 1 156 ? -30.922 16.031 6.25 1 83.69 156 ASP B N 1
ATOM 5425 C CA . ASP B 1 156 ? -31.719 14.812 6.352 1 83.69 156 ASP B CA 1
ATOM 5426 C C . ASP B 1 156 ? -31.609 14.203 7.746 1 83.69 156 ASP B C 1
ATOM 5428 O O . ASP B 1 156 ? -32.594 13.727 8.305 1 83.69 156 ASP B O 1
ATOM 5432 N N . ASP B 1 157 ? -30.344 14.227 8.234 1 90.88 157 ASP B N 1
ATOM 5433 C CA . ASP B 1 157 ? -30.109 13.625 9.547 1 90.88 157 ASP B CA 1
ATOM 5434 C C . ASP B 1 157 ? -28.984 14.328 10.281 1 90.88 157 ASP B C 1
ATOM 5436 O O . ASP B 1 157 ? -28.094 14.914 9.656 1 90.88 157 ASP B O 1
ATOM 5440 N N . VAL B 1 158 ? -29.109 14.336 11.57 1 95.88 158 VAL B N 1
ATOM 5441 C CA . VAL B 1 158 ? -28.047 14.758 12.477 1 95.88 158 VAL B CA 1
ATOM 5442 C C . VAL B 1 158 ? -27.688 13.625 13.43 1 95.88 158 VAL B C 1
ATOM 5444 O O . VAL B 1 158 ? -28.562 13.094 14.125 1 95.88 158 VAL B O 1
ATOM 5447 N N . PHE B 1 159 ? -26.438 13.219 13.375 1 97.56 159 PHE B N 1
ATOM 5448 C CA . PHE B 1 159 ? -25.938 12.203 14.297 1 97.56 159 PHE B CA 1
ATOM 5449 C C . PHE B 1 159 ? -25.141 12.844 15.43 1 97.56 159 PHE B C 1
ATOM 5451 O O . PHE B 1 159 ? -24.188 13.586 15.18 1 97.56 159 PHE B O 1
ATOM 5458 N N . ILE B 1 160 ? -25.484 12.484 16.625 1 97.44 160 ILE B N 1
ATOM 5459 C CA . ILE B 1 160 ? -24.891 13.086 17.812 1 97.44 160 ILE B CA 1
ATOM 5460 C C . ILE B 1 160 ? -23.875 12.117 18.438 1 97.44 160 ILE B C 1
ATOM 5462 O O . ILE B 1 160 ? -24.203 10.953 18.672 1 97.44 160 ILE B O 1
ATOM 5466 N N . PHE B 1 161 ? -22.625 12.602 18.562 1 96.31 161 PHE B N 1
ATOM 5467 C CA . PHE B 1 161 ? -21.609 11.883 19.328 1 96.31 161 PHE B CA 1
ATOM 5468 C C . PHE B 1 161 ? -21.75 12.172 20.812 1 96.31 161 PHE B C 1
ATOM 5470 O O . PHE B 1 161 ? -22.281 13.219 21.203 1 96.31 161 PHE B O 1
ATOM 5477 N N . GLY B 1 162 ? -21.203 11.25 21.625 1 90.88 162 GLY B N 1
ATOM 5478 C CA . GLY B 1 162 ? -21.281 11.398 23.062 1 90.88 162 GLY B CA 1
ATOM 5479 C C . GLY B 1 162 ? -22.016 10.25 23.734 1 90.88 162 GLY B C 1
ATOM 5480 O O . GLY B 1 162 ? -22.406 9.289 23.078 1 90.88 162 GLY B O 1
ATOM 5481 N N . ASP B 1 163 ? -22.172 10.367 25.016 1 85.06 163 ASP B N 1
ATOM 5482 C CA . ASP B 1 163 ? -22.672 9.25 25.812 1 85.06 163 ASP B CA 1
ATOM 5483 C C . ASP B 1 163 ? -24.203 9.219 25.828 1 85.06 163 ASP B C 1
ATOM 5485 O O . ASP B 1 163 ? -24.812 8.148 25.734 1 85.06 163 ASP B O 1
ATOM 5489 N N . THR B 1 164 ? -24.859 10.336 25.984 1 84.12 164 THR B N 1
ATOM 5490 C CA . THR B 1 164 ? -26.297 10.383 26.25 1 84.12 164 THR B CA 1
ATOM 5491 C C . THR B 1 164 ? -27.062 10.727 24.969 1 84.12 164 THR B C 1
ATOM 5493 O O . THR B 1 164 ? -28.219 10.359 24.828 1 84.12 164 THR B O 1
ATOM 5496 N N . GLY B 1 165 ? -26.5 11.375 24.078 1 87.88 165 GLY B N 1
ATOM 5497 C CA . GLY B 1 165 ? -27.203 11.836 22.891 1 87.88 165 GLY B CA 1
ATOM 5498 C C . GLY B 1 165 ? -28.062 13.055 23.141 1 87.88 165 GLY B C 1
ATOM 5499 O O . GLY B 1 165 ? -28 13.664 24.219 1 87.88 165 GLY B O 1
ATOM 5500 N N . VAL B 1 166 ? -28.766 13.547 22.094 1 91.56 166 VAL B N 1
ATOM 5501 C CA . VAL B 1 166 ? -29.703 14.664 22.141 1 91.56 166 VAL B CA 1
ATOM 5502 C C . VAL B 1 166 ? -31.078 14.211 21.656 1 91.56 166 VAL B C 1
ATOM 5504 O O . VAL B 1 166 ? -31.188 13.562 20.609 1 91.56 166 VAL B O 1
ATOM 5507 N N . GLU B 1 167 ? -32.062 14.57 22.453 1 90.81 167 GLU B N 1
ATOM 5508 C CA . GLU B 1 167 ? -33.438 14.18 22.109 1 90.81 167 GLU B CA 1
ATOM 5509 C C . GLU B 1 167 ? -33.812 14.672 20.703 1 90.81 167 GLU B C 1
ATOM 5511 O O . GLU B 1 167 ? -33.5 15.812 20.344 1 90.81 167 GLU B O 1
ATOM 5516 N N . GLY B 1 168 ? -34.469 13.805 19.906 1 91.81 168 GLY B N 1
ATOM 5517 C CA . GLY B 1 168 ? -34.938 14.188 18.578 1 91.81 168 GLY B CA 1
ATOM 5518 C C . GLY B 1 168 ? -33.906 13.984 17.484 1 91.81 168 GLY B C 1
ATOM 5519 O O . GLY B 1 168 ? -34.188 14.188 16.312 1 91.81 168 GLY B O 1
ATOM 5520 N N . HIS B 1 169 ? -32.75 13.664 17.875 1 94.44 169 HIS B N 1
ATOM 5521 C CA . HIS B 1 169 ? -31.688 13.422 16.906 1 94.44 169 HIS B CA 1
ATOM 5522 C C . HIS B 1 169 ? -31.125 12.016 17.062 1 94.44 169 HIS B C 1
ATOM 5524 O O . HIS B 1 169 ? -31.281 11.383 18.094 1 94.44 169 HIS B O 1
ATOM 5530 N N . ARG B 1 170 ? -30.469 11.555 16.062 1 95.88 170 ARG B N 1
ATOM 5531 C CA . ARG B 1 170 ? -29.891 10.211 16.062 1 95.88 170 ARG B CA 1
ATOM 5532 C C . ARG B 1 170 ? -28.578 10.18 16.844 1 95.88 170 ARG B C 1
ATOM 5534 O O . ARG B 1 170 ? -27.859 11.172 16.875 1 95.88 170 ARG B O 1
ATOM 5541 N N . HIS B 1 171 ? -28.344 9.07 17.484 1 97.19 171 HIS B N 1
ATOM 5542 C CA . HIS B 1 171 ? -27.062 8.836 18.125 1 97.19 171 HIS B CA 1
ATOM 5543 C C . HIS B 1 171 ? -26.125 8.062 17.203 1 97.19 171 HIS B C 1
ATOM 5545 O O . HIS B 1 171 ? -26.547 7.156 16.484 1 97.19 171 HIS B O 1
ATOM 5551 N N . VAL B 1 172 ? -24.844 8.336 17.281 1 97.5 172 VAL B N 1
ATOM 5552 C CA . VAL B 1 172 ? -23.875 7.77 16.359 1 97.5 172 VAL B CA 1
ATOM 5553 C C . VAL B 1 172 ? -23.812 6.254 16.531 1 97.5 172 VAL B C 1
ATOM 5555 O O . VAL B 1 172 ? -23.531 5.523 15.57 1 97.5 172 VAL B O 1
ATOM 5558 N N . ASN B 1 173 ? -24.094 5.734 17.688 1 96.81 173 ASN B N 1
ATOM 5559 C CA . ASN B 1 173 ? -24.047 4.301 17.969 1 96.81 173 ASN B CA 1
ATOM 5560 C C . ASN B 1 173 ? -25.031 3.523 17.109 1 96.81 173 ASN B C 1
ATOM 5562 O O . ASN B 1 173 ? -24.875 2.314 16.922 1 96.81 173 ASN B O 1
ATOM 5566 N N . GLU B 1 174 ? -26.031 4.199 16.625 1 96.94 174 GLU B N 1
ATOM 5567 C CA . GLU B 1 174 ? -26.984 3.555 15.727 1 96.94 174 GLU B CA 1
ATOM 5568 C C . GLU B 1 174 ? -26.281 3.029 14.477 1 96.94 174 GLU B C 1
ATOM 5570 O O . GLU B 1 174 ? -26.734 2.049 13.875 1 96.94 174 GLU B O 1
ATOM 5575 N N . LEU B 1 175 ? -25.234 3.648 14.156 1 98 175 LEU B N 1
ATOM 5576 C CA . LEU B 1 175 ? -24.5 3.27 12.945 1 98 175 LEU B CA 1
ATOM 5577 C C . LEU B 1 175 ? -23.641 2.033 13.188 1 98 175 LEU B C 1
ATOM 5579 O O . LEU B 1 175 ? -23.172 1.404 12.242 1 98 175 LEU B O 1
ATOM 5583 N N . LEU B 1 176 ? -23.406 1.652 14.414 1 97.62 176 LEU B N 1
ATOM 5584 C CA . LEU B 1 176 ? -22.469 0.591 14.742 1 97.62 176 LEU B CA 1
ATOM 5585 C C . LEU B 1 176 ? -23.188 -0.719 15.023 1 97.62 176 L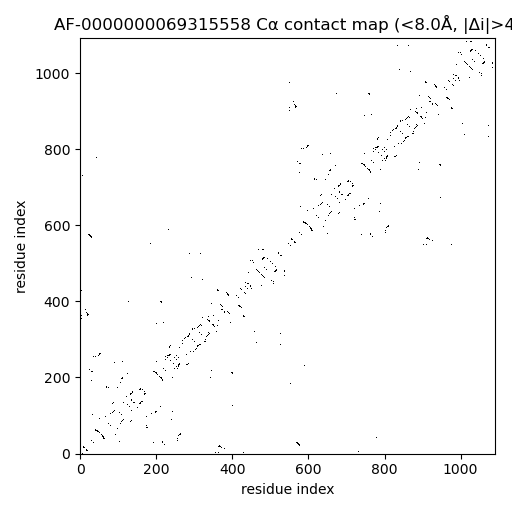EU B C 1
ATOM 5587 O O . LEU B 1 176 ? -22.562 -1.743 15.289 1 97.62 176 LEU B O 1
ATOM 5591 N N . VAL B 1 177 ? -24.484 -0.689 14.922 1 97.62 177 VAL B N 1
ATOM 5592 C CA . VAL B 1 177 ? -25.297 -1.875 15.195 1 97.62 177 VAL B CA 1
ATOM 5593 C C . VAL B 1 177 ? -25 -2.949 14.148 1 97.62 177 VAL B C 1
ATOM 5595 O O . VAL B 1 177 ? -24.859 -2.645 12.961 1 97.62 177 VAL B O 1
ATOM 5598 N N . ALA B 1 178 ? -24.953 -4.219 14.578 1 97.5 178 ALA B N 1
ATOM 5599 C CA . ALA B 1 178 ? -24.688 -5.352 13.695 1 97.5 178 ALA B CA 1
ATOM 5600 C C . ALA B 1 178 ? -25.766 -5.465 12.625 1 97.5 178 ALA B C 1
ATOM 5602 O O . ALA B 1 178 ? -26.953 -5.273 12.906 1 97.5 178 ALA B O 1
ATOM 5603 N N . THR B 1 179 ? -25.312 -5.758 11.438 1 96.44 179 THR B N 1
ATOM 5604 C CA . THR B 1 179 ? -26.25 -5.875 10.328 1 96.44 179 THR B CA 1
ATOM 5605 C C . THR B 1 179 ? -26.484 -7.34 9.961 1 96.44 179 THR B C 1
ATOM 5607 O O . THR B 1 179 ? -27.469 -7.672 9.289 1 96.44 179 THR B O 1
ATOM 5610 N N . GLY B 1 180 ? -25.578 -8.242 10.312 1 93.75 180 GLY B N 1
ATOM 5611 C CA . GLY B 1 180 ? -25.641 -9.648 9.938 1 93.75 180 GLY B CA 1
ATOM 5612 C C . GLY B 1 180 ? -25.078 -9.93 8.555 1 93.75 180 GLY B C 1
ATOM 5613 O O . GLY B 1 180 ? -25.016 -11.078 8.125 1 93.75 180 GLY B O 1
ATOM 5614 N N . LYS B 1 181 ? -24.641 -8.922 7.895 1 91.5 181 LYS B N 1
ATOM 5615 C CA . LYS B 1 181 ? -24.141 -9.07 6.531 1 91.5 181 LYS B CA 1
ATOM 5616 C C . LYS B 1 181 ? -22.75 -8.445 6.391 1 91.5 181 LYS B C 1
ATOM 5618 O O . LYS B 1 181 ? -22.406 -7.934 5.324 1 91.5 181 LYS B O 1
ATOM 5623 N N . GLU B 1 182 ? -22.016 -8.414 7.469 1 93.88 182 GLU B N 1
ATOM 5624 C CA . GLU B 1 182 ? -20.719 -7.738 7.473 1 93.88 182 GLU B CA 1
ATOM 5625 C C . GLU B 1 182 ? -19.75 -8.398 6.5 1 93.88 182 GLU B C 1
ATOM 5627 O O . GLU B 1 182 ? -18.953 -7.719 5.844 1 93.88 182 GLU B O 1
ATOM 5632 N N . ASP B 1 183 ? -19.797 -9.672 6.297 1 83.81 183 ASP B N 1
ATOM 5633 C CA . ASP B 1 183 ? -18.859 -10.438 5.473 1 83.81 183 ASP B CA 1
ATOM 5634 C C . ASP B 1 183 ? -19.109 -10.188 3.988 1 83.81 183 ASP B C 1
ATOM 5636 O O . ASP B 1 183 ? -18.281 -10.539 3.148 1 83.81 183 ASP B O 1
ATOM 5640 N N . GLU B 1 184 ? -20.188 -9.562 3.707 1 83 184 GLU B N 1
ATOM 5641 C CA . GLU B 1 184 ? -20.562 -9.312 2.316 1 83 184 GLU B CA 1
ATOM 5642 C C . GLU B 1 184 ? -20.188 -7.898 1.888 1 83 184 GLU B C 1
ATOM 5644 O O . GLU B 1 184 ? -20.375 -7.527 0.728 1 83 184 GLU B O 1
ATOM 5649 N N . PHE B 1 185 ? -19.609 -7.203 2.77 1 90.19 185 PHE B N 1
ATOM 5650 C CA . PHE B 1 185 ? -19.359 -5.797 2.475 1 90.19 185 PHE B CA 1
ATOM 5651 C C . PHE B 1 185 ? -18.188 -5.645 1.522 1 90.19 185 PHE B C 1
ATOM 5653 O O . PHE B 1 185 ? -17.141 -6.266 1.72 1 90.19 185 PHE B O 1
ATOM 5660 N N . VAL B 1 186 ? -18.406 -4.867 0.494 1 84.88 186 VAL B N 1
ATOM 5661 C CA . VAL B 1 186 ? -17.359 -4.438 -0.426 1 84.88 186 VAL B CA 1
ATOM 5662 C C . VAL B 1 186 ? -17.406 -2.92 -0.59 1 84.88 186 VAL B C 1
ATOM 5664 O O . VAL B 1 186 ? -18.469 -2.35 -0.859 1 84.88 186 VAL B O 1
ATOM 5667 N N . PRO B 1 187 ? -16.219 -2.297 -0.357 1 90.06 187 PRO B N 1
ATOM 5668 C CA . PRO B 1 187 ? -16.219 -0.851 -0.583 1 90.06 187 PRO B CA 1
ATOM 5669 C C . PRO B 1 187 ? -16.641 -0.477 -2.004 1 90.06 187 PRO B C 1
ATOM 5671 O O . PRO B 1 187 ? -16.375 -1.231 -2.945 1 90.06 187 PRO B O 1
ATOM 5674 N N . GLU B 1 188 ? -17.188 0.718 -2.15 1 87.75 188 GLU B N 1
ATOM 5675 C CA . GLU B 1 188 ? -17.625 1.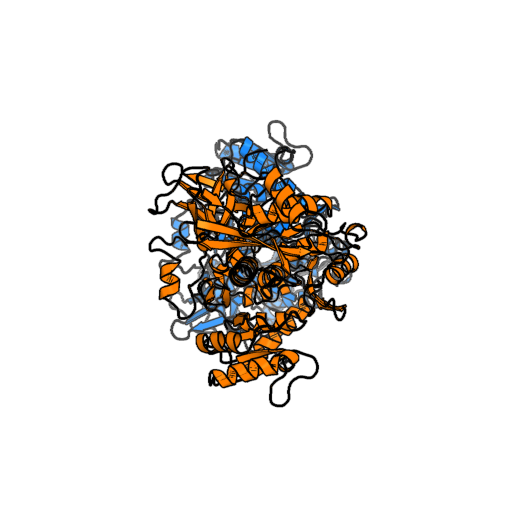191 -3.459 1 87.75 188 GLU B CA 1
ATOM 5676 C C . GLU B 1 188 ? -16.438 1.432 -4.391 1 87.75 188 GLU B C 1
ATOM 5678 O O . GLU B 1 188 ? -15.398 1.917 -3.957 1 87.75 188 GLU B O 1
ATOM 5683 N N . TYR B 1 189 ? -16.719 1.071 -5.574 1 84.88 189 TYR B N 1
ATOM 5684 C CA . TYR B 1 189 ? -15.719 1.284 -6.613 1 84.88 189 TYR B CA 1
ATOM 5685 C C . TYR B 1 189 ? -16.078 2.492 -7.473 1 84.88 189 TYR B C 1
ATOM 5687 O O . TYR B 1 189 ? -17.234 2.707 -7.801 1 84.88 189 TYR B O 1
ATOM 5695 N N . PHE B 1 190 ? -15.023 3.297 -7.766 1 91 190 PHE B N 1
ATOM 5696 C CA . PHE B 1 190 ? -15.164 4.422 -8.688 1 91 190 PHE B CA 1
ATOM 5697 C C . PHE B 1 190 ? -14.039 4.422 -9.711 1 91 190 PHE B C 1
ATOM 5699 O O . PHE B 1 190 ? -12.867 4.258 -9.359 1 91 190 PHE B O 1
ATOM 5706 N N . GLU B 1 191 ? -14.32 4.613 -10.953 1 87.62 191 GLU B N 1
ATOM 5707 C CA . GLU B 1 191 ? -13.312 4.695 -12 1 87.62 191 GLU B CA 1
ATOM 5708 C C . GLU B 1 191 ? -12.375 5.879 -11.773 1 87.62 191 GLU B C 1
ATOM 5710 O O . GLU B 1 191 ? -11.18 5.797 -12.062 1 87.62 191 GLU B O 1
ATOM 5715 N N . ASP B 1 192 ? -12.953 6.887 -11.195 1 92.94 192 ASP B N 1
ATOM 5716 C CA . ASP B 1 192 ? -12.195 8.109 -10.961 1 92.94 192 ASP B CA 1
ATOM 5717 C C . ASP B 1 192 ? -11.867 8.273 -9.477 1 92.94 192 ASP B C 1
ATOM 5719 O O . ASP B 1 192 ? -11.891 9.383 -8.953 1 92.94 192 ASP B O 1
ATOM 5723 N N . ALA B 1 193 ? -11.648 7.117 -8.781 1 93.38 193 ALA B N 1
ATOM 5724 C CA . ALA B 1 193 ? -11.477 7.145 -7.332 1 93.38 193 ALA B CA 1
ATOM 5725 C C . ALA B 1 193 ? -10.398 8.141 -6.922 1 93.38 193 ALA B C 1
ATOM 5727 O O . ALA B 1 193 ? -10.57 8.883 -5.957 1 93.38 193 ALA B O 1
ATOM 5728 N N . GLY B 1 194 ? -9.305 8.227 -7.656 1 94.81 194 GLY B N 1
ATOM 5729 C CA . GLY B 1 194 ? -8.188 9.086 -7.305 1 94.81 194 GLY B CA 1
ATOM 5730 C C . GLY B 1 194 ? -8.547 10.562 -7.312 1 94.81 194 GLY B C 1
ATOM 5731 O O . GLY B 1 194 ? -8.133 11.312 -6.426 1 94.81 194 GLY B O 1
ATOM 5732 N N . SER B 1 195 ? -9.344 11.008 -8.266 1 95.75 195 SER B N 1
ATOM 5733 C CA . SER B 1 195 ? -9.656 12.422 -8.43 1 95.75 195 SER B CA 1
ATOM 5734 C C . SER B 1 195 ? -10.93 12.797 -7.68 1 95.75 195 SER B C 1
ATOM 5736 O O . SER B 1 195 ? -11.266 13.977 -7.57 1 95.75 195 SER B O 1
ATOM 5738 N N . ARG B 1 196 ? -11.57 11.844 -7.078 1 96.19 196 ARG B N 1
ATOM 5739 C CA . ARG B 1 196 ? -12.828 12.094 -6.387 1 96.19 196 ARG B CA 1
ATOM 5740 C C . ARG B 1 196 ? -12.594 12.797 -5.059 1 96.19 196 ARG B C 1
ATOM 5742 O O . ARG B 1 196 ? -11.672 12.453 -4.32 1 96.19 196 ARG B O 1
ATOM 5749 N N . LEU B 1 197 ? -13.477 13.82 -4.785 1 97.69 197 LEU B N 1
ATOM 5750 C CA . LEU B 1 197 ? -13.43 14.57 -3.535 1 97.69 197 LEU B CA 1
ATOM 5751 C C . LEU B 1 197 ? -13.625 13.641 -2.34 1 97.69 197 LEU B C 1
ATOM 5753 O O . LEU B 1 197 ? -14.531 12.812 -2.336 1 97.69 197 LEU B O 1
ATOM 5757 N N . ALA B 1 198 ? -12.766 13.711 -1.365 1 97.62 198 ALA B N 1
ATOM 5758 C CA . ALA B 1 198 ? -12.875 12.883 -0.17 1 97.62 198 ALA B CA 1
ATOM 5759 C C . ALA B 1 198 ? -13.125 13.734 1.071 1 97.62 198 ALA B C 1
ATOM 5761 O O . ALA B 1 198 ? -13.977 13.398 1.897 1 97.62 198 ALA B O 1
ATOM 5762 N N . VAL B 1 199 ? -12.352 14.844 1.155 1 97.94 199 VAL B N 1
ATOM 5763 C CA . VAL B 1 199 ? -12.398 15.648 2.371 1 97.94 199 VAL B CA 1
ATOM 5764 C C . VAL B 1 199 ? -12.383 17.141 2.008 1 97.94 199 VAL B C 1
ATOM 5766 O O . VAL B 1 199 ? -11.734 17.531 1.042 1 97.94 199 VAL B O 1
ATOM 5769 N N . ILE B 1 200 ? -13.164 17.906 2.695 1 96.62 200 ILE B N 1
ATOM 5770 C CA . ILE B 1 200 ? -13.086 19.375 2.674 1 96.62 200 ILE B CA 1
ATOM 5771 C C . ILE B 1 200 ? -12.57 19.875 4.016 1 96.62 200 ILE B C 1
ATOM 5773 O O . ILE B 1 200 ? -13.25 19.75 5.039 1 96.62 200 ILE B O 1
ATOM 5777 N N . VAL B 1 201 ? -11.344 20.391 4.012 1 92.31 201 VAL B N 1
ATOM 5778 C CA . VAL B 1 201 ? -10.797 20.969 5.234 1 92.31 201 VAL B CA 1
ATOM 5779 C C . VAL B 1 201 ? -10.82 22.5 5.133 1 92.31 201 VAL B C 1
ATOM 5781 O O . VAL B 1 201 ? -10.852 23.047 4.031 1 92.31 201 VAL B O 1
ATOM 5784 N N . CYS B 1 202 ? -10.898 23.141 6.285 1 81.56 202 CYS B N 1
ATOM 5785 C CA . CYS B 1 202 ? -11.039 24.594 6.258 1 81.56 202 CYS B CA 1
ATOM 5786 C C . CYS B 1 202 ? -9.695 25.281 6.473 1 81.56 202 CYS B C 1
ATOM 5788 O O . CYS B 1 202 ? -8.875 24.812 7.262 1 81.56 202 CYS B O 1
ATOM 5790 N N . SER B 1 203 ? -9.344 26.172 5.57 1 73.81 203 SER B N 1
ATOM 5791 C CA . SER B 1 203 ? -8.148 26.984 5.727 1 73.81 203 SER B CA 1
ATOM 5792 C C . SER B 1 203 ? -8.461 28.312 6.41 1 73.81 203 SER B C 1
ATOM 5794 O O . SER B 1 203 ? -9.547 28.875 6.215 1 73.81 203 SER B O 1
ATOM 5796 N N . SER B 1 204 ? -7.785 28.656 7.594 1 54.62 204 SER B N 1
ATOM 5797 C CA . SER B 1 204 ? -8.023 29.859 8.383 1 54.62 204 SER B CA 1
ATOM 5798 C C . SER B 1 204 ? -7.5 31.094 7.668 1 54.62 204 SER B C 1
ATOM 5800 O O . SER B 1 204 ? -6.285 31.297 7.57 1 54.62 204 SER B O 1
ATOM 5802 N N . GLY B 1 205 ? -7.879 31.406 6.508 1 47.94 205 GLY B N 1
ATOM 5803 C CA . GLY B 1 205 ? -7.242 32.531 5.848 1 47.94 205 GLY B CA 1
ATOM 5804 C C . GLY B 1 205 ? -7.27 33.812 6.676 1 47.94 205 GLY B C 1
ATOM 5805 O O . GLY B 1 205 ? -8.156 34 7.512 1 47.94 205 GLY B O 1
ATOM 5806 N N . THR B 1 206 ? -6.082 34.406 7 1 40 206 THR B N 1
ATOM 5807 C CA . THR B 1 206 ? -5.875 35.656 7.742 1 40 206 THR B CA 1
ATOM 5808 C C . THR B 1 206 ? -6.875 36.719 7.305 1 40 206 THR B C 1
ATOM 5810 O O . THR B 1 206 ? -7.254 37.562 8.094 1 40 206 THR B O 1
ATOM 5813 N N . THR B 1 207 ? -7.062 36.719 5.906 1 42.78 207 THR B N 1
ATOM 5814 C CA . THR B 1 207 ? -7.715 37.875 5.301 1 42.78 207 THR B CA 1
ATOM 5815 C C . THR B 1 207 ? -9.219 37.656 5.176 1 42.78 207 THR B C 1
ATOM 5817 O O . THR B 1 207 ? -9.945 38.5 4.668 1 42.78 207 THR B O 1
ATOM 5820 N N . GLY B 1 208 ? -9.867 36.562 5.934 1 57.19 208 GLY B N 1
ATOM 5821 C CA . GLY B 1 208 ? -11.281 36.469 5.625 1 57.19 208 GLY B CA 1
ATOM 5822 C C . GLY B 1 208 ? -11.906 35.156 6.137 1 57.19 208 GLY B C 1
ATOM 5823 O O . GLY B 1 208 ? -11.32 34.469 6.973 1 57.19 208 GLY B O 1
ATOM 5824 N N . ARG B 1 209 ? -13.086 34.875 5.758 1 66.81 209 ARG B N 1
ATOM 5825 C CA . ARG B 1 209 ? -13.883 33.688 6.113 1 66.81 209 ARG B CA 1
ATOM 5826 C C . ARG B 1 209 ? -13.211 32.406 5.641 1 66.81 209 ARG B C 1
ATOM 5828 O O . ARG B 1 209 ? -12.594 32.375 4.574 1 66.81 209 ARG B O 1
ATOM 5835 N N . PRO B 1 210 ? -13.258 31.375 6.465 1 75.31 210 PRO B N 1
ATOM 5836 C CA . PRO B 1 210 ? -12.625 30.109 6.113 1 75.31 210 PRO B CA 1
ATOM 5837 C C . PRO B 1 210 ? -13.062 29.578 4.75 1 75.31 210 PRO B C 1
ATOM 5839 O O . PRO B 1 210 ? -14.219 29.766 4.355 1 75.31 210 PRO B O 1
ATOM 5842 N N . LYS B 1 211 ? -12.094 29.156 3.885 1 86.06 211 LYS B N 1
ATOM 5843 C CA . LYS B 1 211 ? -12.375 28.5 2.609 1 86.06 211 LYS B CA 1
ATOM 5844 C C . LYS B 1 211 ? -12.273 26.984 2.736 1 86.06 211 LYS B C 1
ATOM 5846 O O . LYS B 1 211 ? -11.445 26.469 3.492 1 86.06 211 LYS B O 1
ATOM 5851 N N . GLY B 1 212 ? -13.156 26.281 2.082 1 92.31 212 GLY B N 1
ATOM 5852 C CA . GLY B 1 212 ? -13.125 24.828 2.074 1 92.31 212 GLY B CA 1
ATOM 5853 C C . GLY B 1 212 ? -12.141 24.266 1.072 1 92.31 212 GLY B C 1
ATOM 5854 O O . GLY B 1 212 ? -12.414 24.234 -0.129 1 92.31 212 GLY B O 1
ATOM 5855 N N . VAL B 1 213 ? -10.977 23.781 1.555 1 94.81 213 VAL B N 1
ATOM 5856 C CA . VAL B 1 213 ? -9.953 23.156 0.712 1 94.81 213 VAL B CA 1
ATOM 5857 C C . VAL B 1 213 ? -10.375 21.75 0.341 1 94.81 213 VAL B C 1
ATOM 5859 O O . VAL B 1 213 ? -10.523 20.891 1.214 1 94.81 213 VAL B O 1
ATOM 5862 N N . CYS B 1 214 ? -10.57 21.516 -0.983 1 97.5 214 CYS B N 1
ATOM 5863 C CA . CYS B 1 214 ? -11.023 20.219 -1.458 1 97.5 214 CYS B CA 1
ATOM 5864 C C . CYS B 1 214 ? -9.844 19.281 -1.691 1 97.5 214 CYS B C 1
ATOM 5866 O O . CYS B 1 214 ? -8.953 19.578 -2.486 1 97.5 214 CYS B O 1
ATOM 5868 N N . LEU B 1 215 ? -9.852 18.172 -0.971 1 97.44 215 LEU B N 1
ATOM 5869 C CA . LEU B 1 215 ? -8.812 17.156 -1.12 1 97.44 215 LEU B CA 1
ATOM 5870 C C . LEU B 1 215 ? -9.398 15.859 -1.65 1 97.44 215 LEU B C 1
ATOM 5872 O O . LEU B 1 215 ? -10.398 15.359 -1.12 1 97.44 215 LEU B O 1
ATOM 5876 N N . SER B 1 216 ? -8.805 15.375 -2.705 1 97.81 216 SER B N 1
ATOM 5877 C CA . SER B 1 216 ? -9.25 14.125 -3.316 1 97.81 216 SER B CA 1
ATOM 5878 C C . SER B 1 216 ? -8.664 12.914 -2.594 1 97.81 216 SER B C 1
ATOM 5880 O O . SER B 1 216 ? -7.746 13.055 -1.782 1 97.81 216 SER B O 1
ATOM 5882 N N . ASN B 1 217 ? -9.242 11.656 -2.914 1 97.69 217 ASN B N 1
ATOM 5883 C CA . ASN B 1 217 ? -8.641 10.43 -2.408 1 97.69 217 ASN B CA 1
ATOM 5884 C C . ASN B 1 217 ? -7.156 10.352 -2.746 1 97.69 217 ASN B C 1
ATOM 5886 O O . ASN B 1 217 ? -6.328 10.109 -1.868 1 97.69 217 ASN B O 1
ATOM 5890 N N . GLY B 1 218 ? -6.867 10.648 -3.973 1 97.06 218 GLY B N 1
ATOM 5891 C CA . GLY B 1 218 ? -5.5 10.523 -4.457 1 97.06 218 GLY B CA 1
ATOM 5892 C C . GLY B 1 218 ? -4.535 11.477 -3.781 1 97.06 218 GLY B C 1
ATOM 5893 O O . GLY B 1 218 ? -3.422 11.094 -3.42 1 97.06 218 GLY B O 1
ATOM 5894 N N . SER B 1 219 ? -4.93 12.727 -3.604 1 96.69 219 SER B N 1
ATOM 5895 C CA . SER B 1 219 ? -4.055 13.711 -2.965 1 96.69 219 SER B CA 1
ATOM 5896 C C . SER B 1 219 ? -3.783 13.336 -1.511 1 96.69 219 SER B C 1
ATOM 5898 O O . SER B 1 219 ? -2.668 13.523 -1.017 1 96.69 219 SER B O 1
ATOM 5900 N N . ILE B 1 220 ? -4.785 12.797 -0.821 1 97 220 ILE B N 1
ATOM 5901 C CA . ILE B 1 220 ? -4.609 12.414 0.575 1 97 220 ILE B CA 1
ATOM 5902 C C . ILE B 1 220 ? -3.699 11.188 0.662 1 97 220 ILE B C 1
ATOM 5904 O O . ILE B 1 220 ? -2.785 11.141 1.487 1 97 220 ILE B O 1
ATOM 5908 N N . ILE B 1 221 ? -3.902 10.234 -0.213 1 96.94 221 ILE B N 1
ATOM 5909 C CA . ILE B 1 221 ? -3.102 9.016 -0.194 1 96.94 221 ILE B CA 1
ATOM 5910 C C . ILE B 1 221 ? -1.642 9.352 -0.495 1 96.94 221 ILE B C 1
ATOM 5912 O O . ILE B 1 221 ? -0.734 8.867 0.188 1 96.94 221 ILE B O 1
ATOM 5916 N N . ALA B 1 222 ? -1.422 10.219 -1.409 1 95.81 222 ALA B N 1
ATOM 5917 C CA . ALA B 1 222 ? -0.077 10.516 -1.895 1 95.81 222 ALA B CA 1
ATOM 5918 C C . ALA B 1 222 ? 0.652 11.461 -0.946 1 95.81 222 ALA B C 1
ATOM 5920 O O . ALA B 1 222 ? 1.865 11.344 -0.757 1 95.81 222 ALA B O 1
ATOM 5921 N N . ASN B 1 223 ? -0.107 12.359 -0.367 1 94.44 223 ASN B N 1
ATOM 5922 C CA . ASN B 1 223 ? 0.564 13.453 0.328 1 94.44 223 ASN B CA 1
ATOM 5923 C C . ASN B 1 223 ? 0.417 13.328 1.843 1 94.44 223 ASN B C 1
ATOM 5925 O O . ASN B 1 223 ? 1.329 13.688 2.59 1 94.44 223 ASN B O 1
ATOM 5929 N N . VAL B 1 224 ? -0.709 12.867 2.299 1 91.62 224 VAL B N 1
ATOM 5930 C CA . VAL B 1 224 ? -0.967 12.805 3.734 1 91.62 224 VAL B CA 1
ATOM 5931 C C . VAL B 1 224 ? -0.481 11.469 4.289 1 91.62 224 VAL B C 1
ATOM 5933 O O . VAL B 1 224 ? 0.365 11.43 5.184 1 91.62 224 VAL B O 1
ATOM 5936 N N . ILE B 1 225 ? -0.88 10.422 3.705 1 92.75 225 ILE B N 1
ATOM 5937 C CA . ILE B 1 225 ? -0.591 9.094 4.223 1 92.75 225 ILE B CA 1
ATOM 5938 C C . ILE B 1 225 ? 0.884 8.766 4.008 1 92.75 225 ILE B C 1
ATOM 5940 O O . ILE B 1 225 ? 1.512 8.117 4.848 1 92.75 225 ILE B O 1
ATOM 5944 N N . SER B 1 226 ? 1.496 9.312 2.988 1 85.06 226 SER B N 1
ATOM 5945 C CA . SER B 1 226 ? 2.867 8.977 2.613 1 85.06 226 SER B CA 1
ATOM 5946 C C . SER B 1 226 ? 3.85 10.031 3.107 1 85.06 226 SER B C 1
ATOM 5948 O O . SER B 1 226 ? 4.977 10.117 2.619 1 85.06 226 SER B O 1
ATOM 5950 N N . MET B 1 227 ? 3.484 10.828 4.047 1 80.69 227 MET B N 1
ATOM 5951 C CA . MET B 1 227 ? 4.258 11.984 4.496 1 80.69 227 MET B CA 1
ATOM 5952 C C . MET B 1 227 ? 5.559 11.539 5.156 1 80.69 227 MET B C 1
ATOM 5954 O O . MET B 1 227 ? 6.609 12.148 4.941 1 80.69 227 MET B O 1
ATOM 5958 N N . THR B 1 228 ? 5.461 10.578 5.992 1 80.44 228 THR B N 1
ATOM 5959 C CA . THR B 1 228 ? 6.617 10.125 6.754 1 80.44 228 THR B CA 1
ATOM 5960 C C . THR B 1 228 ? 6.551 8.617 6.988 1 80.44 228 THR B C 1
ATOM 5962 O O . THR B 1 228 ? 5.535 7.984 6.699 1 80.44 228 THR B O 1
ATOM 5965 N N . GLU B 1 229 ? 7.664 8.203 7.375 1 84.25 229 GLU B N 1
ATOM 5966 C CA . GLU B 1 229 ? 7.734 6.781 7.719 1 84.25 229 GLU B CA 1
ATOM 5967 C C . GLU B 1 229 ? 7.031 6.5 9.039 1 84.25 229 GLU B C 1
ATOM 5969 O O . GLU B 1 229 ? 7.266 7.188 10.039 1 84.25 229 GLU B O 1
ATOM 5974 N N . ASN B 1 230 ? 6.117 5.656 8.992 1 91.25 230 ASN B N 1
ATOM 5975 C CA . ASN B 1 230 ? 5.422 5.156 10.172 1 91.25 230 ASN B CA 1
ATOM 5976 C C . ASN B 1 230 ? 5.602 3.648 10.328 1 91.25 230 ASN B C 1
ATOM 5978 O O . ASN B 1 230 ? 5.625 2.914 9.344 1 91.25 230 ASN B O 1
ATOM 5982 N N . TYR B 1 231 ? 5.801 3.25 11.562 1 93.25 231 TYR B N 1
ATOM 5983 C CA . TYR B 1 231 ? 5.984 1.833 11.867 1 93.25 231 TYR B CA 1
ATOM 5984 C C . TYR B 1 231 ? 4.727 1.238 12.484 1 93.25 231 TYR B C 1
ATOM 5986 O O . TYR B 1 231 ? 3.932 1.953 13.102 1 93.25 231 TYR B O 1
ATOM 5994 N N . SER B 1 232 ? 4.508 -0.047 12.281 1 92.81 232 SER B N 1
ATOM 5995 C CA . SER B 1 232 ? 3.385 -0.731 12.914 1 92.81 232 SER B CA 1
ATOM 5996 C C . SER B 1 232 ? 3.525 -0.745 14.43 1 92.81 232 SER B C 1
ATOM 5998 O O . SER B 1 232 ? 2.539 -0.914 15.148 1 92.81 232 SER B O 1
ATOM 6000 N N . SER B 1 233 ? 4.762 -0.525 14.914 1 93.44 233 SER B N 1
ATOM 6001 C CA . SER B 1 233 ? 5.031 -0.533 16.344 1 93.44 233 SER B CA 1
ATOM 6002 C C . SER B 1 233 ? 4.816 0.848 16.953 1 93.44 233 SER B C 1
ATOM 6004 O O . SER B 1 233 ? 4.922 1.018 18.172 1 93.44 233 SER B O 1
ATOM 6006 N N . ASP B 1 234 ? 4.508 1.809 16.109 1 96.75 234 ASP B N 1
ATOM 6007 C CA . ASP B 1 234 ? 4.375 3.172 16.609 1 96.75 234 ASP B CA 1
ATOM 6008 C C . ASP B 1 234 ? 3.139 3.314 17.5 1 96.75 234 ASP B C 1
ATOM 6010 O O . ASP B 1 234 ? 2.113 2.678 17.25 1 96.75 234 ASP B O 1
ATOM 6014 N N . VAL B 1 235 ? 3.295 4.074 18.547 1 98.38 235 VAL B N 1
ATOM 6015 C CA . VAL B 1 235 ? 2.219 4.629 19.359 1 98.38 235 VAL B CA 1
ATOM 6016 C C . VAL B 1 235 ? 2.141 6.141 19.141 1 98.38 235 VAL B C 1
ATOM 6018 O O . VAL B 1 235 ? 3.029 6.879 19.578 1 98.38 235 VAL B O 1
ATOM 6021 N N . MET B 1 236 ? 1.035 6.621 18.531 1 98.38 236 MET B N 1
ATOM 6022 C CA . MET B 1 236 ? 0.997 7.973 17.969 1 98.38 236 MET B CA 1
ATOM 6023 C C . MET B 1 236 ? 0.04 8.859 18.766 1 98.38 236 MET B C 1
ATOM 6025 O O . MET B 1 236 ? -1.094 8.461 19.031 1 98.38 236 MET B O 1
ATOM 6029 N N . LEU B 1 237 ? 0.5 10.055 19.078 1 98.38 237 LEU B N 1
ATOM 6030 C CA . LEU B 1 237 ? -0.307 11.008 19.828 1 98.38 237 LEU B CA 1
ATOM 6031 C C . LEU B 1 237 ? -0.438 12.328 19.078 1 98.38 237 LEU B C 1
ATOM 6033 O O . LEU B 1 237 ? 0.567 12.93 18.703 1 98.38 237 LEU B O 1
ATOM 6037 N N . CYS B 1 238 ? -1.629 12.703 18.812 1 95.31 238 CYS B N 1
ATOM 6038 C CA . CYS B 1 238 ? -1.977 13.992 18.234 1 95.31 238 CYS B CA 1
ATOM 6039 C C . CYS B 1 238 ? -3.281 14.523 18.828 1 95.31 238 CYS B C 1
ATOM 6041 O O . CYS B 1 238 ? -4.305 13.836 18.781 1 95.31 238 CYS B O 1
ATOM 6043 N N . PHE B 1 239 ? -3.244 15.711 19.406 1 93.44 239 PHE B N 1
ATOM 6044 C CA . PHE B 1 239 ? -4.422 16.297 20.047 1 93.44 239 PHE B CA 1
ATOM 6045 C C . PHE B 1 239 ? -5.324 16.953 19 1 93.44 239 PHE B C 1
ATOM 6047 O O . PHE B 1 239 ? -6.48 17.266 19.297 1 93.44 239 PHE B O 1
ATOM 6054 N N . SER B 1 240 ? -4.809 17.156 17.797 1 90.31 240 SER B N 1
ATOM 6055 C CA . SER B 1 240 ? -5.57 17.844 16.766 1 90.31 240 SER B CA 1
ATOM 6056 C C . SER B 1 240 ? -6.816 17.047 16.375 1 90.31 240 SER B C 1
ATOM 6058 O O . SER B 1 240 ? -6.773 15.828 16.266 1 90.31 240 SER B O 1
ATOM 6060 N N . SER B 1 241 ? -7.957 17.766 16.266 1 88.69 241 SER B N 1
ATOM 6061 C CA . SER B 1 241 ? -9.133 17.156 15.68 1 88.69 241 SER B CA 1
ATOM 6062 C C . SER B 1 241 ? -8.945 16.922 14.18 1 88.69 241 SER B C 1
ATOM 6064 O O . SER B 1 241 ? -7.867 17.188 13.641 1 88.69 241 SER B O 1
ATOM 6066 N N . LEU B 1 242 ? -9.992 16.391 13.508 1 92.25 242 LEU B N 1
ATOM 6067 C CA . LEU B 1 242 ? -9.914 16.094 12.086 1 92.25 242 LEU B CA 1
ATOM 6068 C C . LEU B 1 242 ? -10.062 17.359 11.25 1 92.25 242 LEU B C 1
ATOM 6070 O O . LEU B 1 242 ? -9.867 17.344 10.039 1 92.25 242 LEU B O 1
ATOM 6074 N N . TYR B 1 243 ? -10.367 18.484 11.945 1 87.94 243 TYR B N 1
ATOM 6075 C CA . TYR B 1 243 ? -10.391 19.781 11.289 1 87.94 243 TYR B CA 1
ATOM 6076 C C . TYR B 1 243 ? -9.016 20.141 10.734 1 87.94 243 TYR B C 1
ATOM 6078 O O . TYR B 1 243 ? -8.906 20.766 9.68 1 87.94 243 TYR B O 1
ATOM 6086 N N . TRP B 1 244 ? -8.016 19.609 11.406 1 85.81 244 TRP B N 1
ATOM 6087 C CA . TRP B 1 244 ? -6.641 19.891 11.023 1 85.81 244 TRP B CA 1
ATOM 6088 C C . TRP B 1 244 ? -6.027 18.719 10.273 1 85.81 244 TRP B C 1
ATOM 6090 O O . TRP B 1 244 ? -6.258 17.562 10.625 1 85.81 244 TRP B O 1
ATOM 6100 N N . LEU B 1 245 ? -5.137 19.078 9.328 1 90.31 245 LEU B N 1
ATOM 6101 C CA . LEU B 1 245 ? -4.496 18.047 8.539 1 90.31 245 LEU B CA 1
ATOM 6102 C C . LEU B 1 245 ? -3.643 17.141 9.422 1 90.31 245 LEU B C 1
ATOM 6104 O O . LEU B 1 245 ? -3.475 15.953 9.125 1 90.31 245 LEU B O 1
ATOM 6108 N N . SER B 1 246 ? -3.062 17.734 10.508 1 91.06 246 SER B N 1
ATOM 6109 C CA . SER B 1 246 ? -2.283 16.906 11.422 1 91.06 246 SER B CA 1
ATOM 6110 C C . SER B 1 246 ? -3.129 15.781 12.008 1 91.06 246 SER B C 1
ATOM 6112 O O . SER B 1 246 ? -2.656 14.648 12.141 1 91.06 246 SER B O 1
ATOM 6114 N N . GLY B 1 247 ? -4.383 16.125 12.359 1 93.38 247 GLY B N 1
ATOM 6115 C CA . GLY B 1 247 ? -5.289 15.086 12.844 1 93.38 247 GLY B CA 1
ATOM 6116 C C . GLY B 1 247 ? -5.586 14.023 11.812 1 93.38 247 GLY B C 1
ATOM 6117 O O . GLY B 1 247 ? -5.613 12.828 12.125 1 93.38 247 GLY B O 1
ATOM 6118 N N . LEU B 1 248 ? -5.828 14.453 10.57 1 94.56 248 LEU B N 1
ATOM 6119 C CA . LEU B 1 248 ? -6.078 13.516 9.477 1 94.56 248 LEU B CA 1
ATOM 6120 C C . LEU B 1 248 ? -4.863 12.633 9.234 1 94.56 248 LEU B C 1
ATOM 6122 O O . LEU B 1 248 ? -5.004 11.43 9.008 1 94.56 248 LEU B O 1
ATOM 6126 N N . PHE B 1 249 ? -3.697 13.203 9.281 1 93.69 249 PHE B N 1
ATOM 6127 C CA . PHE B 1 249 ? -2.461 12.453 9.094 1 93.69 249 PHE B CA 1
ATOM 6128 C C . PHE B 1 249 ? -2.334 11.336 10.125 1 93.69 249 PHE B C 1
ATOM 6130 O O . PHE B 1 249 ? -2.131 10.18 9.773 1 93.69 249 PHE B O 1
ATOM 6137 N N . PHE B 1 250 ? -2.445 11.68 11.367 1 96.38 250 PHE B N 1
ATOM 6138 C CA . PHE B 1 250 ? -2.252 10.711 12.438 1 96.38 250 PHE B CA 1
ATOM 6139 C C . PHE B 1 250 ? -3.311 9.617 12.375 1 96.38 250 PHE B C 1
ATOM 6141 O O . PHE B 1 250 ? -3.029 8.453 12.68 1 96.38 250 PHE B O 1
ATOM 6148 N N . LEU B 1 251 ? -4.492 10.016 11.953 1 97.56 251 LEU B N 1
ATOM 6149 C CA . LEU B 1 251 ? -5.535 9.008 11.82 1 97.56 251 LEU B CA 1
ATOM 6150 C C . LEU B 1 251 ? -5.258 8.094 10.633 1 97.56 251 LEU B C 1
ATOM 6152 O O . LEU B 1 251 ? -5.164 6.871 10.797 1 97.56 251 LEU B O 1
ATOM 6156 N N . LEU B 1 252 ? -5.066 8.68 9.469 1 97.88 252 LEU B N 1
ATOM 6157 C CA . LEU B 1 252 ? -5.023 7.898 8.234 1 97.88 252 LEU B CA 1
ATOM 6158 C C . LEU B 1 252 ? -3.672 7.211 8.078 1 97.88 252 LEU B C 1
ATOM 6160 O O . LEU B 1 252 ? -3.609 6.02 7.758 1 97.88 252 LEU B O 1
ATOM 6164 N N . ALA B 1 253 ? -2.572 7.938 8.273 1 96.75 253 ALA B N 1
ATOM 6165 C CA . ALA B 1 253 ? -1.242 7.348 8.141 1 96.75 253 ALA B CA 1
ATOM 6166 C C . ALA B 1 253 ? -0.997 6.305 9.227 1 96.75 253 ALA B C 1
ATOM 6168 O O . ALA B 1 253 ? -0.379 5.266 8.977 1 96.75 253 ALA B O 1
ATOM 6169 N N . GLY B 1 254 ? -1.442 6.617 10.477 1 96.75 254 GLY B N 1
ATOM 6170 C CA . GLY B 1 254 ? -1.332 5.637 11.547 1 96.75 254 GLY B CA 1
ATOM 6171 C C . GLY B 1 254 ? -2.068 4.344 11.25 1 96.75 254 GLY B C 1
ATOM 6172 O O . GLY B 1 254 ? -1.517 3.256 11.43 1 96.75 254 GLY B O 1
ATOM 6173 N N . THR B 1 255 ? -3.307 4.512 10.766 1 97.19 255 THR B N 1
ATOM 6174 C CA . THR B 1 255 ? -4.102 3.336 10.43 1 97.19 255 THR B CA 1
ATOM 6175 C C . THR B 1 255 ? -3.459 2.551 9.297 1 97.19 255 THR B C 1
ATOM 6177 O O . THR B 1 255 ? -3.332 1.327 9.375 1 97.19 255 THR B O 1
ATOM 6180 N N . ALA B 1 256 ? -3.006 3.225 8.281 1 95.88 256 ALA B N 1
ATOM 6181 C CA . ALA B 1 256 ? -2.389 2.574 7.129 1 95.88 256 ALA B CA 1
ATOM 6182 C C . ALA B 1 256 ? -1.13 1.814 7.535 1 95.88 256 ALA B C 1
ATOM 6184 O O . ALA B 1 256 ? -0.813 0.771 6.957 1 95.88 256 ALA B O 1
ATOM 6185 N N . ALA B 1 257 ? -0.417 2.27 8.555 1 94.69 257 ALA B N 1
ATOM 6186 C CA . ALA B 1 257 ? 0.837 1.665 9 1 94.69 257 ALA B CA 1
ATOM 6187 C C . ALA B 1 257 ? 0.583 0.543 10 1 94.69 257 ALA B C 1
ATOM 6189 O O . ALA B 1 257 ? 1.489 -0.229 10.32 1 94.69 257 ALA B O 1
ATOM 6190 N N . GLY B 1 258 ? -0.643 0.479 10.484 1 94.44 258 GLY B N 1
ATOM 6191 C CA . GLY B 1 258 ? -0.941 -0.463 11.555 1 94.44 258 GLY B CA 1
ATOM 6192 C C . GLY B 1 258 ? -0.477 0.014 12.914 1 94.44 258 GLY B C 1
ATOM 6193 O O . GLY B 1 258 ? -0.301 -0.79 13.836 1 94.44 258 GLY B O 1
ATOM 6194 N N . ALA B 1 259 ? -0.26 1.298 13.07 1 96.38 259 ALA B N 1
ATOM 6195 C CA . ALA B 1 259 ? 0.182 1.878 14.336 1 96.38 259 ALA B CA 1
ATOM 6196 C C . ALA B 1 259 ? -0.985 2.027 15.312 1 96.38 259 ALA B C 1
ATOM 6198 O O . ALA B 1 259 ? -2.145 1.86 14.93 1 96.38 259 ALA B O 1
ATOM 6199 N N . THR B 1 260 ? -0.646 2.223 16.562 1 98.19 260 THR B N 1
ATOM 6200 C CA . THR B 1 260 ? -1.641 2.488 17.594 1 98.19 260 THR B CA 1
ATOM 6201 C C . THR B 1 260 ? -1.796 3.988 17.828 1 98.19 260 THR B C 1
ATOM 6203 O O . THR B 1 260 ? -0.816 4.688 18.094 1 98.19 260 THR B O 1
ATOM 6206 N N . ARG B 1 261 ? -2.973 4.477 17.688 1 98.25 261 ARG B N 1
ATOM 6207 C CA . ARG B 1 261 ? -3.244 5.875 18 1 98.25 261 ARG B CA 1
ATOM 6208 C C . ARG B 1 261 ? -3.791 6.031 19.406 1 98.25 261 ARG B C 1
ATOM 6210 O O . ARG B 1 261 ? -4.684 5.289 19.828 1 98.25 261 ARG B O 1
ATOM 6217 N N . VAL B 1 262 ? -3.23 6.902 20.156 1 98.75 262 VAL B N 1
ATOM 6218 C CA . VAL B 1 262 ? -3.791 7.312 21.438 1 98.75 262 VAL B CA 1
ATOM 6219 C C . VAL B 1 262 ? -4.602 8.594 21.266 1 98.75 262 VAL B C 1
ATOM 6221 O O . VAL B 1 262 ? -4.07 9.617 20.812 1 98.75 262 VAL B O 1
ATOM 6224 N N . ILE B 1 263 ? -5.863 8.531 21.625 1 97.94 263 ILE B N 1
ATOM 6225 C CA . ILE B 1 263 ? -6.727 9.688 21.391 1 97.94 263 ILE B CA 1
ATOM 6226 C C . ILE B 1 263 ? -7.27 10.188 22.719 1 97.94 263 ILE B C 1
ATOM 6228 O O . ILE B 1 263 ? -7.277 9.461 23.719 1 97.94 263 ILE B O 1
ATOM 6232 N N . THR B 1 264 ? -7.668 11.453 22.75 1 96.69 264 THR B N 1
ATOM 6233 C CA . THR B 1 264 ? -8.367 12.062 23.891 1 96.69 264 THR B CA 1
ATOM 6234 C C . THR B 1 264 ? -9.32 13.156 23.406 1 96.69 264 THR B C 1
ATOM 6236 O O . THR B 1 264 ? -9.039 13.852 22.422 1 96.69 264 THR B O 1
ATOM 6239 N N . LYS B 1 265 ? -10.43 13.289 24.062 1 92.69 265 LYS B N 1
ATOM 6240 C CA . LYS B 1 265 ? -11.398 14.336 23.75 1 92.69 265 LYS B CA 1
ATOM 6241 C C . LYS B 1 265 ? -10.961 15.672 24.344 1 92.69 265 LYS B C 1
ATOM 6243 O O . LYS B 1 265 ? -11.5 16.719 23.984 1 92.69 265 LYS B O 1
ATOM 6248 N N . GLU B 1 266 ? -10.016 15.633 25.188 1 90.44 266 GLU B N 1
ATOM 6249 C CA . GLU B 1 266 ? -9.555 16.844 25.875 1 90.44 266 GLU B CA 1
ATOM 6250 C C . GLU B 1 266 ? -8.766 17.734 24.922 1 90.44 266 GLU B C 1
ATOM 6252 O O . GLU B 1 266 ? -8.133 17.266 23.984 1 90.44 266 GLU B O 1
ATOM 6257 N N . VAL B 1 267 ? -8.93 19.016 25.188 1 85.06 267 VAL B N 1
ATOM 6258 C CA . VAL B 1 267 ? -8.07 19.969 24.5 1 85.06 267 VAL B CA 1
ATOM 6259 C C . VAL B 1 267 ? -6.641 19.859 25.016 1 85.06 267 VAL B C 1
ATOM 6261 O O . VAL B 1 267 ? -6.41 19.312 26.094 1 85.06 267 VAL B O 1
ATOM 6264 N N . PHE B 1 268 ? -5.758 20.312 24.344 1 88 268 PHE B N 1
ATOM 6265 C CA . PHE B 1 268 ? -4.355 20.203 24.719 1 88 268 PHE B CA 1
ATOM 6266 C C . PHE B 1 268 ? -4.129 20.797 26.109 1 88 268 PHE B C 1
ATOM 6268 O O . PHE B 1 268 ? -4.637 21.875 26.406 1 88 268 PHE B O 1
ATOM 6275 N N . ASN B 1 269 ? -3.504 20.047 26.828 1 86.12 269 ASN B N 1
ATOM 6276 C CA . ASN B 1 269 ? -2.975 20.312 28.156 1 86.12 269 ASN B CA 1
ATOM 6277 C C . ASN B 1 269 ? -1.6 19.688 28.359 1 86.12 269 ASN B C 1
ATOM 6279 O O . ASN B 1 269 ? -1.448 18.469 28.25 1 86.12 269 ASN B O 1
ATOM 6283 N N . PRO B 1 270 ? -0.576 20.688 28.594 1 91.62 270 PRO B N 1
ATOM 6284 C CA . PRO B 1 270 ? 0.772 20.125 28.656 1 91.62 270 PRO B CA 1
ATOM 6285 C C . PRO B 1 270 ? 0.9 19.016 29.703 1 91.62 270 PRO B C 1
ATOM 6287 O O . PRO B 1 270 ? 1.614 18.031 29.484 1 91.62 270 PRO B O 1
ATOM 6290 N N . ALA B 1 271 ? 0.244 19.219 30.844 1 95.31 271 ALA B N 1
ATOM 6291 C CA . ALA B 1 271 ? 0.289 18.188 31.875 1 95.31 271 ALA B CA 1
ATOM 6292 C C . ALA B 1 271 ? -0.302 16.875 31.359 1 95.31 271 ALA B C 1
ATOM 6294 O O . ALA B 1 271 ? 0.259 15.797 31.609 1 95.31 271 ALA B O 1
ATOM 6295 N N . LEU B 1 272 ? -1.396 16.969 30.719 1 96.19 272 LEU B N 1
ATOM 6296 C CA . LEU B 1 272 ? -2.051 15.781 30.156 1 96.19 272 LEU B CA 1
ATOM 6297 C C . LEU B 1 272 ? -1.184 15.133 29.094 1 96.19 272 LEU B C 1
ATOM 6299 O O . LEU B 1 272 ? -1.076 13.906 29.031 1 96.19 272 LEU B O 1
ATOM 6303 N N . ALA B 1 273 ? -0.623 15.914 28.25 1 97.38 273 ALA B N 1
ATOM 6304 C CA . ALA B 1 273 ? 0.249 15.406 27.188 1 97.38 273 ALA B CA 1
ATOM 6305 C C . ALA B 1 273 ? 1.405 14.602 27.781 1 97.38 273 ALA B C 1
ATOM 6307 O O . ALA B 1 273 ? 1.7 13.5 27.312 1 97.38 273 ALA B O 1
ATOM 6308 N N . LEU B 1 274 ? 2.047 15.164 28.797 1 98 274 LEU B N 1
ATOM 6309 C CA . LEU B 1 274 ? 3.174 14.492 29.438 1 98 274 LEU B CA 1
ATOM 6310 C C . LEU B 1 274 ? 2.732 13.188 30.078 1 98 274 LEU B C 1
ATOM 6312 O O . LEU B 1 274 ? 3.439 12.18 30 1 98 274 LEU B O 1
ATOM 6316 N N . GLU B 1 275 ? 1.6 13.219 30.656 1 97.94 275 GLU B N 1
ATOM 6317 C CA . GLU B 1 275 ? 1.05 12.008 31.281 1 97.94 275 GLU B CA 1
ATOM 6318 C C . GLU B 1 275 ? 0.792 10.93 30.234 1 97.94 275 GLU B C 1
ATOM 6320 O O . GLU B 1 275 ? 1.139 9.766 30.438 1 97.94 275 GLU B O 1
ATOM 6325 N N . ILE B 1 276 ? 0.167 11.258 29.156 1 98.38 276 ILE B N 1
ATOM 6326 C CA . ILE B 1 276 ? -0.165 10.305 28.094 1 98.38 276 ILE B CA 1
ATOM 6327 C C . ILE B 1 276 ? 1.117 9.734 27.5 1 98.38 276 ILE B C 1
ATOM 6329 O O . ILE B 1 276 ? 1.212 8.523 27.266 1 98.38 276 ILE B O 1
ATOM 6333 N N . ILE B 1 277 ? 2.109 10.562 27.234 1 98.31 277 ILE B N 1
ATOM 6334 C CA . ILE B 1 277 ? 3.375 10.141 26.641 1 98.31 277 ILE B CA 1
ATOM 6335 C C . ILE B 1 277 ? 4.023 9.07 27.516 1 98.31 277 ILE B C 1
ATOM 6337 O O . ILE B 1 277 ? 4.469 8.039 27.016 1 98.31 277 ILE B O 1
ATOM 6341 N N . GLU B 1 278 ? 4.023 9.328 28.797 1 97.69 278 GLU B N 1
ATOM 6342 C CA . GLU B 1 278 ? 4.656 8.398 29.734 1 97.69 278 GLU B CA 1
ATOM 6343 C C . GLU B 1 278 ? 3.828 7.125 29.891 1 97.69 278 GLU B C 1
ATOM 6345 O O . GLU B 1 278 ? 4.359 6.016 29.781 1 97.69 278 GLU B O 1
ATOM 6350 N N . LYS B 1 279 ? 2.566 7.242 30.109 1 97.88 279 LYS B N 1
ATOM 6351 C CA . LYS B 1 279 ? 1.672 6.133 30.422 1 97.88 279 LYS B CA 1
ATOM 6352 C C . LYS B 1 279 ? 1.575 5.156 29.25 1 97.88 279 LYS B C 1
ATOM 6354 O O . LYS B 1 279 ? 1.583 3.939 29.453 1 97.88 279 LYS B O 1
ATOM 6359 N N . PHE B 1 280 ? 1.491 5.668 28.047 1 98.38 280 PHE B N 1
ATOM 6360 C CA . PHE B 1 280 ? 1.229 4.812 26.906 1 98.38 280 PHE B CA 1
ATOM 6361 C C . PHE B 1 280 ? 2.492 4.617 26.078 1 98.38 280 PHE B C 1
ATOM 6363 O O . PHE B 1 280 ? 2.447 4.023 24.984 1 98.38 280 PHE B O 1
ATOM 6370 N N . ARG B 1 281 ? 3.561 5.141 26.547 1 98.12 281 ARG B N 1
ATOM 6371 C CA . ARG B 1 281 ? 4.852 5.004 25.891 1 98.12 281 ARG B CA 1
ATOM 6372 C C . ARG B 1 281 ? 4.762 5.449 24.438 1 98.12 281 ARG B C 1
ATOM 6374 O O . ARG B 1 281 ? 5.121 4.695 23.516 1 98.12 281 ARG B O 1
ATOM 6381 N N . VAL B 1 282 ? 4.324 6.676 24.234 1 98.5 282 VAL B N 1
ATOM 6382 C CA . VAL B 1 282 ? 4.141 7.266 22.922 1 98.5 282 VAL B CA 1
ATOM 6383 C C . VAL B 1 282 ? 5.473 7.305 22.172 1 98.5 282 VAL B C 1
ATOM 6385 O O . VAL B 1 282 ? 6.508 7.641 22.766 1 98.5 282 VAL B O 1
ATOM 6388 N N . THR B 1 283 ? 5.441 6.891 20.891 1 97.81 283 THR B N 1
ATOM 6389 C CA . THR B 1 283 ? 6.672 6.863 20.094 1 97.81 283 THR B CA 1
ATOM 6390 C C . THR B 1 283 ? 6.719 8.039 19.125 1 97.81 283 THR B C 1
ATOM 6392 O O . THR B 1 283 ? 7.797 8.445 18.688 1 97.81 283 THR B O 1
ATOM 6395 N N . THR B 1 284 ? 5.59 8.492 18.656 1 97.5 284 THR B N 1
ATOM 6396 C CA . THR B 1 284 ? 5.465 9.594 17.703 1 97.5 284 THR B CA 1
ATOM 6397 C C . THR B 1 284 ? 4.395 10.578 18.156 1 97.5 284 THR B C 1
ATOM 6399 O O . THR B 1 284 ? 3.297 10.18 18.562 1 97.5 284 THR B O 1
ATOM 6402 N N . ALA B 1 285 ? 4.695 11.828 18.109 1 97.62 285 ALA B N 1
ATOM 6403 C CA . ALA B 1 285 ? 3.73 12.844 18.516 1 97.62 285 ALA B CA 1
ATOM 6404 C C . ALA B 1 285 ? 3.861 14.094 17.641 1 97.62 285 ALA B C 1
ATOM 6406 O O . ALA B 1 285 ? 4.855 14.266 16.938 1 97.62 285 ALA B O 1
ATOM 6407 N N . PHE B 1 286 ? 2.828 14.859 17.656 1 95.88 286 PHE B N 1
ATOM 6408 C CA . PHE B 1 286 ? 2.82 16.156 16.984 1 95.88 286 PHE B CA 1
ATOM 6409 C C . PHE B 1 286 ? 2.418 17.266 17.953 1 95.88 286 PHE B C 1
ATOM 6411 O O . PHE B 1 286 ? 1.414 17.141 18.656 1 95.88 286 PHE B O 1
ATOM 6418 N N . PHE B 1 287 ? 3.199 18.359 17.922 1 92.94 287 PHE B N 1
ATOM 6419 C CA . PHE B 1 287 ? 2.865 19.578 18.656 1 92.94 287 PHE B CA 1
ATOM 6420 C C . PHE B 1 287 ? 3.184 20.812 17.812 1 92.94 287 PHE B C 1
ATOM 6422 O O . PHE B 1 287 ? 4.316 20.984 17.359 1 92.94 287 PHE B O 1
ATOM 6429 N N . PRO B 1 288 ? 2.123 21.703 17.609 1 87.06 288 PRO B N 1
ATOM 6430 C CA . PRO B 1 288 ? 2.486 23.016 17.062 1 87.06 288 PRO B CA 1
ATOM 6431 C C . PRO B 1 288 ? 3.475 23.766 17.953 1 87.06 288 PRO B C 1
ATOM 6433 O O . PRO B 1 288 ? 3.604 23.438 19.141 1 87.06 288 PRO B O 1
ATOM 6436 N N . PRO B 1 289 ? 4.16 24.719 17.438 1 85.62 289 PRO B N 1
ATOM 6437 C CA . PRO B 1 289 ? 5.199 25.406 18.203 1 85.62 289 PRO B CA 1
ATOM 6438 C C . PRO B 1 289 ? 4.68 25.969 19.516 1 85.62 289 PRO B C 1
ATOM 6440 O O . PRO B 1 289 ? 5.352 25.859 20.547 1 85.62 289 PRO B O 1
ATOM 6443 N N . ALA B 1 290 ? 3.488 26.531 19.531 1 76.44 290 ALA B N 1
ATOM 6444 C CA . ALA B 1 290 ? 2.93 27.109 20.75 1 76.44 290 ALA B CA 1
ATOM 6445 C C . ALA B 1 290 ? 2.73 26.047 21.828 1 76.44 290 ALA B C 1
ATOM 6447 O O . ALA B 1 290 ? 3.057 26.266 23 1 76.44 290 ALA B O 1
ATOM 6448 N N . THR B 1 291 ? 2.219 24.891 21.438 1 85.38 291 THR B N 1
ATOM 6449 C CA . THR B 1 291 ? 1.971 23.812 22.391 1 85.38 291 THR B CA 1
ATOM 6450 C C . THR B 1 291 ? 3.273 23.125 22.781 1 85.38 291 THR B C 1
ATOM 6452 O O . THR B 1 291 ? 3.436 22.672 23.922 1 85.38 291 THR B O 1
ATOM 6455 N N . ALA B 1 292 ? 4.188 23.031 21.828 1 91.56 292 ALA B N 1
ATOM 6456 C CA . ALA B 1 292 ? 5.508 22.484 22.125 1 91.56 292 ALA B CA 1
ATOM 6457 C C . ALA B 1 292 ? 6.227 23.297 23.172 1 91.56 292 ALA B C 1
ATOM 6459 O O . ALA B 1 292 ? 6.883 22.75 24.062 1 91.56 292 ALA B O 1
ATOM 6460 N N . LEU B 1 293 ? 6.117 24.609 23.047 1 84.62 293 LEU B N 1
ATOM 6461 C CA . LEU B 1 293 ? 6.734 25.516 24.016 1 84.62 293 LEU B CA 1
ATOM 6462 C C . LEU B 1 293 ? 6.129 25.344 25.391 1 84.62 293 LEU B C 1
ATOM 6464 O O . LEU B 1 293 ? 6.848 25.344 26.391 1 84.62 293 LEU B O 1
ATOM 6468 N N . GLN B 1 294 ? 4.812 25.172 25.422 1 82.88 294 GLN B N 1
ATOM 6469 C CA . GLN B 1 294 ? 4.141 24.922 26.703 1 82.88 294 GLN B CA 1
ATOM 6470 C C . GLN B 1 294 ? 4.617 23.625 27.328 1 82.88 294 GLN B C 1
ATOM 6472 O O . GLN B 1 294 ? 4.805 23.547 28.547 1 82.88 294 GLN B O 1
ATOM 6477 N N . LEU B 1 295 ? 4.766 22.641 26.516 1 89.38 295 LEU B N 1
ATOM 6478 C CA . LEU B 1 295 ? 5.254 21.359 26.984 1 89.38 295 LEU B CA 1
ATOM 6479 C C . LEU B 1 295 ? 6.664 21.484 27.547 1 89.38 295 LEU B C 1
ATOM 6481 O O . LEU B 1 295 ? 6.949 20.969 28.641 1 89.38 295 LEU B O 1
ATOM 6485 N N . LEU B 1 296 ? 7.508 22.172 26.875 1 90.56 296 LEU B N 1
ATOM 6486 C CA . LEU B 1 296 ? 8.906 22.375 27.234 1 90.56 296 LEU B CA 1
ATOM 6487 C C . LEU B 1 296 ? 9.023 23.078 28.578 1 90.56 296 LEU B C 1
ATOM 6489 O O . LEU B 1 296 ? 9.906 22.766 29.391 1 90.56 296 LEU B O 1
ATOM 6493 N N . LYS B 1 297 ? 8.195 23.953 28.844 1 86.56 297 LYS B N 1
ATOM 6494 C CA . LYS B 1 297 ? 8.305 24.828 30 1 86.56 297 LYS B CA 1
ATOM 6495 C C . LYS B 1 297 ? 7.559 24.25 31.203 1 86.56 297 LYS B C 1
ATOM 6497 O O . LYS B 1 297 ? 7.672 24.75 32.312 1 86.56 297 LYS B O 1
ATOM 6502 N N . HIS B 1 298 ? 6.82 23.234 30.922 1 90 298 HIS B N 1
ATOM 6503 C CA . HIS B 1 298 ? 6.07 22.641 32 1 90 298 HIS B CA 1
ATOM 6504 C C . HIS B 1 298 ? 7.004 22.031 33.062 1 90 298 HIS B C 1
ATOM 6506 O O . HIS B 1 298 ? 8.016 21.422 32.719 1 90 298 HIS B O 1
ATOM 6512 N N . ARG B 1 299 ? 6.641 22.141 34.312 1 92.31 299 ARG B N 1
ATOM 6513 C CA . ARG B 1 299 ? 7.488 21.75 35.438 1 92.31 299 ARG B CA 1
ATOM 6514 C C . ARG B 1 299 ? 7.777 20.25 35.406 1 92.31 299 ARG B C 1
ATOM 6516 O O . ARG B 1 299 ? 8.828 19.812 35.875 1 92.31 299 ARG B O 1
ATOM 6523 N N . ARG B 1 300 ? 6.914 19.484 34.844 1 94.69 300 ARG B N 1
ATOM 6524 C CA . ARG B 1 300 ? 7.051 18.031 34.844 1 94.69 300 ARG B CA 1
ATOM 6525 C C . ARG B 1 300 ? 7.867 17.547 33.656 1 94.69 300 ARG B C 1
ATOM 6527 O O . ARG B 1 300 ? 8.273 16.391 33.594 1 94.69 300 ARG B O 1
ATOM 6534 N N . ALA B 1 301 ? 8.148 18.344 32.75 1 94.56 301 ALA B N 1
ATOM 6535 C CA . ALA B 1 301 ? 8.773 17.953 31.484 1 94.56 301 ALA B CA 1
ATOM 6536 C C . ALA B 1 301 ? 10.117 17.281 31.719 1 94.56 301 ALA B C 1
ATOM 6538 O O . ALA B 1 301 ? 10.367 16.188 31.203 1 94.56 301 ALA B O 1
ATOM 6539 N N . PRO B 1 302 ? 10.945 17.828 32.625 1 93.5 302 PRO B N 1
ATOM 6540 C CA . PRO B 1 302 ? 12.258 17.219 32.812 1 93.5 302 PRO B CA 1
ATOM 6541 C C . PRO B 1 302 ? 12.172 15.836 33.469 1 93.5 302 PRO B C 1
ATOM 6543 O O . PRO B 1 302 ? 13.086 15.023 33.344 1 93.5 302 PRO B O 1
ATOM 6546 N N . GLU B 1 303 ? 11.094 15.586 34.156 1 95.38 303 GLU B N 1
ATOM 6547 C CA . GLU B 1 303 ? 10.953 14.336 34.906 1 95.38 303 GLU B CA 1
ATOM 6548 C C . GLU B 1 303 ? 10.18 13.297 34.094 1 95.38 303 GLU B C 1
ATOM 6550 O O . GLU B 1 303 ? 10.109 12.133 34.5 1 95.38 303 GLU B O 1
ATOM 6555 N N . THR B 1 304 ? 9.625 13.711 33.094 1 96.5 304 THR B N 1
ATOM 6556 C CA . THR B 1 304 ? 8.828 12.812 32.25 1 96.5 304 THR B CA 1
ATOM 6557 C C . THR B 1 304 ? 9.719 11.844 31.484 1 96.5 304 THR B C 1
ATOM 6559 O O . THR B 1 304 ? 10.789 12.227 31.016 1 96.5 304 THR B O 1
ATOM 6562 N N . ASP B 1 305 ? 9.32 10.578 31.406 1 97.69 305 ASP B N 1
ATOM 6563 C CA . ASP B 1 305 ? 10.062 9.562 30.656 1 97.69 305 ASP B CA 1
ATOM 6564 C C . ASP B 1 305 ? 9.727 9.633 29.172 1 97.69 305 ASP B C 1
ATOM 6566 O O . ASP B 1 305 ? 8.711 9.086 28.719 1 97.69 305 ASP B O 1
ATOM 6570 N N . PHE B 1 306 ? 10.609 10.164 28.375 1 97.5 306 PHE B N 1
ATOM 6571 C CA . PHE B 1 306 ? 10.43 10.297 26.938 1 97.5 306 PHE B CA 1
ATOM 6572 C C . PHE B 1 306 ? 11.172 9.188 26.188 1 97.5 306 PHE B C 1
ATOM 6574 O O . PHE B 1 306 ? 11.359 9.258 24.969 1 97.5 306 PHE B O 1
ATOM 6581 N N . SER B 1 307 ? 11.625 8.117 26.828 1 96.81 307 SER B N 1
ATOM 6582 C CA . SER B 1 307 ? 12.555 7.145 26.266 1 96.81 307 SER B CA 1
ATOM 6583 C C . SER B 1 307 ? 11.906 6.371 25.125 1 96.81 307 SER B C 1
ATOM 6585 O O . SER B 1 307 ? 12.602 5.77 24.297 1 96.81 307 SER B O 1
ATOM 6587 N N . SER B 1 308 ? 10.555 6.359 25.047 1 97.06 308 SER B N 1
ATOM 6588 C CA . SER B 1 308 ? 9.859 5.648 23.984 1 97.06 308 SER B CA 1
ATOM 6589 C C . SER B 1 308 ? 9.781 6.5 22.719 1 97.06 308 SER B C 1
ATOM 6591 O O . SER B 1 308 ? 9.469 5.988 21.641 1 97.06 308 SER B O 1
ATOM 6593 N N . MET B 1 309 ? 9.984 7.785 22.812 1 97 309 MET B N 1
ATOM 6594 C CA . MET B 1 309 ? 9.758 8.719 21.703 1 97 309 MET B CA 1
ATOM 6595 C C . MET B 1 309 ? 10.867 8.609 20.672 1 97 309 MET B C 1
ATOM 6597 O O . MET B 1 309 ? 12.047 8.734 21 1 97 309 MET B O 1
ATOM 6601 N N . ARG B 1 310 ? 10.477 8.383 19.438 1 94.25 310 ARG B N 1
ATOM 6602 C CA . ARG B 1 310 ? 11.477 8.344 18.375 1 94.25 310 ARG B CA 1
ATOM 6603 C C . ARG B 1 310 ? 11.328 9.539 17.438 1 94.25 310 ARG B C 1
ATOM 6605 O O . ARG B 1 310 ? 12.297 9.984 16.828 1 94.25 310 ARG B O 1
ATOM 6612 N N . LEU B 1 311 ? 10.016 10.031 17.359 1 95.31 311 LEU B N 1
ATOM 6613 C CA . LEU B 1 311 ? 9.742 11.109 16.406 1 95.31 311 LEU B CA 1
ATOM 6614 C C . LEU B 1 311 ? 8.812 12.148 17.016 1 95.31 311 LEU B C 1
ATOM 6616 O O . LEU B 1 311 ? 7.77 11.812 17.562 1 95.31 311 LEU B O 1
ATOM 6620 N N . LEU B 1 312 ? 9.203 13.359 16.953 1 96.06 312 LEU B N 1
ATOM 6621 C CA . LEU B 1 312 ? 8.367 14.492 17.328 1 96.06 312 LEU B CA 1
ATOM 6622 C C . LEU B 1 312 ? 8.195 15.453 16.156 1 96.06 312 LEU B C 1
ATOM 6624 O O . LEU B 1 312 ? 9.172 15.984 15.633 1 96.06 312 LEU B O 1
ATOM 6628 N N . PHE B 1 313 ? 6.988 15.625 15.734 1 95 313 PHE B N 1
ATOM 6629 C CA . PHE B 1 313 ? 6.691 16.578 14.672 1 95 313 PHE B CA 1
ATOM 6630 C C . PHE B 1 313 ? 6.348 17.953 15.25 1 95 313 PHE B C 1
ATOM 6632 O O . PHE B 1 313 ? 5.637 18.047 16.25 1 95 313 PHE B O 1
ATOM 6639 N N . CYS B 1 314 ? 6.859 18.922 14.68 1 93.38 314 CYS B N 1
ATOM 6640 C CA . CYS B 1 314 ? 6.547 20.297 15.039 1 93.38 314 CYS B CA 1
ATOM 6641 C C . CYS B 1 314 ? 6.371 21.156 13.789 1 93.38 314 CYS B C 1
ATOM 6643 O O . CYS B 1 314 ? 7.234 21.188 12.914 1 93.38 314 CYS B O 1
ATOM 6645 N N . GLY B 1 315 ? 5.266 21.734 13.695 1 89.75 315 GLY B N 1
ATOM 6646 C CA . GLY B 1 315 ? 4.93 22.547 12.547 1 89.75 315 GLY B CA 1
ATOM 6647 C C . GLY B 1 315 ? 3.566 23.219 12.656 1 89.75 315 GLY B C 1
ATOM 6648 O O . GLY B 1 315 ? 2.973 23.234 13.734 1 89.75 315 GLY B O 1
ATOM 6649 N N . GLY B 1 316 ? 3.061 23.812 11.531 1 81.75 316 GLY B N 1
ATOM 6650 C CA . GLY B 1 316 ? 1.807 24.547 11.516 1 81.75 316 GLY B CA 1
ATOM 6651 C C . GLY B 1 316 ? 1.996 26.047 11.625 1 81.75 316 GLY B C 1
ATOM 6652 O O . GLY B 1 316 ? 1.105 26.812 11.266 1 81.75 316 GLY B O 1
ATOM 6653 N N . SER B 1 317 ? 3.006 26.422 12.242 1 79.69 317 SER B N 1
ATOM 6654 C CA . SER B 1 317 ? 3.527 27.781 12.289 1 79.69 317 SER B CA 1
ATOM 6655 C C . SER B 1 317 ? 5.051 27.797 12.359 1 79.69 317 SER B C 1
ATOM 6657 O O . SER B 1 317 ? 5.684 26.734 12.328 1 79.69 317 SER B O 1
ATOM 6659 N N . ALA B 1 318 ? 5.629 29 12.32 1 81.44 318 ALA B N 1
ATOM 6660 C CA . ALA B 1 318 ? 7.086 29.109 12.305 1 81.44 318 ALA B CA 1
ATOM 6661 C C . ALA B 1 318 ? 7.695 28.406 13.523 1 81.44 318 ALA B C 1
ATOM 6663 O O . ALA B 1 318 ? 7.246 28.609 14.648 1 81.44 318 ALA B O 1
ATOM 6664 N N . VAL B 1 319 ? 8.625 27.531 13.242 1 87.31 319 VAL B N 1
ATOM 6665 C CA . VAL B 1 319 ? 9.383 26.859 14.297 1 87.31 319 VAL B CA 1
ATOM 6666 C C . VAL B 1 319 ? 10.789 27.469 14.383 1 87.31 319 VAL B C 1
ATOM 6668 O O . VAL B 1 319 ? 11.602 27.297 13.477 1 87.31 319 VAL B O 1
ATOM 6671 N N . SER B 1 320 ? 11.07 28.141 15.508 1 85.5 320 SER B N 1
ATOM 6672 C CA . SER B 1 320 ? 12.383 28.766 15.664 1 85.5 320 SER B CA 1
ATOM 6673 C C . SER B 1 320 ? 13.461 27.703 15.898 1 85.5 320 SER B C 1
ATOM 6675 O O . SER B 1 320 ? 13.164 26.594 16.344 1 85.5 320 SER B O 1
ATOM 6677 N N . ALA B 1 321 ? 14.734 28.094 15.547 1 90 321 ALA B N 1
ATOM 6678 C CA . ALA B 1 321 ? 15.867 27.203 15.836 1 90 321 ALA B CA 1
ATOM 6679 C C . ALA B 1 321 ? 15.969 26.922 17.328 1 90 321 ALA B C 1
ATOM 6681 O O . ALA B 1 321 ? 16.266 25.797 17.734 1 90 321 ALA B O 1
ATOM 6682 N N . GLU B 1 322 ? 15.688 27.938 18.109 1 86.38 322 GLU B N 1
ATOM 6683 C CA . GLU B 1 322 ? 15.781 27.828 19.562 1 86.38 322 GLU B CA 1
ATOM 6684 C C . GLU B 1 322 ? 14.805 26.781 20.094 1 86.38 322 GLU B C 1
ATOM 6686 O O . GLU B 1 322 ? 15.172 25.938 20.922 1 86.38 322 GLU B O 1
ATOM 6691 N N . LEU B 1 323 ? 13.594 26.859 19.609 1 88.44 323 LEU B N 1
ATOM 6692 C CA . LEU B 1 323 ? 12.594 25.891 20.031 1 88.44 323 LEU B CA 1
ATOM 6693 C C . LEU B 1 323 ? 13.008 24.469 19.625 1 88.44 323 LEU B C 1
ATOM 6695 O O . LEU B 1 323 ? 12.945 23.547 20.422 1 88.44 323 LEU B O 1
ATOM 6699 N N . LYS B 1 324 ? 13.414 24.297 18.406 1 94.12 324 LYS B N 1
ATOM 6700 C CA . LYS B 1 324 ? 13.828 23 17.891 1 94.12 324 LYS B CA 1
ATOM 6701 C C . LYS B 1 324 ? 14.961 22.422 18.719 1 94.12 324 LYS B C 1
ATOM 6703 O O . LYS B 1 324 ? 14.906 21.25 19.125 1 94.12 324 LYS B O 1
ATOM 6708 N N . TYR B 1 325 ? 15.969 23.172 19.016 1 93.06 325 TYR B N 1
ATOM 6709 C CA . TYR B 1 325 ? 17.109 22.688 19.766 1 93.06 325 TYR B CA 1
ATOM 6710 C C . TYR B 1 325 ? 16.719 22.375 21.203 1 93.06 325 TYR B C 1
ATOM 6712 O O . TYR B 1 325 ? 17.25 21.438 21.812 1 93.06 325 TYR B O 1
ATOM 6720 N N . ALA B 1 326 ? 15.836 23.203 21.766 1 92.69 326 ALA B N 1
ATOM 6721 C CA . ALA B 1 326 ? 15.344 22.938 23.125 1 92.69 326 ALA B CA 1
ATOM 6722 C C . ALA B 1 326 ? 14.594 21.609 23.172 1 92.69 326 ALA B C 1
ATOM 6724 O O . ALA B 1 326 ? 14.727 20.859 24.141 1 92.69 326 ALA B O 1
ATOM 6725 N N . LEU B 1 327 ? 13.82 21.312 22.188 1 94.69 327 LEU B N 1
ATOM 6726 C CA . LEU B 1 327 ? 13.086 20.047 22.109 1 94.69 327 LEU B CA 1
ATOM 6727 C C . LEU B 1 327 ? 14.039 18.875 21.953 1 94.69 327 LEU B C 1
ATOM 6729 O O . LEU B 1 327 ? 13.844 17.812 22.562 1 94.69 327 LEU B O 1
ATOM 6733 N N . ASP B 1 328 ? 15.078 19.062 21.141 1 94.94 328 ASP B N 1
ATOM 6734 C CA . ASP B 1 328 ? 16.094 18.031 20.984 1 94.94 328 ASP B CA 1
ATOM 6735 C C . ASP B 1 328 ? 16.766 17.703 22.328 1 94.94 328 ASP B C 1
ATOM 6737 O O . ASP B 1 328 ? 17.094 16.547 22.594 1 94.94 328 ASP B O 1
ATOM 6741 N N . LYS B 1 329 ? 16.984 18.703 23.062 1 94.44 329 LYS B N 1
ATOM 6742 C CA . LYS B 1 329 ? 17.625 18.516 24.359 1 94.44 329 LYS B CA 1
ATOM 6743 C C . LYS B 1 329 ? 16.688 17.797 25.328 1 94.44 329 LYS B C 1
ATOM 6745 O O . LYS B 1 329 ? 17.141 16.969 26.125 1 94.44 329 LYS B O 1
ATOM 6750 N N . LEU B 1 330 ? 15.43 18.172 25.297 1 94.62 330 LEU B N 1
ATOM 6751 C CA . LEU B 1 330 ? 14.453 17.562 26.203 1 94.62 330 LEU B CA 1
ATOM 6752 C C . LEU B 1 330 ? 14.273 16.078 25.891 1 94.62 330 LEU B C 1
ATOM 6754 O O . LEU B 1 330 ? 14.094 15.273 26.812 1 94.62 330 LEU B O 1
ATOM 6758 N N . ILE B 1 331 ? 14.25 15.742 24.625 1 95.56 331 ILE B N 1
ATOM 6759 C CA . ILE B 1 331 ? 14.031 14.367 24.188 1 95.56 331 ILE B CA 1
ATOM 6760 C C . ILE B 1 331 ? 15.195 13.922 23.297 1 95.56 331 ILE B C 1
ATOM 6762 O O . ILE B 1 331 ? 15.023 13.742 22.094 1 95.56 331 ILE B O 1
ATOM 6766 N N . PRO B 1 332 ? 16.266 13.547 23.781 1 91.81 332 PRO B N 1
ATOM 6767 C CA . PRO B 1 332 ? 17.484 13.344 23 1 91.81 332 PRO B CA 1
ATOM 6768 C C . PRO B 1 332 ? 17.422 12.117 22.109 1 91.81 332 PRO B C 1
ATOM 6770 O O . PRO B 1 332 ? 18.141 12.039 21.109 1 91.81 332 PRO B O 1
ATOM 6773 N N . GLN B 1 333 ? 16.609 11.211 22.406 1 91.25 333 GLN B N 1
ATOM 6774 C CA . GLN B 1 333 ? 16.578 9.992 21.594 1 91.25 333 GLN B CA 1
ATOM 6775 C C . GLN B 1 333 ? 15.625 10.148 20.406 1 91.25 333 GLN B C 1
ATOM 6777 O O . GLN B 1 333 ? 15.547 9.273 19.547 1 91.25 333 GLN B O 1
ATOM 6782 N N . SER B 1 334 ? 14.906 11.219 20.406 1 91.5 334 SER B N 1
ATOM 6783 C CA . SER B 1 334 ? 13.945 11.469 19.328 1 91.5 334 SER B CA 1
ATOM 6784 C C . SER B 1 334 ? 14.508 12.422 18.281 1 91.5 334 SER B C 1
ATOM 6786 O O . SER B 1 334 ? 15.469 13.141 18.547 1 91.5 334 SER B O 1
ATOM 6788 N N . THR B 1 335 ? 13.914 12.297 17.109 1 90.69 335 THR B N 1
ATOM 6789 C CA . THR B 1 335 ? 14.141 13.312 16.094 1 90.69 335 THR B CA 1
ATOM 6790 C C . THR B 1 335 ? 12.961 14.281 16.031 1 90.69 335 THR B C 1
ATOM 6792 O O . THR B 1 335 ? 11.82 13.867 15.797 1 90.69 335 THR B O 1
ATOM 6795 N N . CYS B 1 336 ? 13.227 15.531 16.297 1 93.56 336 CYS B N 1
ATOM 6796 C CA . CYS B 1 336 ? 12.211 16.562 16.094 1 93.56 336 CYS B CA 1
ATOM 6797 C C . CYS B 1 336 ? 12.188 17 14.625 1 93.56 336 CYS B C 1
ATOM 6799 O O . CYS B 1 336 ? 13.156 17.594 14.141 1 93.56 336 CYS B O 1
ATOM 6801 N N . MET B 1 337 ? 11.172 16.734 13.984 1 94.75 337 MET B N 1
ATOM 6802 C CA . MET B 1 337 ? 11.031 17.078 12.578 1 94.75 337 MET B CA 1
ATOM 6803 C C . MET B 1 337 ? 10.203 18.344 12.406 1 94.75 337 MET B C 1
ATOM 6805 O O . MET B 1 337 ? 9.055 18.406 12.859 1 94.75 337 MET B O 1
ATOM 6809 N N . VAL B 1 338 ? 10.789 19.281 11.734 1 95.06 338 VAL B N 1
ATOM 6810 C CA . VAL B 1 338 ? 10.109 20.531 11.414 1 95.06 338 VAL B CA 1
ATOM 6811 C C . VAL B 1 338 ? 9.508 20.438 10.008 1 95.06 338 VAL B C 1
ATOM 6813 O O . VAL B 1 338 ? 10.195 20.078 9.055 1 95.06 338 VAL B O 1
ATOM 6816 N N . GLY B 1 339 ? 8.211 20.766 9.938 1 93.44 339 GLY B N 1
ATOM 6817 C CA . GLY B 1 339 ? 7.523 20.672 8.656 1 93.44 339 GLY B CA 1
ATOM 6818 C C . GLY B 1 339 ? 6.91 22 8.211 1 93.44 339 GLY B C 1
ATOM 6819 O O . GLY B 1 339 ? 6.469 22.781 9.047 1 93.44 339 GLY B O 1
ATOM 6820 N N . TYR B 1 340 ? 6.953 22.25 6.883 1 94.25 340 TYR B N 1
ATOM 6821 C CA . TYR B 1 340 ? 6.27 23.359 6.238 1 94.25 340 TYR B CA 1
ATOM 6822 C C . TYR B 1 340 ? 5.258 22.859 5.211 1 94.25 340 TYR B C 1
ATOM 6824 O O . TYR B 1 340 ? 5.578 22 4.387 1 94.25 340 TYR B O 1
ATOM 6832 N N . GLY B 1 341 ? 4.102 23.312 5.375 1 91.06 341 GLY B N 1
ATOM 6833 C CA . GLY B 1 341 ? 3.045 22.953 4.441 1 91.06 341 GLY B CA 1
ATOM 6834 C C . GLY B 1 341 ? 1.768 23.75 4.652 1 91.06 341 GLY B C 1
ATOM 6835 O O . GLY B 1 341 ? 1.749 24.719 5.414 1 91.06 341 GLY B O 1
ATOM 6836 N N . MET B 1 342 ? 0.791 23.453 3.902 1 88.31 342 MET B N 1
ATOM 6837 C CA . MET B 1 342 ? -0.542 24.047 3.955 1 88.31 342 MET B CA 1
ATOM 6838 C C . MET B 1 342 ? -1.593 23.078 3.43 1 88.31 342 MET B C 1
ATOM 6840 O O . MET B 1 342 ? -1.259 22.109 2.742 1 88.31 342 MET B O 1
ATOM 6844 N N . SER B 1 343 ? -2.805 23.297 3.826 1 89.5 343 SER B N 1
ATOM 6845 C CA . SER B 1 343 ? -3.889 22.391 3.445 1 89.5 343 SER B CA 1
ATOM 6846 C C . SER B 1 343 ? -3.959 22.219 1.931 1 89.5 343 SER B C 1
ATOM 6848 O O . SER B 1 343 ? -4.273 21.141 1.437 1 89.5 343 SER B O 1
ATOM 6850 N N . GLU B 1 344 ? -3.605 23.312 1.206 1 91.44 344 GLU B N 1
ATOM 6851 C CA . GLU B 1 344 ? -3.732 23.344 -0.248 1 91.44 344 GLU B CA 1
ATOM 6852 C C . GLU B 1 344 ? -2.703 22.422 -0.904 1 91.44 344 GLU B C 1
ATOM 6854 O O . GLU B 1 344 ? -2.855 22.047 -2.066 1 91.44 344 GLU B O 1
ATOM 6859 N N . VAL B 1 345 ? -1.651 22.047 -0.185 1 89.94 345 VAL B N 1
ATOM 6860 C CA . VAL B 1 345 ? -0.67 21.094 -0.699 1 89.94 345 VAL B CA 1
ATOM 6861 C C . VAL B 1 345 ? -1.018 19.688 -0.227 1 89.94 345 VAL B C 1
ATOM 6863 O O . VAL B 1 345 ? -0.368 18.719 -0.622 1 89.94 345 VAL B O 1
ATOM 6866 N N . ALA B 1 346 ? -2.131 19.562 0.534 1 86.44 346 ALA B N 1
ATOM 6867 C CA . ALA B 1 346 ? -2.588 18.312 1.108 1 86.44 346 ALA B CA 1
ATOM 6868 C C . ALA B 1 346 ? -1.492 17.656 1.948 1 86.44 346 ALA B C 1
ATOM 6870 O O . ALA B 1 346 ? -1.189 16.469 1.775 1 86.44 346 ALA B O 1
ATOM 6871 N N . GLY B 1 347 ? -0.861 18.484 2.723 1 87.88 347 GLY B N 1
ATOM 6872 C CA . GLY B 1 347 ? 0.2 17.953 3.568 1 87.88 347 GLY B CA 1
ATOM 6873 C C . GLY B 1 347 ? 1.376 18.906 3.707 1 87.88 347 GLY B C 1
ATOM 6874 O O . GLY B 1 347 ? 1.189 20.109 3.881 1 87.88 347 GLY B O 1
ATOM 6875 N N . VAL B 1 348 ? 2.572 18.281 3.803 1 91.94 348 VAL B N 1
ATOM 6876 C CA . VAL B 1 348 ? 3.785 19.062 4.004 1 91.94 348 VAL B CA 1
ATOM 6877 C C . VAL B 1 348 ? 4.582 19.141 2.703 1 91.94 348 VAL B C 1
ATOM 6879 O O . VAL B 1 348 ? 4.621 18.172 1.943 1 91.94 348 VAL B O 1
ATOM 6882 N N . ALA B 1 349 ? 5.129 20.297 2.451 1 94.56 349 ALA B N 1
ATOM 6883 C CA . ALA B 1 349 ? 5.984 20.5 1.284 1 94.56 349 ALA B CA 1
ATOM 6884 C C . ALA B 1 349 ? 7.438 20.172 1.603 1 94.56 349 ALA B C 1
ATOM 6886 O O . ALA B 1 349 ? 8.18 19.719 0.729 1 94.56 349 ALA B O 1
ATOM 6887 N N . THR B 1 350 ? 7.84 20.469 2.828 1 95.19 350 THR B N 1
ATOM 6888 C CA . THR B 1 350 ? 9.195 20.141 3.268 1 95.19 350 THR B CA 1
ATOM 6889 C C . THR B 1 350 ? 9.188 19.562 4.672 1 95.19 350 THR B C 1
ATOM 6891 O O . THR B 1 350 ? 8.266 19.812 5.457 1 95.19 350 THR B O 1
ATOM 6894 N N . PHE B 1 351 ? 10.141 18.719 4.949 1 92.5 351 PHE B N 1
ATOM 6895 C CA . PHE B 1 351 ? 10.422 18.203 6.281 1 92.5 351 PHE B CA 1
ATOM 6896 C C . PHE B 1 351 ? 11.914 18.234 6.578 1 92.5 351 PHE B C 1
ATOM 6898 O O . PHE B 1 351 ? 12.734 17.953 5.695 1 92.5 351 PHE B O 1
ATOM 6905 N N . SER B 1 352 ? 12.156 18.531 7.824 1 91.69 352 SER B N 1
ATOM 6906 C CA . SER B 1 352 ? 13.547 18.438 8.25 1 91.69 352 SER B CA 1
ATOM 6907 C C . SER B 1 352 ? 13.922 17.016 8.609 1 91.69 352 SER B C 1
ATOM 6909 O O . SER B 1 352 ? 13.062 16.141 8.695 1 91.69 352 SER B O 1
ATOM 6911 N N . ASP B 1 353 ? 15.148 16.734 8.656 1 83.31 353 ASP B N 1
ATOM 6912 C CA . ASP B 1 353 ? 15.648 15.453 9.148 1 83.31 353 ASP B CA 1
ATOM 6913 C C . ASP B 1 353 ? 16.797 15.664 10.133 1 83.31 353 ASP B C 1
ATOM 6915 O O . ASP B 1 353 ? 17.344 16.766 10.234 1 83.31 353 ASP B O 1
ATOM 6919 N N . ALA B 1 354 ? 17.078 14.609 10.875 1 79.5 354 ALA B N 1
ATOM 6920 C CA . ALA B 1 354 ? 18.031 14.695 11.969 1 79.5 354 ALA B CA 1
ATOM 6921 C C . ALA B 1 354 ? 19.438 15.008 11.445 1 79.5 354 ALA B C 1
ATOM 6923 O O . ALA B 1 354 ? 20.219 15.695 12.117 1 79.5 354 ALA B O 1
ATOM 6924 N N . HIS B 1 355 ? 19.688 14.617 10.258 1 79.75 355 HIS B N 1
ATOM 6925 C CA . HIS B 1 355 ? 21.078 14.664 9.812 1 79.75 355 HIS B CA 1
ATOM 6926 C C . HIS B 1 355 ? 21.359 15.922 9 1 79.75 355 HIS B C 1
ATOM 6928 O O . HIS B 1 355 ? 22.516 16.328 8.859 1 79.75 355 HIS B O 1
ATOM 6934 N N . THR B 1 356 ? 20.297 16.594 8.602 1 83.56 356 THR B N 1
ATOM 6935 C CA . THR B 1 356 ? 20.547 17.688 7.66 1 83.56 356 THR B CA 1
ATOM 6936 C C . THR B 1 356 ? 19.938 18.984 8.172 1 83.56 356 THR B C 1
ATOM 6938 O O . THR B 1 356 ? 19.984 20.016 7.48 1 83.56 356 THR B O 1
ATOM 6941 N N . TYR B 1 357 ? 19.422 18.938 9.32 1 91.25 357 TYR B N 1
ATOM 6942 C CA . TYR B 1 357 ? 18.766 20.125 9.836 1 91.25 357 TYR B CA 1
ATOM 6943 C C . TYR B 1 357 ? 19.75 21.266 10.055 1 91.25 357 TYR B C 1
ATOM 6945 O O . TYR B 1 357 ? 20.828 21.047 10.617 1 91.25 357 TYR B O 1
ATOM 6953 N N . LYS B 1 358 ? 19.422 22.453 9.609 1 93.62 358 LYS B N 1
ATOM 6954 C CA . LYS B 1 358 ? 20.062 23.734 9.93 1 93.62 358 LYS B CA 1
ATOM 6955 C C . LYS B 1 358 ? 19.094 24.688 10.609 1 93.62 358 LYS B C 1
ATOM 6957 O O . LYS B 1 358 ? 17.906 24.703 10.281 1 93.62 358 LYS B O 1
ATOM 6962 N N . GLY B 1 359 ? 19.609 25.422 11.523 1 91.62 359 GLY B N 1
ATOM 6963 C CA . GLY B 1 359 ? 18.766 26.281 12.336 1 91.62 359 GLY B CA 1
ATOM 6964 C C . GLY B 1 359 ? 17.844 27.156 11.508 1 91.62 359 GLY B C 1
ATOM 6965 O O . GLY B 1 359 ? 18.297 27.906 10.633 1 91.62 359 GLY B O 1
ATOM 6966 N N . GLY B 1 360 ? 16.484 26.969 11.805 1 90.12 360 GLY B N 1
ATOM 6967 C CA . GLY B 1 360 ? 15.477 27.812 11.18 1 90.12 360 GLY B CA 1
ATOM 6968 C C . GLY B 1 360 ? 14.938 27.219 9.883 1 90.12 360 GLY B C 1
ATOM 6969 O O . GLY B 1 360 ? 13.961 27.734 9.328 1 90.12 360 GLY B O 1
ATOM 6970 N N . SER B 1 361 ? 15.602 26.188 9.375 1 94.19 361 SER B N 1
ATOM 6971 C CA . SER B 1 361 ? 15.156 25.562 8.133 1 94.19 361 SER B CA 1
ATOM 6972 C C . SER B 1 361 ? 13.914 24.703 8.367 1 94.19 361 SER B C 1
ATOM 6974 O O . SER B 1 361 ? 13.688 24.219 9.477 1 94.19 361 SER B O 1
ATOM 6976 N N . THR B 1 362 ? 13.125 24.609 7.32 1 95.19 362 THR B N 1
ATOM 6977 C CA . THR B 1 362 ? 11.977 23.703 7.371 1 95.19 362 THR B CA 1
ATOM 6978 C C . THR B 1 362 ? 12.297 22.391 6.672 1 95.19 362 THR B C 1
ATOM 6980 O O . THR B 1 362 ? 11.43 21.516 6.555 1 95.19 362 THR B O 1
ATOM 6983 N N . GLY B 1 363 ? 13.484 22.266 6.156 1 95.12 363 GLY B N 1
ATOM 6984 C CA . GLY B 1 363 ? 13.93 21 5.609 1 95.12 363 GLY B CA 1
ATOM 6985 C C . GLY B 1 363 ? 13.938 20.969 4.094 1 95.12 363 GLY B C 1
ATOM 6986 O O . GLY B 1 363 ? 14.031 22 3.445 1 95.12 363 GLY B O 1
ATOM 6987 N N . TYR B 1 364 ? 14.07 19.781 3.504 1 94.19 364 TYR B N 1
ATOM 6988 C CA . TYR B 1 364 ? 14.141 19.578 2.061 1 94.19 364 TYR B CA 1
ATOM 6989 C C . TYR B 1 364 ? 12.766 19.25 1.49 1 94.19 364 TYR B C 1
ATOM 6991 O O . TYR B 1 364 ? 11.828 18.953 2.236 1 94.19 364 TYR B O 1
ATOM 6999 N N . LEU B 1 365 ? 12.602 19.312 0.197 1 95.31 365 LEU B N 1
ATOM 7000 C CA . LEU B 1 365 ? 11.328 19.094 -0.478 1 95.31 365 LEU B CA 1
ATOM 7001 C C . LEU B 1 365 ? 10.914 17.641 -0.385 1 95.31 365 LEU B C 1
ATOM 7003 O O . LEU B 1 365 ? 11.742 16.734 -0.532 1 95.31 365 LEU B O 1
ATOM 7007 N N . ARG B 1 366 ? 9.672 17.422 -0.135 1 93.31 366 ARG B N 1
ATOM 7008 C CA . ARG B 1 366 ? 9.102 16.078 -0.193 1 93.31 366 ARG B CA 1
ATOM 7009 C C . ARG B 1 366 ? 9.094 15.555 -1.624 1 93.31 366 ARG B C 1
ATOM 7011 O O . ARG B 1 366 ? 9.195 16.328 -2.578 1 93.31 366 ARG B O 1
ATOM 7018 N N . SER B 1 367 ? 8.883 14.234 -1.691 1 91.12 367 SER B N 1
ATOM 7019 C CA . SER B 1 367 ? 8.789 13.609 -3.006 1 91.12 367 SER B CA 1
ATOM 7020 C C . SER B 1 367 ? 7.629 14.18 -3.814 1 91.12 367 SER B C 1
ATOM 7022 O O . SER B 1 367 ? 6.559 14.453 -3.268 1 91.12 367 SER B O 1
ATOM 7024 N N . MET B 1 368 ? 7.875 14.445 -5.062 1 92.06 368 MET B N 1
ATOM 7025 C CA . MET B 1 368 ? 6.871 14.797 -6.066 1 92.06 368 MET B CA 1
ATOM 7026 C C . MET B 1 368 ? 6.348 16.203 -5.84 1 92.06 368 MET B C 1
ATOM 7028 O O . MET B 1 368 ? 5.195 16.5 -6.156 1 92.06 368 MET B O 1
ATOM 7032 N N . VAL B 1 369 ? 7.145 17.031 -5.219 1 95.31 369 VAL B N 1
ATOM 7033 C CA . VAL B 1 369 ? 6.824 18.438 -5.031 1 95.31 369 VAL B CA 1
ATOM 7034 C C . VAL B 1 369 ? 7.891 19.312 -5.703 1 95.31 369 VAL B C 1
ATOM 7036 O O . VAL B 1 369 ? 9.086 19.031 -5.586 1 95.31 369 VAL B O 1
ATOM 7039 N N . GLN B 1 370 ? 7.461 20.281 -6.449 1 97.25 370 GLN B N 1
ATOM 7040 C CA . GLN B 1 370 ? 8.328 21.297 -7.016 1 97.25 370 GLN B CA 1
ATOM 7041 C C . GLN B 1 370 ? 8.141 22.641 -6.305 1 97.25 370 GLN B C 1
ATOM 7043 O O . GLN B 1 370 ? 7.09 22.891 -5.715 1 97.25 370 GLN B O 1
ATOM 7048 N N . ALA B 1 371 ? 9.18 23.391 -6.336 1 98 371 ALA B N 1
ATOM 7049 C CA . ALA B 1 371 ? 9.117 24.719 -5.734 1 98 371 ALA B CA 1
ATOM 7050 C C . ALA B 1 371 ? 9.969 25.719 -6.516 1 98 371 ALA B C 1
ATOM 7052 O O . ALA B 1 371 ? 10.906 25.328 -7.215 1 98 371 ALA B O 1
ATOM 7053 N N . LYS B 1 372 ? 9.648 26.938 -6.43 1 98.19 372 LYS B N 1
ATOM 7054 C CA . LYS B 1 372 ? 10.508 28.031 -6.859 1 98.19 372 LYS B CA 1
ATOM 7055 C C . LYS B 1 372 ? 10.258 29.281 -6.02 1 98.19 372 LYS B C 1
ATOM 7057 O O . LYS B 1 372 ? 9.219 29.406 -5.363 1 98.19 372 LYS B O 1
ATOM 7062 N N . ILE B 1 373 ? 11.273 30.094 -5.965 1 98.19 373 ILE B N 1
ATOM 7063 C CA . ILE B 1 373 ? 11.195 31.391 -5.305 1 98.19 373 ILE B CA 1
ATOM 7064 C C . ILE B 1 373 ? 11.086 32.5 -6.352 1 98.19 373 ILE B C 1
ATOM 7066 O O . ILE B 1 373 ? 11.867 32.531 -7.301 1 98.19 373 ILE B O 1
ATOM 7070 N N . VAL B 1 374 ? 10.109 33.375 -6.121 1 97.44 374 VAL B N 1
ATOM 7071 C CA . VAL B 1 374 ? 9.922 34.375 -7.164 1 97.44 374 VAL B CA 1
ATOM 7072 C C . VAL B 1 374 ? 9.945 35.75 -6.551 1 97.44 374 VAL B C 1
ATOM 7074 O O . VAL B 1 374 ? 9.594 35.938 -5.383 1 97.44 374 VAL B O 1
ATOM 7077 N N . ASP B 1 375 ? 10.336 36.719 -7.328 1 95.12 375 ASP B N 1
ATOM 7078 C CA . ASP B 1 375 ? 10.273 38.094 -6.906 1 95.12 375 ASP B CA 1
ATOM 7079 C C . ASP B 1 375 ? 8.898 38.688 -7.188 1 95.12 375 ASP B C 1
ATOM 7081 O O . ASP B 1 375 ? 7.957 37.969 -7.52 1 95.12 375 ASP B O 1
ATOM 7085 N N . SER B 1 376 ? 8.766 39.969 -6.977 1 89.88 376 SER B N 1
ATOM 7086 C CA . SER B 1 376 ? 7.477 40.656 -7.098 1 89.88 376 SER B CA 1
ATOM 7087 C C . SER B 1 376 ? 6.984 40.656 -8.539 1 89.88 376 SER B C 1
ATOM 7089 O O . SER B 1 376 ? 5.785 40.781 -8.797 1 89.88 376 SER B O 1
ATOM 7091 N N . ASP B 1 377 ? 7.879 40.5 -9.484 1 92.38 377 ASP B N 1
ATOM 7092 C CA . ASP B 1 377 ? 7.527 40.5 -10.898 1 92.38 377 ASP B CA 1
ATOM 7093 C C . ASP B 1 377 ? 7.262 39.062 -11.391 1 92.38 377 ASP B C 1
ATOM 7095 O O . ASP B 1 377 ? 6.941 38.875 -12.562 1 92.38 377 ASP B O 1
ATOM 7099 N N . GLY B 1 378 ? 7.449 38.125 -10.523 1 93.19 378 GLY B N 1
ATOM 7100 C CA . GLY B 1 378 ? 7.152 36.75 -10.875 1 93.19 378 GLY B CA 1
ATOM 7101 C C . GLY B 1 378 ? 8.359 36 -11.422 1 93.19 378 GLY B C 1
ATOM 7102 O O . GLY B 1 378 ? 8.242 34.844 -11.852 1 93.19 378 GLY B O 1
ATOM 7103 N N . ASN B 1 379 ? 9.477 36.656 -11.438 1 95.31 379 ASN B N 1
ATOM 7104 C CA . ASN B 1 379 ? 10.68 35.969 -11.922 1 95.31 379 ASN B CA 1
ATOM 7105 C C . ASN B 1 379 ? 11.266 35.031 -10.867 1 95.31 379 ASN B C 1
ATOM 7107 O O . ASN B 1 379 ? 11.352 35.406 -9.688 1 95.31 379 ASN B O 1
ATOM 7111 N N . ALA B 1 380 ? 11.648 33.875 -11.344 1 97.5 380 ALA B N 1
ATOM 7112 C CA . ALA B 1 380 ? 12.289 32.906 -10.445 1 97.5 380 ALA B CA 1
ATOM 7113 C C . ALA B 1 380 ? 13.641 33.438 -9.969 1 97.5 380 ALA B C 1
ATOM 7115 O O . ALA B 1 380 ? 14.391 34.031 -10.742 1 97.5 380 ALA B O 1
ATOM 7116 N N . LEU B 1 381 ? 13.961 33.25 -8.758 1 97.69 381 LEU B N 1
ATOM 7117 C CA . LEU B 1 381 ? 15.164 33.781 -8.125 1 97.69 381 LEU B CA 1
ATOM 7118 C C . LEU B 1 381 ? 16.203 32.688 -7.914 1 97.69 381 LEU B C 1
ATOM 7120 O O . LEU B 1 381 ? 15.852 31.5 -7.867 1 97.69 381 LEU B O 1
ATOM 7124 N N . ASP B 1 382 ? 17.422 33.125 -7.797 1 96.88 382 ASP B N 1
ATOM 7125 C CA . ASP B 1 382 ? 18.547 32.219 -7.578 1 96.88 382 ASP B CA 1
ATOM 7126 C C . ASP B 1 382 ? 18.578 31.75 -6.125 1 96.88 382 ASP B C 1
ATOM 7128 O O . ASP B 1 382 ? 17.812 32.219 -5.289 1 96.88 382 ASP B O 1
ATOM 7132 N N . ILE B 1 383 ? 19.484 30.844 -5.898 1 96.5 383 ILE B N 1
ATOM 7133 C CA . ILE B 1 383 ? 19.75 30.297 -4.57 1 96.5 383 ILE B CA 1
ATOM 7134 C C . ILE B 1 383 ? 20.047 31.438 -3.596 1 96.5 383 ILE B C 1
ATOM 7136 O O . ILE B 1 383 ? 20.703 32.406 -3.951 1 96.5 383 ILE B O 1
ATOM 7140 N N . ASP B 1 384 ? 19.516 31.359 -2.371 1 95.56 384 ASP B N 1
ATOM 7141 C CA . ASP B 1 384 ? 19.734 32.219 -1.224 1 95.56 384 ASP B CA 1
ATOM 7142 C C . ASP B 1 384 ? 19.062 33.594 -1.423 1 95.56 384 ASP B C 1
ATOM 7144 O O . ASP B 1 384 ? 19.312 34.531 -0.657 1 95.56 384 ASP B O 1
ATOM 7148 N N . ARG B 1 385 ? 18.234 33.656 -2.42 1 95.31 385 ARG B N 1
ATOM 7149 C CA . ARG B 1 385 ? 17.453 34.875 -2.609 1 95.31 385 ARG B CA 1
ATOM 7150 C C . ARG B 1 385 ? 16.031 34.719 -2.064 1 95.31 385 ARG B C 1
ATOM 7152 O O . ARG B 1 385 ? 15.383 33.719 -2.307 1 95.31 385 ARG B O 1
ATOM 7159 N N . GLU B 1 386 ? 15.594 35.75 -1.368 1 93.25 386 GLU B N 1
ATOM 7160 C CA . GLU B 1 386 ? 14.281 35.688 -0.729 1 93.25 386 GLU B CA 1
ATOM 7161 C C . GLU B 1 386 ? 13.188 36.188 -1.667 1 93.25 386 GLU B C 1
ATOM 7163 O O . GLU B 1 386 ? 13.391 37.156 -2.404 1 93.25 386 GLU B O 1
ATOM 7168 N N . GLY B 1 387 ? 12.125 35.562 -1.672 1 95.5 387 GLY B N 1
ATOM 7169 C CA . GLY B 1 387 ? 10.922 35.875 -2.43 1 95.5 387 GLY B CA 1
ATOM 7170 C C . GLY B 1 387 ? 9.742 35 -2.064 1 95.5 387 GLY B C 1
ATOM 7171 O O . GLY B 1 387 ? 9.781 34.281 -1.06 1 95.5 387 GLY B O 1
ATOM 7172 N N . GLU B 1 388 ? 8.664 35.156 -2.787 1 96.06 388 GLU B N 1
ATOM 7173 C CA . GLU B 1 388 ? 7.5 34.312 -2.512 1 96.06 388 GLU B CA 1
ATOM 7174 C C . GLU B 1 388 ? 7.773 32.875 -2.867 1 96.06 388 GLU B C 1
ATOM 7176 O O . GLU B 1 388 ? 8.32 32.562 -3.932 1 96.06 388 GLU B O 1
ATOM 7181 N N . ILE B 1 389 ? 7.395 32 -1.98 1 97.44 389 ILE B N 1
ATOM 7182 C CA . ILE B 1 389 ? 7.496 30.562 -2.223 1 97.44 389 ILE B CA 1
ATOM 7183 C C . ILE B 1 389 ? 6.336 30.109 -3.1 1 97.44 389 ILE B C 1
ATOM 7185 O O . ILE B 1 389 ? 5.168 30.297 -2.746 1 97.44 389 ILE B O 1
ATOM 7189 N N . LEU B 1 390 ? 6.582 29.578 -4.25 1 97.88 390 LEU B N 1
ATOM 7190 C CA . LEU B 1 390 ? 5.586 28.875 -5.043 1 97.88 390 LEU B CA 1
ATOM 7191 C C . LEU B 1 390 ? 5.801 27.359 -4.969 1 97.88 390 LEU B C 1
ATOM 7193 O O . LEU B 1 390 ? 6.941 26.891 -4.98 1 97.88 390 LEU B O 1
ATOM 7197 N N . LEU B 1 391 ? 4.758 26.641 -4.836 1 97.75 391 LEU B N 1
ATOM 7198 C CA . LEU B 1 391 ? 4.797 25.188 -4.754 1 97.75 391 LEU B CA 1
ATOM 7199 C C . LEU B 1 391 ? 3.967 24.562 -5.867 1 97.75 391 LEU B C 1
ATOM 7201 O O . LEU B 1 391 ? 2.971 25.141 -6.309 1 97.75 391 LEU B O 1
ATOM 7205 N N . LYS B 1 392 ? 4.379 23.469 -6.344 1 96.19 392 LYS B N 1
ATOM 7206 C CA . LYS B 1 392 ? 3.646 22.688 -7.336 1 96.19 392 LYS B CA 1
ATOM 7207 C C . LYS B 1 392 ? 3.738 21.203 -7.035 1 96.19 392 LYS B C 1
ATOM 7209 O O . LYS B 1 392 ? 4.551 20.484 -7.633 1 96.19 392 LYS B O 1
ATOM 7214 N N . PRO B 1 393 ? 2.93 20.688 -6.121 1 95.31 393 PRO B N 1
ATOM 7215 C CA . PRO B 1 393 ? 2.85 19.234 -5.898 1 95.31 393 PRO B CA 1
ATOM 7216 C C . PRO B 1 393 ? 2.234 18.5 -7.082 1 95.31 393 PRO B C 1
ATOM 7218 O O . PRO B 1 393 ? 1.371 19.031 -7.777 1 95.31 393 PRO B O 1
ATOM 7221 N N . GLU B 1 394 ? 2.689 17.234 -7.312 1 93.19 394 GLU B N 1
ATOM 7222 C CA . GLU B 1 394 ? 2.098 16.391 -8.352 1 93.19 394 GLU B CA 1
ATOM 7223 C C . GLU B 1 394 ? 0.624 16.109 -8.062 1 93.19 394 GLU B C 1
ATOM 7225 O O . GLU B 1 394 ? -0.205 16.141 -8.977 1 93.19 394 GLU B O 1
ATOM 7230 N N . PHE B 1 395 ? 0.328 15.859 -6.844 1 93.5 395 PHE B N 1
ATOM 7231 C CA . PHE B 1 395 ? -1.041 15.633 -6.395 1 93.5 395 PHE B CA 1
ATOM 7232 C C . PHE B 1 395 ? -1.602 16.875 -5.719 1 93.5 395 PHE B C 1
ATOM 7234 O O . PHE B 1 395 ? -1.464 17.047 -4.508 1 93.5 395 PHE B O 1
ATOM 7241 N N . LYS B 1 396 ? -2.26 17.703 -6.461 1 90 396 LYS B N 1
ATOM 7242 C CA . LYS B 1 396 ? -2.752 19 -6.012 1 90 396 LYS B CA 1
ATOM 7243 C C . LYS B 1 396 ? -4.129 18.875 -5.371 1 90 396 LYS B C 1
ATOM 7245 O O . LYS B 1 396 ? -4.824 17.875 -5.566 1 90 396 LYS B O 1
ATOM 7250 N N . PHE B 1 397 ? -4.395 19.875 -4.527 1 93.12 397 PHE B N 1
ATOM 7251 C CA . PHE B 1 397 ? -5.777 19.953 -4.074 1 93.12 397 PHE B CA 1
ATOM 7252 C C . PHE B 1 397 ? -6.719 20.234 -5.238 1 93.12 397 PHE B C 1
ATOM 7254 O O . PHE B 1 397 ? -6.277 20.656 -6.312 1 93.12 397 PHE B O 1
ATOM 7261 N N . SER B 1 398 ? -8 20.031 -5.07 1 94.5 398 SER B N 1
ATOM 7262 C CA . SER B 1 398 ? -8.977 20.125 -6.152 1 94.5 398 SER B CA 1
ATOM 7263 C C . SER B 1 398 ? -9.562 21.516 -6.254 1 94.5 398 SER B C 1
ATOM 7265 O O . SER B 1 398 ? -10.469 21.766 -7.051 1 94.5 398 SER B O 1
ATOM 7267 N N . GLY B 1 399 ? -9.078 22.422 -5.449 1 95.31 399 GLY B N 1
ATOM 7268 C CA . GLY B 1 399 ? -9.617 23.766 -5.398 1 95.31 399 GLY B CA 1
ATOM 7269 C C . GLY B 1 399 ? -10.438 24.047 -4.152 1 95.31 399 GLY B C 1
ATOM 7270 O O . GLY B 1 399 ? -10.508 23.203 -3.254 1 95.31 399 GLY B O 1
ATOM 7271 N N . TYR B 1 400 ? -10.898 25.328 -4.109 1 94.81 400 TYR B N 1
ATOM 7272 C CA . TYR B 1 400 ? -11.773 25.703 -3.002 1 94.81 400 TYR B CA 1
ATOM 7273 C C . TYR B 1 400 ? -13.234 25.375 -3.328 1 94.81 400 TYR B C 1
ATOM 7275 O O . TYR B 1 400 ? -13.711 25.703 -4.418 1 94.81 400 TYR B O 1
ATOM 7283 N N . TYR B 1 401 ? -13.859 24.719 -2.375 1 96.25 401 TYR B N 1
ATOM 7284 C CA . TYR B 1 401 ? -15.234 24.266 -2.596 1 96.25 401 TYR B CA 1
ATOM 7285 C C . TYR B 1 401 ? -16.141 25.438 -2.959 1 96.25 401 TYR B C 1
ATOM 7287 O O . TYR B 1 401 ? -16.297 26.375 -2.172 1 96.25 401 TYR B O 1
ATOM 7295 N N . GLY B 1 402 ? -16.703 25.469 -4.141 1 93.25 402 GLY B N 1
ATOM 7296 C CA . GLY B 1 402 ? -17.641 26.484 -4.586 1 93.25 402 GLY B CA 1
ATOM 7297 C C . GLY B 1 402 ? -17 27.844 -4.766 1 93.25 402 GLY B C 1
ATOM 7298 O O . GLY B 1 402 ? -17.672 28.875 -4.727 1 93.25 402 GLY B O 1
ATOM 7299 N N . ASN B 1 403 ? -15.773 27.906 -4.852 1 93.19 403 ASN B N 1
ATOM 7300 C CA . ASN B 1 403 ? -15.07 29.172 -4.934 1 93.19 403 ASN B CA 1
ATOM 7301 C C . ASN B 1 403 ? -13.984 29.156 -6.008 1 93.19 403 ASN B C 1
ATOM 7303 O O . ASN B 1 403 ? -12.797 29.203 -5.699 1 93.19 403 ASN B O 1
ATOM 7307 N N . ALA B 1 404 ? -14.375 29.25 -7.195 1 93.88 404 ALA B N 1
ATOM 7308 C CA . ALA B 1 404 ? -13.484 29.172 -8.352 1 93.88 404 ALA B CA 1
ATOM 7309 C C . ALA B 1 404 ? -12.539 30.359 -8.391 1 93.88 404 ALA B C 1
ATOM 7311 O O . ALA B 1 404 ? -11.383 30.234 -8.797 1 93.88 404 ALA B O 1
ATOM 7312 N N . ALA B 1 405 ? -13.07 31.453 -7.996 1 92.62 405 ALA B N 1
ATOM 7313 C CA . ALA B 1 405 ? -12.266 32.688 -8.023 1 92.62 405 ALA B CA 1
ATOM 7314 C C . ALA B 1 405 ? -11.062 32.562 -7.102 1 92.62 405 ALA B C 1
ATOM 7316 O O . ALA B 1 405 ? -9.93 32.844 -7.508 1 92.62 405 ALA B O 1
ATOM 7317 N N . ALA B 1 406 ? -11.289 32.156 -5.859 1 90.19 406 ALA B N 1
ATOM 7318 C CA . ALA B 1 406 ? -10.195 31.984 -4.906 1 90.19 406 ALA B CA 1
ATOM 7319 C C . ALA B 1 406 ? -9.219 30.922 -5.383 1 90.19 406 ALA B C 1
ATOM 7321 O O . ALA B 1 406 ? -8.008 31.031 -5.148 1 90.19 406 ALA B O 1
ATOM 7322 N N . THR B 1 407 ? -9.734 29.938 -6.059 1 94.44 407 THR B N 1
ATOM 7323 C CA . THR B 1 407 ? -8.891 28.875 -6.59 1 94.44 407 THR B CA 1
ATOM 7324 C C . THR B 1 407 ? -7.945 29.406 -7.656 1 94.44 407 THR B C 1
ATOM 7326 O O . THR B 1 407 ? -6.754 29.094 -7.656 1 94.44 407 THR B O 1
ATOM 7329 N N . ALA B 1 408 ? -8.484 30.219 -8.484 1 93.5 408 ALA B N 1
ATOM 7330 C CA . ALA B 1 408 ? -7.699 30.797 -9.578 1 93.5 408 ALA B CA 1
ATOM 7331 C C . ALA B 1 408 ? -6.656 31.766 -9.047 1 93.5 408 ALA B C 1
ATOM 7333 O O . ALA B 1 408 ? -5.621 31.984 -9.68 1 93.5 408 ALA B O 1
ATOM 7334 N N . GLU B 1 409 ? -6.965 32.312 -7.934 1 90.88 409 GLU B N 1
ATOM 7335 C CA . GLU B 1 409 ? -6.051 33.281 -7.324 1 90.88 409 GLU B CA 1
ATOM 7336 C C . GLU B 1 409 ? -4.812 32.594 -6.766 1 90.88 409 GLU B C 1
ATOM 7338 O O . GLU B 1 409 ? -3.697 33.094 -6.895 1 90.88 409 GLU B O 1
ATOM 7343 N N . ILE B 1 410 ? -4.996 31.484 -6.184 1 92.44 410 ILE B N 1
ATOM 7344 C CA . ILE B 1 410 ? -3.877 30.828 -5.531 1 92.44 410 ILE B CA 1
ATOM 7345 C C . ILE B 1 410 ? -3.127 29.953 -6.543 1 92.44 410 ILE B C 1
ATOM 7347 O O . ILE B 1 410 ? -1.909 29.797 -6.445 1 92.44 410 ILE B O 1
ATOM 7351 N N . LEU B 1 411 ? -3.836 29.375 -7.492 1 94.25 411 LEU B N 1
ATOM 7352 C CA . LEU B 1 411 ? -3.25 28.547 -8.539 1 94.25 411 LEU B CA 1
ATOM 7353 C C . LEU B 1 411 ? -3.15 29.297 -9.852 1 94.25 411 LEU B C 1
ATOM 7355 O O . LEU B 1 411 ? -4.172 29.688 -10.43 1 94.25 411 LEU B O 1
ATOM 7359 N N . ASP B 1 412 ? -1.973 29.438 -10.344 1 93.81 412 ASP B N 1
ATOM 7360 C CA . ASP B 1 412 ? -1.842 30.188 -11.594 1 93.81 412 ASP B CA 1
ATOM 7361 C C . ASP B 1 412 ? -1.978 29.266 -12.805 1 93.81 412 ASP B C 1
ATOM 7363 O O . ASP B 1 412 ? -2.232 28.062 -12.648 1 93.81 412 ASP B O 1
ATOM 7367 N N . GLU B 1 413 ? -1.844 29.75 -13.953 1 92.31 413 GLU B N 1
ATOM 7368 C CA . GLU B 1 413 ? -2.131 29.031 -15.195 1 92.31 413 GLU B CA 1
ATOM 7369 C C . GLU B 1 413 ? -1.121 27.922 -15.438 1 92.31 413 GLU B C 1
ATOM 7371 O O . GLU B 1 413 ? -1.42 26.938 -16.125 1 92.31 413 GLU B O 1
ATOM 7376 N N . GLU B 1 414 ? 0.035 28.078 -14.836 1 93.5 414 GLU B N 1
ATOM 7377 C CA . GLU B 1 414 ? 1.06 27.062 -15 1 93.5 414 GLU B CA 1
ATOM 7378 C C . GLU B 1 414 ? 0.963 26 -13.906 1 93.5 414 GLU B C 1
ATOM 7380 O O . GLU B 1 414 ? 1.718 25.031 -13.906 1 93.5 414 GLU B O 1
ATOM 7385 N N . GLY B 1 415 ? 0.055 26.172 -13.023 1 93.81 415 GLY B N 1
ATOM 7386 C CA . GLY B 1 415 ? -0.167 25.188 -11.984 1 93.81 415 GLY B CA 1
ATOM 7387 C C . GLY B 1 415 ? 0.631 25.453 -10.719 1 93.81 415 GLY B C 1
ATOM 7388 O O . GLY B 1 415 ? 0.678 24.625 -9.812 1 93.81 415 GLY B O 1
ATOM 7389 N N . TRP B 1 416 ? 1.312 26.578 -10.656 1 96.88 416 TRP B N 1
ATOM 7390 C CA . TRP B 1 416 ? 2.041 26.969 -9.453 1 96.88 416 TRP B CA 1
ATOM 7391 C C . TRP B 1 416 ? 1.096 27.547 -8.414 1 96.88 416 TRP B C 1
ATOM 7393 O O . TRP B 1 416 ? 0.213 28.344 -8.734 1 96.88 416 TRP B O 1
ATOM 7403 N N . MET B 1 417 ? 1.246 27.125 -7.223 1 96.31 417 MET B N 1
ATOM 7404 C CA . MET B 1 417 ? 0.47 27.656 -6.102 1 96.31 417 MET B CA 1
ATOM 7405 C C . MET B 1 417 ? 1.2 28.812 -5.422 1 96.31 417 MET B C 1
ATOM 7407 O O . MET B 1 417 ? 2.318 28.641 -4.934 1 96.31 417 MET B O 1
ATOM 7411 N N . HIS B 1 418 ? 0.588 29.891 -5.422 1 94.69 418 HIS B N 1
ATOM 7412 C CA . HIS B 1 418 ? 1.093 31.031 -4.664 1 94.69 418 HIS B CA 1
ATOM 7413 C C . HIS B 1 418 ? 0.799 30.875 -3.178 1 94.69 418 HIS B C 1
ATOM 7415 O O . HIS B 1 418 ? -0.355 30.984 -2.754 1 94.69 418 HIS B O 1
ATOM 7421 N N . THR B 1 419 ? 1.877 30.703 -2.389 1 93.38 419 THR B N 1
ATOM 7422 C CA . THR B 1 419 ? 1.671 30.359 -0.984 1 93.38 419 THR B CA 1
ATOM 7423 C C . THR B 1 419 ? 1.399 31.625 -0.163 1 93.38 419 THR B C 1
ATOM 7425 O O . THR B 1 419 ? 0.84 31.547 0.933 1 93.38 419 THR B O 1
ATOM 7428 N N . GLY B 1 420 ? 1.854 32.75 -0.643 1 90.56 420 GLY B N 1
ATOM 7429 C CA . GLY B 1 420 ? 1.799 33.969 0.139 1 90.56 420 GLY B CA 1
ATOM 7430 C C . GLY B 1 420 ? 2.865 34.031 1.214 1 90.56 420 GLY B C 1
ATOM 7431 O O . GLY B 1 420 ? 2.891 34.969 2.012 1 90.56 420 GLY B O 1
ATOM 7432 N N . ASP B 1 421 ? 3.771 33.062 1.237 1 91.06 421 ASP B N 1
ATOM 7433 C CA . ASP B 1 421 ? 4.887 33.031 2.176 1 91.06 421 ASP B CA 1
ATOM 7434 C C . ASP B 1 421 ? 6.191 33.406 1.492 1 91.06 421 ASP B C 1
ATOM 7436 O O . ASP B 1 421 ? 6.426 33.062 0.335 1 91.06 421 ASP B O 1
ATOM 7440 N N . ILE B 1 422 ? 6.973 34.156 2.264 1 92.19 422 ILE B N 1
ATOM 7441 C CA . ILE B 1 422 ? 8.289 34.531 1.774 1 92.19 422 ILE B CA 1
ATOM 7442 C C . ILE B 1 422 ? 9.352 33.594 2.311 1 92.19 422 ILE B C 1
ATOM 7444 O O . ILE B 1 422 ? 9.32 33.219 3.486 1 92.19 422 ILE B O 1
ATOM 7448 N N . GLY B 1 423 ? 10.219 33.156 1.422 1 95.25 423 GLY B N 1
ATOM 7449 C CA . GLY B 1 423 ? 11.281 32.25 1.853 1 95.25 423 GLY B CA 1
ATOM 7450 C C . GLY B 1 423 ? 12.43 32.188 0.863 1 95.25 423 GLY B C 1
ATOM 7451 O O . GLY B 1 423 ? 12.531 33 -0.049 1 95.25 423 GLY B O 1
ATOM 7452 N N . ARG B 1 424 ? 13.375 31.312 1.123 1 96.19 424 ARG B N 1
ATOM 7453 C CA . ARG B 1 424 ? 14.539 31.062 0.271 1 96.19 424 ARG B CA 1
ATOM 7454 C C . ARG B 1 424 ? 15.039 29.625 0.443 1 96.19 424 ARG B C 1
ATOM 7456 O O . ARG B 1 424 ? 14.836 29.016 1.489 1 96.19 424 ARG B O 1
ATOM 7463 N N . PHE B 1 425 ? 15.656 29.109 -0.613 1 96.81 425 PHE B N 1
ATOM 7464 C CA . PHE B 1 425 ? 16.438 27.875 -0.514 1 96.81 425 PHE B CA 1
ATOM 7465 C C . PHE B 1 425 ? 17.922 28.203 -0.36 1 96.81 425 PHE B C 1
ATOM 7467 O O . PHE B 1 425 ? 18.438 29.125 -0.997 1 96.81 425 PHE B O 1
ATOM 7474 N N . ASP B 1 426 ? 18.609 27.438 0.481 1 95.81 426 ASP B N 1
ATOM 7475 C CA . ASP B 1 426 ? 20.062 27.625 0.58 1 95.81 426 ASP B CA 1
ATOM 7476 C C . ASP B 1 426 ? 20.797 26.688 -0.373 1 95.81 426 ASP B C 1
ATOM 7478 O O . ASP B 1 426 ? 20.172 26 -1.189 1 95.81 426 ASP B O 1
ATOM 7482 N N . GLU B 1 427 ? 22.109 26.703 -0.327 1 94.25 427 GLU B N 1
ATOM 7483 C CA . GLU B 1 427 ? 22.953 25.953 -1.251 1 94.25 427 GLU B CA 1
ATOM 7484 C C . GLU B 1 427 ? 22.766 24.453 -1.072 1 94.25 427 GLU B C 1
ATOM 7486 O O . GLU B 1 427 ? 23 23.688 -2.004 1 94.25 427 GLU B O 1
ATOM 7491 N N . ASP B 1 428 ? 22.312 24.109 0.111 1 93.88 428 ASP B N 1
ATOM 7492 C CA . ASP B 1 428 ? 22.156 22.688 0.405 1 93.88 428 ASP B CA 1
ATOM 7493 C C . ASP B 1 428 ? 20.734 22.219 0.068 1 93.88 428 ASP B C 1
ATOM 7495 O O . ASP B 1 428 ? 20.422 21.031 0.24 1 93.88 428 ASP B O 1
ATOM 7499 N N . GLY B 1 429 ? 19.906 23.109 -0.388 1 94.88 429 GLY B N 1
ATOM 7500 C CA . GLY B 1 429 ? 18.562 22.75 -0.812 1 94.88 429 GLY B CA 1
ATOM 7501 C C . GLY B 1 429 ? 17.562 22.75 0.321 1 94.88 429 GLY B C 1
ATOM 7502 O O . GLY B 1 429 ? 16.516 22.094 0.238 1 94.88 429 GLY B O 1
ATOM 7503 N N . LEU B 1 430 ? 17.938 23.406 1.381 1 96.12 430 LEU B N 1
ATOM 7504 C CA . LEU B 1 430 ? 17.016 23.531 2.508 1 96.12 430 LEU B CA 1
ATOM 7505 C C . LEU B 1 430 ? 16.172 24.797 2.385 1 96.12 430 LEU B C 1
ATOM 7507 O O . LEU B 1 430 ? 16.688 25.859 2.016 1 96.12 430 LEU B O 1
ATOM 7511 N N . LEU B 1 431 ? 14.93 24.656 2.674 1 96.88 431 LEU B N 1
ATOM 7512 C CA . LEU B 1 431 ? 14.016 25.797 2.607 1 96.88 431 LEU B CA 1
ATOM 7513 C C . LEU B 1 431 ? 13.969 26.531 3.943 1 96.88 431 LEU B C 1
ATOM 7515 O O . LEU B 1 431 ? 13.906 25.906 5 1 96.88 431 LEU B O 1
ATOM 7519 N N . TYR B 1 432 ? 14.039 27.812 3.885 1 94.75 432 TYR B N 1
ATOM 7520 C CA . TYR B 1 432 ? 13.805 28.719 5.004 1 94.75 432 TYR B CA 1
ATOM 7521 C C . TYR B 1 432 ? 12.578 29.578 4.754 1 94.75 432 TYR B C 1
ATOM 7523 O O . TYR B 1 432 ? 12.484 30.266 3.725 1 94.75 432 TYR B O 1
ATOM 7531 N N . VAL B 1 433 ? 11.609 29.5 5.633 1 92.25 433 VAL B N 1
ATOM 7532 C CA . VAL B 1 433 ? 10.422 30.344 5.539 1 92.25 433 VAL B CA 1
ATOM 7533 C C . VAL B 1 433 ? 10.562 31.547 6.465 1 92.25 433 VAL B C 1
ATOM 7535 O O . VAL B 1 433 ? 10.758 31.391 7.676 1 92.25 433 VAL B O 1
ATOM 7538 N N . VAL B 1 434 ? 10.516 32.656 5.941 1 83 434 VAL B N 1
ATOM 7539 C CA . VAL B 1 434 ? 10.695 33.875 6.695 1 83 434 VAL B CA 1
ATOM 7540 C C . VAL B 1 434 ? 9.383 34.25 7.383 1 83 434 VAL B C 1
ATOM 7542 O O . VAL B 1 434 ? 9.305 34.281 8.617 1 83 434 VAL B O 1
ATOM 7545 N N . ASP B 1 435 ? 8.391 34.656 6.668 1 82.38 435 ASP B N 1
ATOM 7546 C CA . ASP B 1 435 ? 7.059 34.969 7.18 1 82.38 435 ASP B CA 1
ATOM 7547 C C . ASP B 1 435 ? 6.051 35.125 6.039 1 82.38 435 ASP B C 1
ATOM 7549 O O . ASP B 1 435 ? 6.41 35 4.867 1 82.38 435 ASP B O 1
ATOM 7553 N N . ARG B 1 436 ? 4.777 35.281 6.496 1 83.12 436 ARG B N 1
ATOM 7554 C CA . ARG B 1 436 ? 3.748 35.594 5.508 1 83.12 436 ARG B CA 1
ATOM 7555 C C . ARG B 1 436 ? 3.996 36.938 4.848 1 83.12 436 ARG B C 1
ATOM 7557 O O . ARG B 1 436 ? 4.398 37.906 5.512 1 83.12 436 ARG B O 1
ATOM 7564 N N . LYS B 1 437 ? 3.807 36.938 3.59 1 76.25 437 LYS B N 1
ATOM 7565 C CA . LYS B 1 437 ? 3.963 38.156 2.822 1 76.25 437 LYS B CA 1
ATOM 7566 C C . LYS B 1 437 ? 3.168 39.312 3.449 1 76.25 437 LYS B C 1
ATOM 7568 O O . LYS B 1 437 ? 3.672 40.406 3.572 1 76.25 437 LYS B O 1
ATOM 7573 N N . LYS B 1 438 ? 2.027 38.906 3.951 1 73.94 438 LYS B N 1
ATOM 7574 C CA . LYS B 1 438 ? 1.122 39.906 4.484 1 73.94 438 LYS B CA 1
ATOM 7575 C C . LYS B 1 438 ? 1.523 40.312 5.902 1 73.94 438 LYS B C 1
ATOM 7577 O O . LYS B 1 438 ? 1.089 41.344 6.402 1 73.94 438 LYS B O 1
ATOM 7582 N N . ASP B 1 439 ? 2.316 39.531 6.52 1 78.62 439 ASP B N 1
ATOM 7583 C CA . ASP B 1 439 ? 2.66 39.781 7.922 1 78.62 439 ASP B CA 1
ATOM 7584 C C . ASP B 1 439 ? 4.012 40.469 8.047 1 78.62 439 ASP B C 1
ATOM 7586 O O . ASP B 1 439 ? 4.355 40.969 9.109 1 78.62 439 ASP B O 1
ATOM 7590 N N . ILE B 1 440 ? 4.664 40.438 6.992 1 77.12 440 ILE B N 1
ATOM 7591 C CA . ILE B 1 440 ? 5.98 41.062 7.02 1 77.12 440 ILE B CA 1
ATOM 7592 C C . ILE B 1 440 ? 5.844 42.531 7.414 1 77.12 440 ILE B C 1
ATOM 7594 O O . ILE B 1 440 ? 4.953 43.219 6.93 1 77.12 440 ILE B O 1
ATOM 7598 N N . ILE B 1 441 ? 6.625 42.969 8.445 1 83.88 441 ILE B N 1
ATOM 7599 C CA . ILE B 1 441 ? 6.621 44.344 8.922 1 83.88 441 ILE B CA 1
ATOM 7600 C C . ILE B 1 441 ? 7.555 45.188 8.062 1 83.88 441 ILE B C 1
ATOM 7602 O O . ILE B 1 441 ? 8.734 44.875 7.914 1 83.88 441 ILE B O 1
ATOM 7606 N N . LYS B 1 442 ? 6.977 46.188 7.445 1 82.81 442 LYS B N 1
ATOM 7607 C CA . LYS B 1 442 ? 7.773 47.125 6.637 1 82.81 442 LYS B CA 1
ATOM 7608 C C . LYS B 1 442 ? 8.164 48.344 7.441 1 82.81 442 LYS B C 1
ATOM 7610 O O . LYS B 1 442 ? 7.305 49.125 7.844 1 82.81 442 LYS B O 1
ATOM 7615 N N . TYR B 1 443 ? 9.43 48.531 7.723 1 80.69 443 TYR B N 1
ATOM 7616 C CA . TYR B 1 443 ? 9.961 49.688 8.453 1 80.69 443 TYR B CA 1
ATOM 7617 C C . TYR B 1 443 ? 11.141 50.312 7.711 1 80.69 443 TYR B C 1
ATOM 7619 O O . TYR B 1 443 ? 12.203 49.688 7.598 1 80.69 443 TYR B O 1
ATOM 7627 N N . GLY B 1 444 ? 10.961 51.5 7.305 1 72.94 444 GLY B N 1
ATOM 7628 C CA . GLY B 1 444 ? 11.953 52.094 6.418 1 72.94 444 GLY B CA 1
ATOM 7629 C C . GLY B 1 444 ? 12.125 51.312 5.125 1 72.94 444 GLY B C 1
ATOM 7630 O O . GLY B 1 444 ? 11.148 51.031 4.422 1 72.94 444 GLY B O 1
ATOM 7631 N N . ASN B 1 445 ? 13.344 50.906 4.816 1 67.75 445 ASN B N 1
ATOM 7632 C CA . ASN B 1 445 ? 13.633 50.125 3.635 1 67.75 445 ASN B CA 1
ATOM 7633 C C . ASN B 1 445 ? 13.836 48.656 3.994 1 67.75 445 ASN B C 1
ATOM 7635 O O . ASN B 1 445 ? 14.398 47.875 3.209 1 67.75 445 ASN B O 1
ATOM 7639 N N . TYR B 1 446 ? 13.391 48.406 5.293 1 72.12 446 TYR B N 1
ATOM 7640 C CA . TYR B 1 446 ? 13.633 47.031 5.789 1 72.12 446 TYR B CA 1
ATOM 7641 C C . TYR B 1 446 ? 12.336 46.25 5.859 1 72.12 446 TYR B C 1
ATOM 7643 O O . TYR B 1 446 ? 11.258 46.812 6.016 1 72.12 446 TYR B O 1
ATOM 7651 N N . GLN B 1 447 ? 12.461 45 5.594 1 77.5 447 GLN B N 1
ATOM 7652 C CA . GLN B 1 447 ? 11.414 44.031 5.879 1 77.5 447 GLN B CA 1
ATOM 7653 C C . GLN B 1 447 ? 11.773 43.156 7.09 1 77.5 447 GLN B C 1
ATOM 7655 O O . GLN B 1 447 ? 12.859 42.594 7.148 1 77.5 447 GLN B O 1
ATOM 7660 N N . ILE B 1 448 ? 10.906 43.281 8.102 1 79.25 448 ILE B N 1
ATOM 7661 C CA . ILE B 1 448 ? 11.172 42.625 9.375 1 79.25 448 ILE B CA 1
ATOM 7662 C C . ILE B 1 448 ? 10.242 41.438 9.531 1 79.25 448 ILE B C 1
ATOM 7664 O O . ILE B 1 448 ? 9.023 41.531 9.352 1 79.25 448 ILE B O 1
ATOM 7668 N N . SER B 1 449 ? 10.773 40.312 9.742 1 80.56 449 SER B N 1
ATOM 7669 C CA . SER B 1 449 ? 10.008 39.094 10.008 1 80.56 449 SER B CA 1
ATOM 7670 C C . SER B 1 449 ? 9.516 39.062 11.445 1 80.56 449 SER B C 1
ATOM 7672 O O . SER B 1 449 ? 10.312 38.969 12.383 1 80.56 449 SER B O 1
ATOM 7674 N N . PRO B 1 450 ? 8.148 39.094 11.602 1 88.69 450 PRO B N 1
ATOM 7675 C CA . PRO B 1 450 ? 7.648 39 12.977 1 88.69 450 PRO B CA 1
ATOM 7676 C C . PRO B 1 450 ? 8.094 37.719 13.68 1 88.69 450 PRO B C 1
ATOM 7678 O O . PRO B 1 450 ? 8.414 37.75 14.867 1 88.69 450 PRO B O 1
ATOM 7681 N N . SER B 1 451 ? 8.164 36.656 12.969 1 85 451 SER B N 1
ATOM 7682 C CA . SER B 1 451 ? 8.508 35.375 13.562 1 85 451 SER B CA 1
ATOM 7683 C C . SER B 1 451 ? 9.938 35.375 14.102 1 85 451 SER B C 1
ATOM 7685 O O . SER B 1 451 ? 10.227 34.719 15.102 1 85 451 SER B O 1
ATOM 7687 N N . GLU B 1 452 ? 10.828 36 13.438 1 79 452 GLU B N 1
ATOM 7688 C CA . GLU B 1 452 ? 12.195 36.156 13.93 1 79 452 GLU B CA 1
ATOM 7689 C C . GLU B 1 452 ? 12.219 36.844 15.297 1 79 452 GLU B C 1
ATOM 7691 O O . GLU B 1 452 ? 12.906 36.375 16.203 1 79 452 GLU B O 1
ATOM 7696 N N . LEU B 1 453 ? 11.461 37.906 15.398 1 87.62 453 LEU B N 1
ATOM 7697 C CA . LEU B 1 453 ? 11.383 38.625 16.656 1 87.62 453 LEU B CA 1
ATOM 7698 C C . LEU B 1 453 ? 10.766 37.75 17.75 1 87.62 453 LEU B C 1
ATOM 7700 O O . LEU B 1 453 ? 11.25 37.719 18.891 1 87.62 453 LEU B O 1
ATOM 7704 N N . GLU B 1 454 ? 9.758 37.062 17.344 1 90.12 454 GLU B N 1
ATOM 7705 C CA . GLU B 1 454 ? 9.102 36.156 18.281 1 90.12 454 GLU B CA 1
ATOM 7706 C C . GLU B 1 454 ? 10.055 35.094 18.797 1 90.12 454 GLU B C 1
ATOM 7708 O O . GLU B 1 454 ? 10.047 34.75 19.984 1 90.12 454 GLU B O 1
ATOM 7713 N N . GLY B 1 455 ? 10.836 34.531 17.953 1 84.75 455 GLY B N 1
ATOM 7714 C CA . GLY B 1 455 ? 11.82 33.562 18.344 1 84.75 455 GLY B CA 1
ATOM 7715 C C . GLY B 1 455 ? 12.773 34.062 19.422 1 84.75 455 GLY B C 1
ATOM 7716 O O . GLY B 1 455 ? 13.094 33.344 20.359 1 84.75 455 GLY B O 1
ATOM 7717 N N . VAL B 1 456 ? 13.25 35.281 19.297 1 84 456 VAL B N 1
ATOM 7718 C CA . VAL B 1 456 ? 14.156 35.906 20.25 1 84 456 VAL B CA 1
ATOM 7719 C C . VAL B 1 456 ? 13.43 36.156 21.578 1 84 456 VAL B C 1
ATOM 7721 O O . VAL B 1 456 ? 13.953 35.844 22.656 1 84 456 VAL B O 1
ATOM 7724 N N . ILE B 1 457 ? 12.203 36.594 21.469 1 90.94 457 ILE B N 1
ATOM 7725 C CA . ILE B 1 457 ? 11.422 36.938 22.656 1 90.94 457 ILE B CA 1
ATOM 7726 C C . ILE B 1 457 ? 11.148 35.688 23.469 1 90.94 457 ILE B C 1
ATOM 7728 O O . ILE B 1 457 ? 11.18 35.719 24.703 1 90.94 457 ILE B O 1
ATOM 7732 N N . GLN B 1 458 ? 10.953 34.625 22.766 1 87.94 458 GLN B N 1
ATOM 7733 C CA . GLN B 1 458 ? 10.578 33.375 23.406 1 87.94 458 GLN B CA 1
ATOM 7734 C C . GLN B 1 458 ? 11.742 32.781 24.203 1 87.94 458 GLN B C 1
ATOM 7736 O O . GLN B 1 458 ? 11.547 31.938 25.062 1 87.94 458 GLN B O 1
ATOM 7741 N N . THR B 1 459 ? 12.984 33.25 24 1 83.44 459 THR B N 1
ATOM 7742 C CA . THR B 1 459 ? 14.148 32.781 24.75 1 83.44 459 THR B CA 1
ATOM 7743 C C . THR B 1 459 ? 14.188 33.406 26.141 1 83.44 459 THR B C 1
ATOM 7745 O O . THR B 1 459 ? 14.93 32.969 27.016 1 83.44 459 THR B O 1
ATOM 7748 N N . ILE B 1 460 ? 13.438 34.438 26.375 1 86.94 460 ILE B N 1
ATOM 7749 C CA . ILE B 1 460 ? 13.422 35.156 27.641 1 86.94 460 ILE B CA 1
ATOM 7750 C C . ILE B 1 460 ? 12.695 34.281 28.688 1 86.94 460 ILE B C 1
ATOM 7752 O O . ILE B 1 460 ? 11.539 33.906 28.5 1 86.94 460 ILE B O 1
ATOM 7756 N N . PRO B 1 461 ? 13.43 33.969 29.75 1 86.19 461 PRO B N 1
ATOM 7757 C CA . PRO B 1 461 ? 12.75 33.25 30.812 1 86.19 461 PRO B CA 1
ATOM 7758 C C . PRO B 1 461 ? 11.484 33.938 31.297 1 86.19 461 PRO B C 1
ATOM 7760 O O . PRO B 1 461 ? 11.484 35.156 31.5 1 86.19 461 PRO B O 1
ATOM 7763 N N . GLY B 1 462 ? 10.438 33.219 31.438 1 87.38 462 GLY B N 1
ATOM 7764 C CA . GLY B 1 462 ? 9.18 33.781 31.906 1 87.38 462 GLY B CA 1
ATOM 7765 C C . GLY B 1 462 ? 8.188 34.062 30.797 1 87.38 462 GLY B C 1
ATOM 7766 O O . GLY B 1 462 ? 6.996 34.25 31.047 1 87.38 462 GLY B O 1
ATOM 7767 N N . VAL B 1 463 ? 8.68 34.188 29.547 1 90.44 463 VAL B N 1
ATOM 7768 C CA . VAL B 1 463 ? 7.781 34.344 28.422 1 90.44 463 VAL B CA 1
ATOM 7769 C C . VAL B 1 463 ? 7.145 33.031 28.047 1 90.44 463 VAL B C 1
ATOM 7771 O O . VAL B 1 463 ? 7.848 32.062 27.734 1 90.44 463 VAL B O 1
ATOM 7774 N N . VAL B 1 464 ? 5.836 33 28.094 1 85.56 464 VAL B N 1
ATOM 7775 C CA . VAL B 1 464 ? 5.074 31.781 27.781 1 85.56 464 VAL B CA 1
ATOM 7776 C C . VAL B 1 464 ? 4.762 31.734 26.297 1 85.56 464 VAL B C 1
ATOM 7778 O O . VAL B 1 464 ? 4.801 30.672 25.672 1 85.56 464 VAL B O 1
ATOM 7781 N N . ASN B 1 465 ? 4.355 32.812 25.734 1 88.62 465 ASN B N 1
ATOM 7782 C CA . ASN B 1 465 ? 3.998 32.969 24.328 1 88.62 465 ASN B CA 1
ATOM 7783 C C . ASN B 1 465 ? 4.07 34.438 23.906 1 88.62 465 ASN B C 1
ATOM 7785 O O . ASN B 1 465 ? 4.125 35.344 24.734 1 88.62 465 ASN B O 1
ATOM 7789 N N . CYS B 1 466 ? 4.25 34.688 22.672 1 90.88 466 CYS B N 1
ATOM 7790 C CA . CYS B 1 466 ? 4.277 36.062 22.219 1 90.88 466 CYS B CA 1
ATOM 7791 C C . CYS B 1 466 ? 3.836 36.188 20.766 1 90.88 466 CYS B C 1
ATOM 7793 O O . CYS B 1 466 ? 3.857 35.188 20.031 1 90.88 466 CYS B O 1
ATOM 7795 N N . CYS B 1 467 ? 3.348 37.219 20.375 1 92.56 467 CYS B N 1
ATOM 7796 C CA . CYS B 1 467 ? 2.986 37.562 19.016 1 92.56 467 CYS B CA 1
ATOM 7797 C C . CYS B 1 467 ? 3.531 38.969 18.656 1 92.56 467 CYS B C 1
ATOM 7799 O O . CYS B 1 467 ? 3.32 39.906 19.391 1 92.56 467 CYS B O 1
ATOM 7801 N N . VAL B 1 468 ? 4.285 39.031 17.594 1 92.19 468 VAL B N 1
ATOM 7802 C CA . VAL B 1 468 ? 4.805 40.312 17.109 1 92.19 468 VAL B CA 1
ATOM 7803 C C . VAL B 1 468 ? 4.051 40.719 15.844 1 92.19 468 VAL B C 1
ATOM 7805 O O . VAL B 1 468 ? 3.766 39.875 14.984 1 92.19 468 VAL B O 1
ATOM 7808 N N . ALA B 1 469 ? 3.668 41.875 15.781 1 92.94 469 ALA B N 1
ATOM 7809 C CA . ALA B 1 469 ? 3.01 42.438 14.602 1 92.94 469 ALA B CA 1
ATOM 7810 C C . ALA B 1 469 ? 3.43 43.906 14.367 1 92.94 469 ALA B C 1
ATOM 7812 O O . ALA B 1 469 ? 3.982 44.531 15.266 1 92.94 469 ALA B O 1
ATOM 7813 N N . GLY B 1 470 ? 3.27 44.344 13.125 1 92.12 470 GLY B N 1
ATOM 7814 C CA . GLY B 1 470 ? 3.617 45.719 12.766 1 92.12 470 GLY B CA 1
ATOM 7815 C C . GLY B 1 470 ? 2.447 46.688 12.875 1 92.12 470 GLY B C 1
ATOM 7816 O O . GLY B 1 470 ? 1.51 46.625 12.078 1 92.12 470 GLY B O 1
ATOM 7817 N N . ILE B 1 471 ? 2.518 47.562 13.836 1 92.12 471 ILE B N 1
ATOM 7818 C CA . ILE B 1 471 ? 1.498 48.594 13.953 1 92.12 471 ILE B CA 1
ATOM 7819 C C . ILE B 1 471 ? 1.657 49.625 12.82 1 92.12 471 ILE B C 1
ATOM 7821 O O . ILE B 1 471 ? 2.709 50.25 12.688 1 92.12 471 ILE B O 1
ATOM 7825 N N . PRO B 1 472 ? 0.647 49.75 12.023 1 90.88 472 PRO B N 1
ATOM 7826 C CA . PRO B 1 472 ? 0.77 50.656 10.891 1 90.88 472 PRO B CA 1
ATOM 7827 C C . PRO B 1 472 ? 0.847 52.125 11.328 1 90.88 472 PRO B C 1
ATOM 7829 O O . PRO B 1 472 ? 0 52.594 12.094 1 90.88 472 PRO B O 1
ATOM 7832 N N . VAL B 1 473 ? 1.908 52.844 10.93 1 85.44 473 VAL B N 1
ATOM 7833 C CA . VAL B 1 473 ? 2.049 54.312 11.047 1 85.44 473 VAL B CA 1
ATOM 7834 C C . VAL B 1 473 ? 2.42 54.906 9.695 1 85.44 473 VAL B C 1
ATOM 7836 O O . VAL B 1 473 ? 2.789 54.188 8.766 1 85.44 473 VAL B O 1
ATOM 7839 N N . PRO B 1 474 ? 2.072 56.188 9.539 1 78.88 474 PRO B N 1
ATOM 7840 C CA . PRO B 1 474 ? 2.377 56.781 8.234 1 78.88 474 PRO B CA 1
ATOM 7841 C C . PRO B 1 474 ? 3.795 56.469 7.766 1 78.88 474 PRO B C 1
ATOM 7843 O O . PRO B 1 474 ? 4.766 56.844 8.422 1 78.88 474 PRO B O 1
ATOM 7846 N N . GLY B 1 475 ? 3.977 55.719 6.75 1 74.12 475 GLY B N 1
ATOM 7847 C CA . GLY B 1 475 ? 5.238 55.469 6.082 1 74.12 475 GLY B CA 1
ATOM 7848 C C . GLY B 1 475 ? 5.941 54.219 6.621 1 74.12 475 GLY B C 1
ATOM 7849 O O . GLY B 1 475 ? 6.969 53.812 6.078 1 74.12 475 GLY B O 1
ATOM 7850 N N . ASN B 1 476 ? 5.465 53.688 7.82 1 82.81 476 ASN B N 1
ATOM 7851 C CA . ASN B 1 476 ? 6.164 52.562 8.422 1 82.81 476 ASN B CA 1
ATOM 7852 C C . ASN B 1 476 ? 5.203 51.656 9.188 1 82.81 476 ASN B C 1
ATOM 7854 O O . ASN B 1 476 ? 4.047 52 9.414 1 82.81 476 ASN B O 1
ATOM 7858 N N . ASP B 1 477 ? 5.672 50.438 9.461 1 90.88 477 ASP B N 1
ATOM 7859 C CA . ASP B 1 477 ? 5.113 49.562 10.492 1 90.88 477 ASP B CA 1
ATOM 7860 C C . ASP B 1 477 ? 6.043 49.5 11.703 1 90.88 477 ASP B C 1
ATOM 7862 O O . ASP B 1 477 ? 7.25 49.281 11.555 1 90.88 477 ASP B O 1
ATOM 7866 N N . LEU B 1 478 ? 5.504 49.75 12.836 1 91.62 478 LEU B N 1
ATOM 7867 C CA . LEU B 1 478 ? 6.301 49.656 14.055 1 91.62 478 LEU B CA 1
ATOM 7868 C C . LEU B 1 478 ? 6.164 48.281 14.695 1 91.62 478 LEU B C 1
ATOM 7870 O O . LEU B 1 478 ? 5.082 47.906 15.148 1 91.62 478 LEU B O 1
ATOM 7874 N N . PRO B 1 479 ? 7.227 47.531 14.75 1 93.62 479 PRO B N 1
ATOM 7875 C CA . PRO B 1 479 ? 7.141 46.25 15.414 1 93.62 479 PRO B CA 1
ATOM 7876 C C . PRO B 1 479 ? 6.711 46.344 16.875 1 93.62 479 PRO B C 1
ATOM 7878 O O . PRO B 1 479 ? 7.27 47.156 17.625 1 93.62 479 PRO B O 1
ATOM 7881 N N . ALA B 1 480 ? 5.703 45.625 17.234 1 95.06 480 ALA B N 1
ATOM 7882 C CA . ALA B 1 480 ? 5.199 45.562 18.594 1 95.06 480 ALA B CA 1
ATOM 7883 C C . ALA B 1 480 ? 4.969 44.125 19.031 1 95.06 480 ALA B C 1
ATOM 7885 O O . ALA B 1 480 ? 4.688 43.25 18.203 1 95.06 480 ALA B O 1
ATOM 7886 N N . ALA B 1 481 ? 5.184 43.906 20.297 1 95.62 481 ALA B N 1
ATOM 7887 C CA . ALA B 1 481 ? 5.039 42.531 20.812 1 95.62 481 ALA B CA 1
ATOM 7888 C C . ALA B 1 481 ? 3.908 42.469 21.844 1 95.62 481 ALA B C 1
ATOM 7890 O O . ALA B 1 481 ? 3.76 43.344 22.672 1 95.62 481 ALA B O 1
ATOM 7891 N N . LEU B 1 482 ? 3.121 41.562 21.656 1 94.5 482 LEU B N 1
ATOM 7892 C CA . LEU B 1 482 ? 2.137 41.125 22.641 1 94.5 482 LEU B CA 1
ATOM 7893 C C . LEU B 1 482 ? 2.576 39.844 23.328 1 94.5 482 LEU B C 1
ATOM 7895 O O . LEU B 1 482 ? 2.719 38.812 22.672 1 94.5 482 LEU B O 1
ATOM 7899 N N . ILE B 1 483 ? 2.818 39.875 24.672 1 94.25 483 ILE B N 1
ATOM 7900 C CA . ILE B 1 483 ? 3.535 38.781 25.344 1 94.25 483 ILE B CA 1
ATOM 7901 C C . ILE B 1 483 ? 2.678 38.219 26.469 1 94.25 483 ILE B C 1
ATOM 7903 O O . ILE B 1 483 ? 2.055 38.969 27.219 1 94.25 483 ILE B O 1
ATOM 7907 N N . VAL B 1 484 ? 2.611 36.906 26.5 1 91.5 484 VAL B N 1
ATOM 7908 C CA . VAL B 1 484 ? 2.068 36.219 27.656 1 91.5 484 VAL B CA 1
ATOM 7909 C C . VAL B 1 484 ? 3.203 35.781 28.578 1 91.5 484 VAL B C 1
ATOM 7911 O O . VAL B 1 484 ? 4.121 35.062 28.156 1 91.5 484 VAL B O 1
ATOM 7914 N N . ARG B 1 485 ? 3.25 36.219 29.812 1 88.5 485 ARG B N 1
ATOM 7915 C CA . ARG B 1 485 ? 4.316 35.875 30.75 1 88.5 485 ARG B CA 1
ATOM 7916 C C . ARG B 1 485 ? 3.785 35.031 31.891 1 88.5 485 ARG B C 1
ATOM 7918 O O . ARG B 1 485 ? 2.58 35 32.156 1 88.5 485 ARG B O 1
ATOM 7925 N N . ASN B 1 486 ? 4.637 34.156 32.406 1 81.38 486 ASN B N 1
ATOM 7926 C CA . ASN B 1 486 ? 4.328 33.344 33.562 1 81.38 486 ASN B CA 1
ATOM 7927 C C . ASN B 1 486 ? 4.016 34.188 34.781 1 81.38 486 ASN B C 1
ATOM 7929 O O . ASN B 1 486 ? 4.617 35.25 34.969 1 81.38 486 ASN B O 1
ATOM 7933 N N . SER B 1 487 ? 3.047 33.844 35.562 1 69.56 487 SER B N 1
ATOM 7934 C CA . SER B 1 487 ? 2.621 34.594 36.719 1 69.56 487 SER B CA 1
ATOM 7935 C C . SER B 1 487 ? 3.758 34.75 37.75 1 69.56 487 SER B C 1
ATOM 7937 O O . SER B 1 487 ? 3.818 35.719 38.5 1 69.56 487 SER B O 1
ATOM 7939 N N . GLU B 1 488 ? 4.543 33.781 37.75 1 67.38 488 GLU B N 1
ATOM 7940 C CA . GLU B 1 488 ? 5.566 33.719 38.781 1 67.38 488 GLU B CA 1
ATOM 7941 C C . GLU B 1 488 ? 6.785 34.562 38.406 1 67.38 488 GLU B C 1
ATOM 7943 O O . GLU B 1 488 ? 7.594 34.906 39.281 1 67.38 488 GLU B O 1
ATOM 7948 N N . GLU B 1 489 ? 6.965 34.719 37.094 1 67.19 489 GLU B N 1
ATOM 7949 C CA . GLU B 1 489 ? 8.172 35.406 36.656 1 67.19 489 GLU B CA 1
ATOM 7950 C C . GLU B 1 489 ? 7.859 36.844 36.188 1 67.19 489 GLU B C 1
ATOM 7952 O O . GLU B 1 489 ? 6.793 37.094 35.625 1 67.19 489 GLU B O 1
ATOM 7957 N N . LYS B 1 490 ? 8.562 37.781 36.688 1 77.5 490 LYS B N 1
ATOM 7958 C CA . LYS B 1 490 ? 8.32 39.188 36.344 1 77.5 490 LYS B CA 1
ATOM 7959 C C . LYS B 1 490 ? 9.055 39.531 35.031 1 77.5 490 LYS B C 1
ATOM 7961 O O . LYS B 1 490 ? 10.258 39.812 35.062 1 77.5 490 LYS B O 1
ATOM 7966 N N . VAL B 1 491 ? 8.531 39.25 33.875 1 86.62 491 VAL B N 1
ATOM 7967 C CA . VAL B 1 491 ? 9.055 39.75 32.594 1 86.62 491 VAL B CA 1
ATOM 7968 C C . VAL B 1 491 ? 8.562 41.188 32.406 1 86.62 491 VAL B C 1
ATOM 7970 O O . VAL B 1 491 ? 7.359 41.469 32.469 1 86.62 491 VAL B O 1
ATOM 7973 N N . ILE B 1 492 ? 9.516 42.125 32.344 1 90.38 492 ILE B N 1
ATOM 7974 C CA . ILE B 1 492 ? 9.109 43.5 32.125 1 90.38 492 ILE B CA 1
ATOM 7975 C C . ILE B 1 492 ? 9.516 43.938 30.719 1 90.38 492 ILE B C 1
ATOM 7977 O O . ILE B 1 492 ? 10.383 43.344 30.094 1 90.38 492 ILE B O 1
ATOM 7981 N N . ALA B 1 493 ? 8.836 44.938 30.234 1 92.94 493 ALA B N 1
ATOM 7982 C CA . ALA B 1 493 ? 9.039 45.438 28.875 1 92.94 493 ALA B CA 1
ATOM 7983 C C . ALA B 1 493 ? 10.5 45.781 28.625 1 92.94 493 ALA B C 1
ATOM 7985 O O . ALA B 1 493 ? 11.031 45.531 27.531 1 92.94 493 ALA B O 1
ATOM 7986 N N . GLU B 1 494 ? 11.109 46.344 29.609 1 92.06 494 GLU B N 1
ATOM 7987 C CA . GLU B 1 494 ? 12.5 46.75 29.484 1 92.06 494 GLU B CA 1
ATOM 7988 C C . GLU B 1 494 ? 13.414 45.562 29.203 1 92.06 494 GLU B C 1
ATOM 7990 O O . GLU B 1 494 ? 14.359 45.688 28.406 1 92.06 494 GLU B O 1
ATOM 7995 N N . GLU B 1 495 ? 13.102 44.531 29.812 1 92.44 495 GLU B N 1
ATOM 7996 C CA . GLU B 1 495 ? 13.891 43.312 29.594 1 92.44 495 GLU B CA 1
ATOM 7997 C C . GLU B 1 495 ? 13.734 42.812 28.172 1 92.44 495 GLU B C 1
ATOM 7999 O O . GLU B 1 495 ? 14.711 42.375 27.547 1 92.44 495 GLU B O 1
ATOM 8004 N N . VAL B 1 496 ? 12.547 42.875 27.688 1 94.69 496 VAL B N 1
ATOM 8005 C CA . VAL B 1 496 ? 12.281 42.438 26.328 1 94.69 496 VAL B CA 1
ATOM 8006 C C . VAL B 1 496 ? 13.016 43.312 25.328 1 94.69 496 VAL B C 1
ATOM 8008 O O . VAL B 1 496 ? 13.664 42.812 24.406 1 94.69 496 VAL B O 1
ATOM 8011 N N . HIS B 1 497 ? 12.93 44.594 25.562 1 93.94 497 HIS B N 1
ATOM 8012 C CA . HIS B 1 497 ? 13.648 45.531 24.703 1 93.94 497 HIS B CA 1
ATOM 8013 C C . HIS B 1 497 ? 15.148 45.25 24.734 1 93.94 497 HIS B C 1
ATOM 8015 O O . HIS B 1 497 ? 15.805 45.281 23.688 1 93.94 497 HIS B O 1
ATOM 8021 N N . LYS B 1 498 ? 15.609 45.031 25.859 1 92.12 498 LYS B N 1
ATOM 8022 C CA . LYS B 1 498 ? 17.047 44.812 26.016 1 92.12 498 LYS B CA 1
ATOM 8023 C C . LYS B 1 498 ? 17.484 43.562 25.219 1 92.12 498 LYS B C 1
ATOM 8025 O O . LYS B 1 498 ? 18.5 43.594 24.531 1 92.12 498 LYS B O 1
ATOM 8030 N N . VAL B 1 499 ? 16.734 42.562 25.359 1 92.5 499 VAL B N 1
ATOM 8031 C CA . VAL B 1 499 ? 17.078 41.312 24.672 1 92.5 499 VAL B CA 1
ATOM 8032 C C . VAL B 1 499 ? 17 41.5 23.172 1 92.5 499 VAL B C 1
ATOM 8034 O O . VAL B 1 499 ? 17.891 41.062 22.438 1 92.5 499 VAL B O 1
ATOM 8037 N N . ILE B 1 500 ? 15.969 42.156 22.719 1 91.5 500 ILE B N 1
ATOM 8038 C CA . ILE B 1 500 ? 15.797 42.406 21.297 1 91.5 500 ILE B CA 1
ATOM 8039 C C . ILE B 1 500 ? 16.906 43.312 20.781 1 91.5 500 ILE B C 1
ATOM 8041 O O . ILE B 1 500 ? 17.5 43.062 19.734 1 91.5 500 ILE B O 1
ATOM 8045 N N . ASN B 1 501 ? 17.234 44.312 21.547 1 87.12 501 ASN B N 1
ATOM 8046 C CA . ASN B 1 501 ? 18.25 45.281 21.172 1 87.12 501 ASN B CA 1
ATOM 8047 C C . ASN B 1 501 ? 19.625 44.625 21.078 1 87.12 501 ASN B C 1
ATOM 8049 O O . ASN B 1 501 ? 20.438 45 20.234 1 87.12 501 ASN B O 1
ATOM 8053 N N . SER B 1 502 ? 19.812 43.719 21.875 1 88.44 502 SER B N 1
ATOM 8054 C CA . SER B 1 502 ? 21.125 43.094 21.938 1 88.44 502 SER B CA 1
ATOM 8055 C C . SER B 1 502 ? 21.234 42 20.875 1 88.44 502 SER B C 1
ATOM 8057 O O . SER B 1 502 ? 22.344 41.656 20.438 1 88.44 502 SER B O 1
ATOM 8059 N N . SER B 1 503 ? 20.141 41.5 20.484 1 86.25 503 SER B N 1
ATOM 8060 C CA . SER B 1 503 ? 20.156 40.312 19.641 1 86.25 503 SER B CA 1
ATOM 8061 C C . SER B 1 503 ? 19.938 40.656 18.172 1 86.25 503 SER B C 1
ATOM 8063 O O . SER B 1 503 ? 20.312 39.906 17.281 1 86.25 503 SER B O 1
ATOM 8065 N N . LEU B 1 504 ? 19.297 41.781 17.953 1 85.81 504 LEU B N 1
ATOM 8066 C CA . LEU B 1 504 ? 18.875 42.094 16.578 1 85.81 504 LEU B CA 1
ATOM 8067 C C . LEU B 1 504 ? 19.234 43.531 16.203 1 85.81 504 LEU B C 1
ATOM 8069 O O . LEU B 1 504 ? 19.516 44.344 17.062 1 85.81 504 LEU B O 1
ATOM 8073 N N . GLY B 1 505 ? 19.297 43.812 14.922 1 76.56 505 GLY B N 1
ATOM 8074 C CA . GLY B 1 505 ? 19.641 45.125 14.398 1 76.56 505 GLY B CA 1
ATOM 8075 C C . GLY B 1 505 ? 18.656 46.188 14.789 1 76.56 505 GLY B C 1
ATOM 8076 O O . GLY B 1 505 ? 17.516 45.906 15.164 1 76.56 505 GLY B O 1
ATOM 8077 N N . ASN B 1 506 ? 19.094 47.406 14.719 1 81.19 506 ASN B N 1
ATOM 8078 C CA . ASN B 1 506 ? 18.312 48.562 15.148 1 81.19 506 ASN B CA 1
ATOM 8079 C C . ASN B 1 506 ? 16.953 48.656 14.445 1 81.19 506 ASN B C 1
ATOM 8081 O O . ASN B 1 506 ? 15.961 49.031 15.047 1 81.19 506 ASN B O 1
ATOM 8085 N N . TYR B 1 507 ? 16.953 48.344 13.164 1 78.56 507 TYR B N 1
ATOM 8086 C CA . TYR B 1 507 ? 15.711 48.438 12.391 1 78.56 507 TYR B CA 1
ATOM 8087 C C . TYR B 1 507 ? 14.68 47.438 12.859 1 78.56 507 TYR B C 1
ATOM 8089 O O . TYR B 1 507 ? 13.5 47.531 12.508 1 78.56 507 TYR B O 1
ATOM 8097 N N . LYS B 1 508 ? 14.977 46.406 13.664 1 86.69 508 LYS B N 1
ATOM 8098 C CA . LYS B 1 508 ? 14.086 45.312 14.109 1 86.69 508 LYS B CA 1
ATOM 8099 C C . LYS B 1 508 ? 13.586 45.594 15.531 1 86.69 508 LYS B C 1
ATOM 8101 O O . LYS B 1 508 ? 12.906 44.75 16.125 1 86.69 508 LYS B O 1
ATOM 8106 N N . GLN B 1 509 ? 13.984 46.719 16.078 1 89 509 GLN B N 1
ATOM 8107 C CA . GLN B 1 509 ? 13.633 47 17.469 1 89 509 GLN B CA 1
ATOM 8108 C C . GLN B 1 509 ? 12.117 47.156 17.625 1 89 509 GLN B C 1
ATOM 8110 O O . GLN B 1 509 ? 11.43 47.594 16.703 1 89 509 GLN B O 1
ATOM 8115 N N . LEU B 1 510 ? 11.531 46.875 18.75 1 94.5 510 LEU B N 1
ATOM 8116 C CA . LEU B 1 510 ? 10.109 46.906 19.047 1 94.5 510 LEU B CA 1
ATOM 8117 C C . LEU B 1 510 ? 9.641 48.344 19.328 1 94.5 510 LEU B C 1
ATOM 8119 O O . LEU B 1 510 ? 9.156 48.656 20.406 1 94.5 510 LEU B O 1
ATOM 8123 N N . ARG B 1 511 ? 9.68 49.094 18.266 1 91.19 511 ARG B N 1
ATOM 8124 C CA . ARG B 1 511 ? 9.367 50.531 18.359 1 91.19 511 ARG B CA 1
ATOM 8125 C C . ARG B 1 511 ? 7.883 50.75 18.625 1 91.19 511 ARG B C 1
ATOM 8127 O O . ARG B 1 511 ? 7.484 51.812 19.094 1 91.19 511 ARG B O 1
ATOM 8134 N N . GLY B 1 512 ? 7.086 49.719 18.297 1 93.06 512 GLY B N 1
ATOM 8135 C CA . GLY B 1 512 ? 5.664 49.781 18.578 1 93.06 512 GLY B CA 1
ATOM 8136 C C . GLY B 1 512 ? 5.328 49.438 20.016 1 93.06 512 GLY B C 1
ATOM 8137 O O . GLY B 1 512 ? 4.176 49.562 20.438 1 93.06 512 GLY B O 1
ATOM 8138 N N . GLY B 1 513 ? 6.312 48.969 20.75 1 93.31 513 GLY B N 1
ATOM 8139 C CA . GLY B 1 513 ? 6.105 48.719 22.172 1 93.31 513 GLY B CA 1
ATOM 8140 C C . GLY B 1 513 ? 6.031 47.219 22.5 1 93.31 513 GLY B C 1
ATOM 8141 O O . GLY B 1 513 ? 6.035 46.375 21.594 1 93.31 513 GLY B O 1
ATOM 8142 N N . VAL B 1 514 ? 6.109 46.969 23.797 1 95.5 514 VAL B N 1
ATOM 8143 C CA . VAL B 1 514 ? 5.938 45.656 24.375 1 95.5 514 VAL B CA 1
ATOM 8144 C C . VAL B 1 514 ? 4.742 45.656 25.328 1 95.5 514 VAL B C 1
ATOM 8146 O O . VAL B 1 514 ? 4.684 46.469 26.266 1 95.5 514 VAL B O 1
ATOM 8149 N N . PHE B 1 515 ? 3.855 44.844 25.047 1 94.94 515 PHE B N 1
ATOM 8150 C CA . PHE B 1 515 ? 2.643 44.781 25.844 1 94.94 515 PHE B CA 1
ATOM 8151 C C . PHE B 1 515 ? 2.416 43.375 26.359 1 94.94 515 PHE B C 1
ATOM 8153 O O . PHE B 1 515 ? 2.928 42.406 25.781 1 94.94 515 PHE B O 1
ATOM 8160 N N . PHE B 1 516 ? 1.759 43.281 27.5 1 93.5 516 PHE B N 1
ATOM 8161 C CA . PHE B 1 516 ? 1.516 41.969 28.125 1 93.5 516 PHE B CA 1
ATOM 8162 C C . PHE B 1 516 ? 0.027 41.656 28.125 1 93.5 516 PHE B C 1
ATOM 8164 O O . PHE B 1 516 ? -0.812 42.531 28.219 1 93.5 516 PHE B O 1
ATOM 8171 N N . THR B 1 517 ? -0.248 40.438 27.875 1 92.25 517 THR B N 1
ATOM 8172 C CA . THR B 1 517 ? -1.617 39.938 27.891 1 92.25 517 THR B CA 1
ATOM 8173 C C . THR B 1 517 ? -1.689 38.594 28.609 1 92.25 517 THR B C 1
ATOM 8175 O O . THR B 1 517 ? -0.668 37.938 28.797 1 92.25 517 THR B O 1
ATOM 8178 N N . LYS B 1 518 ? -2.84 38.219 29.078 1 88.75 518 LYS B N 1
ATOM 8179 C CA . LYS B 1 518 ? -3.031 36.938 29.766 1 88.75 518 LYS B CA 1
ATOM 8180 C C . LYS B 1 518 ? -3.047 35.781 28.781 1 88.75 518 LYS B C 1
ATOM 8182 O O . LYS B 1 518 ? -2.631 34.688 29.109 1 88.75 518 LYS B O 1
ATOM 8187 N N . GLN B 1 519 ? -3.596 36.094 27.625 1 89.44 519 GLN B N 1
ATOM 8188 C CA . GLN B 1 519 ? -3.68 35.062 26.594 1 89.44 519 GLN B CA 1
ATOM 8189 C C . GLN B 1 519 ? -3.621 35.656 25.203 1 89.44 519 GLN B C 1
ATOM 8191 O O . GLN B 1 519 ? -4.047 36.812 25 1 89.44 519 GLN B O 1
ATOM 8196 N N . LEU B 1 520 ? -2.994 34.969 24.312 1 90.56 520 LEU B N 1
ATOM 8197 C CA . LEU B 1 520 ? -3.012 35.375 22.906 1 90.56 520 LEU B CA 1
ATOM 8198 C C . LEU B 1 520 ? -4.211 34.781 22.172 1 90.56 520 LEU B C 1
ATOM 8200 O O . LEU B 1 520 ? -4.613 33.656 22.469 1 90.56 520 LEU B O 1
ATOM 8204 N N . PRO B 1 521 ? -4.766 35.625 21.297 1 86.94 521 PRO B N 1
ATOM 8205 C CA . PRO B 1 521 ? -5.766 35 20.422 1 86.94 521 PRO B CA 1
ATOM 8206 C C . PRO B 1 521 ? -5.195 33.844 19.609 1 86.94 521 PRO B C 1
ATOM 8208 O O . PRO B 1 521 ? -4.207 34.031 18.891 1 86.94 521 PRO B O 1
ATOM 8211 N N . MET B 1 522 ? -5.758 32.75 19.812 1 81.75 522 MET B N 1
ATOM 8212 C CA . MET B 1 522 ? -5.27 31.562 19.109 1 81.75 522 MET B CA 1
ATOM 8213 C C . MET B 1 522 ? -6.418 30.812 18.453 1 81.75 522 MET B C 1
ATOM 8215 O O . MET B 1 522 ? -7.555 30.875 18.922 1 81.75 522 MET B O 1
ATOM 8219 N N . THR B 1 523 ? -6.051 30.156 17.391 1 72.38 523 THR B N 1
ATOM 8220 C CA . THR B 1 523 ? -7 29.219 16.812 1 72.38 523 THR B CA 1
ATOM 8221 C C . THR B 1 523 ? -7.176 28 17.703 1 72.38 523 THR B C 1
ATOM 8223 O O . THR B 1 523 ? -6.379 27.781 18.625 1 72.38 523 THR B O 1
ATOM 8226 N N . PRO B 1 524 ? -8.164 27.328 17.375 1 62.41 524 PRO B N 1
ATOM 8227 C CA . PRO B 1 524 ? -8.359 26.109 18.156 1 62.41 524 PRO B CA 1
ATOM 8228 C C . PRO B 1 524 ? -7.18 25.141 18.062 1 62.41 524 PRO B C 1
ATOM 8230 O O . PRO B 1 524 ? -6.965 24.328 18.953 1 62.41 524 PRO B O 1
ATOM 8233 N N . SER B 1 525 ? -6.449 25.344 17.047 1 60.47 525 SER B N 1
ATOM 8234 C CA . SER B 1 525 ? -5.309 24.453 16.844 1 60.47 525 SER B CA 1
ATOM 8235 C C . SER B 1 525 ? -4.066 24.984 17.547 1 60.47 525 SER B C 1
ATOM 8237 O O . SER B 1 525 ? -3.006 24.359 17.5 1 60.47 525 SER B O 1
ATOM 8239 N N . GLY B 1 526 ? -4.254 26.094 18.219 1 65.94 526 GLY B N 1
ATOM 8240 C CA . GLY B 1 526 ? -3.135 26.641 18.969 1 65.94 526 GLY B CA 1
ATOM 8241 C C . GLY B 1 526 ? -2.289 27.609 18.156 1 65.94 526 GLY B C 1
ATOM 8242 O O . GLY B 1 526 ? -1.202 28 18.594 1 65.94 526 GLY B O 1
ATOM 8243 N N . LYS B 1 527 ? -2.787 27.906 16.953 1 75.44 527 LYS B N 1
ATOM 8244 C CA . LYS B 1 527 ? -2.045 28.875 16.156 1 75.44 527 LYS B CA 1
ATOM 8245 C C . LYS B 1 527 ? -2.381 30.312 16.562 1 75.44 527 LYS B C 1
ATOM 8247 O O . LYS B 1 527 ? -3.549 30.641 16.766 1 75.44 527 LYS B O 1
ATOM 8252 N N . VAL B 1 528 ? -1.406 31.109 16.766 1 80.75 528 VAL B N 1
ATOM 8253 C CA . VAL B 1 528 ? -1.605 32.5 17.141 1 80.75 528 VAL B CA 1
ATOM 8254 C C . VAL B 1 528 ? -2.262 33.25 15.984 1 80.75 528 VAL B C 1
ATOM 8256 O O . VAL B 1 528 ? -1.866 33.094 14.828 1 80.75 528 VAL B O 1
ATOM 8259 N N . GLN B 1 529 ? -3.348 33.906 16.25 1 83.25 529 GLN B N 1
ATOM 8260 C CA . GLN B 1 529 ? -4.012 34.75 15.273 1 83.25 529 GLN B CA 1
ATOM 8261 C C . GLN B 1 529 ? -3.398 36.156 15.25 1 83.25 529 GLN B C 1
ATOM 8263 O O . GLN B 1 529 ? -3.865 37.062 15.953 1 83.25 529 GLN B O 1
ATOM 8268 N N . ARG B 1 530 ? -2.43 36.344 14.352 1 86.94 530 ARG B N 1
ATOM 8269 C CA . ARG B 1 530 ? -1.617 37.562 14.352 1 86.94 530 ARG B CA 1
ATOM 8270 C C . ARG B 1 530 ? -2.459 38.781 14.023 1 86.94 530 ARG B C 1
ATOM 8272 O O . ARG B 1 530 ? -2.207 39.875 14.531 1 86.94 530 ARG B O 1
ATOM 8279 N N . ARG B 1 531 ? -3.438 38.656 13.195 1 84.5 531 ARG B N 1
ATOM 8280 C CA . ARG B 1 531 ? -4.297 39.781 12.844 1 84.5 531 ARG B CA 1
ATOM 8281 C C . ARG B 1 531 ? -4.984 40.344 14.086 1 84.5 531 ARG B C 1
ATOM 8283 O O . ARG B 1 531 ? -5.043 41.562 14.266 1 84.5 531 ARG B O 1
ATOM 8290 N N . LEU B 1 532 ? -5.496 39.406 14.852 1 89 532 LEU B N 1
ATOM 8291 C CA . LEU B 1 532 ? -6.164 39.812 16.078 1 89 532 LEU B CA 1
ATOM 8292 C C . LEU B 1 532 ? -5.164 40.406 17.062 1 89 532 LEU B C 1
ATOM 8294 O O . LEU B 1 532 ? -5.48 41.375 17.766 1 89 532 LEU B O 1
ATOM 8298 N N . CYS B 1 533 ? -4.027 39.875 17.125 1 92.25 533 CYS B N 1
ATOM 8299 C CA . CYS B 1 533 ? -2.98 40.438 17.969 1 92.25 533 CYS B CA 1
ATOM 8300 C C . CYS B 1 533 ? -2.639 41.844 17.547 1 92.25 533 CYS B C 1
ATOM 8302 O O . CYS B 1 533 ? -2.41 42.719 18.406 1 92.25 533 CYS B O 1
ATOM 8304 N N . LEU B 1 534 ? -2.592 42.031 16.234 1 91.5 534 LEU B N 1
ATOM 8305 C CA . LEU B 1 534 ? -2.291 43.344 15.711 1 91.5 534 LEU B CA 1
ATOM 8306 C C . LEU B 1 534 ? -3.348 44.375 16.156 1 91.5 534 LEU B C 1
ATOM 8308 O O . LEU B 1 534 ? -3.018 45.5 16.547 1 91.5 534 LEU B O 1
ATOM 8312 N N . GLU B 1 535 ? -4.609 43.938 16.078 1 92.12 535 GLU B N 1
ATOM 8313 C CA . GLU B 1 535 ? -5.684 44.812 16.531 1 92.12 535 GLU B CA 1
ATOM 8314 C C . GLU B 1 535 ? -5.508 45.188 18 1 92.12 535 GLU B C 1
ATOM 8316 O O . GLU B 1 535 ? -5.66 46.375 18.359 1 92.12 535 GLU B O 1
ATOM 8321 N N . ILE B 1 536 ? -5.18 44.25 18.781 1 93.38 536 ILE B N 1
ATOM 8322 C CA . ILE B 1 536 ? -4.938 44.5 20.203 1 93.38 536 ILE B CA 1
ATOM 8323 C C . ILE B 1 536 ? -3.756 45.438 20.391 1 93.38 536 ILE B C 1
ATOM 8325 O O . ILE B 1 536 ? -3.824 46.375 21.172 1 93.38 536 ILE B O 1
ATOM 8329 N N . LEU B 1 537 ? -2.787 45.156 19.609 1 94 537 LEU B N 1
ATOM 8330 C CA . LEU B 1 537 ? -1.569 45.969 19.703 1 94 537 LEU B CA 1
ATOM 8331 C C . LEU B 1 537 ? -1.837 47.406 19.312 1 94 537 LEU B C 1
ATOM 8333 O O . LEU B 1 537 ? -1.317 48.344 19.938 1 94 537 LEU B O 1
ATOM 8337 N N . ILE B 1 538 ? -2.633 47.594 18.281 1 93.12 538 ILE B N 1
ATOM 8338 C CA . ILE B 1 538 ? -2.971 48.938 17.844 1 93.12 538 ILE B CA 1
ATOM 8339 C C . ILE B 1 538 ? -3.709 49.688 18.953 1 93.12 538 ILE B C 1
ATOM 8341 O O . ILE B 1 538 ? -3.395 50.844 19.25 1 93.12 538 ILE B O 1
ATOM 8345 N N . ASP B 1 539 ? -4.66 48.969 19.562 1 93.06 539 ASP B N 1
ATOM 8346 C CA . ASP B 1 539 ? -5.43 49.562 20.641 1 93.06 539 ASP B CA 1
ATOM 8347 C C . ASP B 1 539 ? -4.523 49.938 21.812 1 93.06 539 ASP B C 1
ATOM 8349 O O . ASP B 1 539 ? -4.645 51.031 22.391 1 93.06 539 ASP B O 1
ATOM 8353 N N . LEU B 1 540 ? -3.668 49.062 22.188 1 92.44 540 LEU B N 1
ATOM 8354 C CA . LEU B 1 540 ? -2.764 49.281 23.312 1 92.44 540 LEU B CA 1
ATOM 8355 C C . LEU B 1 540 ? -1.775 50.406 23 1 92.44 540 LEU B C 1
ATOM 8357 O O . LEU B 1 540 ? -1.457 51.219 23.875 1 92.44 540 LEU B O 1
ATOM 8361 N N . TYR B 1 541 ? -1.321 50.375 21.797 1 91.38 541 TYR B N 1
ATOM 8362 C CA . TYR B 1 541 ? -0.387 51.406 21.344 1 91.38 541 TYR B CA 1
ATOM 8363 C C . TYR B 1 541 ? -1.029 52.781 21.391 1 91.38 541 TYR B C 1
ATOM 8365 O O . TYR B 1 541 ? -0.416 53.75 21.859 1 91.38 541 TYR B O 1
ATOM 8373 N N . ASN B 1 542 ? -2.271 52.875 20.875 1 89.5 542 ASN B N 1
ATOM 8374 C CA . ASN B 1 542 ? -2.994 54.156 20.844 1 89.5 542 ASN B CA 1
ATOM 8375 C C . ASN B 1 542 ? -3.305 54.656 22.266 1 89.5 542 ASN B C 1
ATOM 8377 O O . ASN B 1 542 ? -3.312 55.844 22.516 1 89.5 542 ASN B O 1
ATOM 8381 N N . ASN B 1 543 ? -3.549 53.688 23.109 1 87.19 543 ASN B N 1
ATOM 8382 C CA . ASN B 1 543 ? -3.859 54.062 24.5 1 87.19 543 ASN B CA 1
ATOM 8383 C C . ASN B 1 543 ? -2.609 54.469 25.266 1 87.19 543 ASN B C 1
ATOM 8385 O O . ASN B 1 543 ? -2.699 55.219 26.234 1 87.19 543 ASN B O 1
ATOM 8389 N N . SER B 1 544 ? -1.56 53.875 24.859 1 77.75 544 SER B N 1
ATOM 8390 C CA . SER B 1 544 ? -0.312 54.219 25.531 1 77.75 544 SER B CA 1
ATOM 8391 C C . SER B 1 544 ? 0.19 55.594 25.078 1 77.75 544 SER B C 1
ATOM 8393 O O . SER B 1 544 ? 0.986 56.219 25.781 1 77.75 544 SER B O 1
ATOM 8395 N N . ASN B 1 545 ? -0.153 56.031 23.891 1 64.25 545 ASN B N 1
ATOM 8396 C CA . ASN B 1 545 ? 0.281 57.312 23.344 1 64.25 545 ASN B CA 1
ATOM 8397 C C . ASN B 1 545 ? -0.722 58.406 23.656 1 64.25 545 ASN B C 1
ATOM 8399 O O . ASN B 1 545 ? -0.604 59.531 23.141 1 64.25 545 ASN B O 1
ATOM 8403 N N . ILE B 1 546 ? -1.797 58.125 24.422 1 54.81 546 ILE B N 1
ATOM 8404 C CA . ILE B 1 546 ? -2.678 59.156 24.969 1 54.81 546 ILE B CA 1
ATOM 8405 C C . ILE B 1 546 ? -2.223 59.531 26.375 1 54.81 546 ILE B C 1
ATOM 8407 O O . ILE B 1 546 ? -1.92 58.656 27.188 1 54.81 546 ILE B O 1
#

Foldseek 3Di:
DAFCCVPAWDADPVQRKIAGAQDFFPDDLQAWLLQLLLVLLVPWQAFFAEAEPVPRDTHGSVRLNLQLLLLLVLCVVVVDAPPFEEEEAEFDDDNPLSNLSSCRLRLHAYEYDHLPDALVLLLVVCLQRLGQEYEHEPVSVVRNVSSCVVNVRDHNAYEYEDDPDDPPHHHSVSSRDDDVCSVVDGGDDDSRQNARFHYWAWDPPLVDRTFTFTAGSSLLSGAQLRPDDDALAAEEEERDGPNDSVNVSCSSNSSSRNHYYYYYRDADDLVVVLVCCQVVVGAEYEDELLSLLVNLPDPCLQVGDNVSHAEYEYEPDFDFLVSLVSVCVSRVNYHYKAFDDDVQSSHTQAIDTPPNDDGQFNHAGHHQKMKFFAAPVGRTDHAPDKHWIKMAHPRGTPATRVCVPVRCVQADPVGIGGPQWMWGAHPSRTIHTQGGVVFFWFAPPDTERQVVLQSQLSVDPFWSGKGWGFADDVPGTAIEMETEGHPVDDDDQVNSQVSCPVPDDPRRGRRLGYHYDNDADADSSRHGSRSVVNVVSNVVSVVVVD/DAFCCVPAWDADPVQRKIAGAQDFFPDDLQAWLLQLLLVLLVPWQAFFAEAEPVPRDTHGSVRLNLQLLLLLVLCVVVVDAPPFEEEEAEFDDDNPLSNLSSCRLRLHAYEYDHLPDALVLLLVVCLQRLGQEYEHEPVSVVRNVSSCVVNVRDHNAYEYEDDPDDPPHHHSVSSRDDDVCSVVDGGDDDSRQNARFHYWAWDPDLVDRTFTFTAGSSLLSGAQLRPDDDALAAEEEERDGPNDSVNVSCSSNSSSRNHYYYYYRDADDLVVVLVCCQVVVGAEYEDELLSLLVNLPDPCLQVGDNVSYAEYEYEPDFDFLVSLVSVCVSRVNYHYKAFDDDVQSSHTQAIDTPPNDDGQFNHAGHHQKMKFFAAPVGRTDHAPDKHWIKMAHPRGTPATRVCVPVRCVQQDPVGIGGPQWMWGAHPSRTIHTQGGVVFFWFADPDTERQVVLQSQLSVDPFWSGKGWGFADDVPGTAIEMETEGHPVDDDDQVNSQVSCPVPDDPRRGRRLGYHYDNDADADSSRHGSNSVVNVVSNVVSVVVVD

Solvent-accessible surface area (backbone atoms only — not comparable to full-atom values): 55294 Å² total; per-residue (Å²): 129,84,51,49,33,79,73,39,16,40,76,40,85,87,74,33,38,34,31,21,36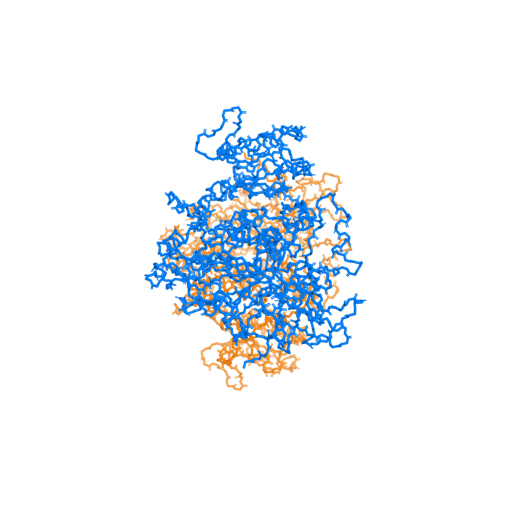,75,62,59,46,70,50,28,34,62,31,39,58,14,49,51,48,49,53,36,22,61,27,43,37,80,42,52,38,34,31,31,72,80,77,63,49,72,39,27,16,38,54,44,39,51,37,14,48,22,20,31,52,44,41,40,73,74,69,49,34,75,89,47,37,33,32,37,25,39,62,42,50,90,62,50,60,28,47,53,40,10,34,31,20,41,54,24,23,35,34,30,36,57,47,81,55,48,33,68,62,45,21,52,51,44,60,70,68,59,38,43,33,39,36,31,30,48,89,41,35,68,40,49,53,50,10,38,61,73,51,67,60,80,55,79,44,46,32,20,37,73,89,83,44,48,92,98,47,44,44,50,66,67,29,52,47,84,79,89,54,68,90,72,68,70,59,65,75,54,96,57,20,22,75,35,64,37,36,28,33,56,43,82,47,91,89,52,76,67,45,36,37,27,31,17,22,17,18,39,45,45,30,32,40,52,64,59,95,53,33,36,82,34,24,34,38,50,65,52,33,60,30,36,67,69,21,44,28,55,52,50,24,29,43,61,36,47,10,24,31,45,38,42,65,57,72,87,39,53,70,56,50,52,49,48,35,44,76,65,46,30,18,32,38,55,35,35,46,59,54,42,48,45,33,67,69,35,87,58,45,86,75,48,64,54,85,52,26,47,37,34,39,34,27,94,51,85,58,41,39,67,57,53,52,51,49,36,65,76,34,67,76,28,39,71,28,31,38,38,63,42,75,64,56,34,35,60,49,20,43,31,46,86,87,71,61,51,84,45,41,26,18,31,38,31,59,41,27,33,34,37,27,19,44,97,84,65,47,64,38,59,80,67,38,73,20,40,36,29,40,35,49,75,49,50,42,75,37,35,64,96,30,67,67,63,30,52,68,32,34,44,97,87,55,41,30,58,66,55,30,25,22,28,36,41,91,48,37,36,33,32,68,53,38,43,58,85,54,44,20,44,34,78,97,40,79,39,43,33,56,59,54,34,46,60,54,56,69,40,81,35,43,66,48,64,48,42,30,43,42,81,46,96,87,29,24,28,34,21,36,44,30,22,57,40,90,86,38,89,70,49,55,66,57,53,49,50,52,43,56,72,72,40,59,80,87,67,38,55,76,43,36,64,44,78,42,92,67,76,56,51,44,95,81,52,45,71,38,55,71,59,46,36,54,51,47,44,52,52,40,55,56,68,75,98,128,83,50,48,32,78,71,38,16,39,76,40,84,88,73,33,38,34,31,22,36,75,61,59,45,70,50,28,34,61,30,39,58,14,47,52,49,48,54,35,22,60,26,43,39,79,42,52,37,33,32,32,70,80,77,62,50,72,37,27,16,38,53,44,38,51,39,14,47,21,20,31,52,44,41,40,74,74,70,52,32,76,89,46,39,33,32,38,25,38,63,41,52,90,63,49,60,27,47,53,40,11,33,31,20,42,54,23,23,36,34,30,35,56,47,82,53,47,34,68,63,45,22,52,51,44,60,70,68,59,38,44,33,39,36,31,30,49,88,41,37,69,40,50,53,52,11,40,60,72,52,67,60,80,55,79,46,46,34,21,36,72,90,82,44,49,92,97,48,46,44,51,67,68,29,52,46,85,78,88,54,69,90,70,66,70,61,65,75,54,97,56,20,21,75,34,65,38,36,29,34,56,42,81,46,91,90,53,77,67,44,36,38,26,31,17,23,17,19,38,44,45,29,32,42,52,63,61,94,52,32,36,82,34,24,35,37,52,65,52,32,61,29,36,67,69,21,42,28,55,51,51,26,29,43,60,36,48,9,24,34,44,37,41,64,58,73,88,40,54,71,55,51,52,49,49,34,45,75,66,46,29,18,32,38,56,36,37,45,60,54,41,48,45,34,67,67,36,88,56,44,84,74,50,62,54,84,51,27,48,37,35,38,32,26,94,51,85,58,42,39,67,58,53,53,53,49,36,65,75,34,67,77,29,40,70,28,30,38,38,63,43,75,64,55,32,36,60,51,19,43,30,46,84,88,71,61,50,83,45,42,26,18,33,39,31,58,42,26,32,34,35,27,19,45,96,86,64,47,63,38,60,78,67,36,73,19,40,36,30,40,35,50,75,50,50,41,76,36,34,64,94,31,65,66,65,30,51,68,33,34,45,96,86,55,40,29,57,66,54,30,26,20,29,37,42,93,48,36,34,34,32,70,54,39,43,58,86,54,45,21,44,34,77,96,41,78,38,42,33,56,59,53,34,47,59,50,56,69,41,79,36,43,64,46,63,48,41,32,43,41,82,46,96,87,30,24,29,35,21,36,44,30,22,57,39,90,87,38,89,70,49,54,66,57,54,51,49,53,46,55,73,72,41,58,78,87,67,38,54,76,41,35,65,43,78,42,91,66,76,57,51,43,96,83,51,44,73,37,58,68,60,47,37,53,50,46,44,53,52,41,56,56,67,76,99

Organism: Aedes albopictus (NCBI:txid7160)

Nearest PDB structures (foldseek):
  4fut-assembly1_A  TM=8.681E-01  e=4.539E-43  Rhodopseudomonas palustris CGA009
  4gxr-assembly1_A  TM=8.671E-01  e=1.083E-42  Rhodopseudomonas palustris CGA009
  8wev-assembly1_A-2  TM=8.356E-01  e=2.855E-43  Amycolatopsis thermoflava N1165
  4gxq-assembly1_A  TM=8.700E-01  e=5.813E-42  Rhodopseudomonas palustris CGA009
  5upt-assembly1_A-2  TM=6.998E-01  e=6.282E-37  Streptomyces platensis subsp. rosaceus

Sequence (1092 aa):
MRSPRDIFTFYDPTTKIWRGTNTQPLYNPNQTLGALMIATLNRNPQQIAQISADTCVRVTCGEMRLRTIRAAQNLARMGYGKGNIFTMAVRNEETVAPVLFACFALGIPVNLLDASFQRDDLSHMLNTVRPQVIFCDQDTWPEMAAAVEMTKLQTDDVFIFGDTGVEGHRHVNELLVATGKEDEFVPEYFEDAGSRLAVIVCSSGTTGRPKGVCLSNGSIIANVISMTENYSSDVMLCFSSLYWLSGLFFLLAGTAAGATRVITKEVFNPALALEIIEKFRVTTAFFPPATALQLLKHRRAPETDFSSMRLLFCGGSAVSAELKYALDKLIPQSTCMVGYGMSEVAGVATFSDAHTYKGGSTGYLRSMVQAKIVDSDGNALDIDREGEILLKPEFKFSGYYGNAAATAEILDEEGWMHTGDIGRFDEDGLLYVVDRKKDIIKYGNYQISPSELEGVIQTIPGVVNCCVAGIPVPGNDLPAALIVRNSEEKVIAEEVHKVINSSLGNYKQLRGGVFFTKQLPMTPSGKVQRRLCLEILIDLYNNSNIMRSPRDIFTFYDPTTKIWRGTNTQPLYNPNQTLGALMIATLNRNPQQIAQISADTCVRVTCGEMRLRTIRAAQNLARMGYGKGNIFTMAVRNEETVAPVLFACFALGIPVNLLDASFQRDDLSHMLNTVRPQVIFCDQDTWPEMAAAVEMTKLQTDDVFIFGDTGVEGHRHVNELLVATGKEDEFVPEYFEDAGSRLAVIVCSSGTTGRPKGVCLSNGSIIANVISMTENYSSDVMLCFSSLYWLSGLFFLLAGTAAGATRVITKEVFNPALALEIIEKFRVTTAFFPPATALQLLKHRRAPETDFSSMRLLFCGGSAVSAELKYALDKLIPQSTCMVGYGMSEVAGVATFSDAHTYKGGSTGYLRSMVQAKIVDSDGNALDIDREGEILLKPEFKFSGYYGNAAATAEILDEEGWMHTGDIGRFDEDGLLYVVDRKKDIIKYGNYQISPSELEGVIQTIPGVVNCCVAGIPVPGNDLPAALIVRNSEEKVIAEEVHKVINSSLGNYKQLRGGVFFTKQLPMTPSGKVQRRLCLEILIDLYNNSNI

Radius of gyration: 33.31 Å; Cα contacts (8 Å, |Δi|>4): 2553; chains: 2; bounding box: 72×116×75 Å

InterPro domains:
  IPR000873 AMP-dependent synthetase/ligase domain [PF00501] (41-401)
  IPR020845 AMP-binding, conserved site [PS00455] (200-211)
  IPR025110 AMP-binding enzyme, C-terminal domain [PF13193] (452-527)
  IPR042099 ANL, N-terminal domain [G3DSA:3.40.50.12780] (15-439)
  IPR045851 AMP-binding enzyme domain superfamily [G3DSA:3.30.300.30] (440-539)

pLDDT: mean 91.24, std 8.12, range [40.0, 98.75]

Secondary structure (DSSP, 8-state):
---GGGTTEEEETTTTEEEE--PPPSB-TTS-HHHHHHHHHTT-TTSEEEEETTT--EEEHHHHHHHHHHHHHHHHHTT--TT--EEEE--S-TTHHHHHHHHHHTT--EEE--TT--HHHHHHHHHHH--SEEEEEGGGHHHHHHHHHHHT---SEEEEESSS--TTSEEGGGGGS--S-GGG--PPP-TTGGGSEEEEEEE--TTSSPEEEEEEHHHIIIIIITSS---TT-EEEE---TTSHHHHHHHHHHHHHTPEEEE-SSPP-HHHHHHHHHHTT--EEE--HHHHHHHHHSTTGGGS--TT--EEEEESS---HHHHHHHHHHSTTSEEEEEEEEGGGTEEEEE--TTT--TTEEEEEPTTEEEEEE-TTS-B--TT--EEEEEEESS---EETT-HHHHHHHB-TTS-EEEEEEEEE-TTS-EEEEEETTT-EEETTEEE-HHHHHHHHTTSTTEEEEEEEEEEETTEEEEEEEEEE-TTS---HHHHHHHHHHHS-GGGS-TTEEEEES---B-TTS-B-HHHHHHHHHHHHHHHT-/---GGGTTEEEETTTTEEEE--PPPSB-TTS-HHHHHHHHHTT-TTSEEEEETTT--EEEHHHHHHHHHHHHHHHHHTT--TT--EEEE--S-TTHHHHHHHHHHTT--EEE--TT--HHHHHHHHHHH--SEEEEEGGGHHHHHHHHHHHT---SEEEEESSS--TTSEEGGGGGS--S-GGG--PPP-TTGGGSEEEEEEE--TTSSPEEEEEEHHHIIIIIITSS---TT-EEEE---TTSHHHHHHHHHHHHHTPEEEE-SSPP-HHHHHHHHHHTT--EEE--HHHHHHHHHSTTGGGS--TT--EEEEESS---HHHHHHHHHHSTTSEEEEEEEEGGGTEEEEE--TTT--TTEEEEEPTTEEEEEE-TTS-B--TT--EEEEEEESS---EETT-HHHHHHHB-TTS-EEEEEEEEE-TTS-EEEEEETTT-EEETTEEE-HHHHHHHHTTSTTEEEEEEEEEEETTEEEEEEEEEE-TTS---HHHHHHHHHHHS-GGGS-TTEEEEES---B-TTS-B-HHHHHHHHHHHHHHHT-